Protein AF-0000000085010504 (afdb_homodimer)

pLDDT: mean 76.93, std 23.79, range [16.39, 98.81]

Solvent-accessible surface area (backbone atoms only — not comparable to full-atom values): 66287 Å² total; per-residue (Å²): 124,70,73,71,53,59,72,66,57,71,59,73,78,72,74,88,67,45,35,52,46,31,58,72,68,71,47,85,53,66,53,43,78,73,54,25,55,52,34,53,75,43,61,39,85,50,48,58,65,93,65,81,56,85,44,73,67,87,44,70,53,28,53,52,50,49,51,49,49,51,50,40,41,50,52,32,49,49,49,50,49,49,50,50,47,51,49,48,46,51,54,51,34,58,74,49,57,74,78,81,65,79,81,79,79,90,76,83,71,96,66,78,84,77,78,77,82,83,75,85,70,87,76,81,79,84,84,81,89,75,82,74,82,81,84,79,84,79,81,77,77,80,70,73,82,78,68,59,70,75,69,46,50,74,63,75,63,85,61,77,68,43,60,59,48,41,45,47,33,28,44,39,42,18,64,70,41,48,48,39,48,77,32,61,46,51,62,59,30,66,45,32,37,35,64,14,42,55,58,49,42,43,54,48,35,61,25,44,29,25,42,41,36,19,50,22,31,48,52,51,27,45,59,64,20,62,82,43,74,88,31,50,66,46,30,49,51,28,50,50,51,21,51,53,28,40,49,53,14,50,53,44,44,51,52,51,51,50,51,64,70,62,47,84,84,58,88,53,55,68,61,44,49,55,50,32,50,33,34,51,51,49,29,50,47,27,46,30,65,62,50,63,82,53,45,61,60,31,50,51,37,30,53,44,43,45,42,67,61,47,74,45,53,87,43,49,52,59,52,47,59,69,40,57,41,69,41,32,45,54,71,75,59,52,92,67,41,32,49,14,47,56,29,48,47,51,52,52,53,48,53,48,48,54,53,47,35,36,58,43,13,41,28,66,55,29,50,35,85,61,56,84,35,36,67,56,42,32,31,58,78,65,80,70,72,90,55,64,54,41,71,69,88,58,59,50,62,39,33,52,51,69,52,38,49,29,44,58,55,47,51,47,29,48,45,26,31,48,44,26,50,49,53,53,27,51,76,68,72,63,62,48,68,66,56,48,48,52,56,46,47,56,52,50,51,52,46,54,50,51,46,50,46,39,72,74,42,60,63,76,73,47,66,78,67,52,53,44,54,40,43,59,42,31,78,34,55,62,75,47,66,81,48,46,44,58,53,42,42,34,49,44,25,27,44,48,34,51,42,47,31,65,68,73,24,44,48,50,83,38,68,70,39,41,48,32,33,53,54,29,51,54,52,59,72,64,50,70,87,44,45,58,56,51,74,38,23,44,37,49,29,55,30,50,54,47,44,56,82,87,47,51,61,58,54,53,50,56,54,53,55,45,44,61,49,26,65,58,31,27,43,44,56,29,48,52,39,27,53,52,47,63,75,36,56,92,74,61,51,50,86,44,51,68,26,56,50,37,31,65,85,79,46,60,52,69,58,97,124,69,74,69,52,59,72,66,56,69,58,73,76,72,76,87,67,46,35,52,46,32,59,73,68,71,46,85,53,65,54,41,78,72,54,25,58,50,33,54,73,44,62,38,84,50,48,57,65,92,65,81,55,85,43,74,66,88,43,71,54,28,51,53,48,48,50,48,49,53,51,40,42,52,51,31,50,48,49,51,49,49,50,52,46,52,48,47,46,50,55,53,32,59,74,49,59,74,77,81,66,79,81,76,76,88,75,82,76,76,75,87,71,82,77,78,78,76,70,80,69,84,75,85,79,82,84,74,87,72,80,73,79,80,83,77,82,76,80,74,73,79,68,72,82,76,68,59,69,76,69,47,51,72,66,75,64,84,60,76,67,42,58,60,48,41,45,48,32,29,44,38,42,19,62,69,37,48,47,39,47,76,32,61,46,51,61,56,29,66,45,33,37,36,64,15,40,56,57,50,42,43,54,49,35,60,24,44,29,24,42,42,36,20,50,21,32,48,51,50,25,44,60,63,20,63,84,43,72,88,29,50,65,45,30,48,51,27,50,50,51,22,51,53,27,39,48,53,13,51,53,44,46,51,53,50,52,51,51,64,68,63,48,84,84,57,87,53,52,68,60,44,49,55,49,33,51,34,32,51,50,48,29,50,48,27,43,28,65,63,51,61,84,53,43,61,61,31,51,51,36,30,51,43,42,44,42,66,60,47,74,46,52,87,44,48,52,60,52,46,59,67,40,57,42,71,43,31,46,52,73,74,58,53,94,66,41,31,49,14,46,55,30,47,46,50,53,52,53,49,55,48,47,55,53,48,35,35,55,42,12,41,30,68,55,29,48,35,84,61,55,84,34,36,68,57,44,32,31,57,77,64,81,70,73,90,54,65,54,41,72,69,86,57,60,51,60,38,34,53,51,69,50,38,49,29,45,58,56,48,51,47,29,49,47,26,32,50,43,26,49,49,51,53,26,52,75,67,71,62,62,47,68,66,57,48,48,52,56,46,46,58,52,50,50,52,45,51,49,51,46,52,46,41,71,75,41,60,63,78,72,48,66,81,65,53,54,42,53,39,43,60,40,30,77,32,53,63,76,48,65,79,48,45,45,59,54,43,42,33,48,46,25,26,43,49,35,51,42,46,32,64,68,72,23,44,47,51,82,38,69,71,38,40,49,32,32,51,55,30,51,53,51,61,70,64,51,70,89,42,46,59,57,52,74,37,23,44,36,48,28,54,30,51,54,47,44,56,81,88,48,51,61,58,54,54,51,55,54,52,55,45,45,62,51,27,65,58,30,28,44,44,57,29,49,51,39,26,52,53,46,62,74,36,55,92,73,60,51,51,85,43,52,68,27,55,50,37,31,65,85,78,48,60,52,67,60,96

Sequence (1216 aa):
MSVLRQLMSNSKTRSSGGCWTCRMRRKKCAENRPECDTCKALEITCYFQDEKPDWMDGGPKQREMADRIKAEVKKQASQRRDRKYLEMLEAGTKMVSISDTDDPQANGGRGKVPMSGASDTDPSPRSHGIGSSPESSNTNGASPPEVPWHSQVFVRQEDNDSKLDNDLHFLMIYLDYVFPYLFPHYRPPVLAGGRGWILDILQRNKCVFHTAVSLANAFFAIVLADGKQEHEQCAMRMVHSLESQLELGLKELSKEMCLINASKTGFDKEKGLVVMQSIVQMLFFEVATSKKENWRLHLDAAIALFVQILSEPEQWTGTLHSLYSPRWPPPEIGARRPWSTNQAALRFFTATLIYIDVLSSVTLGSSPRLLRYHDTVIPACAEFQRSIEPTPAGPLTMDEFFGLPNWIIQLLGNVAALESWKREQQQMGSLSTNELASRGKVLSDGIKTGLDLLENHPELRYPPQGVFPLLVADPVTGAHAEAQPRFQMIWLLATLSYLHVVVSGWQPSSPEIRWSVSKATELLTSLPTGAWLRAVAWPMCICGCLSPPEDEDKYRQIARRLGALQIFGTVKEGMEVMEKVWSMRGQIDESWDVARCLNILGYGILLIMSVLRQLMSNSKTRSSGGCWTCRMRRKKCAENRPECDTCKALEITCYFQDEKPDWMDGGPKQREMADRIKAEVKKQASQRRDRKYLEMLEAGTKMVSISDTDDPQANGGRGKVPMSGASDTDPSPRSHGIGSSPESSNTNGASPPEVPWHSQVFVRQEDNDSKLDNDLHFLMIYLDYVFPYLFPHYRPPVLAGGRGWILDILQRNKCVFHTAVSLANAFFAIVLADGKQEHEQCAMRMVHSLESQLELGLKELSKEMCLINASKTGFDKEKGLVVMQSIVQMLFFEVATSKKENWRLHLDAAIALFVQILSEPEQWTGTLHSLYSPRWPPPEIGARRPWSTNQAALRFFTATLIYIDVLSSVTLGSSPRLLRYHDTVIPACAEFQRSIEPTPAGPLTMDEFFGLPNWIIQLLGNVAALESWKREQQQMGSLSTNELASRGKVLSDGIKTGLDLLENHPELRYPPQGVFPLLVADPVTGAHAEAQPRFQMIWLLATLSYLHVVVSGWQPSSPEIRWSVSKATELLTSLPTGAWLRAVAWPMCICGCLSPPEDEDKYRQIARRLGALQIFGTVKEGMEVMEKVWSMRGQIDESWDVARCLNILGYGILLI

Radius of gyration: 36.81 Å; Cα contacts (8 Å, |Δi|>4): 1564; chains: 2; bounding box: 90×123×79 Å

Nearest PDB structures (foldseek):
  8glv-assembly1_LO  TM=2.037E-01  e=7.290E+00  Chlamydomonas reinhardtii
  6nf4-assembly1_B  TM=1.768E-01  e=8.239E+00  Danio rerio
  8ug4-assembly1_B  TM=1.595E-01  e=5.709E+00  Caenorhabditis elegans
  5khr-assembly1_O  TM=2.390E-01  e=1.554E+00  Homo sapiens
  8glv-assembly1_LO  TM=2.160E-01  e=3.835E+00  Chlamydomonas reinhardtii

InterPro domains:
  IPR001138 Zn(2)Cys(6) fungal-type DNA-binding domain [PF00172] (18-51)
  IPR001138 Zn(2)Cys(6) fungal-type DNA-binding domain [PS00463] (18-46)
  IPR001138 Zn(2)Cys(6) fungal-type DNA-binding domain [PS50048] (18-48)
  IPR001138 Zn(2)Cys(6) fungal-type DNA-binding domain [SM00066] (13-57)
  IPR001138 Zn(2)Cys(6) fungal-type DNA-binding domain [cd00067] (14-46)
  IPR021858 Fungal transcription factor [PF11951] (169-607)
  IPR036864 Zn(2)-C6 fungal-type DNA-binding domain superfamily [G3DSA:4.10.240.10] (18-102)
  IPR036864 Zn(2)-C6 fungal-type DNA-binding domain superfamily [SSF57701] (9-51)

Foldseek 3Di:
DPPVVVVVPPPVPQPPQFFVLCVLVVHRWCSDPDATPVCVVLVFDTRRDPDDDPQNPPDDSSVVVSVVRVVSSLVSVLVVLVVVLLVLLVVLLVVLDPPPPDPPDDPDDDDDDDDDDDPPDDDDDDDDDDDDDDDPDPPPPPPPPPPPLQPPQPPVDPDPPVVVVLLVVLLVLLVPPVVCLLFVLAFAFVLQPTCVLVVVLLRRQLLLVLLSSLLSLQVVLLVVCLVPPVCVVVSVVSNVSSSVSNSRSSVSLSVLSVVQVPDPPAGDLLSLLSSLSSLVSVLLSCQQQVVFFCNVSSLSSSVSSLCRLPVDLQCQLVSLVVQDDCVPPPCVVDPQGHRDSSSVSNQQSVLVSLLLQLLVLLLVLAQRPCLNNLCFQQNQPPLDDDDSTNDRSGHHASCNGQLEGSNLSNLSNQLSHLSNVQVVCVVVVNDDLVVSVVSLVVSLVVLVVLLVCLVPPVPVNPPPPPPVSLVRTPPPPPPCSVLSSLLNLLSSLLSQLQSCCSNFFLDLPDPSNVVSLVSSLVSLLPHDADSSLLSCLSSLLSSLLSDDPVCVVSSVVSLCSNRSSSSRHCNVVSNVLSVQSVVCVVPDDRNDHSNCSCCVVVHHRRRD/DPPVVVVVPPPVPQDPQFFVLCVLVVHRWCSDPDATPVCVVLVFDTRRDPDDDPQPPPDDSSVVVSVVRVVSSLVSVLVVLVVVLLVLLVVLLVVLDPPPPPPPDDPDDDDDDDDDPDPPDDDDDDDDDDPPPDDPDPPPPPPPPPPPLLPPQPPVDPDPPVVVVLLVVLLVLLVPPVVCLLFVLAFAFVLQPTCVLVVVLLRRQLLLVLLSSLLSLQVVLLVVCLVPPVCVVVSVVSNVSSSVSNSRSSVSLSVLSVVQVPDPPAGDLLSLLSSLSSLVSVLLSCQQQVVFFCNVSSLSSSVSSLCRLPVDLQCQLVSLVVQDDCVPPPCVVDPQGHRDSSSVSNQQSVLVSLLLQLLVLLLVLHQRPCLNNLCFQQNQPPLDQPDSTNDRSGHHASCNGQLEGSNLSNLSNQLSHLSNVQVVCVVVVNDDLVVSVVSLVVSLVVLVVLLVCLVVPVPVNPPVPPPVSLVRGPVPPPPCSVLSSLLNLLSSLLSQLQSCCSNFFLDLPDPSNVVSLVSSLVSLLPHDQDSSLLSCLPSLLSSLLSDDPVCVVSSVVSLCSPRSSSSRHCNVVSNVLSVQSVVCVVPDDRNDHSNCSCCVVVHHGRRD

Secondary structure (DSSP, 8-state):
--HHHHHS-------S-S-HHHHHHT------SSS-HHHHHHT------SSPPTT-SSSHHHHHHHHHHHHHHHHHHHHHHHHHHHHHHHHHHHHT----------------------------------------------------GGG------SS-HHHHHHHHHHHHHIIIIIHHHH-TT----GGGTTTHHHHHHHHH-HHHHHHHHHHHHHHHHHHHHTT-GGGHHHHHHHHHHHHHHHHHHHHHHHHHHHHHHH-SS---HHHHHHHHHHHHHHHHHHHHTT--TTHHHHHHHHHHHHHHH-SSGGGHHHHHHHT--TTSS-GGG-SSPPPPHHHHHHHHHHHHHHHHHHHHHHHHTS--TTHHHHHHHS-TT------SSPPPS----HHHHHS--HHHHHHHHHHHHHHHHHHHHHHHT---HHHHHHHHHHHHHHHHHHHHHHHH-TTTTS----HHHHHHH-TTGGGGGGGHHHHHHHHHHHHHHHHHHHHH-S-TTSHHHHHHHHHHHHHHHHSPSSHHHHHTHHHHHHHHHHS-GGGHHHHHHHHHTTGGGGGSSSHHHHHHHHHHHHHTTTT--TT--HHHHHTTTSS-----/-HHHHHHH-------S-S-HHHHHHT------SSS-HHHHHHT------SSPPTT-SSSHHHHHHHHHHHHHHHHHHHHHHHHHHHHHHHHHHHHT----------------------------------------------------GGG------SS-HHHHHHHHHHHHHIIIIIHHHH-TT----GGGTTTHHHHHHHHH-HHHHHHHHHHHHHHHHHHHHTT-GGGHHHHHHHHHHHHHHHHHHHHHHHHHHHHHHH-SS---HHHHHHHHHHHHHHHHHHHHTT--TTHHHHHHHHHHHHHHH-SSGGGHHHHHHHT--TTSS-GGG-SSPPPPHHHHHHHHHHHHHHHHHHHHHHHHTS--TTHHHHHHHS-TT------SSPPPS----HHHHHS--HHHHHHHHHHHHHHHHHHHHHHTT---HHHHHHHHHHHHHHHHHHHHHHHH-TTTTS----HHHHHHH-TTGGGGGGGHHHHHHHHHHHHHHHHHHHHH-S-TTSHHHHHHHHHHHHHHHHSPSSHHHHHTHHHHHHHHHHS-GGGHHHHHHHHHTTGGGGGSSSHHHHHHHHHHHHHTTTT--TT--HHHHHTTTSS-----

Structure (mmCIF, N/CA/C/O backbone):
data_AF-0000000085010504-model_v1
#
loop_
_entity.id
_entity.type
_entity.pdbx_description
1 polymer 'Zn(2)-C6 fungal-type DNA-binding domain protein'
#
loop_
_atom_site.group_PDB
_atom_site.id
_atom_site.type_symbol
_atom_site.label_atom_id
_atom_site.label_alt_id
_atom_site.label_comp_id
_atom_site.label_asym_id
_atom_site.label_entity_id
_atom_site.label_seq_id
_atom_site.pdbx_PDB_ins_code
_atom_site.Cartn_x
_atom_site.Cartn_y
_atom_site.Cartn_z
_atom_site.occupancy
_atom_site.B_iso_or_equiv
_atom_site.auth_seq_id
_atom_site.auth_comp_id
_atom_site.auth_asym_id
_atom_site.auth_atom_id
_atom_site.pdbx_PDB_model_num
ATOM 1 N N . MET A 1 1 ? -59.719 23.531 -28.281 1 26.39 1 MET A N 1
ATOM 2 C CA . MET A 1 1 ? -58.656 24.359 -28.844 1 26.39 1 MET A CA 1
ATOM 3 C C . MET A 1 1 ? -58.531 25.656 -28.062 1 26.39 1 MET A C 1
ATOM 5 O O . MET A 1 1 ? -57.469 26.281 -28.062 1 26.39 1 MET A O 1
ATOM 9 N N . SER A 1 2 ? -59.656 26.312 -27.578 1 33 2 SER A N 1
ATOM 10 C CA . SER A 1 2 ? -59.688 27.672 -27.047 1 33 2 SER A CA 1
ATOM 11 C C . SER A 1 2 ? -59.188 27.719 -25.594 1 33 2 SER A C 1
ATOM 13 O O . SER A 1 2 ? -58.5 28.656 -25.219 1 33 2 SER A O 1
ATOM 15 N N . VAL A 1 3 ? -59.688 26.812 -24.656 1 35.72 3 VAL A N 1
ATOM 16 C CA . VAL A 1 3 ? -59.406 26.906 -23.219 1 35.72 3 VAL A CA 1
ATOM 17 C C . VAL A 1 3 ? -57.938 26.531 -22.953 1 35.72 3 VAL A C 1
ATOM 19 O O . VAL A 1 3 ? -57.344 27.016 -21.984 1 35.72 3 VAL A O 1
ATOM 22 N N . LEU A 1 4 ? -57.312 25.609 -23.766 1 34.03 4 LEU A N 1
ATOM 23 C CA . LEU A 1 4 ? -55.969 25.156 -23.531 1 34.03 4 LEU A CA 1
ATOM 24 C C . LEU A 1 4 ? -54.969 26.25 -23.859 1 34.03 4 LEU A C 1
ATOM 26 O O . LEU A 1 4 ? -53.844 26.25 -23.359 1 34.03 4 LEU A O 1
ATOM 30 N N . ARG A 1 5 ? -55.406 27.266 -24.828 1 36.22 5 ARG A N 1
ATOM 31 C CA . ARG A 1 5 ? -54.5 28.359 -25.219 1 36.22 5 ARG A CA 1
ATOM 32 C C . ARG A 1 5 ? -54.375 29.375 -24.078 1 36.22 5 ARG A C 1
ATOM 34 O O . ARG A 1 5 ? -53.406 30.125 -24.031 1 36.22 5 ARG A O 1
ATOM 41 N N . GLN A 1 6 ? -55.469 29.516 -23.281 1 30.75 6 GLN A N 1
ATOM 42 C CA . GLN A 1 6 ? -55.438 30.562 -22.25 1 30.75 6 GLN A CA 1
ATOM 43 C C . GLN A 1 6 ? -54.438 30.234 -21.156 1 30.75 6 GLN A C 1
ATOM 45 O O . GLN A 1 6 ? -53.906 31.141 -20.5 1 30.75 6 GLN A O 1
ATOM 50 N N . LEU A 1 7 ? -54.375 28.906 -20.75 1 37.75 7 LEU A N 1
ATOM 51 C CA . LEU A 1 7 ? -53.5 28.578 -19.641 1 37.75 7 LEU A CA 1
ATOM 52 C C . LEU A 1 7 ? -52.031 28.75 -20.047 1 37.75 7 LEU A C 1
ATOM 54 O O . LEU A 1 7 ? -51.156 28.859 -19.188 1 37.75 7 LEU A O 1
ATOM 58 N N . MET A 1 8 ? -51.781 28.594 -21.422 1 36.91 8 MET A N 1
ATOM 59 C CA . MET A 1 8 ? -50.375 28.703 -21.812 1 36.91 8 MET A CA 1
ATOM 60 C C . MET A 1 8 ? -49.875 30.141 -21.766 1 36.91 8 MET A C 1
ATOM 62 O O . MET A 1 8 ? -48.719 30.422 -21.984 1 36.91 8 MET A O 1
ATOM 66 N N . SER A 1 9 ? -50.906 31.156 -21.953 1 34.09 9 SER A N 1
ATOM 67 C CA . SER A 1 9 ? -50.438 32.531 -22.172 1 34.09 9 SER A CA 1
ATOM 68 C C . SER A 1 9 ? -49.969 33.156 -20.875 1 34.09 9 SER A C 1
ATOM 70 O O . SER A 1 9 ? -49.781 34.375 -20.812 1 34.09 9 SER A O 1
ATOM 72 N N . ASN A 1 10 ? -50.344 32.656 -19.781 1 32.59 10 ASN A N 1
ATOM 73 C CA . ASN A 1 10 ? -49.844 33.406 -18.625 1 32.59 10 ASN A CA 1
ATOM 74 C C . ASN A 1 10 ? -48.312 33.531 -18.672 1 32.59 10 ASN A C 1
ATOM 76 O O . ASN A 1 10 ? -47.594 32.75 -18.047 1 32.59 10 ASN A O 1
ATOM 80 N N . SER A 1 11 ? -47.781 33.781 -19.859 1 36.38 11 SER A N 1
ATOM 81 C CA . SER A 1 11 ? -46.375 34.156 -19.828 1 36.38 11 SER A CA 1
ATOM 82 C C . SER A 1 11 ? -46.156 35.375 -18.922 1 36.38 11 SER A C 1
ATOM 84 O O . SER A 1 11 ? -46.688 36.438 -19.188 1 36.38 11 SER A O 1
ATOM 86 N N . LYS A 1 12 ? -46.25 35.281 -17.625 1 39.94 12 LYS A N 1
ATOM 87 C CA . LYS A 1 12 ? -45.75 36.406 -16.812 1 39.94 12 LYS A CA 1
ATOM 88 C C . LYS A 1 12 ? -44.75 37.25 -17.594 1 39.94 12 LYS A C 1
ATOM 90 O O . LYS A 1 12 ? -43.75 36.75 -18.094 1 39.94 12 LYS A O 1
ATOM 95 N N . THR A 1 13 ? -45.094 38.344 -18.172 1 41.34 13 THR A N 1
ATOM 96 C CA . THR A 1 13 ? -44.219 39.375 -18.781 1 41.34 13 THR A CA 1
ATOM 97 C C . THR A 1 13 ? -43 39.625 -17.906 1 41.34 13 THR A C 1
ATOM 99 O O . THR A 1 13 ? -43.125 40.062 -16.766 1 41.34 13 THR A O 1
ATOM 102 N N . ARG A 1 14 ? -41.938 38.875 -17.969 1 51.16 14 ARG A N 1
ATOM 103 C CA . ARG A 1 14 ? -40.688 39.125 -17.312 1 51.16 14 ARG A CA 1
ATOM 104 C C . ARG A 1 14 ? -40.281 40.594 -17.375 1 51.16 14 ARG A C 1
ATOM 106 O O . ARG A 1 14 ? -40.406 41.25 -18.422 1 51.16 14 ARG A O 1
ATOM 113 N N . SER A 1 15 ? -40.406 41.344 -16.359 1 55.5 15 SER A N 1
ATOM 114 C CA . SER A 1 15 ? -40 42.75 -16.266 1 55.5 15 SER A CA 1
ATOM 115 C C . SER A 1 15 ? -38.688 43 -17 1 55.5 15 SER A C 1
ATOM 117 O O . SER A 1 15 ? -37.812 42.156 -16.984 1 55.5 15 SER A O 1
ATOM 119 N N . SER A 1 16 ? -38.562 43.812 -18.062 1 65.62 16 SER A N 1
ATOM 120 C CA . SER A 1 16 ? -37.438 44.156 -18.922 1 65.62 16 SER A CA 1
ATOM 121 C C . SER A 1 16 ? -36.406 44.969 -18.141 1 65.62 16 SER A C 1
ATOM 123 O O . SER A 1 16 ? -35.375 45.375 -18.703 1 65.62 16 SER A O 1
ATOM 125 N N . GLY A 1 17 ? -36.531 45.219 -16.891 1 75.5 17 GLY A N 1
ATOM 126 C CA . GLY A 1 17 ? -35.656 46.125 -16.172 1 75.5 17 GLY A CA 1
ATOM 127 C C . GLY A 1 17 ? -34.531 45.406 -15.414 1 75.5 17 GLY A C 1
ATOM 128 O O . GLY A 1 17 ? -33.844 46.031 -14.602 1 75.5 17 GLY A O 1
ATOM 129 N N . GLY A 1 18 ? -34.281 44.281 -15.57 1 86.06 18 GLY A N 1
ATOM 130 C CA . GLY A 1 18 ? -33.312 43.531 -14.805 1 86.06 18 GLY A CA 1
ATOM 131 C C . GLY A 1 18 ? -31.922 43.562 -15.406 1 86.06 18 GLY A C 1
ATOM 132 O O . GLY A 1 18 ? -31.734 44.062 -16.516 1 86.06 18 GLY A O 1
ATOM 133 N N . CYS A 1 19 ? -30.859 43.188 -14.602 1 90.94 19 CYS A N 1
ATOM 134 C CA . CYS A 1 19 ? -29.484 43.188 -15.078 1 90.94 19 CYS A CA 1
ATOM 135 C C . CYS A 1 19 ? -29.266 42.062 -16.094 1 90.94 19 CYS A C 1
ATOM 137 O O . CYS A 1 19 ? -30.094 41.125 -16.188 1 90.94 19 CYS A O 1
ATOM 139 N N . TRP A 1 20 ? -28.25 42.125 -16.875 1 92.62 20 TRP A N 1
ATOM 140 C CA . TRP A 1 20 ? -28 41.188 -17.953 1 92.62 20 TRP A CA 1
ATOM 141 C C . TRP A 1 20 ? -27.5 39.875 -17.422 1 92.62 20 TRP A C 1
ATOM 143 O O . TRP A 1 20 ? -27.719 38.812 -18.047 1 92.62 20 TRP A O 1
ATOM 153 N N . THR A 1 21 ? -26.828 39.875 -16.297 1 93.31 21 THR A N 1
ATOM 154 C CA . THR A 1 21 ? -26.375 38.656 -15.664 1 93.31 21 THR A CA 1
ATOM 155 C C . THR A 1 21 ? -27.562 37.781 -15.273 1 93.31 21 THR A C 1
ATOM 157 O O . THR A 1 21 ? -27.594 36.594 -15.57 1 93.31 21 THR A O 1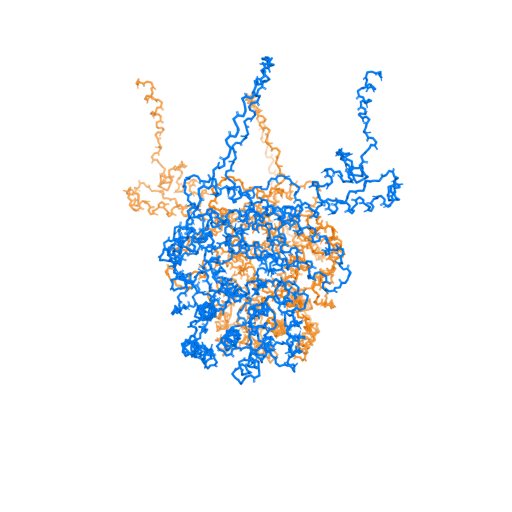
ATOM 160 N N . CYS A 1 22 ? -28.547 38.406 -14.648 1 90.5 22 CYS A N 1
ATOM 161 C CA . CYS A 1 22 ? -29.719 37.656 -14.227 1 90.5 22 CYS A CA 1
ATOM 162 C C . CYS A 1 22 ? -30.547 37.219 -15.43 1 90.5 22 CYS A C 1
ATOM 164 O O . CYS A 1 22 ? -31.109 36.125 -15.422 1 90.5 22 CYS A O 1
ATOM 166 N N . ARG A 1 23 ? -30.547 38 -16.469 1 88.62 23 ARG A N 1
ATOM 167 C CA . ARG A 1 23 ? -31.234 37.656 -17.703 1 88.62 23 ARG A CA 1
ATOM 168 C C . ARG A 1 23 ? -30.594 36.438 -18.359 1 88.62 23 ARG A C 1
ATOM 170 O O . ARG A 1 23 ? -31.297 35.531 -18.812 1 88.62 23 ARG A O 1
ATOM 177 N N . MET A 1 24 ? -29.297 36.531 -18.297 1 89.69 24 MET A N 1
ATOM 178 C CA . MET A 1 24 ? -28.547 35.438 -18.891 1 89.69 24 MET A CA 1
ATOM 179 C C . MET A 1 24 ? -28.766 34.156 -18.109 1 89.69 24 MET A C 1
ATOM 181 O O . MET A 1 24 ? -28.891 33.062 -18.703 1 89.69 24 MET A O 1
ATOM 185 N N . ARG A 1 25 ? -28.828 34.25 -16.844 1 88.75 25 ARG A N 1
ATOM 186 C CA . ARG A 1 25 ? -28.969 33.125 -15.953 1 88.75 25 ARG A CA 1
ATOM 187 C C . ARG A 1 25 ? -30.422 32.656 -15.891 1 88.75 25 ARG A C 1
ATOM 189 O O . ARG A 1 25 ? -30.734 31.609 -15.336 1 88.75 25 ARG A O 1
ATOM 196 N N . ARG A 1 26 ? -31.344 33.5 -16.422 1 86.19 26 ARG A N 1
ATOM 197 C CA . ARG A 1 26 ? -32.781 33.25 -16.406 1 86.19 26 ARG A CA 1
ATOM 198 C C . ARG A 1 26 ? -33.312 33.156 -14.969 1 86.19 26 ARG A C 1
ATOM 200 O O . ARG A 1 26 ? -34.062 32.25 -14.641 1 86.19 26 ARG A O 1
ATOM 207 N N . LYS A 1 27 ? -32.719 33.938 -14.094 1 87.5 27 LYS A N 1
ATOM 208 C CA . LYS A 1 27 ? -33.156 34.062 -12.695 1 87.5 27 LYS A CA 1
ATOM 209 C C . LYS A 1 27 ? -33.844 35.375 -12.438 1 87.5 27 LYS A C 1
ATOM 211 O O . LYS A 1 27 ? -33.625 36.344 -13.172 1 87.5 27 LYS A O 1
ATOM 216 N N . LYS A 1 28 ? -34.719 35.438 -11.438 1 84.06 28 LYS A N 1
ATOM 217 C CA . LYS A 1 28 ? -35.406 36.656 -11.062 1 84.06 28 LYS A CA 1
ATOM 218 C C . LYS A 1 28 ? -34.438 37.75 -10.586 1 84.06 28 LYS A C 1
ATOM 220 O O . LYS A 1 28 ? -33.625 37.469 -9.703 1 84.06 28 LYS A O 1
ATOM 225 N N . CYS A 1 29 ? -34.469 38.844 -11.164 1 88.69 29 CYS A N 1
ATOM 226 C CA . CYS A 1 29 ? -33.594 39.938 -10.82 1 88.69 29 CYS A CA 1
ATOM 227 C C . CYS A 1 29 ? -34.281 40.875 -9.82 1 88.69 29 CYS A C 1
ATOM 229 O O . CYS A 1 29 ? -35.469 41.125 -9.906 1 88.69 29 CYS A O 1
ATOM 231 N N . ALA A 1 30 ? -33.594 41.438 -8.844 1 85.25 30 ALA A N 1
ATOM 232 C CA . ALA A 1 30 ? -34.094 42.406 -7.867 1 85.25 30 ALA A CA 1
ATOM 233 C C . ALA A 1 30 ? -34.219 43.781 -8.477 1 85.25 30 ALA A C 1
ATOM 235 O O . ALA A 1 30 ? -34.875 44.688 -7.898 1 85.25 30 ALA A O 1
ATOM 236 N N . GLU A 1 31 ? -33.656 44.188 -9.539 1 86.88 31 GLU A N 1
ATOM 237 C CA . GLU A 1 31 ? -33.781 45.344 -10.406 1 86.88 31 GLU A CA 1
ATOM 238 C C . GLU A 1 31 ? -33.219 46.594 -9.727 1 86.88 31 GLU A C 1
ATOM 240 O O . GLU A 1 31 ? -33.406 47.719 -10.234 1 86.88 31 GLU A O 1
ATOM 245 N N . ASN A 1 32 ? -32.625 46.344 -8.477 1 85.88 32 ASN A N 1
ATOM 246 C CA . ASN A 1 32 ? -31.969 47.5 -7.867 1 85.88 32 ASN A CA 1
ATOM 247 C C . ASN A 1 32 ? -30.594 47.75 -8.492 1 85.88 32 ASN A C 1
ATOM 249 O O . ASN A 1 32 ? -29.906 46.844 -8.914 1 85.88 32 ASN A O 1
ATOM 253 N N . ARG A 1 33 ? -30.281 49.062 -8.68 1 83.56 33 ARG A N 1
ATOM 254 C CA . ARG A 1 33 ? -29.062 49.562 -9.312 1 83.56 33 ARG A CA 1
ATOM 255 C C . ARG A 1 33 ? -28.125 50.156 -8.281 1 83.56 33 ARG A C 1
ATOM 257 O O . ARG A 1 33 ? -28.547 50.562 -7.199 1 83.56 33 ARG A O 1
ATOM 264 N N . PRO A 1 34 ? -26.797 50.062 -8.484 1 86.12 34 PRO A N 1
ATOM 265 C CA . PRO A 1 34 ? -26.094 49.656 -9.711 1 86.12 34 PRO A CA 1
ATOM 266 C C . PRO A 1 34 ? -25.828 48.156 -9.781 1 86.12 34 PRO A C 1
ATOM 268 O O . PRO A 1 34 ? -25.562 47.625 -10.867 1 86.12 34 PRO A O 1
ATOM 271 N N . GLU A 1 35 ? -25.922 47.531 -8.711 1 89.44 35 GLU A N 1
ATOM 272 C CA . GLU A 1 35 ? -25.828 46.062 -8.625 1 89.44 35 GLU A CA 1
ATOM 273 C C . GLU A 1 35 ? -27.094 45.469 -8.031 1 89.44 35 GLU A C 1
ATOM 275 O O . GLU A 1 35 ? -27.578 45.938 -6.992 1 89.44 35 GLU A O 1
ATOM 280 N N . CYS A 1 36 ? -27.594 44.562 -8.781 1 89.62 36 CYS A N 1
ATOM 281 C CA . CYS A 1 36 ? -28.812 43.969 -8.25 1 89.62 36 CYS A CA 1
ATOM 282 C C . CYS A 1 36 ? -28.531 43.094 -7.039 1 89.62 36 CYS A C 1
ATOM 284 O O . CYS A 1 36 ? -27.453 42.531 -6.93 1 89.62 36 CYS A O 1
ATOM 286 N N . ASP A 1 37 ? -29.453 43 -6.172 1 86.06 37 ASP A N 1
ATOM 287 C CA . ASP A 1 37 ? -29.312 42.25 -4.93 1 86.06 37 ASP A CA 1
ATOM 288 C C . ASP A 1 37 ? -29.094 40.781 -5.211 1 86.06 37 ASP A C 1
ATOM 290 O O . ASP A 1 37 ? -28.453 40.094 -4.43 1 86.06 37 ASP A O 1
ATOM 294 N N . THR A 1 38 ? -29.609 40.344 -6.262 1 85.88 38 THR A N 1
ATOM 295 C CA . THR A 1 38 ? -29.469 38.938 -6.609 1 85.88 38 THR A CA 1
ATOM 296 C C . THR A 1 38 ? -28.016 38.594 -6.953 1 85.88 38 THR A C 1
ATOM 298 O O . THR A 1 38 ? -27.469 37.594 -6.469 1 85.88 38 THR A O 1
ATOM 301 N N . CYS A 1 39 ? -27.484 39.406 -7.719 1 88.81 39 CYS A N 1
ATOM 302 C CA . CYS A 1 39 ? -26.078 39.219 -8.086 1 88.81 39 CYS A CA 1
ATOM 303 C C . CYS A 1 39 ? -25.172 39.5 -6.898 1 88.81 39 CYS A C 1
ATOM 305 O O . CYS A 1 39 ? -24.172 38.812 -6.695 1 88.81 39 CYS A O 1
ATOM 307 N N . LYS A 1 40 ? -25.547 40.5 -6.137 1 86.38 40 LYS A N 1
ATOM 308 C CA . LYS A 1 40 ? -24.766 40.844 -4.949 1 86.38 40 LYS A CA 1
ATOM 309 C C . LYS A 1 40 ? -24.75 39.688 -3.943 1 86.38 40 LYS A C 1
ATOM 311 O O . LYS A 1 40 ? -23.703 39.406 -3.359 1 86.38 40 LYS A O 1
ATOM 316 N N . ALA A 1 41 ? -25.891 39.156 -3.795 1 80.25 41 ALA A N 1
ATOM 317 C CA . ALA A 1 41 ? -26 38.031 -2.869 1 80.25 41 ALA A CA 1
ATOM 318 C C . ALA A 1 41 ? -25.125 36.875 -3.316 1 80.25 41 ALA A C 1
ATOM 320 O O . ALA A 1 41 ? -24.562 36.156 -2.484 1 80.25 41 ALA A O 1
ATOM 321 N N . LEU A 1 42 ? -24.984 36.719 -4.562 1 85.81 42 LEU A N 1
ATOM 322 C CA . LEU A 1 42 ? -24.172 35.625 -5.129 1 85.81 42 LEU A CA 1
ATOM 323 C C . LEU A 1 42 ? -22.719 36.062 -5.297 1 85.81 42 LEU A C 1
ATOM 325 O O . LEU A 1 42 ? -21.859 35.219 -5.613 1 85.81 42 LEU A O 1
ATOM 329 N N . GLU A 1 43 ? -22.5 37.375 -5.027 1 84.94 43 GLU A N 1
ATOM 330 C CA . GLU A 1 43 ? -21.188 37.969 -5.18 1 84.94 43 GLU A CA 1
ATOM 331 C C . GLU A 1 43 ? -20.625 37.719 -6.582 1 84.94 43 GLU A C 1
ATOM 333 O O . GLU A 1 43 ? -19.469 37.344 -6.742 1 84.94 43 GLU A O 1
ATOM 338 N N . ILE A 1 44 ? -21.453 37.812 -7.578 1 90.06 44 ILE A N 1
ATOM 339 C CA . ILE A 1 44 ? -21.047 37.688 -8.969 1 90.06 44 ILE A CA 1
ATOM 340 C C . ILE A 1 44 ? -21.141 39.031 -9.672 1 90.06 44 ILE A C 1
ATOM 342 O O . ILE A 1 44 ? -21.75 39.969 -9.156 1 90.06 44 ILE A O 1
ATOM 346 N N . THR A 1 45 ? -20.422 39.125 -10.859 1 88.12 45 THR A N 1
ATOM 347 C CA . THR A 1 45 ? -20.406 40.375 -11.617 1 88.12 45 THR A CA 1
ATOM 348 C C . THR A 1 45 ? -21.797 40.719 -12.156 1 88.12 45 THR A C 1
ATOM 350 O O . THR A 1 45 ? -22.406 39.906 -12.852 1 88.12 45 THR A O 1
ATOM 353 N N . CYS A 1 46 ? -22.328 41.75 -11.781 1 90.12 46 CYS A N 1
ATOM 354 C CA . CYS A 1 46 ? -23.641 42.219 -12.219 1 90.12 46 CYS A CA 1
ATOM 355 C C . CYS A 1 46 ? -23.516 43.188 -13.391 1 90.12 46 CYS A C 1
ATOM 357 O O . CYS A 1 46 ? -22.938 44.281 -13.25 1 90.12 46 CYS A O 1
ATOM 359 N N . TYR A 1 47 ? -23.875 42.75 -14.547 1 91.31 47 TYR A N 1
ATOM 360 C CA . TYR A 1 47 ? -23.891 43.656 -15.703 1 91.31 47 TYR A CA 1
ATOM 361 C C . TYR A 1 47 ? -25.219 44.375 -15.797 1 91.31 47 TYR A C 1
ATOM 363 O O . TYR A 1 47 ? -26.156 43.906 -16.438 1 91.31 47 TYR A O 1
ATOM 371 N N . PHE A 1 48 ? -25.234 45.531 -15.055 1 89 48 PHE A N 1
ATOM 372 C CA . PHE A 1 48 ? -26.438 46.344 -15.031 1 89 48 PHE A CA 1
ATOM 373 C C . PHE A 1 48 ? -26.297 47.562 -15.898 1 89 48 PHE A C 1
ATOM 375 O O . PHE A 1 48 ? -25.844 48.625 -15.43 1 89 48 PHE A O 1
ATOM 382 N N . GLN A 1 49 ? -26.484 47.531 -17.188 1 83.44 49 GLN A N 1
ATOM 383 C CA . GLN A 1 49 ? -26.422 48.656 -18.125 1 83.44 49 GLN A CA 1
ATOM 384 C C . GLN A 1 49 ? -27.672 48.719 -19 1 83.44 49 GLN A C 1
ATOM 386 O O . GLN A 1 49 ? -28.375 47.719 -19.141 1 83.44 49 GLN A O 1
ATOM 391 N N . ASP A 1 50 ? -28 49.906 -19.547 1 82.19 50 ASP A N 1
ATOM 392 C CA . ASP A 1 50 ? -29.203 50.094 -20.344 1 82.19 50 ASP A CA 1
ATOM 393 C C . ASP A 1 50 ? -29.047 49.5 -21.734 1 82.19 50 ASP A C 1
ATOM 395 O O . ASP A 1 50 ? -29.984 48.906 -22.281 1 82.19 50 ASP A O 1
ATOM 399 N N . GLU A 1 51 ? -27.75 49.594 -22.188 1 86.62 51 GLU A N 1
ATOM 400 C CA . GLU A 1 51 ? -27.484 49.031 -23.516 1 86.62 51 GLU A CA 1
ATOM 401 C C . GLU A 1 51 ? -27.172 47.562 -23.453 1 86.62 51 GLU A C 1
ATOM 403 O O . GLU A 1 51 ? -26.516 47.094 -22.516 1 86.62 51 GLU A O 1
ATOM 408 N N . LYS A 1 52 ? -27.672 46.781 -24.281 1 88.12 52 LYS A N 1
ATOM 409 C CA . LYS A 1 52 ? -27.391 45.344 -24.406 1 88.12 52 LYS A CA 1
ATOM 410 C C . LYS A 1 52 ? -25.891 45.094 -24.578 1 88.12 52 LYS A C 1
ATOM 412 O O . LYS A 1 52 ? -25.266 45.656 -25.469 1 88.12 52 LYS A O 1
ATOM 417 N N . PRO A 1 53 ? -25.312 44.375 -23.672 1 90.94 53 PRO A N 1
ATOM 418 C CA . PRO A 1 53 ? -23.891 44.094 -23.828 1 90.94 53 PRO A CA 1
ATOM 419 C C . PRO A 1 53 ? -23.578 43.312 -25.094 1 90.94 53 PRO A C 1
ATOM 421 O O . PRO A 1 53 ? -24.422 42.531 -25.594 1 90.94 53 PRO A O 1
ATOM 424 N N . ASP A 1 54 ? -22.406 43.5 -25.641 1 89.19 54 ASP A N 1
ATOM 425 C CA . ASP A 1 54 ? -21.984 42.906 -26.906 1 89.19 54 ASP A CA 1
ATOM 426 C C . ASP A 1 54 ? -22.047 41.375 -26.828 1 89.19 54 ASP A C 1
ATOM 428 O O . ASP A 1 54 ? -22.25 40.719 -27.844 1 89.19 54 ASP A O 1
ATOM 432 N N . TRP A 1 55 ? -21.922 40.875 -25.578 1 91.75 55 TRP A N 1
ATOM 433 C CA . TRP A 1 55 ? -21.828 39.438 -25.438 1 91.75 55 TRP A CA 1
ATOM 434 C C . TRP A 1 55 ? -23.219 38.812 -25.422 1 91.75 55 TRP A C 1
ATOM 436 O O . TRP A 1 55 ? -23.359 37.594 -25.578 1 91.75 55 TRP A O 1
ATOM 446 N N . MET A 1 56 ? -24.281 39.594 -25.25 1 89.5 56 MET A N 1
ATOM 447 C CA . MET A 1 56 ? -25.656 39.094 -25.297 1 89.5 56 MET A CA 1
ATOM 448 C C . MET A 1 56 ? -26.156 39.031 -26.734 1 89.5 56 MET A C 1
ATOM 450 O O . MET A 1 56 ? -27.125 39.719 -27.078 1 89.5 56 MET A O 1
ATOM 454 N N . ASP A 1 57 ? -25.484 38.281 -27.672 1 85.38 57 ASP A N 1
ATOM 455 C CA . ASP A 1 57 ? -25.75 38.25 -29.109 1 85.38 57 ASP A CA 1
ATOM 456 C C . ASP A 1 57 ? -26.562 37 -29.5 1 85.38 57 ASP A C 1
ATOM 458 O O . ASP A 1 57 ? -26.859 36.812 -30.688 1 85.38 57 ASP A O 1
ATOM 462 N N . GLY A 1 58 ? -26.953 36.125 -28.578 1 85.19 58 GLY A N 1
ATOM 463 C CA . GLY A 1 58 ? -27.688 34.906 -28.875 1 85.19 58 GLY A CA 1
ATOM 464 C C . GLY A 1 58 ? -26.812 33.844 -29.531 1 85.19 58 GLY A C 1
ATOM 465 O O . GLY A 1 58 ? -27.328 32.844 -30.031 1 85.19 58 GLY A O 1
ATOM 466 N N . GLY A 1 59 ? -25.531 34.125 -29.484 1 87.5 59 GLY A N 1
ATOM 467 C CA . GLY A 1 59 ? -24.594 33.25 -30.156 1 87.5 59 GLY A CA 1
ATOM 468 C C . GLY A 1 59 ? -23.484 32.75 -29.25 1 87.5 59 GLY A C 1
ATOM 469 O O . GLY A 1 59 ? -23.719 32.438 -28.078 1 87.5 59 GLY A O 1
ATOM 470 N N . PRO A 1 60 ? -22.25 32.625 -29.938 1 87.31 60 PRO A N 1
ATOM 471 C CA . PRO A 1 60 ? -21.109 32.031 -29.219 1 87.31 60 PRO A CA 1
ATOM 472 C C . PRO A 1 60 ? -20.641 32.906 -28.062 1 87.31 60 PRO A C 1
ATOM 474 O O . PRO A 1 60 ? -20.234 32.375 -27.016 1 87.31 60 PRO A O 1
ATOM 477 N N . LYS A 1 61 ? -20.734 34.156 -28.297 1 88 61 LYS A N 1
ATOM 478 C CA . LYS A 1 61 ? -20.297 35.031 -27.219 1 88 61 LYS A CA 1
ATOM 479 C C . LYS A 1 61 ? -21.172 34.875 -25.984 1 88 61 LYS A C 1
ATOM 481 O O . LYS A 1 61 ? -20.672 34.906 -24.859 1 88 61 LYS A O 1
ATOM 486 N N . GLN A 1 62 ? -22.375 34.75 -26.25 1 87.81 62 GLN A N 1
ATOM 487 C CA . GLN A 1 62 ? -23.312 34.594 -25.141 1 87.81 62 GLN A CA 1
ATOM 488 C C . GLN A 1 62 ? -23.078 33.25 -24.422 1 87.81 62 GLN A C 1
ATOM 490 O O . GLN A 1 62 ? -23.156 33.188 -23.188 1 87.81 62 GLN A O 1
ATOM 495 N N . ARG A 1 63 ? -22.828 32.281 -25.078 1 87.94 63 ARG A N 1
ATOM 496 C CA . ARG A 1 63 ? -22.547 30.953 -24.5 1 87.94 63 ARG A CA 1
ATOM 497 C C . ARG A 1 63 ? -21.281 30.984 -23.641 1 87.94 63 ARG A C 1
ATOM 499 O O . ARG A 1 63 ? -21.25 30.406 -22.562 1 87.94 63 ARG A O 1
ATOM 506 N N . GLU A 1 64 ? -20.312 31.641 -24.172 1 87.31 64 GLU A N 1
ATOM 507 C CA . GLU A 1 64 ? -19.062 31.797 -23.422 1 87.31 64 GLU A CA 1
ATOM 508 C C . GLU A 1 64 ? -19.281 32.562 -22.125 1 87.31 64 GLU A C 1
ATOM 510 O O . GLU A 1 64 ? -18.734 32.188 -21.078 1 87.31 64 GLU A O 1
ATOM 515 N N . MET A 1 65 ? -20.062 33.594 -22.266 1 87.62 65 MET A N 1
ATOM 516 C CA . MET A 1 65 ? -20.344 34.406 -21.078 1 87.62 65 MET A CA 1
ATOM 517 C C . MET A 1 65 ? -21.172 33.625 -20.062 1 87.62 65 MET A C 1
ATOM 519 O O . MET A 1 65 ? -20.953 33.719 -18.859 1 87.62 65 MET A O 1
ATOM 523 N N . ALA A 1 66 ? -22.016 32.781 -20.5 1 87.44 66 ALA A N 1
ATOM 524 C CA . ALA A 1 66 ? -22.812 31.938 -19.641 1 87.44 66 ALA A CA 1
ATOM 525 C C . ALA A 1 66 ? -21.922 30.984 -18.844 1 87.44 66 ALA A C 1
ATOM 527 O O . ALA A 1 66 ? -22.109 30.812 -17.641 1 87.44 66 ALA A O 1
ATOM 528 N N . ASP A 1 67 ? -21.047 30.5 -19.562 1 84.94 67 ASP A N 1
ATOM 529 C CA . ASP A 1 67 ? -20.109 29.578 -18.906 1 84.94 67 ASP A CA 1
ATOM 530 C C . ASP A 1 67 ? -19.25 30.312 -17.875 1 84.94 67 ASP A C 1
ATOM 532 O O . ASP A 1 67 ? -18.984 29.766 -16.797 1 84.94 67 ASP A O 1
ATOM 536 N N . ARG A 1 68 ? -18.906 31.438 -18.25 1 83.88 68 ARG A N 1
ATOM 537 C CA . ARG A 1 68 ? -18.094 32.25 -17.328 1 83.88 68 ARG A CA 1
ATOM 538 C C . ARG A 1 68 ? -18.891 32.594 -16.062 1 83.88 68 ARG A C 1
ATOM 540 O O . ARG A 1 68 ? -18.359 32.5 -14.953 1 83.88 68 ARG A O 1
ATOM 547 N N . ILE A 1 69 ? -20.109 32.969 -16.266 1 86.56 69 ILE A N 1
ATOM 548 C CA . ILE A 1 69 ? -20.953 33.344 -15.141 1 86.56 69 ILE A CA 1
ATOM 549 C C . ILE A 1 69 ? -21.25 32.125 -14.281 1 86.56 69 ILE A C 1
ATOM 551 O O . ILE A 1 69 ? -21.234 32.188 -13.047 1 86.56 69 ILE A O 1
ATOM 555 N N . LYS A 1 70 ? -21.484 31.031 -14.883 1 81.12 70 LYS A N 1
ATOM 556 C CA . LYS A 1 70 ? -21.688 29.781 -14.156 1 81.12 70 LYS A CA 1
ATOM 557 C C . LYS A 1 70 ? -20.453 29.422 -13.32 1 81.12 70 LYS A C 1
ATOM 559 O O . LYS A 1 70 ? -20.594 29.031 -12.156 1 81.12 70 LYS A O 1
ATOM 564 N N . ALA A 1 71 ? -19.375 29.609 -13.914 1 78.81 71 ALA A N 1
ATOM 565 C CA . ALA A 1 71 ? -18.125 29.359 -13.211 1 78.81 71 ALA A CA 1
ATOM 566 C C . ALA A 1 71 ? -17.953 30.328 -12.039 1 78.81 71 ALA A C 1
ATOM 568 O O . ALA A 1 71 ? -17.5 29.922 -10.969 1 78.81 71 ALA A O 1
ATOM 569 N N . GLU A 1 72 ? -18.328 31.562 -12.328 1 81.19 72 GLU A N 1
ATOM 570 C CA . GLU A 1 72 ? -18.219 32.562 -11.281 1 81.19 72 GLU A CA 1
ATOM 571 C C . GLU A 1 72 ? -19.172 32.25 -10.125 1 81.19 72 GLU A C 1
ATOM 573 O O . GLU A 1 72 ? -18.797 32.406 -8.961 1 81.19 72 GLU A O 1
ATOM 578 N N . VAL A 1 73 ? -20.359 31.891 -10.438 1 78.88 73 VAL A N 1
ATOM 579 C CA . VAL A 1 73 ? -21.344 31.547 -9.414 1 78.88 73 VAL A CA 1
ATOM 580 C C . VAL A 1 73 ? -20.812 30.391 -8.562 1 78.88 73 VAL A C 1
ATOM 582 O O . VAL A 1 73 ? -20.891 30.438 -7.328 1 78.88 73 VAL A O 1
ATOM 585 N N . LYS A 1 74 ? -20.281 29.469 -9.195 1 70.38 74 LYS A N 1
ATOM 586 C CA . LYS A 1 74 ? -19.734 28.297 -8.492 1 70.38 74 LYS A CA 1
ATOM 587 C C . LYS A 1 74 ? -18.547 28.688 -7.613 1 70.38 74 LYS A C 1
ATOM 589 O O . LYS A 1 74 ? -18.469 28.281 -6.457 1 70.38 74 LYS A O 1
ATOM 594 N N . LYS A 1 75 ? -17.766 29.484 -8.18 1 70.06 75 LYS A N 1
ATOM 595 C CA . LYS A 1 75 ? -16.594 29.953 -7.445 1 70.06 75 LYS A CA 1
ATOM 596 C C . LYS A 1 75 ? -17.016 30.766 -6.215 1 70.06 75 LYS A C 1
ATOM 598 O O . LYS A 1 75 ? -16.5 30.531 -5.113 1 70.06 75 LYS A O 1
ATOM 603 N N . GLN A 1 76 ? -17.969 31.688 -6.434 1 75.81 76 GLN A N 1
ATOM 604 C CA . GLN A 1 76 ? -18.406 32.531 -5.328 1 75.81 76 GLN A CA 1
ATOM 605 C C . GLN A 1 76 ? -19.188 31.75 -4.289 1 75.81 76 GLN A C 1
ATOM 607 O O . GLN A 1 76 ? -19.109 32.031 -3.092 1 75.81 76 GLN A O 1
ATOM 612 N N . ALA A 1 77 ? -19.922 30.797 -4.797 1 71.38 77 ALA A N 1
ATOM 613 C CA . ALA A 1 77 ? -20.625 29.922 -3.859 1 71.38 77 ALA A CA 1
ATOM 614 C C . ALA A 1 77 ? -19.656 29.156 -2.975 1 71.38 77 ALA A C 1
ATOM 616 O O . ALA A 1 77 ? -19.859 29.047 -1.764 1 71.38 77 ALA A O 1
ATOM 617 N N . SER A 1 78 ? -18.641 28.766 -3.555 1 66.88 78 SER A N 1
ATOM 618 C CA . SER A 1 78 ? -17.594 28.078 -2.816 1 66.88 78 SER A CA 1
ATOM 619 C C . SER A 1 78 ? -16.938 29 -1.796 1 66.88 78 SER A C 1
ATOM 621 O O . SER A 1 78 ? -16.719 28.609 -0.646 1 66.88 78 SER A O 1
ATOM 623 N N . GLN A 1 79 ? -16.75 30.203 -2.221 1 69.62 79 GLN A N 1
ATOM 624 C CA . GLN A 1 79 ? -16.094 31.172 -1.339 1 69.62 79 GLN A CA 1
ATOM 625 C C . GLN A 1 79 ? -17 31.531 -0.159 1 69.62 79 GLN A C 1
ATOM 627 O O . GLN A 1 79 ? -16.531 31.656 0.972 1 69.62 79 GLN A O 1
ATOM 632 N N . ARG A 1 80 ? -18.234 31.703 -0.407 1 73.06 80 ARG A N 1
ATOM 633 C CA . ARG A 1 80 ? -19.172 32 0.661 1 73.06 80 ARG A CA 1
ATOM 634 C C . ARG A 1 80 ? -19.266 30.844 1.658 1 73.06 80 ARG A C 1
ATOM 636 O O . ARG A 1 80 ? -19.312 31.078 2.869 1 73.06 80 ARG A O 1
ATOM 643 N N . ARG A 1 81 ? -19.281 29.75 1.158 1 65.94 81 ARG A N 1
ATOM 644 C CA . ARG A 1 81 ? -19.328 28.562 2.021 1 65.94 81 ARG A CA 1
ATOM 645 C C . ARG A 1 81 ? -18.062 28.453 2.871 1 65.94 81 ARG A C 1
ATOM 647 O O . ARG A 1 81 ? -18.141 28.141 4.062 1 65.94 81 ARG A O 1
ATOM 654 N N . ASP A 1 82 ? -17.062 28.719 2.211 1 67.44 82 ASP A N 1
ATOM 655 C CA . ASP A 1 82 ? -15.797 28.719 2.939 1 67.44 82 ASP A CA 1
ATOM 656 C C . ASP A 1 82 ? -15.82 29.75 4.066 1 67.44 82 ASP A C 1
ATOM 658 O O . ASP A 1 82 ? -15.398 29.469 5.188 1 67.44 82 ASP A O 1
ATOM 662 N N . ARG A 1 83 ? -16.328 30.875 3.719 1 72.25 83 ARG A N 1
ATOM 663 C CA . ARG A 1 83 ? -16.406 31.938 4.715 1 72.25 83 ARG A CA 1
ATOM 664 C C . ARG A 1 83 ? -17.328 31.547 5.863 1 72.25 83 ARG A C 1
ATOM 666 O O . ARG A 1 83 ? -17.016 31.781 7.031 1 72.25 83 ARG A O 1
ATOM 673 N N . LYS A 1 84 ? -18.422 31 5.504 1 67.69 84 LYS A N 1
ATOM 674 C CA . LYS A 1 84 ? -19.375 30.562 6.523 1 67.69 84 LYS A CA 1
ATOM 675 C C . LYS A 1 84 ? -18.766 29.484 7.426 1 67.69 84 LYS A C 1
ATOM 677 O O . LYS A 1 84 ? -18.953 29.516 8.648 1 67.69 84 LYS A O 1
ATOM 682 N N . TYR A 1 85 ? -18.094 28.672 6.84 1 68.19 85 TYR A N 1
ATOM 683 C CA . TYR A 1 85 ? -17.422 27.641 7.602 1 68.19 85 TYR A CA 1
ATOM 684 C C . TYR A 1 85 ? -16.375 28.234 8.547 1 68.19 85 TYR A C 1
ATOM 686 O O . TYR A 1 85 ? -16.328 27.875 9.719 1 68.19 85 TYR A O 1
ATOM 694 N N . LEU A 1 86 ? -15.648 29.094 8.008 1 70.88 86 LEU A N 1
ATOM 695 C CA . LEU A 1 86 ? -14.625 29.719 8.828 1 70.88 86 LEU A CA 1
ATOM 696 C C . LEU A 1 86 ? -15.25 30.484 9.984 1 70.88 86 LEU A C 1
ATOM 698 O O . LEU A 1 86 ? -14.734 30.453 11.109 1 70.88 86 LEU A O 1
ATOM 702 N N . GLU A 1 87 ? -16.375 31.031 9.719 1 70.88 87 GLU A N 1
ATOM 703 C CA . GLU A 1 87 ? -17.109 31.719 10.773 1 70.88 87 GLU A CA 1
ATOM 704 C C . GLU A 1 87 ? -17.609 30.734 11.828 1 70.88 87 GLU A C 1
ATOM 706 O O . GLU A 1 87 ? -17.547 31.016 13.023 1 70.88 87 GLU A O 1
ATOM 711 N N . MET A 1 88 ? -18 29.719 11.312 1 69.06 88 MET A N 1
ATOM 712 C CA . MET A 1 88 ? -18.5 28.688 12.211 1 69.06 88 MET A CA 1
ATOM 713 C C . MET A 1 88 ? -17.359 28.109 13.062 1 69.06 88 MET A C 1
ATOM 715 O O . MET A 1 88 ? -17.531 27.875 14.258 1 69.06 88 MET A O 1
ATOM 719 N N . LEU A 1 89 ? -16.344 27.906 12.445 1 68.62 89 LEU A N 1
ATOM 720 C CA . LEU A 1 89 ? -15.18 27.406 13.156 1 68.62 89 LEU A CA 1
ATOM 721 C C . LEU A 1 89 ? -14.727 28.406 14.227 1 68.62 89 LEU A C 1
ATOM 723 O O . LEU A 1 89 ? -14.422 28 15.352 1 68.62 89 LEU A O 1
ATOM 727 N N . GLU A 1 90 ? -14.781 29.625 13.844 1 67.44 90 GLU A N 1
ATOM 728 C CA . GLU A 1 90 ? -14.383 30.688 14.773 1 67.44 90 GLU A CA 1
ATOM 729 C C . GLU A 1 90 ? -15.352 30.781 15.953 1 67.44 90 GLU A C 1
ATOM 731 O O . GLU A 1 90 ? -14.922 30.906 17.109 1 67.44 90 GLU A O 1
ATOM 736 N N . ALA A 1 91 ? -16.516 30.703 15.625 1 61.09 91 ALA A N 1
ATOM 737 C CA . ALA A 1 91 ? -17.547 30.766 16.656 1 61.09 91 ALA A CA 1
ATOM 738 C C . ALA A 1 91 ? -17.469 29.562 17.578 1 61.09 91 ALA A C 1
ATOM 740 O O . ALA A 1 91 ? -17.625 29.688 18.797 1 61.09 91 ALA A O 1
ATOM 741 N N . GLY A 1 92 ? -17.219 28.484 16.969 1 56.34 92 GLY A N 1
ATOM 742 C CA . GLY A 1 92 ? -17.109 27.266 17.75 1 56.34 92 GLY A CA 1
ATOM 743 C C . GLY A 1 92 ? -15.875 27.234 18.641 1 56.34 92 GLY A C 1
ATOM 744 O O . GLY A 1 92 ? -15.938 26.75 19.781 1 56.34 92 GLY A O 1
ATOM 745 N N . THR A 1 93 ? -14.812 27.703 18.172 1 56.22 93 THR A N 1
ATOM 746 C CA . THR A 1 93 ? -13.578 27.766 18.953 1 56.22 93 THR A CA 1
ATOM 747 C C . THR A 1 93 ? -13.711 28.75 20.094 1 56.22 93 THR A C 1
ATOM 749 O O . THR A 1 93 ? -13.172 28.516 21.188 1 56.22 93 THR A O 1
ATOM 752 N N . LYS A 1 94 ? -14.375 29.922 19.859 1 52.88 94 LYS A N 1
ATOM 753 C CA . LYS A 1 94 ? -14.617 30.891 20.922 1 52.88 94 LYS A CA 1
ATOM 754 C C . LYS A 1 94 ? -15.438 30.266 22.047 1 52.88 94 LYS A C 1
ATOM 756 O O . LYS A 1 94 ? -15.242 30.609 23.219 1 52.88 94 LYS A O 1
ATOM 761 N N . MET A 1 95 ? -16.281 29.516 21.656 1 44.22 95 MET A N 1
ATOM 762 C CA . MET A 1 95 ? -17.109 28.859 22.656 1 44.22 95 MET A CA 1
ATOM 763 C C . MET A 1 95 ? -16.281 27.859 23.469 1 44.22 95 MET A C 1
ATOM 765 O O . MET A 1 95 ? -16.641 27.516 24.594 1 44.22 95 MET A O 1
ATOM 769 N N . VAL A 1 96 ? -15.219 27.422 22.828 1 42.81 96 VAL A N 1
ATOM 770 C CA . VAL A 1 96 ? -14.32 26.5 23.531 1 42.81 96 VAL A CA 1
ATOM 771 C C . VAL A 1 96 ? -13.125 27.281 24.078 1 42.81 96 VAL A C 1
ATOM 773 O O . VAL A 1 96 ? -12.109 26.688 24.438 1 42.81 96 VAL A O 1
ATOM 776 N N . SER A 1 97 ? -13.094 28.703 24.141 1 38.97 97 SER A N 1
ATOM 777 C CA . SER A 1 97 ? -11.969 29.516 24.578 1 38.97 97 SER A CA 1
ATOM 778 C C . SER A 1 97 ? -11.414 29.016 25.906 1 38.97 97 SER A C 1
ATOM 780 O O . SER A 1 97 ? -12.148 28.922 26.891 1 38.97 97 SER A O 1
ATOM 782 N N . ILE A 1 98 ? -10.352 28.484 25.75 1 37.97 98 ILE A N 1
ATOM 783 C CA . ILE A 1 98 ? -9.383 28.219 26.812 1 37.97 98 ILE A CA 1
ATOM 784 C C . ILE A 1 98 ? -9.008 29.531 27.5 1 37.97 98 ILE A C 1
ATOM 786 O O . ILE A 1 98 ? -8.477 30.453 26.859 1 37.97 98 ILE A O 1
ATOM 790 N N . SER A 1 99 ? -9.672 30.25 28.547 1 30.3 99 SER A N 1
ATOM 791 C CA . SER A 1 99 ? -9.297 31.359 29.422 1 30.3 99 SER A CA 1
ATOM 792 C C . SER A 1 99 ? -7.793 31.391 29.672 1 30.3 99 SER A C 1
ATOM 794 O O . SER A 1 99 ? -7.223 30.406 30.172 1 30.3 99 SER A O 1
ATOM 796 N N . ASP A 1 100 ? -7.062 32.125 28.875 1 32.47 100 ASP A N 1
ATOM 797 C CA . ASP A 1 100 ? -5.746 32.562 29.328 1 32.47 100 ASP A CA 1
ATOM 798 C C . ASP A 1 100 ? -5.844 33.281 30.688 1 32.47 100 ASP A C 1
ATOM 800 O O . ASP A 1 100 ? -5.949 34.5 30.734 1 32.47 100 ASP A O 1
ATOM 804 N N . THR A 1 101 ? -6.75 33.156 31.703 1 28.11 101 THR A N 1
ATOM 805 C CA . THR A 1 101 ? -6.93 33.875 32.938 1 28.11 101 THR A CA 1
ATOM 806 C C . THR A 1 101 ? -5.59 34.094 33.656 1 28.11 101 THR A C 1
ATOM 808 O O . THR A 1 101 ? -5.52 34.781 34.656 1 28.11 101 THR A O 1
ATOM 811 N N . ASP A 1 102 ? -4.508 33.438 33.594 1 26.72 102 ASP A N 1
ATOM 812 C CA . ASP A 1 102 ? -3.809 33.531 34.875 1 26.72 102 ASP A CA 1
ATOM 813 C C . ASP A 1 102 ? -3.008 34.844 34.938 1 26.72 102 ASP A C 1
ATOM 815 O O . ASP A 1 102 ? -2.119 34.969 35.781 1 26.72 102 ASP A O 1
ATOM 819 N N . ASP A 1 103 ? -2.836 35.812 33.906 1 24.16 103 ASP A N 1
ATOM 820 C CA . ASP A 1 103 ? -1.857 36.781 34.375 1 24.16 103 ASP A CA 1
ATOM 821 C C . ASP A 1 103 ? -2.518 37.812 35.281 1 24.16 103 ASP A C 1
ATOM 823 O O . ASP A 1 103 ? -3.426 38.531 34.844 1 24.16 103 ASP A O 1
ATOM 827 N N . PRO A 1 104 ? -2.514 38.031 36.688 1 23.86 104 PRO A N 1
ATOM 828 C CA . PRO A 1 104 ? -3.082 38.812 37.781 1 23.86 104 PRO A CA 1
ATOM 829 C C . PRO A 1 104 ? -2.74 40.312 37.656 1 23.86 104 PRO A C 1
ATOM 831 O O . PRO A 1 104 ? -3.074 41.094 38.562 1 23.86 104 PRO A O 1
ATOM 834 N N . GLN A 1 105 ? -1.806 40.844 36.812 1 20.7 105 GLN A N 1
ATOM 835 C CA . GLN A 1 105 ? -1.255 42.031 37.469 1 20.7 105 GLN A CA 1
ATOM 836 C C . GLN A 1 105 ? -2.324 43.094 37.688 1 20.7 105 GLN A C 1
ATOM 838 O O . GLN A 1 105 ? -2.51 43.594 38.781 1 20.7 105 GLN A O 1
ATOM 843 N N . ALA A 1 106 ? -2.197 44.375 36.938 1 21.77 106 ALA A N 1
ATOM 844 C CA . ALA A 1 106 ? -2.074 45.75 37.406 1 21.77 106 ALA A CA 1
ATOM 845 C C . ALA A 1 106 ? -3.441 46.438 37.469 1 21.77 106 ALA A C 1
ATOM 847 O O . ALA A 1 106 ? -4.18 46.5 36.5 1 21.77 106 ALA A O 1
ATOM 848 N N . ASN A 1 107 ? -4.078 46.656 38.719 1 19.11 107 ASN A N 1
ATOM 849 C CA . ASN A 1 107 ? -5.242 47.188 39.406 1 19.11 107 ASN A CA 1
ATOM 850 C C . ASN A 1 107 ? -5.367 48.688 39.156 1 19.11 107 ASN A C 1
ATOM 852 O O . ASN A 1 107 ? -6.012 49.406 39.938 1 19.11 107 ASN A O 1
ATOM 856 N N . GLY A 1 108 ? -4.75 49.344 38.125 1 18.61 108 GLY A N 1
ATOM 857 C CA . GLY A 1 108 ? -4.82 50.781 38.406 1 18.61 108 GLY A CA 1
ATOM 858 C C . GLY A 1 108 ? -6.238 51.312 38.469 1 18.61 108 GLY A C 1
ATOM 859 O O . GLY A 1 108 ? -7.176 50.625 38.031 1 18.61 108 GLY A O 1
ATOM 860 N N . GLY A 1 109 ? -6.605 52.438 39.156 1 18.08 109 GLY A N 1
ATOM 861 C CA . GLY A 1 109 ? -7.66 53.094 39.906 1 18.08 109 GLY A CA 1
ATOM 862 C C . GLY A 1 109 ? -8.789 53.625 39.062 1 18.08 109 GLY A C 1
ATOM 863 O O . GLY A 1 109 ? -9.961 53.469 39.406 1 18.08 109 GLY A O 1
ATOM 864 N N . ARG A 1 110 ? -8.609 54.438 37.906 1 20.17 110 ARG A N 1
ATOM 865 C CA . ARG A 1 110 ? -9.266 55.75 38.031 1 20.17 110 ARG A CA 1
ATOM 866 C C . ARG A 1 110 ? -10.719 55.656 37.594 1 20.17 110 ARG A C 1
ATOM 868 O O . ARG A 1 110 ? -11.008 55.438 36.406 1 20.17 110 ARG A O 1
ATOM 875 N N . GLY A 1 111 ? -11.648 55.031 38.375 1 16.75 111 GLY A N 1
ATOM 876 C CA . GLY A 1 111 ? -13 54.594 38.062 1 16.75 111 GLY A CA 1
ATOM 877 C C . GLY A 1 111 ? -13.93 55.719 37.688 1 16.75 111 GLY A C 1
ATOM 878 O O . GLY A 1 111 ? -14.969 55.5 37.062 1 16.75 111 GLY A O 1
ATOM 879 N N . LYS A 1 112 ? -14.031 56.938 38.25 1 18.19 112 LYS A N 1
ATOM 880 C CA . LYS A 1 112 ? -15.383 57.156 38.75 1 18.19 112 LYS A CA 1
ATOM 881 C C . LYS A 1 112 ? -16.344 57.531 37.625 1 18.19 112 LYS A C 1
ATOM 883 O O . LYS A 1 112 ? -17.453 57 37.531 1 18.19 112 LYS A O 1
ATOM 888 N N . VAL A 1 113 ? -16.141 58.438 36.625 1 19.95 113 VAL A N 1
ATOM 889 C CA . VAL A 1 113 ? -17.016 59.625 36.719 1 19.95 113 VAL A CA 1
ATOM 890 C C . VAL A 1 113 ? -18.359 59.344 36.062 1 19.95 113 VAL A C 1
ATOM 892 O O . VAL A 1 113 ? -18.406 58.688 35.031 1 19.95 113 VAL A O 1
ATOM 895 N N . PRO A 1 114 ? -19.609 59.531 36.656 1 19.31 114 PRO A N 1
ATOM 896 C CA . PRO A 1 114 ? -21.016 59.156 36.656 1 19.31 114 PRO A CA 1
ATOM 897 C C . PRO A 1 114 ? -21.797 59.75 35.5 1 19.31 114 PRO A C 1
ATOM 899 O O . PRO A 1 114 ? -23 59.5 35.375 1 19.31 114 PRO A O 1
ATOM 902 N N . MET A 1 115 ? -21.219 60.062 34.312 1 17.36 115 MET A N 1
ATOM 903 C CA . MET A 1 115 ? -21.953 61.219 33.812 1 17.36 115 MET A CA 1
ATOM 904 C C . MET A 1 115 ? -23.422 60.875 33.562 1 17.36 115 MET A C 1
ATOM 906 O O . MET A 1 115 ? -23.75 59.719 33.344 1 17.36 115 MET A O 1
ATOM 910 N N . SER A 1 116 ? -24.453 61.812 33.562 1 17.59 116 SER A N 1
ATOM 911 C CA . SER A 1 116 ? -25.812 62.219 33.812 1 17.59 116 SER A CA 1
ATOM 912 C C . SER A 1 116 ? -26.734 61.969 32.625 1 17.59 116 SER A C 1
ATOM 914 O O . SER A 1 116 ? -27.797 62.562 32.531 1 17.59 116 SER A O 1
ATOM 916 N N . GLY A 1 117 ? -26.484 60.844 31.844 1 17.09 117 GLY A N 1
ATOM 917 C CA . GLY A 1 117 ? -27.188 61.031 30.594 1 17.09 117 GLY A CA 1
ATOM 918 C C . GLY A 1 117 ? -28.688 61.156 30.75 1 17.09 117 GLY A C 1
ATOM 919 O O . GLY A 1 117 ? -29.234 60.719 31.766 1 17.09 117 GLY A O 1
ATOM 920 N N . ALA A 1 118 ? -29.359 62.062 29.922 1 18.03 118 ALA A N 1
ATOM 921 C CA . ALA A 1 118 ? -30.641 62.719 29.75 1 18.03 118 ALA A CA 1
ATOM 922 C C . ALA A 1 118 ? -31.703 61.75 29.234 1 18.03 118 ALA A C 1
ATOM 924 O O . ALA A 1 118 ? -31.484 61.031 28.25 1 18.03 118 ALA A O 1
ATOM 925 N N . SER A 1 119 ? -32.688 61.281 30.047 1 16.39 119 SER A N 1
ATOM 926 C CA . SER A 1 119 ? -33.812 60.344 30.125 1 16.39 119 SER A CA 1
ATOM 927 C C . SER A 1 119 ? -34.906 60.688 29.125 1 16.39 119 SER A C 1
ATOM 929 O O . SER A 1 119 ? -36.031 60.188 29.219 1 16.39 119 SER A O 1
ATOM 931 N N . ASP A 1 120 ? -34.688 61.188 27.859 1 16.89 120 ASP A N 1
ATOM 932 C CA . ASP A 1 120 ? -35.938 61.812 27.453 1 16.89 120 ASP A CA 1
ATOM 933 C C . ASP A 1 120 ? -37 60.75 27.125 1 16.89 120 ASP A C 1
ATOM 935 O O . ASP A 1 120 ? -36.719 59.781 26.422 1 16.89 120 ASP A O 1
ATOM 939 N N . THR A 1 121 ? -38.156 60.625 27.781 1 16.59 121 THR A N 1
ATOM 940 C CA . THR A 1 121 ? -39.344 59.812 28.078 1 16.59 121 THR A CA 1
ATOM 941 C C . THR A 1 121 ? -40.344 59.844 26.938 1 16.59 121 THR A C 1
ATOM 943 O O . THR A 1 121 ? -41.375 59.188 26.969 1 16.59 121 THR A O 1
ATOM 946 N N . ASP A 1 122 ? -40.188 60.25 25.609 1 17.7 122 ASP A N 1
ATOM 947 C CA . ASP A 1 122 ? -41.5 60.719 25.203 1 17.7 122 ASP A CA 1
ATOM 948 C C . ASP A 1 122 ? -42.438 59.531 24.906 1 17.7 122 ASP A C 1
ATOM 950 O O . ASP A 1 122 ? -41.969 58.5 24.406 1 17.7 122 ASP A O 1
ATOM 954 N N . PRO A 1 123 ? -43.812 59.5 25.234 1 17.8 123 PRO A N 1
ATOM 955 C CA . PRO A 1 123 ? -44.906 58.562 25.484 1 17.8 123 PRO A CA 1
ATOM 956 C C . PRO A 1 123 ? -45.594 58.125 24.203 1 17.8 123 PRO A C 1
ATOM 958 O O . PRO A 1 123 ? -46.5 57.281 24.25 1 17.8 123 PRO A O 1
ATOM 961 N N . SER A 1 124 ? -45.156 58.25 22.906 1 17.86 124 SER A N 1
ATOM 962 C CA . SER A 1 124 ? -46.312 58.562 22.078 1 17.86 124 SER A CA 1
ATOM 963 C C . SER A 1 124 ? -47.219 57.312 21.938 1 17.86 124 SER A C 1
ATOM 965 O O . SER A 1 124 ? -46.75 56.188 22.062 1 17.86 124 SER A O 1
ATOM 967 N N . PRO A 1 125 ? -48.562 57.438 21.438 1 18.69 125 PRO A N 1
ATOM 968 C CA . PRO A 1 125 ? -49.906 56.875 21.578 1 18.69 125 PRO A CA 1
ATOM 969 C C . PRO A 1 125 ? -50.188 55.781 20.547 1 18.69 125 PRO A C 1
ATOM 971 O O . PRO A 1 125 ? -51.344 55.375 20.375 1 18.69 125 PRO A O 1
ATOM 974 N N . ARG A 1 126 ? -49.344 54.969 20.047 1 17.45 126 ARG A N 1
ATOM 975 C CA . ARG A 1 126 ? -49.719 54.406 18.75 1 17.45 126 ARG A CA 1
ATOM 976 C C . ARG A 1 126 ? -50.969 53.531 18.875 1 17.45 126 ARG A C 1
ATOM 978 O O . ARG A 1 126 ? -51.156 52.844 19.875 1 17.45 126 ARG A O 1
ATOM 985 N N . SER A 1 127 ? -51.812 53.625 17.906 1 17.62 127 SER A N 1
ATOM 986 C CA . SER A 1 127 ? -53.219 53.375 17.578 1 17.62 127 SER A CA 1
ATOM 987 C C . SER A 1 127 ? -53.5 51.875 17.438 1 17.62 127 SER A C 1
ATOM 989 O O . SER A 1 127 ? -52.562 51.094 17.281 1 17.62 127 SER A O 1
ATOM 991 N N . HIS A 1 128 ? -54.688 51.406 16.953 1 17.2 128 HIS A N 1
ATOM 992 C CA . HIS A 1 128 ? -55.812 50.562 17.266 1 17.2 128 HIS A CA 1
ATOM 993 C C . HIS A 1 128 ? -55.719 49.219 16.562 1 17.2 128 HIS A C 1
ATOM 995 O O . HIS A 1 128 ? -55.844 48.156 17.188 1 17.2 128 HIS A O 1
ATOM 1001 N N . GLY A 1 129 ? -55.906 49.031 15.141 1 18.44 129 GLY A N 1
ATOM 1002 C CA . GLY A 1 129 ? -57.031 48.281 14.656 1 18.44 129 GLY A CA 1
ATOM 1003 C C . GLY A 1 129 ? -56.75 46.781 14.539 1 18.44 129 GLY A C 1
ATOM 1004 O O . GLY A 1 129 ? -55.594 46.375 14.461 1 18.44 129 GLY A O 1
ATOM 1005 N N . ILE A 1 130 ? -57.719 45.812 14.82 1 19.19 130 ILE A N 1
ATOM 1006 C CA . ILE A 1 130 ? -57.969 44.469 15.32 1 19.19 130 ILE A CA 1
ATOM 1007 C C . ILE A 1 130 ? -57.938 43.469 14.164 1 19.19 130 ILE A C 1
ATOM 1009 O O . ILE A 1 130 ? -57.969 42.281 14.383 1 19.19 130 ILE A O 1
ATOM 1013 N N . GLY A 1 131 ? -57.656 43.781 12.859 1 18.8 131 GLY A N 1
ATOM 1014 C CA . GLY A 1 131 ? -58.5 42.906 12.047 1 18.8 131 GLY A CA 1
ATOM 1015 C C . GLY A 1 131 ? -58.062 41.438 12.117 1 18.8 131 GLY A C 1
ATOM 1016 O O . GLY A 1 131 ? -56.938 41.125 12.477 1 18.8 131 GLY A O 1
ATOM 1017 N N . SER A 1 132 ? -59 40.406 12.102 1 19.52 132 SER A N 1
ATOM 1018 C CA . SER A 1 132 ? -59.25 39.031 12.477 1 19.52 132 SER A CA 1
ATOM 1019 C C . SER A 1 132 ? -58.656 38.062 11.461 1 19.52 132 SER A C 1
ATOM 1021 O O . SER A 1 132 ? -58.875 36.844 11.555 1 19.52 132 SER A O 1
ATOM 1023 N N . SER A 1 133 ? -57.656 38.344 10.672 1 19.52 133 SER A N 1
ATOM 1024 C CA . SER A 1 133 ? -57.656 37.5 9.492 1 19.52 133 SER A CA 1
ATOM 1025 C C . SER A 1 133 ? -57.531 36.031 9.867 1 19.52 133 SER A C 1
ATOM 1027 O O . SER A 1 133 ? -56.875 35.688 10.875 1 19.52 133 SER A O 1
ATOM 1029 N N . PRO A 1 134 ? -58.062 35.094 9.047 1 21.7 134 PRO A N 1
ATOM 1030 C CA . PRO A 1 134 ? -58.5 33.688 9.133 1 21.7 134 PRO A CA 1
ATOM 1031 C C . PRO A 1 134 ? -57.344 32.719 9.258 1 21.7 134 PRO A C 1
ATOM 1033 O O . PRO A 1 134 ? -56.188 33.062 8.914 1 21.7 134 PRO A O 1
ATOM 1036 N N . GLU A 1 135 ? -57.531 31.422 9.844 1 19.3 135 GLU A N 1
ATOM 1037 C CA . GLU A 1 135 ? -56.906 30.281 10.492 1 19.3 135 GLU A CA 1
ATOM 1038 C C . GLU A 1 135 ? -56.188 29.375 9.477 1 19.3 135 GLU A C 1
ATOM 1040 O O . GLU A 1 135 ? -56.875 28.703 8.688 1 19.3 135 GLU A O 1
ATOM 1045 N N . SER A 1 136 ? -55.312 29.828 8.555 1 19.27 136 SER A N 1
ATOM 1046 C CA . SER A 1 136 ? -54.875 28.906 7.531 1 19.27 136 SER A CA 1
ATOM 1047 C C . SER A 1 136 ? -54.281 27.641 8.148 1 19.27 136 SER A C 1
ATOM 1049 O O . SER A 1 136 ? -53.594 27.719 9.188 1 19.27 136 SER A O 1
ATOM 1051 N N . SER A 1 137 ? -54.75 26.359 7.797 1 20.45 137 SER A N 1
ATOM 1052 C CA . SER A 1 137 ? -54.656 24.953 8.164 1 20.45 137 SER A CA 1
ATOM 1053 C C . SER A 1 137 ? -53.219 24.422 8.008 1 20.45 137 SER A C 1
ATOM 1055 O O . SER A 1 137 ? -52.625 24.578 6.945 1 20.45 137 SER A O 1
ATOM 1057 N N . ASN A 1 138 ? -52.406 24.266 9.094 1 19.41 138 ASN A N 1
ATOM 1058 C CA . ASN A 1 138 ? -51 23.891 9.367 1 19.41 138 ASN A CA 1
ATOM 1059 C C . ASN A 1 138 ? -50.75 22.438 9.031 1 19.41 138 ASN A C 1
ATOM 1061 O O . ASN A 1 138 ? -51.156 21.547 9.773 1 19.41 138 ASN A O 1
ATOM 1065 N N . THR A 1 139 ? -50.969 21.938 7.758 1 21.97 139 THR A N 1
ATOM 1066 C CA . THR A 1 139 ? -50.719 20.516 7.496 1 21.97 139 THR A CA 1
ATOM 1067 C C . THR A 1 139 ? -49.312 20.109 7.926 1 21.97 139 THR A C 1
ATOM 1069 O O . THR A 1 139 ? -48.344 20.734 7.535 1 21.97 139 THR A O 1
ATOM 1072 N N . ASN A 1 140 ? -49.125 19.453 9.109 1 20.98 140 ASN A N 1
ATOM 1073 C CA . ASN A 1 140 ? -48.031 18.906 9.922 1 20.98 140 ASN A CA 1
ATOM 1074 C C . ASN A 1 140 ? -47.25 17.844 9.156 1 20.98 140 ASN A C 1
ATOM 1076 O O . ASN A 1 140 ? -47.719 16.703 8.992 1 20.98 140 ASN A O 1
ATOM 1080 N N . GLY A 1 141 ? -46.781 18.016 7.945 1 21.64 141 GLY A N 1
ATOM 1081 C CA . GLY A 1 141 ? -46.062 16.938 7.273 1 21.64 141 GLY A CA 1
ATOM 1082 C C . GLY A 1 141 ? -44.906 16.391 8.102 1 21.64 141 GLY A C 1
ATOM 1083 O O . GLY A 1 141 ? -44.062 17.141 8.578 1 21.64 141 GLY A O 1
ATOM 1084 N N . ALA A 1 142 ? -45.062 15.203 8.852 1 25.23 142 ALA A N 1
ATOM 1085 C CA . ALA A 1 142 ? -44.188 14.383 9.68 1 25.23 142 ALA A CA 1
ATOM 1086 C C . ALA A 1 142 ? -42.844 14.109 8.969 1 25.23 142 ALA A C 1
ATOM 1088 O O . ALA A 1 142 ? -42.812 13.492 7.906 1 25.23 142 ALA A O 1
ATOM 1089 N N . SER A 1 143 ? -41.906 15.031 9.078 1 23.72 143 SER A N 1
ATOM 1090 C CA . SER A 1 143 ? -40.594 14.836 8.523 1 23.72 143 SER A CA 1
ATOM 1091 C C . SER A 1 143 ? -39.969 13.523 9.008 1 23.72 143 SER A C 1
ATOM 1093 O O . SER A 1 143 ? -40.062 13.195 10.188 1 23.72 143 SER A O 1
ATOM 1095 N N . PRO A 1 144 ? -39.844 12.492 8.195 1 28.83 144 PRO A N 1
ATOM 1096 C CA . PRO A 1 144 ? -39.344 11.172 8.609 1 28.83 144 PRO A CA 1
ATOM 1097 C C . PRO A 1 144 ? -38.188 11.258 9.562 1 28.83 144 PRO A C 1
ATOM 1099 O O . PRO A 1 144 ? -37.438 12.258 9.57 1 28.83 144 PRO A O 1
ATOM 1102 N N . PRO A 1 145 ? -38.281 10.562 10.711 1 27.83 145 PRO A N 1
ATOM 1103 C CA . PRO A 1 145 ? -37.25 10.547 11.766 1 27.83 145 PRO A CA 1
ATOM 1104 C C . PRO A 1 145 ? -35.844 10.461 11.219 1 27.83 145 PRO A C 1
ATOM 1106 O O . PRO A 1 145 ? -35.594 9.758 10.234 1 27.83 145 PRO A O 1
ATOM 1109 N N . GLU A 1 146 ? -35.062 11.5 11.352 1 28.11 146 GLU A N 1
ATOM 1110 C CA . GLU A 1 146 ? -33.656 11.727 10.992 1 28.11 146 GLU A CA 1
ATOM 1111 C C . GLU A 1 146 ? -32.781 10.602 11.508 1 28.11 146 GLU A C 1
ATOM 1113 O O . GLU A 1 146 ? -32.719 10.359 12.711 1 28.11 146 GLU A O 1
ATOM 1118 N N . VAL A 1 147 ? -32.688 9.391 10.898 1 32.09 147 VAL A N 1
ATOM 1119 C CA . VAL A 1 147 ? -31.734 8.336 11.203 1 32.09 147 VAL A CA 1
ATOM 1120 C C . VAL A 1 147 ? -30.391 8.953 11.555 1 32.09 147 VAL A C 1
ATOM 1122 O O . VAL A 1 147 ? -29.969 9.93 10.93 1 32.09 147 VAL A O 1
ATOM 1125 N N . PRO A 1 148 ? -29.969 8.703 12.789 1 30.25 148 PRO A N 1
ATOM 1126 C CA . PRO A 1 148 ? -28.703 9.305 13.219 1 30.25 148 PRO A CA 1
ATOM 1127 C C . PRO A 1 148 ? -27.625 9.25 12.148 1 30.25 148 PRO A C 1
ATOM 1129 O O . PRO A 1 148 ? -27.516 8.266 11.414 1 30.25 148 PRO A O 1
ATOM 1132 N N . TRP A 1 149 ? -27.172 10.398 11.852 1 30.88 149 TRP A N 1
ATOM 1133 C CA . TRP A 1 149 ? -26.281 10.711 10.742 1 30.88 149 TRP A CA 1
ATOM 1134 C C . TRP A 1 149 ? -25.094 9.766 10.719 1 30.88 149 TRP A C 1
ATOM 1136 O O . TRP A 1 149 ? -24.516 9.492 9.656 1 30.88 149 TRP A O 1
ATOM 1146 N N . HIS A 1 150 ? -24.672 9.469 11.93 1 32.59 150 HIS A N 1
ATOM 1147 C CA . HIS A 1 150 ? -23.453 8.672 11.992 1 32.59 150 HIS A CA 1
ATOM 1148 C C . HIS A 1 150 ? -23.703 7.25 11.492 1 32.59 150 HIS A C 1
ATOM 1150 O O . HIS A 1 150 ? -22.766 6.461 11.352 1 32.59 150 HIS A O 1
ATOM 1156 N N . SER A 1 151 ? -24.938 6.934 11.742 1 31.8 151 SER A N 1
ATOM 1157 C CA . SER A 1 151 ? -25.297 5.559 11.406 1 31.8 151 SER A CA 1
ATOM 1158 C C . SER A 1 151 ? -25.469 5.379 9.906 1 31.8 151 SER A C 1
ATOM 1160 O O . SER A 1 151 ? -25.906 4.32 9.445 1 31.8 151 SER A O 1
ATOM 1162 N N . GLN A 1 152 ? -25.562 6.5 9.266 1 30.2 152 GLN A N 1
ATOM 1163 C CA . GLN A 1 152 ? -25.828 6.273 7.852 1 30.2 152 GLN A CA 1
ATOM 1164 C C . GLN A 1 152 ? -24.594 5.73 7.145 1 30.2 152 GLN A C 1
ATOM 1166 O O . GLN A 1 152 ? -23.594 6.445 6.988 1 30.2 152 GLN A O 1
ATOM 1171 N N . VAL A 1 153 ? -24.344 4.645 7.406 1 33.81 153 VAL A N 1
ATOM 1172 C CA . VAL A 1 153 ? -23.406 3.984 6.508 1 33.81 153 VAL A CA 1
ATOM 1173 C C . VAL A 1 153 ? -23.641 4.465 5.078 1 33.81 153 VAL A C 1
ATOM 1175 O O . VAL A 1 153 ? -24.766 4.766 4.691 1 33.81 153 VAL A O 1
ATOM 1178 N N . PHE A 1 154 ? -22.672 4.973 4.441 1 32.59 154 PHE A N 1
ATOM 1179 C CA . PHE A 1 154 ? -22.859 5.254 3.021 1 32.59 154 PHE A CA 1
ATOM 1180 C C . PHE A 1 154 ? -23.906 4.324 2.412 1 32.59 154 PHE A C 1
ATOM 1182 O O . PHE A 1 154 ? -23.594 3.182 2.07 1 32.59 154 PHE A O 1
ATOM 1189 N N . VAL A 1 155 ? -25.109 4.328 3.004 1 32.34 155 VAL A N 1
ATOM 1190 C CA . VAL A 1 155 ? -26.156 3.764 2.158 1 32.34 155 VAL A CA 1
ATOM 1191 C C . VAL A 1 155 ? -26.141 4.453 0.795 1 32.34 155 VAL A C 1
ATOM 1193 O O . VAL A 1 155 ? -26.328 5.668 0.708 1 32.34 155 VAL A O 1
ATOM 1196 N N . ARG A 1 156 ? -25.594 3.809 -0.122 1 34.62 156 ARG A N 1
ATOM 1197 C CA . ARG A 1 156 ? -25.672 4.176 -1.532 1 34.62 156 ARG A CA 1
ATOM 1198 C C . ARG A 1 156 ? -27.078 4.621 -1.91 1 34.62 156 ARG A C 1
ATOM 1200 O O . ARG A 1 156 ? -28 3.803 -1.964 1 34.62 156 ARG A O 1
ATOM 1207 N N . GLN A 1 157 ? -27.594 5.68 -1.504 1 31.52 157 GLN A N 1
ATOM 1208 C CA . GLN A 1 157 ? -28.797 6.09 -2.203 1 31.52 157 GLN A CA 1
ATOM 1209 C C . GLN A 1 157 ? -28.656 5.91 -3.711 1 31.52 157 GLN A C 1
ATOM 1211 O O . GLN A 1 157 ? -27.547 6.031 -4.254 1 31.52 157 GLN A O 1
ATOM 1216 N N . GLU A 1 158 ? -29.625 5.34 -4.391 1 33.81 158 GLU A N 1
ATOM 1217 C CA . GLU A 1 158 ? -29.875 5.199 -5.82 1 33.81 158 GLU A CA 1
ATOM 1218 C C . GLU A 1 158 ? -29.391 6.426 -6.594 1 33.81 158 GLU A C 1
ATOM 1220 O O . GLU A 1 158 ? -29.75 6.613 -7.758 1 33.81 158 GLU A O 1
ATOM 1225 N N . ASP A 1 159 ? -29.016 7.473 -6.051 1 36.5 159 ASP A N 1
ATOM 1226 C CA . ASP A 1 159 ? -28.734 8.484 -7.07 1 36.5 159 ASP A CA 1
ATOM 1227 C C . ASP A 1 159 ? -27.688 7.98 -8.055 1 36.5 159 ASP A C 1
ATOM 1229 O O . ASP A 1 159 ? -27.031 6.961 -7.82 1 36.5 159 ASP A O 1
ATOM 1233 N N . ASN A 1 160 ? -26.969 8.875 -9.039 1 40.19 160 ASN A N 1
ATOM 1234 C CA . ASN A 1 160 ? -26.312 8.508 -10.281 1 40.19 160 ASN A CA 1
ATOM 1235 C C . ASN A 1 160 ? -25.062 7.672 -10.023 1 40.19 160 ASN A C 1
ATOM 1237 O O . ASN A 1 160 ? -24.125 8.133 -9.367 1 40.19 160 ASN A O 1
ATOM 1241 N N . ASP A 1 161 ? -25.109 6.344 -10.023 1 44.97 161 ASP A N 1
ATOM 1242 C CA . ASP A 1 161 ? -24.219 5.188 -10.023 1 44.97 161 ASP A CA 1
ATOM 1243 C C . ASP A 1 161 ? -22.797 5.578 -10.445 1 44.97 161 ASP A C 1
ATOM 1245 O O . ASP A 1 161 ? -21.828 5.074 -9.898 1 44.97 161 ASP A O 1
ATOM 1249 N N . SER A 1 162 ? -22.75 6.516 -11.312 1 50 162 SER A N 1
ATOM 1250 C CA . SER A 1 162 ? -21.484 6.855 -11.945 1 50 162 SER A CA 1
ATOM 1251 C C . SER A 1 162 ? -20.578 7.621 -10.984 1 50 162 SER A C 1
ATOM 1253 O O . SER A 1 162 ? -19.359 7.379 -10.945 1 50 162 SER A O 1
ATOM 1255 N N . LYS A 1 163 ? -21.172 8.461 -10.031 1 54.97 163 LYS A N 1
ATOM 1256 C CA . LYS A 1 163 ? -20.359 9.305 -9.156 1 54.97 163 LYS A CA 1
ATOM 1257 C C . LYS A 1 163 ? -19.703 8.484 -8.047 1 54.97 163 LYS A C 1
ATOM 1259 O O . LYS A 1 163 ? -18.547 8.727 -7.68 1 54.97 163 LYS A O 1
ATOM 1264 N N . LEU A 1 164 ? -20.406 7.453 -7.602 1 52.75 164 LEU A N 1
ATOM 1265 C CA . LEU A 1 164 ? -19.875 6.613 -6.531 1 52.75 164 LEU A CA 1
ATOM 1266 C C . LEU A 1 164 ? -18.672 5.828 -7.008 1 52.75 164 LEU A C 1
ATOM 1268 O O . LEU A 1 164 ? -17.688 5.688 -6.27 1 52.75 164 LEU A O 1
ATOM 1272 N N . ASP A 1 165 ? -18.766 5.457 -8.289 1 57.22 165 ASP A N 1
ATOM 1273 C CA . ASP A 1 165 ? -17.672 4.664 -8.82 1 57.22 165 ASP A CA 1
ATOM 1274 C C . ASP A 1 165 ? -16.406 5.508 -8.945 1 57.22 165 ASP A C 1
ATOM 1276 O O . ASP A 1 165 ? -15.305 5.039 -8.633 1 57.22 165 ASP A O 1
ATOM 1280 N N . ASN A 1 166 ? -16.641 6.684 -9.289 1 65.44 166 ASN A N 1
ATOM 1281 C CA . ASN A 1 166 ? -15.5 7.59 -9.391 1 65.44 166 ASN A CA 1
ATOM 1282 C C . ASN A 1 166 ? -14.852 7.828 -8.023 1 65.44 166 ASN A C 1
ATOM 1284 O O . ASN A 1 166 ? -13.625 7.859 -7.914 1 65.44 166 ASN A O 1
ATOM 1288 N N . ASP A 1 167 ? -15.711 7.688 -7.184 1 78.12 167 ASP A N 1
ATOM 1289 C CA . ASP A 1 167 ? -15.234 8.016 -5.844 1 78.12 167 ASP A CA 1
ATOM 1290 C C . ASP A 1 167 ? -14.375 6.887 -5.273 1 78.12 167 ASP A C 1
ATOM 1292 O O . ASP A 1 167 ? -13.383 7.145 -4.59 1 78.12 167 ASP A O 1
ATOM 1296 N N . LEU A 1 168 ? -14.641 5.723 -5.754 1 83.38 168 LEU A N 1
ATOM 1297 C CA . LEU A 1 168 ? -13.875 4.598 -5.234 1 83.38 168 LEU A CA 1
ATOM 1298 C C . LEU A 1 168 ? -12.445 4.613 -5.781 1 83.38 168 LEU A C 1
ATOM 1300 O O . LEU A 1 168 ? -11.5 4.301 -5.062 1 83.38 168 LEU A O 1
ATOM 1304 N N . HIS A 1 169 ? -12.352 4.996 -7.016 1 85.38 169 HIS A N 1
ATOM 1305 C CA . HIS A 1 169 ? -11.031 5.059 -7.637 1 85.38 169 HIS A CA 1
ATOM 1306 C C . HIS A 1 169 ? -10.18 6.148 -7 1 85.38 169 HIS A C 1
ATOM 1308 O O . HIS A 1 169 ? -9 5.93 -6.719 1 85.38 169 HIS A O 1
ATOM 1314 N N . PHE A 1 170 ? -10.789 7.203 -6.727 1 86.31 170 PHE A N 1
ATOM 1315 C CA . PHE A 1 170 ? -10.047 8.289 -6.09 1 86.31 170 PHE A CA 1
ATOM 1316 C C . PHE A 1 170 ? -9.719 7.941 -4.641 1 86.31 170 PHE A C 1
ATOM 1318 O O . PHE A 1 170 ? -8.68 8.344 -4.121 1 86.31 170 PHE A O 1
ATOM 1325 N N . LEU A 1 171 ? -10.617 7.172 -4.043 1 89.94 171 LEU A N 1
ATOM 1326 C CA . LEU A 1 171 ? -10.312 6.711 -2.691 1 89.94 171 LEU A CA 1
ATOM 1327 C C . LEU A 1 171 ? -9.062 5.84 -2.684 1 89.94 171 LEU A C 1
ATOM 1329 O O . LEU A 1 171 ? -8.234 5.938 -1.769 1 89.94 171 LEU A O 1
ATOM 1333 N N . MET A 1 172 ? -8.93 5.035 -3.678 1 89.56 172 MET A N 1
ATOM 1334 C CA . MET A 1 172 ? -7.738 4.188 -3.76 1 89.56 172 MET A CA 1
ATOM 1335 C C . MET A 1 172 ? -6.496 5.02 -4.059 1 89.56 172 MET A C 1
ATOM 1337 O O . MET A 1 172 ? -5.406 4.707 -3.58 1 89.56 172 MET A O 1
ATOM 1341 N N . ILE A 1 173 ? -6.652 6.004 -4.863 1 86.19 173 ILE A N 1
ATOM 1342 C CA . ILE A 1 173 ? -5.535 6.914 -5.117 1 86.19 173 ILE A CA 1
ATOM 1343 C C . ILE A 1 173 ? -5.125 7.598 -3.814 1 86.19 173 ILE A C 1
ATOM 1345 O O . ILE A 1 173 ? -3.932 7.754 -3.539 1 86.19 173 ILE A O 1
ATOM 1349 N N . TYR A 1 174 ? -6.105 8 -3.039 1 91.06 174 TYR A N 1
ATOM 1350 C CA . TYR A 1 174 ? -5.809 8.609 -1.744 1 91.06 174 TYR A CA 1
ATOM 1351 C C . TYR A 1 174 ? -5.027 7.641 -0.859 1 91.06 174 TYR A C 1
ATOM 1353 O O . TYR A 1 174 ? -4.012 8.016 -0.267 1 91.06 174 TYR A O 1
ATOM 1361 N N . LEU A 1 175 ? -5.457 6.402 -0.789 1 89.12 175 LEU A N 1
ATOM 1362 C CA . LEU A 1 175 ? -4.867 5.418 0.11 1 89.12 175 LEU A CA 1
ATOM 1363 C C . LEU A 1 175 ? -3.479 5.004 -0.369 1 89.12 175 LEU A C 1
ATOM 1365 O O . LEU A 1 175 ? -2.564 4.832 0.44 1 89.12 175 LEU A O 1
ATOM 1369 N N . ASP A 1 176 ? -3.299 4.953 -1.677 1 84.75 176 ASP A N 1
ATOM 1370 C CA . ASP A 1 176 ? -2.072 4.383 -2.221 1 84.75 176 ASP A CA 1
ATOM 1371 C C . ASP A 1 176 ? -0.996 5.453 -2.393 1 84.75 176 ASP A C 1
ATOM 1373 O O . ASP A 1 176 ? 0.197 5.164 -2.283 1 84.75 176 ASP A O 1
ATOM 1377 N N . TYR A 1 177 ? -1.471 6.672 -2.654 1 84.69 177 TYR A N 1
ATOM 1378 C CA . TYR A 1 177 ? -0.475 7.645 -3.086 1 84.69 177 TYR A CA 1
ATOM 1379 C C . TYR A 1 177 ? -0.503 8.883 -2.197 1 84.69 177 TYR A C 1
ATOM 1381 O O . TYR A 1 177 ? 0.54 9.336 -1.719 1 84.69 177 TYR A O 1
ATOM 1389 N N . VAL A 1 178 ? -1.637 9.391 -1.978 1 88.19 178 VAL A N 1
ATOM 1390 C CA . VAL A 1 178 ? -1.739 10.664 -1.271 1 88.19 178 VAL A CA 1
ATOM 1391 C C . VAL A 1 178 ? -1.362 10.469 0.196 1 88.19 178 VAL A C 1
ATOM 1393 O O . VAL A 1 178 ? -0.515 11.195 0.726 1 88.19 178 VAL A O 1
ATOM 1396 N N . PHE A 1 179 ? -2.006 9.445 0.853 1 90.31 179 PHE A N 1
ATOM 1397 C CA . PHE A 1 179 ? -1.789 9.234 2.279 1 90.31 179 PHE A CA 1
ATOM 1398 C C . PHE A 1 179 ? -0.328 8.906 2.562 1 90.31 179 PHE A C 1
ATOM 1400 O O . PHE A 1 179 ? 0.289 9.516 3.441 1 90.31 179 PHE A O 1
ATOM 1407 N N . PRO A 1 180 ? 0.288 8.047 1.778 1 84.88 180 PRO A N 1
ATOM 1408 C CA . PRO A 1 180 ? 1.703 7.781 2.041 1 84.88 180 PRO A CA 1
ATOM 1409 C C . PRO A 1 180 ? 2.598 8.984 1.734 1 84.88 180 PRO A C 1
ATOM 1411 O O . PRO A 1 180 ? 3.672 9.117 2.324 1 84.88 180 PRO A O 1
ATOM 1414 N N . TYR A 1 181 ? 2.195 9.805 0.85 1 85 181 TYR A N 1
ATOM 1415 C CA . TYR A 1 181 ? 2.957 11.016 0.549 1 85 181 TYR A CA 1
ATOM 1416 C C . TYR A 1 181 ? 2.898 12 1.71 1 85 181 TYR A C 1
ATOM 1418 O O . TYR A 1 181 ? 3.904 12.625 2.055 1 85 181 TYR A O 1
ATOM 1426 N N . LEU A 1 182 ? 1.722 12.094 2.258 1 89 182 LEU A N 1
ATOM 1427 C CA . LEU A 1 182 ? 1.524 13.047 3.348 1 89 182 LEU A CA 1
ATOM 1428 C C . LEU A 1 182 ? 2.09 12.5 4.652 1 89 182 LEU A C 1
ATOM 1430 O O . LEU A 1 182 ? 2.539 13.266 5.508 1 89 182 LEU A O 1
ATOM 1434 N N . PHE A 1 183 ? 2.02 11.148 4.797 1 89.62 183 PHE A N 1
ATOM 1435 C CA . PHE A 1 183 ? 2.486 10.492 6.008 1 89.62 183 PHE A CA 1
ATOM 1436 C C . PHE A 1 183 ? 3.443 9.359 5.676 1 89.62 183 PHE A C 1
ATOM 1438 O O . PHE A 1 183 ? 3.146 8.188 5.941 1 89.62 183 PHE A O 1
ATOM 1445 N N . PRO A 1 184 ? 4.656 9.703 5.246 1 83.88 184 PRO A N 1
ATOM 1446 C CA . PRO A 1 184 ? 5.566 8.695 4.703 1 83.88 184 PRO A CA 1
ATOM 1447 C C . PRO A 1 184 ? 6.059 7.711 5.762 1 83.88 184 PRO A C 1
ATOM 1449 O O . PRO A 1 184 ? 6.445 6.582 5.434 1 83.88 184 PRO A O 1
ATOM 1452 N N . HIS A 1 185 ? 6.012 7.992 7.027 1 84.12 185 HIS A N 1
ATOM 1453 C CA . HIS A 1 185 ? 6.566 7.129 8.062 1 84.12 185 HIS A CA 1
ATOM 1454 C C . HIS A 1 185 ? 5.48 6.289 8.727 1 84.12 185 HIS A C 1
ATOM 1456 O O . HIS A 1 185 ? 5.777 5.367 9.484 1 84.12 185 HIS A O 1
ATOM 1462 N N . TYR A 1 186 ? 4.207 6.613 8.453 1 87.12 186 TYR A N 1
ATOM 1463 C CA . TYR A 1 186 ? 3.113 5.922 9.125 1 87.12 186 TYR A CA 1
ATOM 1464 C C . TYR A 1 186 ? 2.773 4.613 8.414 1 87.12 186 TYR A C 1
ATOM 1466 O O . TYR A 1 186 ? 2.033 4.613 7.43 1 87.12 186 TYR A O 1
ATOM 1474 N N . ARG A 1 187 ? 3.205 3.559 9.008 1 79.62 187 ARG A N 1
ATOM 1475 C CA . ARG A 1 187 ? 2.967 2.211 8.492 1 79.62 187 ARG A CA 1
ATOM 1476 C C . ARG A 1 187 ? 2.607 1.256 9.625 1 79.62 187 ARG A C 1
ATOM 1478 O O . ARG A 1 187 ? 3.414 0.405 10.008 1 79.62 187 ARG A O 1
ATOM 1485 N N . PRO A 1 188 ? 1.396 1.307 10.008 1 79.62 188 PRO A N 1
ATOM 1486 C CA . PRO A 1 188 ? 1.012 0.454 11.133 1 79.62 188 PRO A CA 1
ATOM 1487 C C . PRO A 1 188 ? 1.082 -1.034 10.797 1 79.62 188 PRO A C 1
ATOM 1489 O O . PRO A 1 188 ? 0.669 -1.446 9.711 1 79.62 188 PRO A O 1
ATOM 1492 N N . PRO A 1 189 ? 1.599 -1.775 11.688 1 76.38 189 PRO A N 1
ATOM 1493 C CA . PRO A 1 189 ? 1.685 -3.221 11.453 1 76.38 189 PRO A CA 1
ATOM 1494 C C . PRO A 1 189 ? 0.314 -3.889 11.375 1 76.38 189 PRO A C 1
ATOM 1496 O O . PRO A 1 189 ? -0.659 -3.377 11.938 1 76.38 189 PRO A O 1
ATOM 1499 N N . VAL A 1 190 ? 0.274 -4.996 10.766 1 77.94 190 VAL A N 1
ATOM 1500 C CA . VAL A 1 190 ? -0.964 -5.727 10.523 1 77.94 190 VAL A CA 1
ATOM 1501 C C . VAL A 1 190 ? -1.607 -6.109 11.852 1 77.94 190 VAL A C 1
ATOM 1503 O O . VAL A 1 190 ? -2.834 -6.098 11.984 1 77.94 190 VAL A O 1
ATOM 1506 N N . LEU A 1 191 ? -0.843 -6.43 12.828 1 77.31 191 LEU A N 1
ATOM 1507 C CA . LEU A 1 191 ? -1.385 -6.898 14.102 1 77.31 191 LEU A CA 1
ATOM 1508 C C . LEU A 1 191 ? -1.958 -5.738 14.906 1 77.31 191 LEU A C 1
ATOM 1510 O O . LEU A 1 191 ? -2.732 -5.953 15.844 1 77.31 191 LEU A O 1
ATOM 1514 N N . ALA A 1 192 ? -1.513 -4.562 14.539 1 77 192 ALA A N 1
ATOM 1515 C CA . ALA A 1 192 ? -2.082 -3.385 15.188 1 77 192 ALA A CA 1
ATOM 1516 C C . ALA A 1 192 ? -3.33 -2.904 14.453 1 77 192 ALA A C 1
ATOM 1518 O O . ALA A 1 192 ? -3.975 -1.941 14.875 1 77 192 ALA A O 1
ATOM 1519 N N . GLY A 1 193 ? -3.654 -3.619 13.406 1 75.44 193 GLY A N 1
ATOM 1520 C CA . GLY A 1 193 ? -4.859 -3.283 12.664 1 75.44 193 GLY A CA 1
ATOM 1521 C C . GLY A 1 193 ? -4.578 -2.689 11.297 1 75.44 193 GLY A C 1
ATOM 1522 O O . GLY A 1 193 ? -5.492 -2.521 10.484 1 75.44 193 GLY A O 1
ATOM 1523 N N . GLY A 1 194 ? -3.336 -2.34 11.086 1 81.38 194 GLY A N 1
ATOM 1524 C CA . GLY A 1 194 ? -3.002 -1.748 9.805 1 81.38 194 GLY A CA 1
ATOM 1525 C C . GLY A 1 194 ? -3.742 -0.452 9.531 1 81.38 194 GLY A C 1
ATOM 1526 O O . GLY A 1 194 ? -3.973 0.34 10.445 1 81.38 194 GLY A O 1
ATOM 1527 N N . ARG A 1 195 ? -4.125 -0.214 8.266 1 89.12 195 ARG A N 1
ATOM 1528 C CA . ARG A 1 195 ? -4.789 1.026 7.871 1 89.12 195 ARG A CA 1
ATOM 1529 C C . ARG A 1 195 ? -6.297 0.829 7.75 1 89.12 195 ARG A C 1
ATOM 1531 O O . ARG A 1 195 ? -6.988 1.652 7.152 1 89.12 195 ARG A O 1
ATOM 1538 N N . GLY A 1 196 ? -6.742 -0.285 8.289 1 89.06 196 GLY A N 1
ATOM 1539 C CA . GLY A 1 196 ? -8.172 -0.553 8.234 1 89.06 196 GLY A CA 1
ATOM 1540 C C . GLY A 1 196 ? -9.008 0.562 8.836 1 89.06 196 GLY A C 1
ATOM 1541 O O . GLY A 1 196 ? -10.094 0.866 8.336 1 89.06 196 GLY A O 1
ATOM 1542 N N . TRP A 1 197 ? -8.484 1.169 9.867 1 92 197 TRP A N 1
ATOM 1543 C CA . TRP A 1 197 ? -9.219 2.248 10.523 1 92 197 TRP A CA 1
ATOM 1544 C C . TRP A 1 197 ? -9.383 3.443 9.594 1 92 197 TRP A C 1
ATOM 1546 O O . TRP A 1 197 ? -10.391 4.152 9.648 1 92 197 TRP A O 1
ATOM 1556 N N . ILE A 1 198 ? -8.438 3.686 8.688 1 93.62 198 ILE A N 1
ATOM 1557 C CA . ILE A 1 198 ? -8.523 4.793 7.746 1 93.62 198 ILE A CA 1
ATOM 1558 C C . ILE A 1 198 ? -9.672 4.547 6.766 1 93.62 198 ILE A C 1
ATOM 1560 O O . ILE A 1 198 ? -10.484 5.441 6.516 1 93.62 198 ILE A O 1
ATOM 1564 N N . LEU A 1 199 ? -9.648 3.346 6.227 1 91.38 199 LEU A N 1
ATOM 1565 C CA . LEU A 1 199 ? -10.727 3.012 5.301 1 91.38 199 LEU A CA 1
ATOM 1566 C C . LEU A 1 199 ? -12.086 3.104 5.992 1 91.38 199 LEU A C 1
ATOM 1568 O O . LEU A 1 199 ? -13.062 3.557 5.395 1 91.38 199 LEU A O 1
ATOM 1572 N N . ASP A 1 200 ? -12.156 2.678 7.219 1 91.31 200 ASP A N 1
ATOM 1573 C CA . ASP A 1 200 ? -13.391 2.752 7.996 1 91.31 200 ASP A CA 1
ATOM 1574 C C . ASP A 1 200 ? -13.852 4.199 8.164 1 91.31 200 ASP A C 1
ATOM 1576 O O . ASP A 1 200 ? -15.031 4.504 7.988 1 91.31 200 ASP A O 1
ATOM 1580 N N . ILE A 1 201 ? -12.953 5.09 8.461 1 93.06 201 ILE A N 1
ATOM 1581 C CA . ILE A 1 201 ? -13.273 6.5 8.641 1 93.06 201 ILE A CA 1
ATOM 1582 C C . ILE A 1 201 ? -13.719 7.102 7.309 1 93.06 201 ILE A C 1
ATOM 1584 O O . ILE A 1 201 ? -14.672 7.887 7.262 1 93.06 201 ILE A O 1
ATOM 1588 N N . LEU A 1 202 ? -13.086 6.707 6.258 1 92.25 202 LEU A N 1
ATOM 1589 C CA . LEU A 1 202 ? -13.438 7.215 4.934 1 92.25 202 LEU A CA 1
ATOM 1590 C C . LEU A 1 202 ? -14.852 6.801 4.551 1 92.25 202 LEU A C 1
ATOM 1592 O O . LEU A 1 202 ? -15.531 7.508 3.805 1 92.25 202 LEU A O 1
ATOM 1596 N N . GLN A 1 203 ? -15.25 5.734 5.059 1 87 203 GLN A N 1
ATOM 1597 C CA . GLN A 1 203 ? -16.578 5.246 4.73 1 87 203 GLN A CA 1
ATOM 1598 C C . GLN A 1 203 ? -17.641 5.867 5.641 1 87 203 GLN A C 1
ATOM 1600 O O . GLN A 1 203 ? -18.781 6.07 5.227 1 87 203 GLN A O 1
ATOM 1605 N N . ARG A 1 204 ? -17.234 6.219 6.852 1 87.69 204 ARG A N 1
ATOM 1606 C CA . ARG A 1 204 ? -18.219 6.609 7.852 1 87.69 204 ARG A CA 1
ATOM 1607 C C . ARG A 1 204 ? -18.266 8.125 8.016 1 87.69 204 ARG A C 1
ATOM 1609 O O . ARG A 1 204 ? -19.281 8.68 8.438 1 87.69 204 ARG A O 1
ATOM 1616 N N . ASN A 1 205 ? -17.188 8.758 7.887 1 92.06 205 ASN A N 1
ATOM 1617 C CA . ASN A 1 205 ? -17.078 10.211 8.023 1 92.06 205 ASN A CA 1
ATOM 1618 C C . ASN A 1 205 ? -17.109 10.898 6.66 1 92.06 205 ASN A C 1
ATOM 1620 O O . ASN A 1 205 ? -16.078 11.016 5.996 1 92.06 205 ASN A O 1
ATOM 1624 N N . LYS A 1 206 ? -18.219 11.477 6.328 1 90.19 206 LYS A N 1
ATOM 1625 C CA . LYS A 1 206 ? -18.438 12.023 4.992 1 90.19 206 LYS A CA 1
ATOM 1626 C C . LYS A 1 206 ? -17.5 13.195 4.715 1 90.19 206 LYS A C 1
ATOM 1628 O O . LYS A 1 206 ? -17.047 13.383 3.586 1 90.19 206 LYS A O 1
ATOM 1633 N N . CYS A 1 207 ? -17.281 13.984 5.727 1 90.44 207 CYS A N 1
ATOM 1634 C CA . CYS A 1 207 ? -16.359 15.102 5.531 1 90.44 207 CYS A CA 1
ATOM 1635 C C . CYS A 1 207 ? -14.984 14.602 5.145 1 90.44 207 CYS A C 1
ATOM 1637 O O . CYS A 1 207 ? -14.383 15.094 4.188 1 90.44 207 CYS A O 1
ATOM 1639 N N . VAL A 1 208 ? -14.523 13.586 5.891 1 94.12 208 VAL A N 1
ATOM 1640 C CA . VAL A 1 208 ? -13.203 13.023 5.613 1 94.12 208 VAL A CA 1
ATOM 1641 C C . VAL A 1 208 ? -13.195 12.375 4.234 1 94.12 208 VAL A C 1
ATOM 1643 O O . VAL A 1 208 ? -12.211 12.469 3.5 1 94.12 208 VAL A O 1
ATOM 1646 N N . PHE A 1 209 ? -14.352 11.789 3.889 1 93.25 209 PHE A N 1
ATOM 1647 C CA . PHE A 1 209 ? -14.492 11.156 2.582 1 93.25 209 PHE A CA 1
ATOM 1648 C C . PHE A 1 209 ? -14.328 12.188 1.467 1 93.25 209 PHE A C 1
ATOM 1650 O O . PHE A 1 209 ? -13.484 12.016 0.58 1 93.25 209 PHE A O 1
ATOM 1657 N N . HIS A 1 210 ? -14.992 13.242 1.521 1 89.12 210 HIS A N 1
ATOM 1658 C CA . HIS A 1 210 ? -14.984 14.25 0.468 1 89.12 210 HIS A CA 1
ATOM 1659 C C . HIS A 1 210 ? -13.641 14.969 0.394 1 89.12 210 HIS A C 1
ATOM 1661 O O . HIS A 1 210 ? -13.156 15.266 -0.698 1 89.12 210 HIS A O 1
ATOM 1667 N N . THR A 1 211 ? -13.094 15.195 1.478 1 90.75 211 THR A N 1
ATOM 1668 C CA . THR A 1 211 ? -11.797 15.867 1.485 1 90.75 211 THR A CA 1
ATOM 1669 C C . THR A 1 211 ? -10.711 14.945 0.921 1 90.75 211 THR A C 1
ATOM 1671 O O . THR A 1 211 ? -9.812 15.406 0.221 1 90.75 211 THR A O 1
ATOM 1674 N N . ALA A 1 212 ? -10.82 13.664 1.294 1 93.75 212 ALA A N 1
ATOM 1675 C CA . ALA A 1 212 ? -9.867 12.695 0.754 1 93.75 212 ALA A CA 1
ATOM 1676 C C . ALA A 1 212 ? -9.977 12.609 -0.766 1 93.75 212 ALA A C 1
ATOM 1678 O O . ALA A 1 212 ? -8.969 12.578 -1.467 1 93.75 212 ALA A O 1
ATOM 1679 N N . VAL A 1 213 ? -11.18 12.578 -1.235 1 90.75 213 VAL A N 1
ATOM 1680 C CA . VAL A 1 213 ? -11.406 12.523 -2.676 1 90.75 213 VAL A CA 1
ATOM 1681 C C . VAL A 1 213 ? -10.883 13.805 -3.328 1 90.75 213 VAL A C 1
ATOM 1683 O O . VAL A 1 213 ? -10.273 13.758 -4.398 1 90.75 213 VAL A O 1
ATOM 1686 N N . SER A 1 214 ? -11.07 14.906 -2.656 1 88.38 214 SER A N 1
ATOM 1687 C CA . SER A 1 214 ? -10.578 16.188 -3.162 1 88.38 214 SER A CA 1
ATOM 1688 C C . SER A 1 214 ? -9.055 16.203 -3.242 1 88.38 214 SER A C 1
ATOM 1690 O O . SER A 1 214 ? -8.484 16.688 -4.223 1 88.38 214 SER A O 1
ATOM 1692 N N . LEU A 1 215 ? -8.438 15.719 -2.238 1 89.94 215 LEU A N 1
ATOM 1693 C CA . LEU A 1 215 ? -6.984 15.633 -2.215 1 89.94 215 LEU A CA 1
ATOM 1694 C C . LEU A 1 215 ? -6.477 14.711 -3.324 1 89.94 215 LEU A C 1
ATOM 1696 O O . LEU A 1 215 ? -5.488 15.023 -3.992 1 89.94 215 LEU A O 1
ATOM 1700 N N . ALA A 1 216 ? -7.176 13.617 -3.49 1 88.12 216 ALA A N 1
ATOM 1701 C CA . ALA A 1 216 ? -6.801 12.656 -4.531 1 88.12 216 ALA A CA 1
ATOM 1702 C C . ALA A 1 216 ? -6.941 13.281 -5.918 1 88.12 216 ALA A C 1
ATOM 1704 O O . ALA A 1 216 ? -6.098 13.055 -6.793 1 88.12 216 ALA A O 1
ATOM 1705 N N . ASN A 1 217 ? -8.016 14.047 -6.117 1 84.56 217 ASN A N 1
ATOM 1706 C CA . ASN A 1 217 ? -8.211 14.75 -7.379 1 84.56 217 ASN A CA 1
ATOM 1707 C C . ASN A 1 217 ? -7.086 15.742 -7.652 1 84.56 217 ASN A C 1
ATOM 1709 O O . ASN A 1 217 ? -6.59 15.828 -8.773 1 84.56 217 ASN A O 1
ATOM 1713 N N . ALA A 1 218 ? -6.746 16.422 -6.652 1 83.81 218 ALA A N 1
ATOM 1714 C CA . ALA A 1 218 ? -5.66 17.391 -6.789 1 83.81 218 ALA A CA 1
ATOM 1715 C C . ALA A 1 218 ? -4.348 16.703 -7.137 1 83.81 218 ALA A C 1
ATOM 1717 O O . ALA A 1 218 ? -3.625 17.125 -8.039 1 83.81 218 ALA A O 1
ATOM 1718 N N . PHE A 1 219 ? -4.074 15.656 -6.418 1 84.31 219 PHE A N 1
ATOM 1719 C CA . PHE A 1 219 ? -2.857 14.883 -6.641 1 84.31 219 PHE A CA 1
ATOM 1720 C C . PHE A 1 219 ? -2.814 14.344 -8.07 1 84.31 219 PHE A C 1
ATOM 1722 O O . PHE A 1 219 ? -1.793 14.453 -8.75 1 84.31 219 PHE A O 1
ATOM 1729 N N . PHE A 1 220 ? -3.91 13.797 -8.453 1 79.5 220 PHE A N 1
ATOM 1730 C CA . PHE A 1 220 ? -4.023 13.211 -9.789 1 79.5 220 PHE A CA 1
ATOM 1731 C C . PHE A 1 220 ? -3.822 14.273 -10.859 1 79.5 220 PHE A C 1
ATOM 1733 O O . PHE A 1 220 ? -3.15 14.031 -11.867 1 79.5 220 PHE A O 1
ATOM 1740 N N . ALA A 1 221 ? -4.375 15.391 -10.625 1 78.19 221 ALA A N 1
ATOM 1741 C CA . ALA A 1 221 ? -4.258 16.5 -11.57 1 78.19 221 ALA A CA 1
ATOM 1742 C C . ALA A 1 221 ? -2.811 16.953 -11.711 1 78.19 221 ALA A C 1
ATOM 1744 O O . ALA A 1 221 ? -2.352 17.266 -12.812 1 78.19 221 ALA A O 1
ATOM 1745 N N . ILE A 1 222 ? -2.148 17.016 -10.68 1 78.5 222 ILE A N 1
ATOM 1746 C CA . ILE A 1 222 ? -0.756 17.453 -10.664 1 78.5 222 ILE A CA 1
ATOM 1747 C C . ILE A 1 222 ? 0.108 16.438 -11.414 1 78.5 222 ILE A C 1
ATOM 1749 O O . ILE A 1 222 ? 0.964 16.828 -12.219 1 78.5 222 ILE A O 1
ATOM 1753 N N . VAL A 1 223 ? -0.138 15.195 -11.172 1 76.81 223 VAL A N 1
ATOM 1754 C CA . VAL A 1 223 ? 0.639 14.141 -11.812 1 76.81 223 VAL A CA 1
ATOM 1755 C C . VAL A 1 223 ? 0.361 14.133 -13.312 1 76.81 223 VAL A C 1
ATOM 1757 O O . VAL A 1 223 ? 1.271 13.922 -14.117 1 76.81 223 VAL A O 1
ATOM 1760 N N . LEU A 1 224 ? -0.9 14.336 -13.641 1 73.19 224 LEU A N 1
ATOM 1761 C CA . LEU A 1 224 ? -1.292 14.367 -15.047 1 73.19 224 LEU A CA 1
ATOM 1762 C C . LEU A 1 224 ? -0.626 15.531 -15.773 1 73.19 224 LEU A C 1
ATOM 1764 O O . LEU A 1 224 ? -0.188 15.383 -16.922 1 73.19 224 LEU A O 1
ATOM 1768 N N . ALA A 1 225 ? -0.657 16.562 -15.203 1 67.25 225 ALA A N 1
ATOM 1769 C CA . ALA A 1 225 ? -0.123 17.781 -15.828 1 67.25 225 ALA A CA 1
ATOM 1770 C C . ALA A 1 225 ? 1.391 17.672 -16 1 67.25 225 ALA A C 1
ATOM 1772 O O . ALA A 1 225 ? 1.956 18.281 -16.922 1 67.25 225 ALA A O 1
ATOM 1773 N N . ASP A 1 226 ? 1.879 16.422 -15.508 1 60.41 226 ASP A N 1
ATOM 1774 C CA . ASP A 1 226 ? 3.318 16.188 -15.531 1 60.41 226 ASP A CA 1
ATOM 1775 C C . ASP A 1 226 ? 4.074 17.453 -15.945 1 60.41 226 ASP A C 1
ATOM 1777 O O . ASP A 1 226 ? 5 17.391 -16.75 1 60.41 226 ASP A O 1
ATOM 1781 N N . GLY A 1 227 ? 3.664 18.609 -15.617 1 54.47 227 GLY A N 1
ATOM 1782 C CA . GLY A 1 227 ? 4.258 19.875 -16.016 1 54.47 227 GLY A CA 1
ATOM 1783 C C . GLY A 1 227 ? 3.996 20.219 -17.469 1 54.47 227 GLY A C 1
ATOM 1784 O O . GLY A 1 227 ? 4.469 21.25 -17.953 1 54.47 227 GLY A O 1
ATOM 1785 N N . LYS A 1 228 ? 3.236 19.219 -18.125 1 57.56 228 LYS A N 1
ATOM 1786 C CA . LYS A 1 228 ? 3.041 19.5 -19.547 1 57.56 228 LYS A CA 1
ATOM 1787 C C . LYS A 1 228 ? 1.706 20.188 -19.797 1 57.56 228 LYS A C 1
ATOM 1789 O O . LYS A 1 228 ? 0.705 19.875 -19.156 1 57.56 228 LYS A O 1
ATOM 1794 N N . GLN A 1 229 ? 1.672 21.203 -20.547 1 55.31 229 GLN A N 1
ATOM 1795 C CA . GLN A 1 229 ? 0.581 22.109 -20.875 1 55.31 229 GLN A CA 1
ATOM 1796 C C . GLN A 1 229 ? -0.589 21.359 -21.516 1 55.31 229 GLN A C 1
ATOM 1798 O O . GLN A 1 229 ? -1.74 21.797 -21.406 1 55.31 229 GLN A O 1
ATOM 1803 N N . GLU A 1 230 ? -0.36 20.234 -22.062 1 58.03 230 GLU A N 1
ATOM 1804 C CA . GLU A 1 230 ? -1.376 19.531 -22.844 1 58.03 230 GLU A CA 1
ATOM 1805 C C . GLU A 1 230 ? -2.514 19.047 -21.938 1 58.03 230 GLU A C 1
ATOM 1807 O O . GLU A 1 230 ? -3.631 18.828 -22.422 1 58.03 230 GLU A O 1
ATOM 1812 N N . HIS A 1 231 ? -2.264 19.094 -20.688 1 60.84 231 HIS A N 1
ATOM 1813 C CA . HIS A 1 231 ? -3.283 18.531 -19.812 1 60.84 231 HIS A CA 1
ATOM 1814 C C . HIS A 1 231 ? -3.986 19.609 -19 1 60.84 231 HIS A C 1
ATOM 1816 O O . HIS A 1 231 ? -4.516 19.344 -17.922 1 60.84 231 HIS A O 1
ATOM 1822 N N . GLU A 1 232 ? -3.967 20.734 -19.562 1 59.53 232 GLU A N 1
ATOM 1823 C CA . GLU A 1 232 ? -4.527 21.859 -18.828 1 59.53 232 GLU A CA 1
ATOM 1824 C C . GLU A 1 232 ? -6.027 21.703 -18.625 1 59.53 232 GLU A C 1
ATOM 1826 O O . GLU A 1 232 ? -6.551 22 -17.547 1 59.53 232 GLU A O 1
ATOM 1831 N N . GLN A 1 233 ? -6.676 21.219 -19.656 1 60.38 233 GLN A N 1
ATOM 1832 C CA . GLN A 1 233 ? -8.117 21.062 -19.547 1 60.38 233 GLN A CA 1
ATOM 1833 C C . GLN A 1 233 ? -8.469 19.984 -18.516 1 60.38 233 GLN A C 1
ATOM 1835 O O . GLN A 1 233 ? -9.383 20.156 -17.719 1 60.38 233 GLN A O 1
ATOM 1840 N N . CYS A 1 234 ? -7.762 18.906 -18.578 1 62.22 234 CYS A N 1
ATOM 1841 C CA . CYS A 1 234 ? -7.98 17.828 -17.609 1 62.22 234 CYS A CA 1
ATOM 1842 C C . CYS A 1 234 ? -7.691 18.312 -16.188 1 62.22 234 CYS A C 1
ATOM 1844 O O . CYS A 1 234 ? -8.453 18.016 -15.266 1 62.22 234 CYS A O 1
ATOM 1846 N N . ALA A 1 235 ? -6.746 19.141 -16.156 1 62.97 235 ALA A N 1
ATOM 1847 C CA . ALA A 1 235 ? -6.355 19.656 -14.859 1 62.97 235 ALA A CA 1
ATOM 1848 C C . ALA A 1 235 ? -7.422 20.609 -14.305 1 62.97 235 ALA A C 1
ATOM 1850 O O . ALA A 1 235 ? -7.73 20.578 -13.109 1 62.97 235 ALA A O 1
ATOM 1851 N N . MET A 1 236 ? -8.055 21.312 -15.18 1 62.53 236 MET A N 1
ATOM 1852 C CA . MET A 1 236 ? -9.086 22.25 -14.758 1 62.53 236 MET A CA 1
ATOM 1853 C C . MET A 1 236 ? -10.328 21.516 -14.281 1 62.53 236 MET A C 1
ATOM 1855 O O . MET A 1 236 ? -10.969 21.922 -13.312 1 62.53 236 MET A O 1
ATOM 1859 N N . ARG A 1 237 ? -10.633 20.516 -14.898 1 64.25 237 ARG A N 1
ATOM 1860 C CA . ARG A 1 237 ? -11.781 19.719 -14.484 1 64.25 237 ARG A CA 1
ATOM 1861 C C . ARG A 1 237 ? -11.547 19.078 -13.117 1 64.25 237 ARG A C 1
ATOM 1863 O O . ARG A 1 237 ? -12.461 19.016 -12.289 1 64.25 237 ARG A O 1
ATOM 1870 N N . MET A 1 238 ? -10.375 18.656 -13.023 1 67.31 238 MET A N 1
ATOM 1871 C CA . MET A 1 238 ? -10.039 18.062 -11.734 1 67.31 238 MET A CA 1
ATOM 1872 C C . MET A 1 238 ? -10.117 19.109 -10.617 1 67.31 238 MET A C 1
ATOM 1874 O O . MET A 1 238 ? -10.555 18.797 -9.508 1 67.31 238 MET A O 1
ATOM 1878 N N . VAL A 1 239 ? -9.812 20.281 -11.016 1 64.25 239 VAL A N 1
ATOM 1879 C CA . VAL A 1 239 ? -9.867 21.375 -10.047 1 64.25 239 VAL A CA 1
ATOM 1880 C C . VAL A 1 239 ? -11.32 21.656 -9.68 1 64.25 239 VAL A C 1
ATOM 1882 O O . VAL A 1 239 ? -11.641 21.906 -8.508 1 64.25 239 VAL A O 1
ATOM 1885 N N . HIS A 1 240 ? -12.172 21.531 -10.664 1 65.62 240 HIS A N 1
ATOM 1886 C CA . HIS A 1 240 ? -13.594 21.719 -10.391 1 65.62 240 HIS A CA 1
ATOM 1887 C C . HIS A 1 240 ? -14.133 20.609 -9.492 1 65.62 240 HIS A C 1
ATOM 1889 O O . HIS A 1 240 ? -14.906 20.875 -8.57 1 65.62 240 HIS A O 1
ATOM 1895 N N . SER A 1 241 ? -13.797 19.484 -9.789 1 71.25 241 SER A N 1
ATOM 1896 C CA . SER A 1 241 ? -14.211 18.359 -8.969 1 71.25 241 SER A CA 1
ATOM 1897 C C . SER A 1 241 ? -13.695 18.484 -7.535 1 71.25 241 SER A C 1
ATOM 1899 O O . SER A 1 241 ? -14.414 18.172 -6.582 1 71.25 241 SER A O 1
ATOM 1901 N N . LEU A 1 242 ? -12.531 18.969 -7.504 1 72.56 242 LEU A N 1
ATOM 1902 C CA . LEU A 1 242 ? -11.914 19.234 -6.207 1 72.56 242 LEU A CA 1
ATOM 1903 C C . LEU A 1 242 ? -12.758 20.203 -5.395 1 72.56 242 LEU A C 1
ATOM 1905 O O . LEU A 1 242 ? -13.023 19.984 -4.215 1 72.56 242 LEU A O 1
ATOM 1909 N N . GLU A 1 243 ? -13.219 21.188 -6.039 1 71.25 243 GLU A N 1
ATOM 1910 C CA . GLU A 1 243 ? -13.969 22.234 -5.355 1 71.25 243 GLU A CA 1
ATOM 1911 C C . GLU A 1 243 ? -15.344 21.734 -4.918 1 71.25 243 GLU A C 1
ATOM 1913 O O . GLU A 1 243 ? -15.805 22.062 -3.822 1 71.25 243 GLU A O 1
ATOM 1918 N N . SER A 1 244 ? -15.898 20.953 -5.797 1 76.25 244 SER A N 1
ATOM 1919 C CA . SER A 1 244 ? -17.203 20.391 -5.465 1 76.25 244 SER A CA 1
ATOM 1920 C C . SER A 1 244 ? -17.109 19.453 -4.27 1 76.25 244 SER A C 1
ATOM 1922 O O . SER A 1 244 ? -17.953 19.5 -3.371 1 76.25 244 SER A O 1
ATOM 1924 N N . GLN A 1 245 ? -16.156 18.688 -4.285 1 80.12 245 GLN A N 1
ATOM 1925 C CA . GLN A 1 245 ? -15.961 17.75 -3.189 1 80.12 245 GLN A CA 1
ATOM 1926 C C . GLN A 1 245 ? -15.648 18.484 -1.886 1 80.12 245 GLN A C 1
ATOM 1928 O O . GLN A 1 245 ? -16.125 18.094 -0.818 1 80.12 245 GLN A O 1
ATOM 1933 N N . LEU A 1 246 ? -14.914 19.516 -1.991 1 77 246 LEU A N 1
ATOM 1934 C CA . LEU A 1 246 ? -14.578 20.297 -0.806 1 77 246 LEU A CA 1
ATOM 1935 C C . LEU A 1 246 ? -15.82 20.969 -0.22 1 77 246 LEU A C 1
ATOM 1937 O O . LEU A 1 246 ? -15.984 21 1.001 1 77 246 LEU A O 1
ATOM 1941 N N . GLU A 1 247 ? -16.688 21.375 -1.072 1 77.69 247 GLU A N 1
ATOM 1942 C CA . GLU A 1 247 ? -17.922 21.984 -0.623 1 77.69 247 GLU A CA 1
ATOM 1943 C C . GLU A 1 247 ? -18.797 20.984 0.141 1 77.69 247 GLU A C 1
ATOM 1945 O O . GLU A 1 247 ? -19.375 21.328 1.175 1 77.69 247 GLU A O 1
ATOM 1950 N N . LEU A 1 248 ? -18.875 19.891 -0.407 1 82.5 248 LEU A N 1
ATOM 1951 C CA . LEU A 1 248 ? -19.641 18.844 0.257 1 82.5 248 LEU A CA 1
ATOM 1952 C C . LEU A 1 248 ? -19.031 18.484 1.606 1 82.5 248 LEU A C 1
ATOM 1954 O O . LEU A 1 248 ? -19.75 18.297 2.59 1 82.5 248 LEU A O 1
ATOM 1958 N N . GLY A 1 249 ? -17.734 18.453 1.623 1 83.38 249 GLY A N 1
ATOM 1959 C CA . GLY A 1 249 ? -17.062 18.188 2.877 1 83.38 249 GLY A CA 1
ATOM 1960 C C . GLY A 1 249 ? -17.312 19.234 3.936 1 83.38 249 GLY A C 1
ATOM 1961 O O . GLY A 1 249 ? -17.578 18.906 5.094 1 83.38 249 GLY A O 1
ATOM 1962 N N . LEU A 1 250 ? -17.312 20.422 3.518 1 81.75 250 LEU A N 1
ATOM 1963 C CA . LEU A 1 250 ? -17.531 21.531 4.438 1 81.75 250 LEU A CA 1
ATOM 1964 C C . LEU A 1 250 ? -18.969 21.547 4.949 1 81.75 250 LEU A C 1
ATOM 1966 O O . LEU A 1 250 ? -19.219 21.844 6.117 1 81.75 250 LEU A O 1
ATOM 1970 N N . LYS A 1 251 ? -19.875 21.203 4.055 1 81 251 LYS A N 1
ATOM 1971 C CA . LYS A 1 251 ? -21.281 21.078 4.449 1 81 251 LYS A CA 1
ATOM 1972 C C . LYS A 1 251 ? -21.453 20.031 5.531 1 81 251 LYS A C 1
ATOM 1974 O O . LYS A 1 251 ? -22.156 20.25 6.52 1 81 251 LYS A O 1
ATOM 1979 N N . GLU A 1 252 ? -20.781 18.969 5.32 1 85.44 252 GLU A N 1
ATOM 1980 C CA . GLU A 1 252 ? -20.875 17.875 6.281 1 85.44 252 GLU A CA 1
ATOM 1981 C C . GLU A 1 252 ? -20.219 18.25 7.609 1 85.44 252 GLU A C 1
ATOM 1983 O O . GLU A 1 252 ? -20.734 17.906 8.68 1 85.44 252 GLU A O 1
ATOM 1988 N N . LEU A 1 253 ? -19.109 18.875 7.559 1 84.5 253 LEU A N 1
ATOM 1989 C CA . LEU A 1 253 ? -18.438 19.312 8.773 1 84.5 253 LEU A CA 1
ATOM 1990 C C . LEU A 1 253 ? -19.312 20.297 9.555 1 84.5 253 LEU A C 1
ATOM 1992 O O . LEU A 1 253 ? -19.391 20.203 10.781 1 84.5 253 LEU A O 1
ATOM 1996 N N . SER A 1 254 ? -19.953 21.188 8.875 1 80.69 254 SER A N 1
ATOM 1997 C CA . SER A 1 254 ? -20.828 22.156 9.508 1 80.69 254 SER A CA 1
ATOM 1998 C C . SER A 1 254 ? -21.984 21.484 10.234 1 80.69 254 SER A C 1
ATOM 2000 O O . SER A 1 254 ? -22.344 21.891 11.336 1 80.69 254 SER A O 1
ATOM 2002 N N . LYS A 1 255 ? -22.469 20.5 9.555 1 81.62 255 LYS A N 1
ATOM 2003 C CA . LYS A 1 255 ? -23.547 19.734 10.164 1 81.62 255 LYS A CA 1
ATOM 2004 C C . LYS A 1 255 ? -23.078 19.047 11.445 1 81.62 255 LYS A C 1
ATOM 2006 O O . LYS A 1 255 ? -23.797 19.062 12.453 1 81.62 255 LYS A O 1
ATOM 2011 N N . GLU A 1 256 ? -21.938 18.5 11.391 1 82.69 256 GLU A N 1
ATOM 2012 C CA . GLU A 1 256 ? -21.391 17.797 12.547 1 82.69 256 GLU A CA 1
ATOM 2013 C C . GLU A 1 256 ? -21.094 18.766 13.688 1 82.69 256 GLU A C 1
ATOM 2015 O O . GLU A 1 256 ? -21.328 18.453 14.852 1 82.69 256 GLU A O 1
ATOM 2020 N N . MET A 1 257 ? -20.578 19.844 13.367 1 79 257 MET A N 1
ATOM 2021 C CA . MET A 1 257 ? -20.25 20.859 14.359 1 79 257 MET A CA 1
ATOM 2022 C C . MET A 1 257 ? -21.516 21.375 15.055 1 79 257 MET A C 1
ATOM 2024 O O . MET A 1 257 ? -21.516 21.578 16.266 1 79 257 MET A O 1
ATOM 2028 N N . CYS A 1 258 ? -22.562 21.484 14.273 1 76.38 258 CYS A N 1
ATOM 2029 C CA . CYS A 1 258 ? -23.844 21.938 14.82 1 76.38 258 CYS A CA 1
ATOM 2030 C C . CYS A 1 258 ? -24.406 20.906 15.789 1 76.38 258 CYS A C 1
ATOM 2032 O O . CYS A 1 258 ? -24.984 21.266 16.828 1 76.38 258 CYS A O 1
ATOM 2034 N N . LEU A 1 259 ? -24.141 19.734 15.484 1 77.5 259 LEU A N 1
ATOM 2035 C CA . LEU A 1 259 ? -24.656 18.656 16.312 1 77.5 259 LEU A CA 1
ATOM 2036 C C . LEU A 1 259 ? -23.938 18.609 17.656 1 77.5 259 LEU A C 1
ATOM 2038 O O . LEU A 1 259 ? -24.547 18.391 18.703 1 77.5 259 LEU A O 1
ATOM 2042 N N . ILE A 1 260 ? -22.672 18.781 17.656 1 79 260 ILE A N 1
ATOM 2043 C CA . ILE A 1 260 ? -21.875 18.75 18.891 1 79 260 ILE A CA 1
ATOM 2044 C C . ILE A 1 260 ? -22.266 19.938 19.781 1 79 260 ILE A C 1
ATOM 2046 O O . ILE A 1 260 ? -22.344 19.797 21 1 79 260 ILE A O 1
ATOM 2050 N N . ASN A 1 261 ? -22.547 20.984 19.156 1 74.69 261 ASN A N 1
ATOM 2051 C CA . ASN A 1 261 ? -22.859 22.203 19.891 1 74.69 261 ASN A CA 1
ATOM 2052 C C . ASN A 1 261 ? -24.281 22.172 20.453 1 74.69 261 ASN A C 1
ATOM 2054 O O . ASN A 1 261 ? -24.578 22.828 21.453 1 74.69 261 ASN A O 1
ATOM 2058 N N . ALA A 1 262 ? -25.109 21.422 19.828 1 70.62 262 ALA A N 1
ATOM 2059 C CA . ALA A 1 262 ? -26.516 21.375 20.219 1 70.62 262 ALA A CA 1
ATOM 2060 C C . ALA A 1 262 ? -26.734 20.391 21.359 1 70.62 262 ALA A C 1
ATOM 2062 O O . ALA A 1 262 ? -27.781 20.422 22.031 1 70.62 262 ALA A O 1
ATOM 2063 N N . SER A 1 263 ? -25.766 19.531 21.5 1 73.5 263 SER A N 1
ATOM 2064 C CA . SER A 1 263 ? -25.969 18.484 22.516 1 73.5 263 SER A CA 1
ATOM 2065 C C . SER A 1 263 ? -26.031 19.078 23.906 1 73.5 263 SER A C 1
ATOM 2067 O O . SER A 1 263 ? -25.172 19.859 24.312 1 73.5 263 SER A O 1
ATOM 2069 N N . LYS A 1 264 ? -27.219 18.859 24.609 1 69.38 264 LYS A N 1
ATOM 2070 C CA . LYS A 1 264 ? -27.484 19.359 25.953 1 69.38 264 LYS A CA 1
ATOM 2071 C C . LYS A 1 264 ? -26.906 18.406 27 1 69.38 264 LYS A C 1
ATOM 2073 O O . LYS A 1 264 ? -26.766 18.781 28.172 1 69.38 264 LYS A O 1
ATOM 2078 N N . THR A 1 265 ? -26.656 17.188 26.594 1 70.25 265 THR A N 1
ATOM 2079 C CA . THR A 1 265 ? -26.297 16.141 27.547 1 70.25 265 THR A CA 1
ATOM 2080 C C . THR A 1 265 ? -24.781 16 27.625 1 70.25 265 THR A C 1
ATOM 2082 O O . THR A 1 265 ? -24.25 14.891 27.766 1 70.25 265 THR A O 1
ATOM 2085 N N . GLY A 1 266 ? -24.062 17.016 27.594 1 80.94 266 GLY A N 1
ATOM 2086 C CA . GLY A 1 266 ? -22.625 16.938 27.828 1 80.94 266 GLY A CA 1
ATOM 2087 C C . GLY A 1 266 ? -21.828 16.656 26.562 1 80.94 266 GLY A C 1
ATOM 2088 O O . GLY A 1 266 ? -22.406 16.359 25.516 1 80.94 266 GLY A O 1
ATOM 2089 N N . PHE A 1 267 ? -20.516 16.656 26.688 1 84.94 267 PHE A N 1
ATOM 2090 C CA . PHE A 1 267 ? -19.641 16.484 25.547 1 84.94 267 PHE A CA 1
ATOM 2091 C C . PHE A 1 267 ? -19.422 15.016 25.219 1 84.94 267 PHE A C 1
ATOM 2093 O O . PHE A 1 267 ? -19.016 14.234 26.094 1 84.94 267 PHE A O 1
ATOM 2100 N N . ASP A 1 268 ? -19.828 14.586 24.078 1 88.75 268 ASP A N 1
ATOM 2101 C CA . ASP A 1 268 ? -19.625 13.227 23.578 1 88.75 268 ASP A CA 1
ATOM 2102 C C . ASP A 1 268 ? -18.25 13.07 22.953 1 88.75 268 ASP A C 1
ATOM 2104 O O . ASP A 1 268 ? -17.984 13.578 21.859 1 88.75 268 ASP A O 1
ATOM 2108 N N . LYS A 1 269 ? -17.422 12.305 23.594 1 91.75 269 LYS A N 1
ATOM 2109 C CA . LYS A 1 269 ? -16.031 12.164 23.172 1 91.75 269 LYS A CA 1
ATOM 2110 C C . LYS A 1 269 ? -15.938 11.539 21.781 1 91.75 269 LYS A C 1
ATOM 2112 O O . LYS A 1 269 ? -15.07 11.914 20.984 1 91.75 269 LYS A O 1
ATOM 2117 N N . GLU A 1 270 ? -16.766 10.609 21.469 1 91.31 270 GLU A N 1
ATOM 2118 C CA . GLU A 1 270 ? -16.734 9.945 20.172 1 91.31 270 GLU A CA 1
ATOM 2119 C C . GLU A 1 270 ? -17.125 10.914 19.047 1 91.31 270 GLU A C 1
ATOM 2121 O O . GLU A 1 270 ? -16.484 10.938 18 1 91.31 270 GLU A O 1
ATOM 2126 N N . LYS A 1 271 ? -18.172 11.672 19.312 1 89.5 271 LYS A N 1
ATOM 2127 C CA . LYS A 1 271 ? -18.578 12.664 18.328 1 89.5 271 LYS A CA 1
ATOM 2128 C C . LYS A 1 271 ? -17.516 13.75 18.172 1 89.5 271 LYS A C 1
ATOM 2130 O O . LYS A 1 271 ? -17.266 14.219 17.062 1 89.5 271 LYS A O 1
ATOM 2135 N N . GLY A 1 272 ? -16.969 14.117 19.312 1 91.88 272 GLY A N 1
ATOM 2136 C CA . GLY A 1 272 ? -15.867 15.07 19.266 1 91.88 272 GLY A CA 1
ATOM 2137 C C . GLY A 1 272 ? -14.703 14.586 18.422 1 91.88 272 GLY A C 1
ATOM 2138 O O . GLY A 1 272 ? -14.109 15.359 17.672 1 91.88 272 GLY A O 1
ATOM 2139 N N . LEU A 1 273 ? -14.422 13.312 18.578 1 95 273 LEU A N 1
ATOM 2140 C CA . LEU A 1 273 ? -13.328 12.711 17.828 1 95 273 LEU A CA 1
ATOM 2141 C C . LEU A 1 273 ? -13.625 12.75 16.328 1 95 273 LEU A C 1
ATOM 2143 O O . LEU A 1 273 ? -12.742 13.055 15.523 1 95 273 LEU A O 1
ATOM 2147 N N . VAL A 1 274 ? -14.852 12.5 15.938 1 92.75 274 VAL A N 1
ATOM 2148 C CA . VAL A 1 274 ? -15.258 12.492 14.539 1 92.75 274 VAL A CA 1
ATOM 2149 C C . VAL A 1 274 ? -15.07 13.883 13.938 1 92.75 274 VAL A C 1
ATOM 2151 O O . VAL A 1 274 ? -14.539 14.023 12.836 1 92.75 274 VAL A O 1
ATOM 2154 N N . VAL A 1 275 ? -15.445 14.875 14.695 1 91.88 275 VAL A N 1
ATOM 2155 C CA . VAL A 1 275 ? -15.328 16.25 14.219 1 91.88 275 VAL A CA 1
ATOM 2156 C C . VAL A 1 275 ? -13.852 16.656 14.164 1 91.88 275 VAL A C 1
ATOM 2158 O O . VAL A 1 275 ? -13.422 17.328 13.227 1 91.88 275 VAL A O 1
ATOM 2161 N N . MET A 1 276 ? -13.117 16.297 15.141 1 95.12 276 MET A N 1
ATOM 2162 C CA . MET A 1 276 ? -11.688 16.578 15.172 1 95.12 276 MET A CA 1
ATOM 2163 C C . MET A 1 276 ? -10.984 16 13.945 1 95.12 276 MET A C 1
ATOM 2165 O O . MET A 1 276 ? -10.133 16.656 13.344 1 95.12 276 MET A O 1
ATOM 2169 N N . GLN A 1 277 ? -11.391 14.789 13.586 1 95.81 277 GLN A N 1
ATOM 2170 C CA . GLN A 1 277 ? -10.859 14.148 12.391 1 95.81 277 GLN A CA 1
ATOM 2171 C C . GLN A 1 277 ? -11.102 15 11.148 1 95.81 277 GLN A C 1
ATOM 2173 O O . GLN A 1 277 ? -10.188 15.234 10.359 1 95.81 277 GLN A O 1
ATOM 2178 N N . SER A 1 278 ? -12.273 15.445 11.062 1 94.19 278 SER A N 1
ATOM 2179 C CA . SER A 1 278 ? -12.68 16.25 9.906 1 94.19 278 SER A CA 1
ATOM 2180 C C . SER A 1 278 ? -11.898 17.547 9.836 1 94.19 278 SER A C 1
ATOM 2182 O O . SER A 1 278 ? -11.438 17.953 8.766 1 94.19 278 SER A O 1
ATOM 2184 N N . ILE A 1 279 ? -11.703 18.141 10.961 1 92.88 279 ILE A N 1
ATOM 2185 C CA . ILE A 1 279 ? -11.031 19.438 11.016 1 92.88 279 ILE A CA 1
ATOM 2186 C C . ILE A 1 279 ? -9.555 19.266 10.664 1 92.88 279 ILE A C 1
ATOM 2188 O O . ILE A 1 279 ? -9.008 20.047 9.883 1 92.88 279 ILE A O 1
ATOM 2192 N N . VAL A 1 280 ? -8.953 18.281 11.195 1 95.88 280 VAL A N 1
ATOM 2193 C CA . VAL A 1 280 ? -7.543 18.047 10.93 1 95.88 280 VAL A CA 1
ATOM 2194 C C . VAL A 1 280 ? -7.352 17.688 9.453 1 95.88 280 VAL A C 1
ATOM 2196 O O . VAL A 1 280 ? -6.379 18.109 8.828 1 95.88 280 VAL A O 1
ATOM 2199 N N . GLN A 1 281 ? -8.273 16.906 8.93 1 93.56 281 GLN A N 1
ATOM 2200 C CA . GLN A 1 281 ? -8.227 16.578 7.512 1 93.56 281 GLN A CA 1
ATOM 2201 C C . GLN A 1 281 ? -8.32 17.844 6.652 1 93.56 281 GLN A C 1
ATOM 2203 O O . GLN A 1 281 ? -7.633 17.953 5.633 1 93.56 281 GLN A O 1
ATOM 2208 N N . MET A 1 282 ? -9.133 18.766 7.055 1 89.19 282 MET A N 1
ATOM 2209 C CA . MET A 1 282 ? -9.273 20.031 6.332 1 89.19 282 MET A CA 1
ATOM 2210 C C . MET A 1 282 ? -8 20.859 6.422 1 89.19 282 MET A C 1
ATOM 2212 O O . MET A 1 282 ? -7.621 21.531 5.461 1 89.19 282 MET A O 1
ATOM 2216 N N . LEU A 1 283 ? -7.441 20.781 7.547 1 92.31 283 LEU A N 1
ATOM 2217 C CA . LEU A 1 283 ? -6.172 21.469 7.734 1 92.31 283 LEU A CA 1
ATOM 2218 C C . LEU A 1 283 ? -5.125 20.953 6.754 1 92.31 283 LEU A C 1
ATOM 2220 O O . LEU A 1 283 ? -4.469 21.75 6.07 1 92.31 283 LEU A O 1
ATOM 2224 N N . PHE A 1 284 ? -5.039 19.656 6.617 1 93 284 PHE A N 1
ATOM 2225 C CA . PHE A 1 284 ? -4.082 19.062 5.691 1 93 284 PHE A CA 1
ATOM 2226 C C . PHE A 1 284 ? -4.434 19.406 4.25 1 93 284 PHE A C 1
ATOM 2228 O O . PHE A 1 284 ? -3.545 19.625 3.426 1 93 284 PHE A O 1
ATOM 2235 N N . PHE A 1 285 ? -5.684 19.422 4.012 1 89.69 285 PHE A N 1
ATOM 2236 C CA . PHE A 1 285 ? -6.117 19.766 2.666 1 89.69 285 PHE A CA 1
ATOM 2237 C C . PHE A 1 285 ? -5.656 21.172 2.301 1 89.69 285 PHE A C 1
ATOM 2239 O O . PHE A 1 285 ? -5.098 21.391 1.224 1 89.69 285 PHE A O 1
ATOM 2246 N N . GLU A 1 286 ? -5.805 22.047 3.174 1 85.56 286 GLU A N 1
ATOM 2247 C CA . GLU A 1 286 ? -5.469 23.453 2.924 1 85.56 286 GLU A CA 1
ATOM 2248 C C . GLU A 1 286 ? -3.963 23.641 2.771 1 85.56 286 GLU A C 1
ATOM 2250 O O . GLU A 1 286 ? -3.508 24.344 1.871 1 85.56 286 GLU A O 1
ATOM 2255 N N . VAL A 1 287 ? -3.287 23 3.58 1 89 287 VAL A N 1
ATOM 2256 C CA . VAL A 1 287 ? -1.836 23.141 3.566 1 89 287 VAL A CA 1
ATOM 2257 C C . VAL A 1 287 ? -1.26 22.484 2.32 1 89 287 VAL A C 1
ATOM 2259 O O . VAL A 1 287 ? -0.339 23.016 1.693 1 89 287 VAL A O 1
ATOM 2262 N N . ALA A 1 288 ? -1.834 21.359 1.938 1 86.5 288 ALA A N 1
ATOM 2263 C CA . ALA A 1 288 ? -1.32 20.594 0.8 1 86.5 288 ALA A CA 1
ATOM 2264 C C . ALA A 1 288 ? -1.659 21.297 -0.518 1 86.5 288 ALA A C 1
ATOM 2266 O O . ALA A 1 288 ? -0.921 21.172 -1.498 1 86.5 288 ALA A O 1
ATOM 2267 N N . THR A 1 289 ? -2.768 22 -0.518 1 78.38 289 THR A N 1
ATOM 2268 C CA . THR A 1 289 ? -3.205 22.609 -1.769 1 78.38 289 THR A CA 1
ATOM 2269 C C . THR A 1 289 ? -2.934 24.125 -1.762 1 78.38 289 THR A C 1
ATOM 2271 O O . THR A 1 289 ? -3.453 24.844 -2.605 1 78.38 289 THR A O 1
ATOM 2274 N N . SER A 1 290 ? -2.145 24.562 -0.855 1 63.59 290 SER A N 1
ATOM 2275 C CA . SER A 1 290 ? -1.607 25.922 -0.776 1 63.59 290 SER A CA 1
ATOM 2276 C C . SER A 1 290 ? -2.723 26.938 -0.617 1 63.59 290 SER A C 1
ATOM 2278 O O . SER A 1 290 ? -2.676 28.016 -1.224 1 63.59 290 SER A O 1
ATOM 2280 N N . LYS A 1 291 ? -3.85 26.484 -0.006 1 62.03 291 LYS A N 1
ATOM 2281 C CA . LYS A 1 291 ? -4.816 27.484 0.421 1 62.03 291 LYS A CA 1
ATOM 2282 C C . LYS A 1 291 ? -4.477 28.031 1.809 1 62.03 291 LYS A C 1
ATOM 2284 O O . LYS A 1 291 ? -4.648 27.328 2.809 1 62.03 291 LYS A O 1
ATOM 2289 N N . LYS A 1 292 ? -3.693 29.109 1.933 1 62.75 292 LYS A N 1
ATOM 2290 C CA . LYS A 1 292 ? -2.584 29.375 2.844 1 62.75 292 LYS A CA 1
ATOM 2291 C C . LYS A 1 292 ? -3.086 29.938 4.172 1 62.75 292 LYS A C 1
ATOM 2293 O O . LYS A 1 292 ? -2.545 29.609 5.23 1 62.75 292 LYS A O 1
ATOM 2298 N N . GLU A 1 293 ? -4.273 30.594 4.242 1 64.81 293 GLU A N 1
ATOM 2299 C CA . GLU A 1 293 ? -4.34 31.438 5.426 1 64.81 293 GLU A CA 1
ATOM 2300 C C . GLU A 1 293 ? -5.18 30.797 6.523 1 64.81 293 GLU A C 1
ATOM 2302 O O . GLU A 1 293 ? -5.133 31.219 7.68 1 64.81 293 GLU A O 1
ATOM 2307 N N . ASN A 1 294 ? -5.684 29.609 6.305 1 78.19 294 ASN A N 1
ATOM 2308 C CA . ASN A 1 294 ? -6.738 29.234 7.238 1 78.19 294 ASN A CA 1
ATOM 2309 C C . ASN A 1 294 ? -6.312 28.062 8.125 1 78.19 294 ASN A C 1
ATOM 2311 O O . ASN A 1 294 ? -7.105 27.562 8.93 1 78.19 294 ASN A O 1
ATOM 2315 N N . TRP A 1 295 ? -5.07 27.656 8.055 1 88.88 295 TRP A N 1
ATOM 2316 C CA . TRP A 1 295 ? -4.672 26.484 8.82 1 88.88 295 TRP A CA 1
ATOM 2317 C C . TRP A 1 295 ? -4.73 26.766 10.312 1 88.88 295 TRP A C 1
ATOM 2319 O O . TRP A 1 295 ? -5.004 25.859 11.109 1 88.88 295 TRP A O 1
ATOM 2329 N N . ARG A 1 296 ? -4.508 28.016 10.711 1 89.06 296 ARG A N 1
ATOM 2330 C CA . ARG A 1 296 ? -4.5 28.391 12.125 1 89.06 296 ARG A CA 1
ATOM 2331 C C . ARG A 1 296 ? -5.875 28.172 12.758 1 89.06 296 ARG A C 1
ATOM 2333 O O . ARG A 1 296 ? -5.98 27.672 13.875 1 89.06 296 ARG A O 1
ATOM 2340 N N . LEU A 1 297 ? -6.898 28.594 11.992 1 86.69 297 LEU A N 1
ATOM 2341 C CA . LEU A 1 297 ? -8.266 28.438 12.477 1 86.69 297 LEU A CA 1
ATOM 2342 C C . LEU A 1 297 ? -8.594 26.969 12.68 1 86.69 297 LEU A C 1
ATOM 2344 O O . LEU A 1 297 ? -9.234 26.594 13.672 1 86.69 297 LEU A O 1
ATOM 2348 N N . HIS A 1 298 ? -8.219 26.141 11.742 1 90.06 298 HIS A N 1
ATOM 2349 C CA . HIS A 1 298 ? -8.445 24.703 11.859 1 90.06 298 HIS A CA 1
ATOM 2350 C C . HIS A 1 298 ? -7.684 24.125 13.047 1 90.06 298 HIS A C 1
ATOM 2352 O O . HIS A 1 298 ? -8.219 23.312 13.797 1 90.06 298 HIS A O 1
ATOM 2358 N N . LEU A 1 299 ? -6.414 24.516 13.211 1 94.31 299 LEU A N 1
ATOM 2359 C CA . LEU A 1 299 ? -5.602 24.016 14.312 1 94.31 299 LEU A CA 1
ATOM 2360 C C . LEU A 1 299 ? -6.203 24.406 15.656 1 94.31 299 LEU A C 1
ATOM 2362 O O . LEU A 1 299 ? -6.273 23.578 16.578 1 94.31 299 LEU A O 1
ATOM 2366 N N . ASP A 1 300 ? -6.66 25.672 15.75 1 92.19 300 ASP A N 1
ATOM 2367 C CA . ASP A 1 300 ? -7.273 26.156 16.984 1 92.19 300 ASP A CA 1
ATOM 2368 C C . ASP A 1 300 ? -8.5 25.328 17.344 1 92.19 300 ASP A C 1
ATOM 2370 O O . ASP A 1 300 ? -8.664 24.906 18.5 1 92.19 300 ASP A O 1
ATOM 2374 N N . ALA A 1 301 ? -9.305 25.094 16.359 1 90.25 301 ALA A N 1
ATOM 2375 C CA . ALA A 1 301 ? -10.531 24.328 16.578 1 90.25 301 ALA A CA 1
ATOM 2376 C C . ALA A 1 301 ? -10.203 22.875 16.953 1 90.25 301 ALA A C 1
ATOM 2378 O O . ALA A 1 301 ? -10.844 22.312 17.844 1 90.25 301 ALA A O 1
ATOM 2379 N N . ALA A 1 302 ? -9.273 22.266 16.312 1 95.25 302 ALA A N 1
ATOM 2380 C CA . ALA A 1 302 ? -8.906 20.875 16.578 1 95.25 302 ALA A CA 1
ATOM 2381 C C . ALA A 1 302 ? -8.328 20.734 17.984 1 95.25 302 ALA A C 1
ATOM 2383 O O . ALA A 1 302 ? -8.641 19.766 18.703 1 95.25 302 ALA A O 1
ATOM 2384 N N . ILE A 1 303 ? -7.438 21.672 18.406 1 95.81 303 ILE A N 1
ATOM 2385 C CA . ILE A 1 303 ? -6.84 21.625 19.734 1 95.81 303 ILE A CA 1
ATOM 2386 C C . ILE A 1 303 ? -7.922 21.797 20.797 1 95.81 303 ILE A C 1
ATOM 2388 O O . ILE A 1 303 ? -7.91 21.125 21.828 1 95.81 303 ILE A O 1
ATOM 2392 N N . ALA A 1 304 ? -8.898 22.688 20.531 1 92.12 304 ALA A N 1
ATOM 2393 C CA . ALA A 1 304 ? -10 22.891 21.469 1 92.12 304 ALA A CA 1
ATOM 2394 C C . ALA A 1 304 ? -10.781 21.609 21.688 1 92.12 304 ALA A C 1
ATOM 2396 O O . ALA A 1 304 ? -11.125 21.266 22.812 1 92.12 304 ALA A O 1
ATOM 2397 N N . LEU A 1 305 ? -11.055 20.906 20.641 1 92.19 305 LEU A N 1
ATOM 2398 C CA . LEU A 1 305 ? -11.781 19.656 20.734 1 92.19 305 LEU A CA 1
ATOM 2399 C C . LEU A 1 305 ? -10.953 18.594 21.453 1 92.19 305 LEU A C 1
ATOM 2401 O O . LEU A 1 305 ? -11.477 17.844 22.266 1 92.19 305 LEU A O 1
ATOM 2405 N N . PHE A 1 306 ? -9.695 18.578 21.219 1 97.38 306 PHE A N 1
ATOM 2406 C CA . PHE A 1 306 ? -8.797 17.609 21.828 1 97.38 306 PHE A CA 1
ATOM 2407 C C . PHE A 1 306 ? -8.789 17.781 23.344 1 97.38 306 PHE A C 1
ATOM 2409 O O . PHE A 1 306 ? -8.867 16.797 24.078 1 97.38 306 PHE A O 1
ATOM 2416 N N . VAL A 1 307 ? -8.672 19 23.734 1 95.56 307 VAL A N 1
ATOM 2417 C CA . VAL A 1 307 ? -8.625 19.297 25.172 1 95.56 307 VAL A CA 1
ATOM 2418 C C . VAL A 1 307 ? -9.938 18.875 25.828 1 95.56 307 VAL A C 1
ATOM 2420 O O . VAL A 1 307 ? -9.953 18.438 26.969 1 95.56 307 VAL A O 1
ATOM 2423 N N . GLN A 1 308 ? -11.055 18.922 25.062 1 91.62 308 GLN A N 1
ATOM 2424 C CA . GLN A 1 308 ? -12.328 18.453 25.594 1 91.62 308 GLN A CA 1
ATOM 2425 C C . GLN A 1 308 ? -12.367 16.922 25.656 1 91.62 308 GLN A C 1
ATOM 2427 O O . GLN A 1 308 ? -12.93 16.359 26.594 1 91.62 308 GLN A O 1
ATOM 2432 N N . ILE A 1 309 ? -11.797 16.312 24.656 1 95.44 309 ILE A N 1
ATOM 2433 C CA . ILE A 1 309 ? -11.758 14.859 24.609 1 95.44 309 ILE A CA 1
ATOM 2434 C C . ILE A 1 309 ? -10.852 14.336 25.719 1 95.44 309 ILE A C 1
ATOM 2436 O O . ILE A 1 309 ? -11.195 13.375 26.406 1 95.44 309 ILE A O 1
ATOM 2440 N N . LEU A 1 310 ? -9.703 15.016 25.875 1 96.69 310 LEU A N 1
ATOM 2441 C CA . LEU A 1 310 ? -8.727 14.68 26.906 1 96.69 310 LEU A CA 1
ATOM 2442 C C . LEU A 1 310 ? -8.453 15.891 27.797 1 96.69 310 LEU A C 1
ATOM 2444 O O . LEU A 1 310 ? -7.426 16.562 27.641 1 96.69 310 LEU A O 1
ATOM 2448 N N . SER A 1 311 ? -9.227 16.047 28.781 1 93.31 311 SER A N 1
ATOM 2449 C CA . SER A 1 311 ? -9.148 17.234 29.641 1 93.31 311 SER A CA 1
ATOM 2450 C C . SER A 1 311 ? -7.906 17.203 30.516 1 93.31 311 SER A C 1
ATOM 2452 O O . SER A 1 311 ? -7.277 18.234 30.75 1 93.31 311 SER A O 1
ATOM 2454 N N . GLU A 1 312 ? -7.582 15.961 30.891 1 95.69 312 GLU A N 1
ATOM 2455 C CA . GLU A 1 312 ? -6.383 15.781 31.703 1 95.69 312 GLU A CA 1
ATOM 2456 C C . GLU A 1 312 ? -5.434 14.766 31.078 1 95.69 312 GLU A C 1
ATOM 2458 O O . GLU A 1 312 ? -5.844 13.656 30.719 1 95.69 312 GLU A O 1
ATOM 2463 N N . PRO A 1 313 ? -4.168 15.195 30.953 1 95.81 313 PRO A N 1
ATOM 2464 C CA . PRO A 1 313 ? -3.199 14.312 30.312 1 95.81 313 PRO A CA 1
ATOM 2465 C C . PRO A 1 313 ? -3.143 12.93 30.953 1 95.81 313 PRO A C 1
ATOM 2467 O O . PRO A 1 313 ? -2.953 11.93 30.25 1 95.81 313 PRO A O 1
ATOM 2470 N N . GLU A 1 314 ? -3.387 12.836 32.219 1 94.81 314 GLU A N 1
ATOM 2471 C CA . GLU A 1 314 ? -3.26 11.586 32.969 1 94.81 314 GLU A CA 1
ATOM 2472 C C . GLU A 1 314 ? -4.359 10.602 32.594 1 94.81 314 GLU A C 1
ATOM 2474 O O . GLU A 1 314 ? -4.254 9.406 32.875 1 94.81 314 GLU A O 1
ATOM 2479 N N . GLN A 1 315 ? -5.359 11.094 31.953 1 95.69 315 GLN A N 1
ATOM 2480 C CA . GLN A 1 315 ? -6.488 10.25 31.578 1 95.69 315 GLN A CA 1
ATOM 2481 C C . GLN A 1 315 ? -6.285 9.625 30.203 1 95.69 315 GLN A C 1
ATOM 2483 O O . GLN A 1 315 ? -7.191 8.992 29.656 1 95.69 315 GLN A O 1
ATOM 2488 N N . TRP A 1 316 ? -5.145 9.711 29.641 1 95.69 316 TRP A N 1
ATOM 2489 C CA . TRP A 1 316 ? -4.875 9.273 28.281 1 95.69 316 TRP A CA 1
ATOM 2490 C C . TRP A 1 316 ? -5.23 7.797 28.109 1 95.69 316 TRP A C 1
ATOM 2492 O O . TRP A 1 316 ? -6.031 7.445 27.234 1 95.69 316 TRP A O 1
ATOM 2502 N N . THR A 1 317 ? -4.691 6.957 28.906 1 92.56 317 THR A N 1
ATOM 2503 C CA . THR A 1 317 ? -4.918 5.52 28.797 1 92.56 317 THR A CA 1
ATOM 2504 C C . THR A 1 317 ? -6.395 5.188 28.984 1 92.56 317 THR A C 1
ATOM 2506 O O . THR A 1 317 ? -6.945 4.359 28.266 1 92.56 317 THR A O 1
ATOM 2509 N N . GLY A 1 318 ? -6.98 5.828 29.984 1 93.25 318 GLY A N 1
ATOM 2510 C CA . GLY A 1 318 ? -8.398 5.617 30.219 1 93.25 318 GLY A CA 1
ATOM 2511 C C . GLY A 1 318 ? -9.266 6.043 29.047 1 93.25 318 GLY A C 1
ATOM 2512 O O . GLY A 1 318 ? -10.227 5.352 28.703 1 93.25 318 GLY A O 1
ATOM 2513 N N . THR A 1 319 ? -8.938 7.152 28.5 1 94.88 319 THR A N 1
ATOM 2514 C CA . THR A 1 319 ? -9.688 7.652 27.344 1 94.88 319 THR A CA 1
ATOM 2515 C C . THR A 1 319 ? -9.531 6.719 26.156 1 94.88 319 THR A C 1
ATOM 2517 O O . THR A 1 319 ? -10.508 6.434 25.453 1 94.88 319 THR A O 1
ATOM 2520 N N . LEU A 1 320 ? -8.352 6.246 25.906 1 92.62 320 LEU A N 1
ATOM 2521 C CA . LEU A 1 320 ? -8.094 5.312 24.812 1 92.62 320 LEU A CA 1
ATOM 2522 C C . LEU A 1 320 ? -8.906 4.035 24.984 1 92.62 320 LEU A C 1
ATOM 2524 O O . LEU A 1 320 ? -9.484 3.533 24.016 1 92.62 320 LEU A O 1
ATOM 2528 N N . HIS A 1 321 ? -9.016 3.549 26.156 1 89.81 321 HIS A N 1
ATOM 2529 C CA . HIS A 1 321 ? -9.773 2.332 26.422 1 89.81 321 HIS A CA 1
ATOM 2530 C C . HIS A 1 321 ? -11.266 2.561 26.25 1 89.81 321 HIS A C 1
ATOM 2532 O O . HIS A 1 321 ? -11.984 1.677 25.781 1 89.81 321 HIS A O 1
ATOM 2538 N N . SER A 1 322 ? -11.656 3.688 26.609 1 90.94 322 SER A N 1
ATOM 2539 C CA . SER A 1 322 ? -13.086 3.984 26.562 1 90.94 322 SER A CA 1
ATOM 2540 C C . SER A 1 322 ? -13.578 4.09 25.125 1 90.94 322 SER A C 1
ATOM 2542 O O . SER A 1 322 ? -14.781 3.975 24.859 1 90.94 322 SER A O 1
ATOM 2544 N N . LEU A 1 323 ? -12.719 4.277 24.219 1 91.56 323 LEU A N 1
ATOM 2545 C CA . LEU A 1 323 ? -13.102 4.477 22.828 1 91.56 323 LEU A CA 1
ATOM 2546 C C . LEU A 1 323 ? -13.086 3.152 22.062 1 91.56 323 LEU A C 1
ATOM 2548 O O . LEU A 1 323 ? -13.297 3.127 20.844 1 91.56 323 LEU A O 1
ATOM 2552 N N . TYR A 1 324 ? -12.906 2.121 22.734 1 86.94 324 TYR A N 1
ATOM 2553 C CA . TYR A 1 324 ? -12.961 0.801 22.125 1 86.94 324 TYR A CA 1
ATOM 2554 C C . TYR A 1 324 ? -14.352 0.507 21.578 1 86.94 324 TYR A C 1
ATOM 2556 O O . TYR A 1 324 ? -15.359 0.847 22.219 1 86.94 324 TYR A O 1
ATOM 2564 N N . SER A 1 325 ? -14.375 0.042 20.391 1 81.81 325 SER A N 1
ATOM 2565 C CA . SER A 1 325 ? -15.617 -0.427 19.781 1 81.81 325 SER A CA 1
ATOM 2566 C C . SER A 1 325 ? -15.547 -1.915 19.453 1 81.81 325 SER A C 1
ATOM 2568 O O . SER A 1 325 ? -14.578 -2.381 18.859 1 81.81 325 SER A O 1
ATOM 2570 N N . PRO A 1 326 ? -16.531 -2.625 19.828 1 74.19 326 PRO A N 1
ATOM 2571 C CA . PRO A 1 326 ? -16.531 -4.07 19.594 1 74.19 326 PRO A CA 1
ATOM 2572 C C . PRO A 1 326 ? -16.719 -4.434 18.125 1 74.19 326 PRO A C 1
ATOM 2574 O O . PRO A 1 326 ? -16.547 -5.598 17.75 1 74.19 326 PRO A O 1
ATOM 2577 N N . ARG A 1 327 ? -17.031 -3.471 17.359 1 71 327 ARG A N 1
ATOM 2578 C CA . ARG A 1 327 ? -17.188 -3.746 15.938 1 71 327 ARG A CA 1
ATOM 2579 C C . ARG A 1 327 ? -15.891 -4.277 15.336 1 71 327 ARG A C 1
ATOM 2581 O O . ARG A 1 327 ? -15.906 -5.203 14.523 1 71 327 ARG A O 1
ATOM 2588 N N . TRP A 1 328 ? -14.883 -3.646 15.672 1 77.5 328 TRP A N 1
ATOM 2589 C CA . TRP A 1 328 ? -13.531 -4.082 15.336 1 77.5 328 TRP A CA 1
ATOM 2590 C C . TRP A 1 328 ? -12.547 -3.676 16.422 1 77.5 328 TRP A C 1
ATOM 2592 O O . TRP A 1 328 ? -12.484 -2.508 16.812 1 77.5 328 TRP A O 1
ATOM 2602 N N . PRO A 1 329 ? -11.734 -4.594 16.828 1 72.06 329 PRO A N 1
ATOM 2603 C CA . PRO A 1 329 ? -11.664 -6.027 16.547 1 72.06 329 PRO A CA 1
ATOM 2604 C C . PRO A 1 329 ? -12.641 -6.844 17.391 1 72.06 329 PRO A C 1
ATOM 2606 O O . PRO A 1 329 ? -13.062 -6.391 18.469 1 72.06 329 PRO A O 1
ATOM 2609 N N . PRO A 1 330 ? -12.977 -7.961 16.766 1 66.56 330 PRO A N 1
ATOM 2610 C CA . PRO A 1 330 ? -13.844 -8.797 17.609 1 66.56 330 PRO A CA 1
ATOM 2611 C C . PRO A 1 330 ? -13.18 -9.211 18.906 1 66.56 330 PRO A C 1
ATOM 2613 O O . PRO A 1 330 ? -11.961 -9.406 18.953 1 66.56 330 PRO A O 1
ATOM 2616 N N . PRO A 1 331 ? -13.945 -9.141 19.906 1 64.69 331 PRO A N 1
ATOM 2617 C CA . PRO A 1 331 ? -13.398 -9.43 21.234 1 64.69 331 PRO A CA 1
ATOM 2618 C C . PRO A 1 331 ? -12.664 -10.766 21.281 1 64.69 331 PRO A C 1
ATOM 2620 O O . PRO A 1 331 ? -11.805 -10.969 22.156 1 64.69 331 PRO A O 1
ATOM 2623 N N . GLU A 1 332 ? -12.953 -11.523 20.359 1 62.5 332 GLU A N 1
ATOM 2624 C CA . GLU A 1 332 ? -12.406 -12.875 20.359 1 62.5 332 GLU A CA 1
ATOM 2625 C C . GLU A 1 332 ? -10.906 -12.875 20.109 1 62.5 332 GLU A C 1
ATOM 2627 O O . GLU A 1 332 ? -10.211 -13.844 20.438 1 62.5 332 GLU A O 1
ATOM 2632 N N . ILE A 1 333 ? -10.391 -11.836 19.484 1 64.94 333 ILE A N 1
ATOM 2633 C CA . ILE A 1 333 ? -8.977 -11.797 19.141 1 64.94 333 ILE A CA 1
ATOM 2634 C C . ILE A 1 333 ? -8.141 -11.609 20.406 1 64.94 333 ILE A C 1
ATOM 2636 O O . ILE A 1 333 ? -7 -12.07 20.484 1 64.94 333 ILE A O 1
ATOM 2640 N N . GLY A 1 334 ? -8.734 -11.398 21.703 1 58.25 334 GLY A N 1
ATOM 2641 C CA . GLY A 1 334 ? -8.062 -11.398 22.984 1 58.25 334 GLY A CA 1
ATOM 2642 C C . GLY A 1 334 ? -7.238 -10.141 23.234 1 58.25 334 GLY A C 1
ATOM 2643 O O . GLY A 1 334 ? -7.594 -9.062 22.766 1 58.25 334 GLY A O 1
ATOM 2644 N N . ALA A 1 335 ? -6.043 -10.383 24.094 1 52.62 335 ALA A N 1
ATOM 2645 C CA . ALA A 1 335 ? -5.234 -9.32 24.688 1 52.62 335 ALA A CA 1
ATOM 2646 C C . ALA A 1 335 ? -4.391 -8.617 23.625 1 52.62 335 ALA A C 1
ATOM 2648 O O . ALA A 1 335 ? -4.02 -7.453 23.781 1 52.62 335 ALA A O 1
ATOM 2649 N N . ARG A 1 336 ? -4.121 -9.234 22.594 1 62.91 336 ARG A N 1
ATOM 2650 C CA . ARG A 1 336 ? -3.287 -8.633 21.547 1 62.91 336 ARG A CA 1
ATOM 2651 C C . ARG A 1 336 ? -4.141 -8.125 20.391 1 62.91 336 ARG A C 1
ATOM 2653 O O . ARG A 1 336 ? -3.803 -8.336 19.219 1 62.91 336 ARG A O 1
ATOM 2660 N N . ARG A 1 337 ? -5.086 -7.387 20.922 1 71.38 337 ARG A N 1
ATOM 2661 C CA . ARG A 1 337 ? -6.078 -6.965 19.922 1 71.38 337 ARG A CA 1
ATOM 2662 C C . ARG A 1 337 ? -5.625 -5.703 19.203 1 71.38 337 ARG A C 1
ATOM 2664 O O . ARG A 1 337 ? -5.027 -4.812 19.812 1 71.38 337 ARG A O 1
ATOM 2671 N N . PRO A 1 338 ? -5.922 -5.777 17.891 1 77.75 338 PRO A N 1
ATOM 2672 C CA . PRO A 1 338 ? -5.688 -4.539 17.141 1 77.75 338 PRO A CA 1
ATOM 2673 C C . PRO A 1 338 ? -6.484 -3.359 17.703 1 77.75 338 PRO A C 1
ATOM 2675 O O . PRO A 1 338 ? -7.449 -3.555 18.438 1 77.75 338 PRO A O 1
ATOM 2678 N N . TRP A 1 339 ? -6.008 -2.234 17.469 1 86.12 339 TRP A N 1
ATOM 2679 C CA . TRP A 1 339 ? -6.746 -1.032 17.844 1 86.12 339 TRP A CA 1
ATOM 2680 C C . TRP A 1 339 ? -8.078 -0.963 17.109 1 86.12 339 TRP A C 1
ATOM 2682 O O . TRP A 1 339 ? -8.156 -1.279 15.914 1 86.12 339 TRP A O 1
ATOM 2692 N N . SER A 1 340 ? -9.086 -0.634 17.859 1 88.69 340 SER A N 1
ATOM 2693 C CA . SER A 1 340 ? -10.336 -0.3 17.188 1 88.69 340 SER A CA 1
ATOM 2694 C C . SER A 1 340 ? -10.188 0.978 16.359 1 88.69 340 SER A C 1
ATOM 2696 O O . SER A 1 340 ? -9.219 1.72 16.516 1 88.69 340 SER A O 1
ATOM 2698 N N . THR A 1 341 ? -11.148 1.207 15.523 1 90.81 341 THR A N 1
ATOM 2699 C CA . THR A 1 341 ? -11.102 2.363 14.633 1 90.81 341 THR A CA 1
ATOM 2700 C C . THR A 1 341 ? -10.953 3.654 15.438 1 90.81 341 THR A C 1
ATOM 2702 O O . THR A 1 341 ? -10.094 4.484 15.141 1 90.81 341 THR A O 1
ATOM 2705 N N . ASN A 1 342 ? -11.758 3.807 16.484 1 93 342 ASN A N 1
ATOM 2706 C CA . ASN A 1 342 ? -11.719 5.031 17.281 1 93 342 ASN A CA 1
ATOM 2707 C C . ASN A 1 342 ? -10.406 5.156 18.062 1 93 342 ASN A C 1
ATOM 2709 O O . ASN A 1 342 ? -9.883 6.258 18.219 1 93 342 ASN A O 1
ATOM 2713 N N . GLN A 1 343 ? -9.938 4.055 18.516 1 92.5 343 GLN A N 1
ATOM 2714 C CA . GLN A 1 343 ? -8.672 4.078 19.234 1 92.5 343 GLN A CA 1
ATOM 2715 C C . GLN A 1 343 ? -7.523 4.465 18.297 1 92.5 343 GLN A C 1
ATOM 2717 O O . GLN A 1 343 ? -6.711 5.328 18.641 1 92.5 343 GLN A O 1
ATOM 2722 N N . ALA A 1 344 ? -7.469 3.783 17.141 1 92.62 344 ALA A N 1
ATOM 2723 C CA . ALA A 1 344 ? -6.434 4.094 16.156 1 92.62 344 ALA A CA 1
ATOM 2724 C C . ALA A 1 344 ? -6.516 5.551 15.719 1 92.62 344 ALA A C 1
ATOM 2726 O O . ALA A 1 344 ? -5.492 6.219 15.555 1 92.62 344 ALA A O 1
ATOM 2727 N N . ALA A 1 345 ? -7.719 6.047 15.57 1 94.88 345 ALA A N 1
ATOM 2728 C CA . ALA A 1 345 ? -7.934 7.434 15.164 1 94.88 345 ALA A CA 1
ATOM 2729 C C . ALA A 1 345 ? -7.434 8.406 16.234 1 94.88 345 ALA A C 1
ATOM 2731 O O . ALA A 1 345 ? -6.746 9.375 15.914 1 94.88 345 ALA A O 1
ATOM 2732 N N . LEU A 1 346 ? -7.809 8.117 17.469 1 96.5 346 LEU A N 1
ATOM 2733 C CA . LEU A 1 346 ? -7.363 9 18.547 1 96.5 346 LEU A CA 1
ATOM 2734 C C . LEU A 1 346 ? -5.84 9.055 18.594 1 96.5 346 LEU A C 1
ATOM 2736 O O . LEU A 1 346 ? -5.262 10.133 18.781 1 96.5 346 LEU A O 1
ATOM 2740 N N . ARG A 1 347 ? -5.254 7.949 18.453 1 95 347 ARG A N 1
ATOM 2741 C CA . ARG A 1 347 ? -3.797 7.887 18.484 1 95 347 ARG A CA 1
ATOM 2742 C C . ARG A 1 347 ? -3.189 8.703 17.359 1 95 347 ARG A C 1
ATOM 2744 O O . ARG A 1 347 ? -2.303 9.531 17.578 1 95 347 ARG A O 1
ATOM 2751 N N . PHE A 1 348 ? -3.635 8.484 16.188 1 96.56 348 PHE A N 1
ATOM 2752 C CA . PHE A 1 348 ? -3.086 9.133 15.008 1 96.56 348 PHE A CA 1
ATOM 2753 C C . PHE A 1 348 ? -3.307 10.641 15.062 1 96.56 348 PHE A C 1
ATOM 2755 O O . PHE A 1 348 ? -2.381 11.422 14.82 1 96.56 348 PHE A O 1
ATOM 2762 N N . PHE A 1 349 ? -4.473 11.102 15.359 1 97.62 349 PHE A N 1
ATOM 2763 C CA . PHE A 1 349 ? -4.797 12.523 15.297 1 97.62 349 PHE A CA 1
ATOM 2764 C C . PHE A 1 349 ? -4.207 13.266 16.484 1 97.62 349 PHE A C 1
ATOM 2766 O O . PHE A 1 349 ? -3.859 14.445 16.375 1 97.62 349 PHE A O 1
ATOM 2773 N N . THR A 1 350 ? -4.059 12.555 17.625 1 97.75 350 THR A N 1
ATOM 2774 C CA . THR A 1 350 ? -3.338 13.18 18.719 1 97.75 350 THR A CA 1
ATOM 2775 C C . THR A 1 350 ? -1.875 13.406 18.359 1 97.75 350 THR A C 1
ATOM 2777 O O . THR A 1 350 ? -1.338 14.492 18.562 1 97.75 350 THR A O 1
ATOM 2780 N N . ALA A 1 351 ? -1.294 12.359 17.797 1 97.62 351 ALA A N 1
ATOM 2781 C CA . ALA A 1 351 ? 0.087 12.508 17.344 1 97.62 351 ALA A CA 1
ATOM 2782 C C . ALA A 1 351 ? 0.219 13.656 16.344 1 97.62 351 ALA A C 1
ATOM 2784 O O . ALA A 1 351 ? 1.159 14.445 16.438 1 97.62 351 ALA A O 1
ATOM 2785 N N . THR A 1 352 ? -0.696 13.758 15.492 1 98.19 352 THR A N 1
ATOM 2786 C CA . THR A 1 352 ? -0.705 14.781 14.453 1 98.19 352 THR A CA 1
ATOM 2787 C C . THR A 1 352 ? -0.837 16.172 15.062 1 98.19 352 THR A C 1
ATOM 2789 O O . THR A 1 352 ? -0.12 17.094 14.68 1 98.19 352 THR A O 1
ATOM 2792 N N . LEU A 1 353 ? -1.671 16.297 16.016 1 98.19 353 LEU A N 1
ATOM 2793 C CA . LEU A 1 353 ? -1.905 17.594 16.641 1 98.19 353 LEU A CA 1
ATOM 2794 C C . LEU A 1 353 ? -0.674 18.047 17.406 1 98.19 353 LEU A C 1
ATOM 2796 O O . LEU A 1 353 ? -0.305 19.234 17.359 1 98.19 353 LEU A O 1
ATOM 2800 N N . ILE A 1 354 ? -0.12 17.125 18.125 1 98.19 354 ILE A N 1
ATOM 2801 C CA . ILE A 1 354 ? 1.077 17.469 18.891 1 98.19 354 ILE A CA 1
ATOM 2802 C C . ILE A 1 354 ? 2.188 17.906 17.922 1 98.19 354 ILE A C 1
ATOM 2804 O O . ILE A 1 354 ? 2.857 18.906 18.156 1 98.19 354 ILE A O 1
ATOM 2808 N N . TYR A 1 355 ? 2.328 17.188 16.875 1 98.19 355 TYR A N 1
ATOM 2809 C CA . TYR A 1 355 ? 3.332 17.469 15.859 1 98.19 355 TYR A CA 1
ATOM 2810 C C . TYR A 1 355 ? 3.102 18.844 15.234 1 98.19 355 TYR A C 1
ATOM 2812 O O . TYR A 1 355 ? 4.023 19.656 15.164 1 98.19 355 TYR A O 1
ATOM 2820 N N . ILE A 1 356 ? 1.893 19.141 14.852 1 97.75 356 ILE A N 1
ATOM 2821 C CA . ILE A 1 356 ? 1.545 20.406 14.203 1 97.75 356 ILE A CA 1
ATOM 2822 C C . ILE A 1 356 ? 1.651 21.547 15.203 1 97.75 356 ILE A C 1
ATOM 2824 O O . ILE A 1 356 ? 2.061 22.656 14.844 1 97.75 356 ILE A O 1
ATOM 2828 N N . ASP A 1 357 ? 1.271 21.266 16.391 1 98.19 357 ASP A N 1
ATOM 2829 C CA . ASP A 1 357 ? 1.345 22.297 17.438 1 98.19 357 ASP A CA 1
ATOM 2830 C C . ASP A 1 357 ? 2.781 22.766 17.641 1 98.19 357 ASP A C 1
ATOM 2832 O O . ASP A 1 357 ? 3.035 23.969 17.766 1 98.19 357 ASP A O 1
ATOM 2836 N N . VAL A 1 358 ? 3.643 21.844 17.641 1 98.5 358 VAL A N 1
ATOM 2837 C CA . VAL A 1 358 ? 5.051 22.188 17.844 1 98.5 358 VAL A CA 1
ATOM 2838 C C . VAL A 1 358 ? 5.555 23 16.641 1 98.5 358 VAL A C 1
ATOM 2840 O O . VAL A 1 358 ? 6.168 24.047 16.812 1 98.5 358 VAL A O 1
ATOM 2843 N N . LEU A 1 359 ? 5.262 22.609 15.461 1 97.81 359 LEU A N 1
ATOM 2844 C CA . LEU A 1 359 ? 5.746 23.297 14.266 1 97.81 359 LEU A CA 1
ATOM 2845 C C . LEU A 1 359 ? 5.082 24.672 14.117 1 97.81 359 LEU A C 1
ATOM 2847 O O . LEU A 1 359 ? 5.73 25.641 13.727 1 97.81 359 LEU A O 1
ATOM 2851 N N . SER A 1 360 ? 3.82 24.672 14.422 1 96.69 360 SER A N 1
ATOM 2852 C CA . SER A 1 360 ? 3.111 25.938 14.32 1 96.69 360 SER A CA 1
ATOM 2853 C C . SER A 1 360 ? 3.635 26.953 15.336 1 96.69 360 SER A C 1
ATOM 2855 O O . SER A 1 360 ? 3.625 28.156 15.086 1 96.69 360 SER A O 1
ATOM 2857 N N . SER A 1 361 ? 4.117 26.469 16.469 1 97.62 361 SER A N 1
ATOM 2858 C CA . SER A 1 361 ? 4.645 27.359 17.5 1 97.62 361 SER A CA 1
ATOM 2859 C C . SER A 1 361 ? 5.883 28.094 17.016 1 97.62 361 SER A C 1
ATOM 2861 O O . SER A 1 361 ? 6.098 29.25 17.375 1 97.62 361 SER A O 1
ATOM 2863 N N . VAL A 1 362 ? 6.641 27.469 16.156 1 98 362 VAL A N 1
ATOM 2864 C CA . VAL A 1 362 ? 7.816 28.109 15.594 1 98 362 VAL A CA 1
ATOM 2865 C C . VAL A 1 362 ? 7.379 29.234 14.648 1 98 362 VAL A C 1
ATOM 2867 O O . VAL A 1 362 ? 7.93 30.328 14.688 1 98 362 VAL A O 1
ATOM 2870 N N . THR A 1 363 ? 6.406 28.953 13.836 1 96.5 363 THR A N 1
ATOM 2871 C CA . THR A 1 363 ? 5.895 29.922 12.883 1 96.5 363 THR A CA 1
ATOM 2872 C C . THR A 1 363 ? 5.25 31.109 13.602 1 96.5 363 THR A C 1
ATOM 2874 O O . THR A 1 363 ? 5.402 32.25 13.18 1 96.5 363 THR A O 1
ATOM 2877 N N . LEU A 1 364 ? 4.609 30.797 14.695 1 94.69 364 LEU A N 1
ATOM 2878 C CA . LEU A 1 364 ? 3.834 31.828 15.391 1 94.69 364 LEU A CA 1
ATOM 2879 C C . LEU A 1 364 ? 4.68 32.531 16.453 1 94.69 364 LEU A C 1
ATOM 2881 O O . LEU A 1 364 ? 4.301 33.594 16.953 1 94.69 364 LEU A O 1
ATOM 2885 N N . GLY A 1 365 ? 5.84 32 16.75 1 94.19 365 GLY A N 1
ATOM 2886 C CA . GLY A 1 365 ? 6.668 32.594 17.797 1 94.19 365 GLY A CA 1
ATOM 2887 C C . GLY A 1 365 ? 6.055 32.469 19.172 1 94.19 365 GLY A C 1
ATOM 2888 O O . GLY A 1 365 ? 6.109 33.406 19.969 1 94.19 365 GLY A O 1
ATOM 2889 N N . SER A 1 366 ? 5.359 31.344 19.391 1 95.56 366 SER A N 1
ATOM 2890 C CA . SER A 1 366 ? 4.707 31.078 20.672 1 95.56 366 SER A CA 1
ATOM 2891 C C . SER A 1 366 ? 5.086 29.703 21.203 1 95.56 366 SER A C 1
ATOM 2893 O O . SER A 1 366 ? 5.707 28.906 20.5 1 95.56 366 SER A O 1
ATOM 2895 N N . SER A 1 367 ? 4.809 29.5 22.484 1 97.31 367 SER A N 1
ATOM 2896 C CA . SER A 1 367 ? 5.008 28.188 23.062 1 97.31 367 SER A CA 1
ATOM 2897 C C . SER A 1 367 ? 3.955 27.203 22.562 1 97.31 367 SER A C 1
ATOM 2899 O O . SER A 1 367 ? 2.814 27.578 22.297 1 97.31 367 SER A O 1
ATOM 2901 N N . PRO A 1 368 ? 4.367 25.922 22.375 1 98 368 PRO A N 1
ATOM 2902 C CA . PRO A 1 368 ? 3.346 24.938 22.016 1 98 368 PRO A CA 1
ATOM 2903 C C . PRO A 1 368 ? 2.186 24.891 23 1 98 368 PRO A C 1
ATOM 2905 O O . PRO A 1 368 ? 2.408 24.875 24.219 1 98 368 PRO A O 1
ATOM 2908 N N . ARG A 1 369 ? 0.997 24.828 22.547 1 97.06 369 ARG A N 1
ATOM 2909 C CA . ARG A 1 369 ? -0.207 24.891 23.375 1 97.06 369 ARG A CA 1
ATOM 2910 C C . ARG A 1 369 ? -0.438 23.562 24.094 1 97.06 369 ARG A C 1
ATOM 2912 O O . ARG A 1 369 ? -1.072 23.531 25.156 1 97.06 369 ARG A O 1
ATOM 2919 N N . LEU A 1 370 ? 0.074 22.5 23.516 1 97.94 370 LEU A N 1
ATOM 2920 C CA . LEU A 1 370 ? -0.166 21.188 24.094 1 97.94 370 LEU A CA 1
ATOM 2921 C C . LEU A 1 370 ? 1.062 20.688 24.844 1 97.94 370 LEU A C 1
ATOM 2923 O O . LEU A 1 370 ? 1.241 19.484 25.031 1 97.94 370 LEU A O 1
ATOM 2927 N N . LEU A 1 371 ? 1.92 21.594 25.25 1 96.44 371 LEU A N 1
ATOM 2928 C CA . LEU A 1 371 ? 3.162 21.266 25.953 1 96.44 371 LEU A CA 1
ATOM 2929 C C . LEU A 1 371 ? 2.885 20.453 27.203 1 96.44 371 LEU A C 1
ATOM 2931 O O . LEU A 1 371 ? 3.643 19.531 27.531 1 96.44 371 LEU A O 1
ATOM 2935 N N . ARG A 1 372 ? 1.82 20.703 27.938 1 95.31 372 ARG A N 1
ATOM 2936 C CA . ARG A 1 372 ? 1.499 20.016 29.188 1 95.31 372 ARG A CA 1
ATOM 2937 C C . ARG A 1 372 ? 1.186 18.547 28.953 1 95.31 372 ARG A C 1
ATOM 2939 O O . ARG A 1 372 ? 1.248 17.734 29.891 1 95.31 372 ARG A O 1
ATOM 2946 N N . TYR A 1 373 ? 0.841 18.172 27.734 1 97.06 373 TYR A N 1
ATOM 2947 C CA . TYR A 1 373 ? 0.483 16.781 27.422 1 97.06 373 TYR A CA 1
ATOM 2948 C C . TYR A 1 373 ? 1.719 15.977 27.047 1 97.06 373 TYR A C 1
ATOM 2950 O O . TYR A 1 373 ? 1.665 14.742 26.984 1 97.06 373 TYR A O 1
ATOM 2958 N N . HIS A 1 374 ? 2.871 16.641 26.766 1 96.44 374 HIS A N 1
ATOM 2959 C CA . HIS A 1 374 ? 4.043 15.977 26.203 1 96.44 374 HIS A CA 1
ATOM 2960 C C . HIS A 1 374 ? 4.562 14.883 27.125 1 96.44 374 HIS A C 1
ATOM 2962 O O . HIS A 1 374 ? 4.762 13.742 26.703 1 96.44 374 HIS A O 1
ATOM 2968 N N . ASP A 1 375 ? 4.602 15.109 28.359 1 93.81 375 ASP A N 1
ATOM 2969 C CA . ASP A 1 375 ? 5.242 14.195 29.297 1 93.81 375 ASP A CA 1
ATOM 2970 C C . ASP A 1 375 ? 4.418 12.922 29.469 1 93.81 375 ASP A C 1
ATOM 2972 O O . ASP A 1 375 ? 4.973 11.844 29.703 1 93.81 375 ASP A O 1
ATOM 2976 N N . THR A 1 376 ? 3.15 13.047 29.359 1 94.06 376 THR A N 1
ATOM 2977 C CA . THR A 1 376 ? 2.271 11.906 29.594 1 94.06 376 THR A CA 1
ATOM 2978 C C . THR A 1 376 ? 1.954 11.188 28.297 1 94.06 376 THR A C 1
ATOM 2980 O O . THR A 1 376 ? 1.979 9.953 28.234 1 94.06 376 THR A O 1
ATOM 2983 N N . VAL A 1 377 ? 1.699 11.914 27.25 1 95.88 377 VAL A N 1
ATOM 2984 C CA . VAL A 1 377 ? 1.186 11.336 26.016 1 95.88 377 VAL A CA 1
ATOM 2985 C C . VAL A 1 377 ? 2.348 10.898 25.125 1 95.88 377 VAL A C 1
ATOM 2987 O O . VAL A 1 377 ? 2.258 9.891 24.422 1 95.88 377 VAL A O 1
ATOM 2990 N N . ILE A 1 378 ? 3.473 11.688 25.141 1 95.56 378 ILE A N 1
ATOM 2991 C CA . ILE A 1 378 ? 4.652 11.336 24.359 1 95.56 378 ILE A CA 1
ATOM 2992 C C . ILE A 1 378 ? 5.902 11.461 25.234 1 95.56 378 ILE A C 1
ATOM 2994 O O . ILE A 1 378 ? 6.793 12.258 24.938 1 95.56 378 ILE A O 1
ATOM 2998 N N . PRO A 1 379 ? 6.004 10.586 26.156 1 93.25 379 PRO A N 1
ATOM 2999 C CA . PRO A 1 379 ? 7.148 10.688 27.062 1 93.25 379 PRO A CA 1
ATOM 3000 C C . PRO A 1 379 ? 8.484 10.484 26.359 1 93.25 379 PRO A C 1
ATOM 3002 O O . PRO A 1 379 ? 8.586 9.641 25.453 1 93.25 379 PRO A O 1
ATOM 3005 N N . ALA A 1 380 ? 9.516 11.227 26.781 1 85.81 380 ALA A N 1
ATOM 3006 C CA . ALA A 1 380 ? 10.828 11.242 26.141 1 85.81 380 ALA A CA 1
ATOM 3007 C C . ALA A 1 380 ? 11.523 9.891 26.281 1 85.81 380 ALA A C 1
ATOM 3009 O O . ALA A 1 380 ? 12.195 9.438 25.344 1 85.81 380 ALA A O 1
ATOM 3010 N N . CYS A 1 381 ? 11.391 9.258 27.359 1 72.44 381 CYS A N 1
ATOM 3011 C CA . CYS A 1 381 ? 12.172 8.062 27.672 1 72.44 381 CYS A CA 1
ATOM 3012 C C . CYS A 1 381 ? 11.445 6.805 27.219 1 72.44 381 CYS A C 1
ATOM 3014 O O . CYS A 1 381 ? 11.906 5.691 27.469 1 72.44 381 CYS A O 1
ATOM 3016 N N . ALA A 1 382 ? 10.477 6.965 26.656 1 59.59 382 ALA A N 1
ATOM 3017 C CA . ALA A 1 382 ? 9.758 5.734 26.344 1 59.59 382 ALA A CA 1
ATOM 3018 C C . ALA A 1 382 ? 10.5 4.914 25.297 1 59.59 382 ALA A C 1
ATOM 3020 O O . ALA A 1 382 ? 10.922 5.441 24.266 1 59.59 382 ALA A O 1
ATOM 3021 N N . GLU A 1 383 ? 11.266 3.834 25.766 1 56.06 383 GLU A N 1
ATOM 3022 C CA . GLU A 1 383 ? 11.914 2.893 24.859 1 56.06 383 GLU A CA 1
ATOM 3023 C C . GLU A 1 383 ? 10.891 2.006 24.156 1 56.06 383 GLU A C 1
ATOM 3025 O O . GLU A 1 383 ? 10.109 1.312 24.812 1 56.06 383 GLU A O 1
ATOM 3030 N N . PHE A 1 384 ? 10.438 2.576 23.156 1 54.03 384 PHE A N 1
ATOM 3031 C CA . PHE A 1 384 ? 9.461 1.699 22.531 1 54.03 384 PHE A CA 1
ATOM 3032 C C . PHE A 1 384 ? 10.117 0.795 21.5 1 54.03 384 PHE A C 1
ATOM 3034 O O . PHE A 1 384 ? 10.859 1.27 20.641 1 54.03 384 PHE A O 1
ATOM 3041 N N . GLN A 1 385 ? 10.258 -0.38 21.891 1 52.31 385 GLN A N 1
ATOM 3042 C CA . GLN A 1 385 ? 10.711 -1.369 20.922 1 52.31 385 GLN A CA 1
ATOM 3043 C C . GLN A 1 385 ? 9.672 -1.585 19.828 1 52.31 385 GLN A C 1
ATOM 3045 O O . GLN A 1 385 ? 8.484 -1.771 20.109 1 52.31 385 GLN A O 1
ATOM 3050 N N . ARG A 1 386 ? 10.078 -1.223 18.656 1 55.34 386 ARG A N 1
ATOM 3051 C CA . ARG A 1 386 ? 9.211 -1.528 17.531 1 55.34 386 ARG A CA 1
ATOM 3052 C C . ARG A 1 386 ? 8.828 -3.004 17.516 1 55.34 386 ARG A C 1
ATOM 3054 O O . ARG A 1 386 ? 9.695 -3.875 17.594 1 55.34 386 ARG A O 1
ATOM 3061 N N . SER A 1 387 ? 7.668 -3.268 17.969 1 59.44 387 SER A N 1
ATOM 3062 C CA . SER A 1 387 ? 7.133 -4.625 17.938 1 59.44 387 SER A CA 1
ATOM 3063 C C . SER A 1 387 ? 6.043 -4.762 16.891 1 59.44 387 SER A C 1
ATOM 3065 O O . SER A 1 387 ? 5.406 -3.775 16.516 1 59.44 387 SER A O 1
ATOM 3067 N N . ILE A 1 388 ? 6.051 -5.91 16.281 1 60.62 388 ILE A N 1
ATOM 3068 C CA . ILE A 1 388 ? 4.973 -6.223 15.359 1 60.62 388 ILE A CA 1
ATOM 3069 C C . ILE A 1 388 ? 3.648 -6.309 16.109 1 60.62 388 ILE A C 1
ATOM 3071 O O . ILE A 1 388 ? 2.576 -6.227 15.516 1 60.62 388 ILE A O 1
ATOM 3075 N N . GLU A 1 389 ? 3.783 -6.336 17.453 1 62.25 389 GLU A N 1
ATOM 3076 C CA . GLU A 1 389 ? 2.59 -6.469 18.281 1 62.25 389 GLU A CA 1
ATOM 3077 C C . GLU A 1 389 ? 2.014 -5.098 18.641 1 62.25 389 GLU A C 1
ATOM 3079 O O . GLU A 1 389 ? 2.75 -4.113 18.734 1 62.25 389 GLU A O 1
ATOM 3084 N N . PRO A 1 390 ? 0.64 -5.145 18.641 1 61.69 390 PRO A N 1
ATOM 3085 C CA . PRO A 1 390 ? 0.047 -3.887 19.109 1 61.69 390 PRO A CA 1
ATOM 3086 C C . PRO A 1 390 ? 0.575 -3.447 20.469 1 61.69 390 PRO A C 1
ATOM 3088 O O . PRO A 1 390 ? 0.77 -4.281 21.359 1 61.69 390 PRO A O 1
ATOM 3091 N N . THR A 1 391 ? 1.063 -2.311 20.438 1 62.34 391 THR A N 1
ATOM 3092 C CA . THR A 1 391 ? 1.515 -1.741 21.703 1 62.34 391 THR A CA 1
ATOM 3093 C C . THR A 1 391 ? 0.339 -1.544 22.656 1 62.34 391 THR A C 1
ATOM 3095 O O . THR A 1 391 ? -0.769 -1.217 22.234 1 62.34 391 THR A O 1
ATOM 3098 N N . PRO A 1 392 ? 0.547 -1.987 23.844 1 65.62 392 PRO A N 1
ATOM 3099 C CA . PRO A 1 392 ? -0.507 -1.716 24.828 1 65.62 392 PRO A CA 1
ATOM 3100 C C . PRO A 1 392 ? -0.936 -0.25 24.844 1 65.62 392 PRO A C 1
ATOM 3102 O O . PRO A 1 392 ? -0.202 0.616 24.359 1 65.62 392 PRO A O 1
ATOM 3105 N N . ALA A 1 393 ? -2.213 -0.169 25.203 1 70.12 393 ALA A N 1
ATOM 3106 C CA . ALA A 1 393 ? -2.725 1.192 25.344 1 70.12 393 ALA A CA 1
ATOM 3107 C C . ALA A 1 393 ? -1.814 2.033 26.234 1 70.12 393 ALA A C 1
ATOM 3109 O O . ALA A 1 393 ? -1.744 1.809 27.453 1 70.12 393 ALA A O 1
ATOM 3110 N N . GLY A 1 394 ? -0.922 2.697 25.656 1 81.25 394 GLY A N 1
ATOM 3111 C CA . GLY A 1 394 ? 0.046 3.527 26.359 1 81.25 394 GLY A CA 1
ATOM 3112 C C . GLY A 1 394 ? 0.437 4.77 25.578 1 81.25 394 GLY A C 1
ATOM 3113 O O . GLY A 1 394 ? -0.314 5.23 24.719 1 81.25 394 GLY A O 1
ATOM 3114 N N . PRO A 1 395 ? 1.48 5.379 26.078 1 89.56 395 PRO A N 1
ATOM 3115 C CA . PRO A 1 395 ? 1.963 6.598 25.422 1 89.56 395 PRO A CA 1
ATOM 3116 C C . PRO A 1 395 ? 2.289 6.383 23.938 1 89.56 395 PRO A C 1
ATOM 3118 O O . PRO A 1 395 ? 2.496 5.246 23.516 1 89.56 395 PRO A O 1
ATOM 3121 N N . LEU A 1 396 ? 2.213 7.477 23.25 1 92.44 396 LEU A N 1
ATOM 3122 C CA . LEU A 1 396 ? 2.471 7.43 21.812 1 92.44 396 LEU A CA 1
ATOM 3123 C C . LEU A 1 396 ? 3.969 7.457 21.531 1 92.44 396 LEU A C 1
ATOM 3125 O O . LEU A 1 396 ? 4.738 8.062 22.281 1 92.44 396 LEU A O 1
ATOM 3129 N N . THR A 1 397 ? 4.344 6.758 20.578 1 89.88 397 THR A N 1
ATOM 3130 C CA . THR A 1 397 ? 5.684 6.844 20.016 1 89.88 397 THR A CA 1
ATOM 3131 C C . THR A 1 397 ? 5.652 7.586 18.672 1 89.88 397 THR A C 1
ATOM 3133 O O . THR A 1 397 ? 5.301 7.008 17.641 1 89.88 397 THR A O 1
ATOM 3136 N N . MET A 1 398 ? 6.188 8.742 18.672 1 92.81 398 MET A N 1
ATOM 3137 C CA . MET A 1 398 ? 6.008 9.656 17.547 1 92.81 398 MET A CA 1
ATOM 3138 C C . MET A 1 398 ? 6.801 9.18 16.328 1 92.81 398 MET A C 1
ATOM 3140 O O . MET A 1 398 ? 6.508 9.578 15.203 1 92.81 398 MET A O 1
ATOM 3144 N N . ASP A 1 399 ? 7.781 8.336 16.547 1 88.06 399 ASP A N 1
ATOM 3145 C CA . ASP A 1 399 ? 8.562 7.777 15.453 1 88.06 399 ASP A CA 1
ATOM 3146 C C . ASP A 1 399 ? 7.688 6.949 14.516 1 88.06 399 ASP A C 1
ATOM 3148 O O . ASP A 1 399 ? 7.945 6.879 13.312 1 88.06 399 ASP A O 1
ATOM 3152 N N . GLU A 1 400 ? 6.66 6.371 15.016 1 84.75 400 GLU A N 1
ATOM 3153 C CA . GLU A 1 400 ? 5.73 5.555 14.234 1 84.75 400 GLU A CA 1
ATOM 3154 C C . GLU A 1 400 ? 4.91 6.414 13.281 1 84.75 400 GLU A C 1
ATOM 3156 O O . GLU A 1 400 ? 4.504 5.945 12.211 1 84.75 400 GLU A O 1
ATOM 3161 N N . PHE A 1 401 ? 4.754 7.621 13.711 1 91.38 401 PHE A N 1
ATOM 3162 C CA . PHE A 1 401 ? 3.83 8.461 12.961 1 91.38 401 PHE A CA 1
ATOM 3163 C C . PHE A 1 401 ? 4.59 9.406 12.039 1 91.38 401 PHE A C 1
ATOM 3165 O O . PHE A 1 401 ? 4.184 9.617 10.891 1 91.38 401 PHE A O 1
ATOM 3172 N N . PHE A 1 402 ? 5.703 9.984 12.547 1 92.5 402 PHE A N 1
ATOM 3173 C CA . PHE A 1 402 ? 6.359 11.039 11.781 1 92.5 402 PHE A CA 1
ATOM 3174 C C . PHE A 1 402 ? 7.852 10.758 11.641 1 92.5 402 PHE A C 1
ATOM 3176 O O . PHE A 1 402 ? 8.602 11.602 11.133 1 92.5 402 PHE A O 1
ATOM 3183 N N . GLY A 1 403 ? 8.328 9.633 12.109 1 88.06 403 GLY A N 1
ATOM 3184 C CA . GLY A 1 403 ? 9.719 9.242 11.953 1 88.06 403 GLY A CA 1
ATOM 3185 C C . GLY A 1 403 ? 10.641 9.914 12.953 1 88.06 403 GLY A C 1
ATOM 3186 O O . GLY A 1 403 ? 11.859 9.773 12.867 1 88.06 403 GLY A O 1
ATOM 3187 N N . LEU A 1 404 ? 10.078 10.625 13.891 1 93.31 404 LEU A N 1
ATOM 3188 C CA . LEU A 1 404 ? 10.852 11.328 14.906 1 93.31 404 LEU A CA 1
ATOM 3189 C C . LEU A 1 404 ? 10.531 10.805 16.297 1 93.31 404 LEU A C 1
ATOM 3191 O O . LEU A 1 404 ? 9.367 10.781 16.703 1 93.31 404 LEU A O 1
ATOM 3195 N N . PRO A 1 405 ? 11.555 10.344 17.016 1 91.12 405 PRO A N 1
ATOM 3196 C CA . PRO A 1 405 ? 11.289 9.945 18.391 1 91.12 405 PRO A CA 1
ATOM 3197 C C . PRO A 1 405 ? 10.719 11.078 19.25 1 91.12 405 PRO A C 1
ATOM 3199 O O . PRO A 1 405 ? 10.922 12.258 18.922 1 91.12 405 PRO A O 1
ATOM 3202 N N . ASN A 1 406 ? 10.086 10.703 20.359 1 94.44 406 ASN A N 1
ATOM 3203 C CA . ASN A 1 406 ? 9.414 11.672 21.234 1 94.44 406 ASN A CA 1
ATOM 3204 C C . ASN A 1 406 ? 10.367 12.766 21.688 1 94.44 406 ASN A C 1
ATOM 3206 O O . ASN A 1 406 ? 10.008 13.945 21.703 1 94.44 406 ASN A O 1
ATOM 3210 N N . TRP A 1 407 ? 11.586 12.383 22 1 94.31 407 TRP A N 1
ATOM 3211 C CA . TRP A 1 407 ? 12.531 13.336 22.578 1 94.31 407 TRP A CA 1
ATOM 3212 C C . TRP A 1 407 ? 12.93 14.398 21.562 1 94.31 407 TRP A C 1
ATOM 3214 O O . TRP A 1 407 ? 13.203 15.547 21.938 1 94.31 407 TRP A O 1
ATOM 3224 N N . ILE A 1 408 ? 12.961 14.102 20.328 1 96.06 408 ILE A N 1
ATOM 3225 C CA . ILE A 1 408 ? 13.305 15.094 19.312 1 96.06 408 ILE A CA 1
ATOM 3226 C C . ILE A 1 408 ? 12.18 16.125 19.188 1 96.06 408 ILE A C 1
ATOM 3228 O O . ILE A 1 408 ? 12.438 17.328 19.094 1 96.06 408 ILE A O 1
ATOM 3232 N N . ILE A 1 409 ? 10.938 15.656 19.188 1 97.06 409 ILE A N 1
ATOM 3233 C CA . ILE A 1 409 ? 9.781 16.547 19.125 1 97.06 409 ILE A CA 1
ATOM 3234 C C . ILE A 1 409 ? 9.734 17.438 20.359 1 97.06 409 ILE A C 1
ATOM 3236 O O . ILE A 1 409 ? 9.461 18.625 20.25 1 97.06 409 ILE A O 1
ATOM 3240 N N . GLN A 1 410 ? 10.062 16.844 21.469 1 97 410 GLN A N 1
ATOM 3241 C CA . GLN A 1 410 ? 10.078 17.609 22.703 1 97 410 GLN A CA 1
ATOM 3242 C C . GLN A 1 410 ? 11.18 18.656 22.703 1 97 410 GLN A C 1
ATOM 3244 O O . GLN A 1 410 ? 10.977 19.781 23.172 1 97 410 GLN A O 1
ATOM 3249 N N . LEU A 1 411 ? 12.328 18.312 22.188 1 97.31 411 LEU A N 1
ATOM 3250 C CA . LEU A 1 411 ? 13.422 19.281 22.109 1 97.31 411 LEU A CA 1
ATOM 3251 C C . LEU A 1 411 ? 13.039 20.469 21.25 1 97.31 411 LEU A C 1
ATOM 3253 O O . LEU A 1 411 ? 13.297 21.625 21.609 1 97.31 411 LEU A O 1
ATOM 3257 N N . LEU A 1 412 ? 12.43 20.172 20.125 1 98.31 412 LEU A N 1
ATOM 3258 C CA . LEU A 1 412 ? 11.984 21.25 19.25 1 98.31 412 LEU A CA 1
ATOM 3259 C C . LEU A 1 412 ? 10.938 22.109 19.938 1 98.31 412 LEU A C 1
ATOM 3261 O O . LEU A 1 412 ? 10.984 23.344 19.859 1 98.31 412 LEU A O 1
ATOM 3265 N N . GLY A 1 413 ? 10 21.422 20.594 1 98.06 413 GLY A N 1
ATOM 3266 C CA . GLY A 1 413 ? 8.992 22.156 21.359 1 98.06 413 GLY A CA 1
ATOM 3267 C C . GLY A 1 413 ? 9.586 23.016 22.453 1 98.06 413 GLY A C 1
ATOM 3268 O O . GLY A 1 413 ? 9.133 24.141 22.688 1 98.06 413 GLY A O 1
ATOM 3269 N N . ASN A 1 414 ? 10.609 22.531 23.094 1 97.94 414 ASN A N 1
ATOM 3270 C CA . ASN A 1 414 ? 11.273 23.266 24.156 1 97.94 414 ASN A CA 1
ATOM 3271 C C . ASN A 1 414 ? 12.016 24.484 23.625 1 97.94 414 ASN A C 1
ATOM 3273 O O . ASN A 1 414 ? 12.094 25.516 24.281 1 97.94 414 ASN A O 1
ATOM 3277 N N . VAL A 1 415 ? 12.594 24.344 22.484 1 98.62 415 VAL A N 1
ATOM 3278 C CA . VAL A 1 415 ? 13.25 25.5 21.859 1 98.62 415 VAL A CA 1
ATOM 3279 C C . VAL A 1 415 ? 12.219 26.562 21.531 1 98.62 415 VAL A C 1
ATOM 3281 O O . VAL A 1 415 ? 12.445 27.75 21.797 1 98.62 415 VAL A O 1
ATOM 3284 N N . ALA A 1 416 ? 11.086 26.156 20.969 1 98.44 416 ALA A N 1
ATOM 3285 C CA . ALA A 1 416 ? 10.008 27.094 20.688 1 98.44 416 ALA A CA 1
ATOM 3286 C C . ALA A 1 416 ? 9.516 27.766 21.969 1 98.44 416 ALA A C 1
ATOM 3288 O O . ALA A 1 416 ? 9.242 28.969 21.984 1 98.44 416 ALA A O 1
ATOM 3289 N N . ALA A 1 417 ? 9.438 27.016 23.016 1 98 417 ALA A N 1
ATOM 3290 C CA . ALA A 1 417 ? 9.023 27.562 24.297 1 98 417 ALA A CA 1
ATOM 3291 C C . ALA A 1 417 ? 10.055 28.562 24.828 1 98 417 ALA A C 1
ATOM 3293 O O . ALA A 1 417 ? 9.688 29.562 25.438 1 98 417 ALA A O 1
ATOM 3294 N N . LEU A 1 418 ? 11.32 28.25 24.656 1 98.12 418 LEU A N 1
ATOM 3295 C CA . LEU A 1 418 ? 12.383 29.156 25.078 1 98.12 418 LEU A CA 1
ATOM 3296 C C . LEU A 1 418 ? 12.297 30.469 24.328 1 98.12 418 LEU A C 1
ATOM 3298 O O . LEU A 1 418 ? 12.508 31.547 24.906 1 98.12 418 LEU A O 1
ATOM 3302 N N . GLU A 1 419 ? 12.023 30.375 23.062 1 97.75 419 GLU A N 1
ATOM 3303 C CA . GLU A 1 419 ? 11.867 31.609 22.281 1 97.75 419 GLU A CA 1
ATOM 3304 C C . GLU A 1 419 ? 10.711 32.438 22.812 1 97.75 419 GLU A C 1
ATOM 3306 O O . GLU A 1 419 ? 10.82 33.656 22.906 1 97.75 419 GLU A O 1
ATOM 3311 N N . SER A 1 420 ? 9.609 31.828 23.047 1 96.88 420 SER A N 1
ATOM 3312 C CA . SER A 1 420 ? 8.453 32.531 23.594 1 96.88 420 SER A CA 1
ATOM 3313 C C . SER A 1 420 ? 8.781 33.188 24.938 1 96.88 420 SER A C 1
ATOM 3315 O O . SER A 1 420 ? 8.398 34.312 25.188 1 96.88 420 SER A O 1
ATOM 3317 N N . TRP A 1 421 ? 9.469 32.469 25.781 1 97 421 TRP A N 1
ATOM 3318 C CA . TRP A 1 421 ? 9.914 32.969 27.062 1 97 421 TRP A CA 1
ATOM 3319 C C . TRP A 1 421 ? 10.797 34.219 26.875 1 97 421 TRP A C 1
ATOM 3321 O O . TRP A 1 421 ? 10.633 35.219 27.562 1 97 421 TRP A O 1
ATOM 3331 N N . LYS A 1 422 ? 11.727 34.125 25.984 1 97.19 422 LYS A N 1
ATOM 3332 C CA . LYS A 1 422 ? 12.609 35.219 25.672 1 97.19 422 LYS A CA 1
ATOM 3333 C C . LYS A 1 422 ? 11.805 36.469 25.266 1 97.19 422 LYS A C 1
ATOM 3335 O O . LYS A 1 422 ? 12.07 37.562 25.734 1 97.19 422 LYS A O 1
ATOM 3340 N N . ARG A 1 423 ? 10.867 36.281 24.422 1 94.94 423 ARG A N 1
ATOM 3341 C CA . ARG A 1 423 ? 10.031 37.375 23.938 1 94.94 423 ARG A CA 1
ATOM 3342 C C . ARG A 1 423 ? 9.258 38.031 25.078 1 94.94 423 ARG A C 1
ATOM 3344 O O . ARG A 1 423 ? 9.141 39.25 25.156 1 94.94 423 ARG A O 1
ATOM 3351 N N . GLU A 1 424 ? 8.734 37.219 25.922 1 94.88 424 GLU A N 1
ATOM 3352 C CA . GLU A 1 424 ? 7.992 37.719 27.078 1 94.88 424 GLU A CA 1
ATOM 3353 C C . GLU A 1 424 ? 8.891 38.5 28.016 1 94.88 424 GLU A C 1
ATOM 3355 O O . GLU A 1 424 ? 8.5 39.562 28.516 1 94.88 424 GLU A O 1
ATOM 3360 N N . GLN A 1 425 ? 10.086 37.969 28.25 1 95.88 425 GLN A N 1
ATOM 3361 C CA . GLN A 1 425 ? 11.039 38.656 29.125 1 95.88 425 GLN A CA 1
ATOM 3362 C C . GLN A 1 425 ? 11.484 40 28.516 1 95.88 425 GLN A C 1
ATOM 3364 O O . GLN A 1 425 ? 11.672 40.969 29.234 1 95.88 425 GLN A O 1
ATOM 3369 N N . GLN A 1 426 ? 11.672 39.969 27.234 1 94.25 426 GLN A N 1
ATOM 3370 C CA . GLN A 1 426 ? 12.055 41.188 26.531 1 94.25 426 GLN A CA 1
ATOM 3371 C C . GLN A 1 426 ? 10.961 42.25 26.641 1 94.25 426 GLN A C 1
ATOM 3373 O O . GLN A 1 426 ? 11.25 43.438 26.859 1 94.25 426 GLN A O 1
ATOM 3378 N N . GLN A 1 427 ? 9.758 41.844 26.469 1 93.06 427 GLN A N 1
ATOM 3379 C CA . GLN A 1 427 ? 8.625 42.75 26.547 1 93.06 427 GLN A CA 1
ATOM 3380 C C . GLN A 1 427 ? 8.492 43.344 27.953 1 93.06 427 GLN A C 1
ATOM 3382 O O . GLN A 1 427 ? 8.102 44.5 28.109 1 93.06 427 GLN A O 1
ATOM 3387 N N . MET A 1 428 ? 8.906 42.562 28.906 1 94.69 428 MET A N 1
ATOM 3388 C CA . MET A 1 428 ? 8.82 43 30.297 1 94.69 428 MET A CA 1
ATOM 3389 C C . MET A 1 428 ? 10.086 43.75 30.719 1 94.69 428 MET A C 1
ATOM 3391 O O . MET A 1 428 ? 10.148 44.312 31.812 1 94.69 428 MET A O 1
ATOM 3395 N N . GLY A 1 429 ? 11.062 43.812 29.875 1 92.75 429 GLY A N 1
ATOM 3396 C CA . GLY A 1 429 ? 12.328 44.469 30.172 1 92.75 429 GLY A CA 1
ATOM 3397 C C . GLY A 1 429 ? 13.133 43.719 31.234 1 92.75 429 GLY A C 1
ATOM 3398 O O . GLY A 1 429 ? 13.945 44.344 31.938 1 92.75 429 GLY A O 1
ATOM 3399 N N . SER A 1 430 ? 12.93 42.406 31.344 1 94.5 430 SER A N 1
ATOM 3400 C CA . SER A 1 430 ? 13.555 41.656 32.406 1 94.5 430 SER A CA 1
ATOM 3401 C C . SER A 1 430 ? 14.414 40.531 31.844 1 94.5 430 SER A C 1
ATOM 3403 O O . SER A 1 430 ? 14.773 39.594 32.562 1 94.5 430 SER A O 1
ATOM 3405 N N . LEU A 1 431 ? 14.773 40.562 30.609 1 94.19 431 LEU A N 1
ATOM 3406 C CA . LEU A 1 431 ? 15.516 39.469 30 1 94.19 431 LEU A CA 1
ATOM 3407 C C . LEU A 1 431 ? 16.922 39.375 30.594 1 94.19 431 LEU A C 1
ATOM 3409 O O . LEU A 1 431 ? 17.672 40.344 30.609 1 94.19 431 LEU A O 1
ATOM 3413 N N . SER A 1 432 ? 17.219 38.219 31.188 1 95.38 432 SER A N 1
ATOM 3414 C CA . SER A 1 432 ? 18.578 37.875 31.625 1 95.38 432 SER A CA 1
ATOM 3415 C C . SER A 1 432 ? 19.328 37.094 30.562 1 95.38 432 SER A C 1
ATOM 3417 O O . SER A 1 432 ? 19 35.938 30.281 1 95.38 432 SER A O 1
ATOM 3419 N N . THR A 1 433 ? 20.312 37.688 30.031 1 94.19 433 THR A N 1
ATOM 3420 C CA . THR A 1 433 ? 21.109 37.031 29 1 94.19 433 THR A CA 1
ATOM 3421 C C . THR A 1 433 ? 21.781 35.781 29.547 1 94.19 433 THR A C 1
ATOM 3423 O O . THR A 1 433 ? 21.953 34.812 28.812 1 94.19 433 THR A O 1
ATOM 3426 N N . ASN A 1 434 ? 22.109 35.875 30.828 1 94.94 434 ASN A N 1
ATOM 3427 C CA . ASN A 1 434 ? 22.734 34.688 31.453 1 94.94 434 ASN A CA 1
ATOM 3428 C C . ASN A 1 434 ? 21.75 33.531 31.578 1 94.94 434 ASN A C 1
ATOM 3430 O O . ASN A 1 434 ? 22.109 32.375 31.344 1 94.94 434 ASN A O 1
ATOM 3434 N N . GLU A 1 435 ? 20.531 33.875 31.938 1 96.12 435 GLU A N 1
ATOM 3435 C CA . GLU A 1 435 ? 19.516 32.844 32.062 1 96.12 435 GLU A CA 1
ATOM 3436 C C . GLU A 1 435 ? 19.188 32.25 30.688 1 96.12 435 GLU A C 1
ATOM 3438 O O . GLU A 1 435 ? 19.031 31.031 30.562 1 96.12 435 GLU A O 1
ATOM 3443 N N . LEU A 1 436 ? 19.078 33.156 29.734 1 97.19 436 LEU A N 1
ATOM 3444 C CA . LEU A 1 436 ? 18.828 32.688 28.359 1 97.19 436 LEU A CA 1
ATOM 3445 C C . LEU A 1 436 ? 19.922 31.766 27.891 1 97.19 436 LEU A C 1
ATOM 3447 O O . LEU A 1 436 ? 19.656 30.688 27.344 1 97.19 436 LEU A O 1
ATOM 3451 N N . ALA A 1 437 ? 21.156 32.094 28.141 1 96.38 437 ALA A N 1
ATOM 3452 C CA . ALA A 1 437 ? 22.312 31.312 27.734 1 96.38 437 ALA A CA 1
ATOM 3453 C C . ALA A 1 437 ? 22.328 29.969 28.453 1 96.38 437 ALA A C 1
ATOM 3455 O O . ALA A 1 437 ? 22.688 28.938 27.875 1 96.38 437 ALA A O 1
ATOM 3456 N N . SER A 1 438 ? 21.984 30.016 29.75 1 97.06 438 SER A N 1
ATOM 3457 C CA . SER A 1 438 ? 21.984 28.797 30.547 1 97.06 438 SER A CA 1
ATOM 3458 C C . SER A 1 438 ? 20.906 27.812 30.062 1 97.06 438 SER A C 1
ATOM 3460 O O . SER A 1 438 ? 21.188 26.625 29.891 1 97.06 438 SER A O 1
ATOM 3462 N N . ARG A 1 439 ? 19.719 28.281 29.844 1 97 439 ARG A N 1
ATOM 3463 C CA . ARG A 1 439 ? 18.641 27.438 29.328 1 97 439 ARG A CA 1
ATOM 3464 C C . ARG A 1 439 ? 18.969 26.922 27.938 1 97 439 ARG A C 1
ATOM 3466 O O . ARG A 1 439 ? 18.688 25.766 27.625 1 97 439 ARG A O 1
ATOM 3473 N N . GLY A 1 440 ? 19.547 27.781 27.141 1 98.06 440 GLY A N 1
ATOM 3474 C CA . GLY A 1 440 ? 19.969 27.375 25.797 1 98.06 440 GLY A CA 1
ATOM 3475 C C . GLY A 1 440 ? 21.016 26.281 25.812 1 98.06 440 GLY A C 1
ATOM 3476 O O . GLY A 1 440 ? 21 25.391 24.969 1 98.06 440 GLY A O 1
ATOM 3477 N N . LYS A 1 441 ? 21.922 26.375 26.75 1 97.31 441 LYS A N 1
ATOM 3478 C CA . LYS A 1 441 ? 23 25.406 26.859 1 97.31 441 LYS A CA 1
ATOM 3479 C C . LYS A 1 441 ? 22.453 24.016 27.172 1 97.31 441 LYS A C 1
ATOM 3481 O O . LYS A 1 441 ? 22.922 23.016 26.625 1 97.31 441 LYS A O 1
ATOM 3486 N N . VAL A 1 442 ? 21.5 23.938 28.062 1 97.12 442 VAL A N 1
ATOM 3487 C CA . VAL A 1 442 ? 20.875 22.656 28.422 1 97.12 442 VAL A CA 1
ATOM 3488 C C . VAL A 1 442 ? 20.281 22.016 27.172 1 97.12 442 VAL A C 1
ATOM 3490 O O . VAL A 1 442 ? 20.469 20.812 26.938 1 97.12 442 VAL A O 1
ATOM 3493 N N . LEU A 1 443 ? 19.562 22.781 26.375 1 97.69 443 LEU A N 1
ATOM 3494 C CA . LEU A 1 443 ? 18.938 22.281 25.156 1 97.69 443 LEU A CA 1
ATOM 3495 C C . LEU A 1 443 ? 19.969 21.891 24.125 1 97.69 443 LEU A C 1
ATOM 3497 O O . LEU A 1 443 ? 19.859 20.844 23.484 1 97.69 443 LEU A O 1
ATOM 3501 N N . SER A 1 444 ? 21.016 22.75 23.969 1 98.12 444 SER A N 1
ATOM 3502 C CA . SER A 1 444 ? 22.094 22.484 23.016 1 98.12 444 SER A CA 1
ATOM 3503 C C . SER A 1 444 ? 22.812 21.172 23.344 1 98.12 444 SER A C 1
ATOM 3505 O O . SER A 1 444 ? 23.109 20.391 22.453 1 98.12 444 SER A O 1
ATOM 3507 N N . ASP A 1 445 ? 23.016 20.969 24.625 1 97.06 445 ASP A N 1
ATOM 3508 C CA . ASP A 1 445 ? 23.688 19.734 25.062 1 97.06 445 ASP A CA 1
ATOM 3509 C C . ASP A 1 445 ? 22.844 18.516 24.75 1 97.06 445 ASP A C 1
ATOM 3511 O O . ASP A 1 445 ? 23.359 17.469 24.344 1 97.06 445 ASP A O 1
ATOM 3515 N N . GLY A 1 446 ? 21.562 18.672 25 1 95.44 446 GLY A N 1
ATOM 3516 C CA . GLY A 1 446 ? 20.656 17.578 24.656 1 95.44 446 GLY A CA 1
ATOM 3517 C C . GLY A 1 446 ? 20.656 17.25 23.172 1 95.44 446 GLY A C 1
ATOM 3518 O O . GLY A 1 446 ? 20.703 16.078 22.781 1 95.44 446 GLY A O 1
ATOM 3519 N N . ILE A 1 447 ? 20.641 18.234 22.297 1 97.56 447 ILE A N 1
ATOM 3520 C CA . ILE A 1 447 ? 20.625 18.062 20.859 1 97.56 447 ILE A CA 1
ATOM 3521 C C . ILE A 1 447 ? 21.938 17.438 20.391 1 97.56 447 ILE A C 1
ATOM 3523 O O . ILE A 1 447 ? 21.922 16.484 19.609 1 97.56 447 ILE A O 1
ATOM 3527 N N . LYS A 1 448 ? 23.031 17.969 20.906 1 96.88 448 LYS A N 1
ATOM 3528 C CA . LYS A 1 448 ? 24.344 17.469 20.5 1 96.88 448 LYS A CA 1
ATOM 3529 C C . LYS A 1 448 ? 24.547 16.016 20.953 1 96.88 448 LYS A C 1
ATOM 3531 O O . LYS A 1 448 ? 25.141 15.227 20.234 1 96.88 448 LYS A O 1
ATOM 3536 N N . THR A 1 449 ? 24.047 15.711 22.109 1 94.62 449 THR A N 1
ATOM 3537 C CA . THR A 1 449 ? 24.109 14.328 22.578 1 94.62 449 THR A CA 1
ATOM 3538 C C . THR A 1 449 ? 23.312 13.414 21.656 1 94.62 449 THR A C 1
ATOM 3540 O O . THR A 1 449 ? 23.75 12.312 21.328 1 94.62 449 THR A O 1
ATOM 3543 N N . GLY A 1 450 ? 22.109 13.875 21.312 1 93 450 GLY A N 1
ATOM 3544 C CA . GLY A 1 450 ? 21.297 13.117 20.359 1 93 450 GLY A CA 1
ATOM 3545 C C . GLY A 1 450 ? 21.984 12.906 19.031 1 93 450 GLY A C 1
ATOM 3546 O O . GLY A 1 450 ? 21.938 11.805 18.469 1 93 450 GLY A O 1
ATOM 3547 N N . LEU A 1 451 ? 22.656 13.914 18.516 1 95.25 451 LEU A N 1
ATOM 3548 C CA . LEU A 1 451 ? 23.391 13.828 17.25 1 95.25 451 LEU A CA 1
ATOM 3549 C C . LEU A 1 451 ? 24.516 12.812 17.344 1 95.25 451 LEU A C 1
ATOM 3551 O O . LEU A 1 451 ? 24.719 12.008 16.422 1 95.25 451 LEU A O 1
ATOM 3555 N N . ASP A 1 452 ? 25.172 12.844 18.453 1 93.62 452 ASP A N 1
ATOM 3556 C CA . ASP A 1 452 ? 26.281 11.922 18.672 1 93.62 452 ASP A CA 1
ATOM 3557 C C . ASP A 1 452 ? 25.797 10.477 18.719 1 93.62 452 ASP A C 1
ATOM 3559 O O . ASP A 1 452 ? 26.438 9.586 18.172 1 93.62 452 ASP A O 1
ATOM 3563 N N . LEU A 1 453 ? 24.734 10.266 19.344 1 88.12 453 LEU A N 1
ATOM 3564 C CA . LEU A 1 453 ? 24.156 8.93 19.453 1 88.12 453 LEU A CA 1
ATOM 3565 C C . LEU A 1 453 ? 23.734 8.406 18.094 1 88.12 453 LEU A C 1
ATOM 3567 O O . LEU A 1 453 ? 23.953 7.238 17.766 1 88.12 453 LEU A O 1
ATOM 3571 N N . LEU A 1 454 ? 23.062 9.219 17.297 1 88.81 454 LEU A N 1
ATOM 3572 C CA . LEU A 1 454 ? 22.562 8.82 15.984 1 88.81 454 LEU A CA 1
ATOM 3573 C C . LEU A 1 454 ? 23.703 8.562 15.016 1 88.81 454 LEU A C 1
ATOM 3575 O O . LEU A 1 454 ? 23.625 7.684 14.156 1 88.81 454 LEU A O 1
ATOM 3579 N N . GLU A 1 455 ? 24.703 9.32 15.102 1 87.75 455 GLU A N 1
ATOM 3580 C CA . GLU A 1 455 ? 25.844 9.211 14.195 1 87.75 455 GLU A CA 1
ATOM 3581 C C . GLU A 1 455 ? 26.688 7.98 14.508 1 87.75 455 GLU A C 1
ATOM 3583 O O . GLU A 1 455 ? 27.203 7.324 13.594 1 87.75 455 GLU A O 1
ATOM 3588 N N . ASN A 1 456 ? 26.859 7.73 15.727 1 84.19 456 ASN A N 1
ATOM 3589 C CA . ASN A 1 456 ? 27.812 6.699 16.125 1 84.19 456 ASN A CA 1
ATOM 3590 C C . ASN A 1 456 ? 27.125 5.363 16.375 1 84.19 456 ASN A C 1
ATOM 3592 O O . ASN A 1 456 ? 27.766 4.316 16.391 1 84.19 456 ASN A O 1
ATOM 3596 N N . HIS A 1 457 ? 25.844 5.363 16.609 1 75.12 457 HIS A N 1
ATOM 3597 C CA . HIS A 1 457 ? 25.125 4.129 16.891 1 75.12 457 HIS A CA 1
ATOM 3598 C C . HIS A 1 457 ? 23.844 4.035 16.047 1 75.12 457 HIS A C 1
ATOM 3600 O O . HIS A 1 457 ? 22.75 3.912 16.594 1 75.12 457 HIS A O 1
ATOM 3606 N N . PRO A 1 458 ? 24.125 3.951 14.711 1 64.06 458 PRO A N 1
ATOM 3607 C CA . PRO A 1 458 ? 22.938 3.934 13.859 1 64.06 458 PRO A CA 1
ATOM 3608 C C . PRO A 1 458 ? 22.141 2.641 13.992 1 64.06 458 PRO A C 1
ATOM 3610 O O . PRO A 1 458 ? 20.938 2.625 13.727 1 64.06 458 PRO A O 1
ATOM 3613 N N . GLU A 1 459 ? 22.859 1.536 14.406 1 58.94 459 GLU A N 1
ATOM 3614 C CA . GLU A 1 459 ? 22.266 0.21 14.508 1 58.94 459 GLU A CA 1
ATOM 3615 C C . GLU A 1 459 ? 21.344 0.11 15.719 1 58.94 459 GLU A C 1
ATOM 3617 O O . GLU A 1 459 ? 20.453 -0.744 15.766 1 58.94 459 GLU A O 1
ATOM 3622 N N . LEU A 1 460 ? 21.766 0.678 16.781 1 49.81 460 LEU A N 1
ATOM 3623 C CA . LEU A 1 460 ? 21.078 0.536 18.062 1 49.81 460 LEU A CA 1
ATOM 3624 C C . LEU A 1 460 ? 19.594 0.797 17.922 1 49.81 460 LEU A C 1
ATOM 3626 O O . LEU A 1 460 ? 18.797 0.387 18.766 1 49.81 460 LEU A O 1
ATOM 3630 N N . ARG A 1 461 ? 19.188 1.429 17.047 1 48.5 461 ARG A N 1
ATOM 3631 C CA . ARG A 1 461 ? 17.766 1.765 17.234 1 48.5 461 ARG A CA 1
ATOM 3632 C C . ARG A 1 461 ? 16.906 1.112 16.156 1 48.5 461 ARG A C 1
ATOM 3634 O O . ARG A 1 461 ? 15.688 1.299 16.141 1 48.5 461 ARG A O 1
ATOM 3641 N N . TYR A 1 462 ? 17.625 0.446 15.242 1 48.62 462 TYR A N 1
ATOM 3642 C CA . TYR A 1 462 ? 16.672 -0.292 14.422 1 48.62 462 TYR A CA 1
ATOM 3643 C C . TYR A 1 462 ? 16.703 -1.777 14.758 1 48.62 462 TYR A C 1
ATOM 3645 O O . TYR A 1 462 ? 17.734 -2.441 14.617 1 48.62 462 TYR A O 1
ATOM 3653 N N . PRO A 1 463 ? 15.953 -2.182 15.758 1 43.62 463 PRO A N 1
ATOM 3654 C CA . PRO A 1 463 ? 16.031 -3.633 15.938 1 43.62 463 PRO A CA 1
ATOM 3655 C C . PRO A 1 463 ? 16.141 -4.391 14.617 1 43.62 463 PRO A C 1
ATOM 3657 O O . PRO A 1 463 ? 15.633 -3.932 13.594 1 43.62 463 PRO A O 1
ATOM 3660 N N . PRO A 1 464 ? 17.172 -5.191 14.57 1 42.09 464 PRO A N 1
ATOM 3661 C CA . PRO A 1 464 ? 17.156 -6.09 13.414 1 42.09 464 PRO A CA 1
ATOM 3662 C C . PRO A 1 464 ? 15.75 -6.586 13.07 1 42.09 464 PRO A C 1
ATOM 3664 O O . PRO A 1 464 ? 15.133 -7.289 13.867 1 42.09 464 PRO A O 1
ATOM 3667 N N . GLN A 1 465 ? 14.922 -5.762 12.742 1 44.22 465 GLN A N 1
ATOM 3668 C CA . GLN A 1 465 ? 13.562 -6.246 12.508 1 44.22 465 GLN A CA 1
ATOM 3669 C C . GLN A 1 465 ? 13.57 -7.637 11.883 1 44.22 465 GLN A C 1
ATOM 3671 O O . GLN A 1 465 ? 14.289 -7.879 10.906 1 44.22 465 GLN A O 1
ATOM 3676 N N . GLY A 1 466 ? 13.516 -8.555 12.68 1 42.31 466 GLY A N 1
ATOM 3677 C CA . GLY A 1 466 ? 13.289 -9.891 12.141 1 42.31 466 GLY A CA 1
ATOM 3678 C C . GLY A 1 466 ? 12.516 -9.883 10.836 1 42.31 466 GLY A C 1
ATOM 3679 O O . GLY A 1 466 ? 11.844 -8.906 10.516 1 42.31 466 GLY A O 1
ATOM 3680 N N . VAL A 1 467 ? 12.867 -10.797 9.93 1 43.75 467 VAL A N 1
ATOM 3681 C CA . VAL A 1 467 ? 12.5 -11.023 8.531 1 43.75 467 VAL A CA 1
ATOM 3682 C C . VAL A 1 467 ? 10.992 -10.859 8.359 1 43.75 467 VAL A C 1
ATOM 3684 O O . VAL A 1 467 ? 10.539 -10.227 7.398 1 43.75 467 VAL A O 1
ATOM 3687 N N . PHE A 1 468 ? 10.336 -11.5 9.398 1 43.69 468 PHE A N 1
ATOM 3688 C CA . PHE A 1 468 ? 8.898 -11.625 9.203 1 43.69 468 PHE A CA 1
ATOM 3689 C C . PHE A 1 468 ? 8.234 -10.258 9.195 1 43.69 468 PHE A C 1
ATOM 3691 O O . PHE A 1 468 ? 7.383 -9.977 8.352 1 43.69 468 PHE A O 1
ATOM 3698 N N . PRO A 1 469 ? 8.508 -9.516 10.25 1 47.88 469 PRO A N 1
ATOM 3699 C CA . PRO A 1 469 ? 7.852 -8.211 10.328 1 47.88 469 PRO A CA 1
ATOM 3700 C C . PRO A 1 469 ? 8.078 -7.352 9.086 1 47.88 469 PRO A C 1
ATOM 3702 O O . PRO A 1 469 ? 7.188 -6.602 8.68 1 47.88 469 PRO A O 1
ATOM 3705 N N . LEU A 1 470 ? 9.273 -7.531 8.648 1 46.69 470 LEU A N 1
ATOM 3706 C CA . LEU A 1 470 ? 9.648 -6.77 7.461 1 46.69 470 LEU A CA 1
ATOM 3707 C C . LEU A 1 470 ? 8.789 -7.16 6.266 1 46.69 470 LEU A C 1
ATOM 3709 O O . LEU A 1 470 ? 8.453 -6.312 5.434 1 46.69 470 LEU A O 1
ATOM 3713 N N . LEU A 1 471 ? 8.703 -8.57 6.262 1 47.38 471 LEU A N 1
ATOM 3714 C CA . LEU A 1 471 ? 8.023 -9.172 5.117 1 47.38 471 LEU A CA 1
ATOM 3715 C C . LEU A 1 471 ? 6.574 -8.695 5.035 1 47.38 471 LEU A C 1
ATOM 3717 O O . LEU A 1 471 ? 6.055 -8.461 3.941 1 47.38 471 LEU A O 1
ATOM 3721 N N . VAL A 1 472 ? 5.91 -8.734 6.328 1 48.22 472 VAL A N 1
ATOM 3722 C CA . VAL A 1 472 ? 4.5 -8.367 6.391 1 48.22 472 VAL A CA 1
ATOM 3723 C C . VAL A 1 472 ? 4.359 -6.852 6.488 1 48.22 472 VAL A C 1
ATOM 3725 O O . VAL A 1 472 ? 3.32 -6.293 6.125 1 48.22 472 VAL A O 1
ATOM 3728 N N . ALA A 1 473 ? 5.07 -6.234 7.258 1 42.88 473 ALA A N 1
ATOM 3729 C CA . ALA A 1 473 ? 4.855 -4.824 7.566 1 42.88 473 ALA A CA 1
ATOM 3730 C C . ALA A 1 473 ? 4.91 -3.971 6.301 1 42.88 473 ALA A C 1
ATOM 3732 O O . ALA A 1 473 ? 4.043 -3.121 6.078 1 42.88 473 ALA A O 1
ATOM 3733 N N . ASP A 1 474 ? 6.18 -3.648 5.82 1 43.94 474 ASP A N 1
ATOM 3734 C CA . ASP A 1 474 ? 6.258 -2.572 4.84 1 43.94 474 ASP A CA 1
ATOM 3735 C C . ASP A 1 474 ? 6.766 -3.092 3.496 1 43.94 474 ASP A C 1
ATOM 3737 O O . ASP A 1 474 ? 7.977 -3.158 3.266 1 43.94 474 ASP A O 1
ATOM 3741 N N . PRO A 1 475 ? 5.887 -4.125 2.938 1 41.97 475 PRO A N 1
ATOM 3742 C CA . PRO A 1 475 ? 6.469 -4.477 1.64 1 41.97 475 PRO A CA 1
ATOM 3743 C C . PRO A 1 475 ? 7.25 -3.324 1.012 1 41.97 475 PRO A C 1
ATOM 3745 O O . PRO A 1 475 ? 8.102 -3.549 0.149 1 41.97 475 PRO A O 1
ATOM 3748 N N . VAL A 1 476 ? 6.766 -2.16 1.23 1 39.66 476 VAL A N 1
ATOM 3749 C CA . VAL A 1 476 ? 7.305 -0.958 0.604 1 39.66 476 VAL A CA 1
ATOM 3750 C C . VAL A 1 476 ? 8.578 -0.524 1.323 1 39.66 476 VAL A C 1
ATOM 3752 O O . VAL A 1 476 ? 9.555 -0.127 0.684 1 39.66 476 VAL A O 1
ATOM 3755 N N . THR A 1 477 ? 8.492 -0.287 2.631 1 43.38 477 THR A N 1
ATOM 3756 C CA . THR A 1 477 ? 9.438 0.552 3.365 1 43.38 477 THR A CA 1
ATOM 3757 C C . THR A 1 477 ? 10.68 -0.246 3.76 1 43.38 477 THR A C 1
ATOM 3759 O O . THR A 1 477 ? 11.609 0.303 4.344 1 43.38 477 THR A O 1
ATOM 3762 N N . GLY A 1 478 ? 10.688 -1.562 3.818 1 44.94 478 GLY A N 1
ATOM 3763 C CA . GLY A 1 478 ? 11.867 -2.154 4.426 1 44.94 478 GLY A CA 1
ATOM 3764 C C . GLY A 1 478 ? 13.164 -1.491 3.994 1 44.94 478 GLY A C 1
ATOM 3765 O O . GLY A 1 478 ? 14.203 -1.664 4.637 1 44.94 478 GLY A O 1
ATOM 3766 N N . ALA A 1 479 ? 13.133 -0.839 2.842 1 47.19 479 ALA A N 1
ATOM 3767 C CA . ALA A 1 479 ? 14.383 -0.466 2.18 1 47.19 479 ALA A CA 1
ATOM 3768 C C . ALA A 1 479 ? 15.008 0.759 2.84 1 47.19 479 ALA A C 1
ATOM 3770 O O . ALA A 1 479 ? 16.188 1.062 2.613 1 47.19 479 ALA A O 1
ATOM 3771 N N . HIS A 1 480 ? 14.289 1.441 3.785 1 56.06 480 HIS A N 1
ATOM 3772 C CA . HIS A 1 480 ? 14.992 2.686 4.07 1 56.06 480 HIS A CA 1
ATOM 3773 C C . HIS A 1 480 ? 15.328 2.797 5.555 1 56.06 480 HIS A C 1
ATOM 3775 O O . HIS A 1 480 ? 15.414 3.9 6.094 1 56.06 480 HIS A O 1
ATOM 3781 N N . ALA A 1 481 ? 15.461 1.617 6.133 1 61.19 481 ALA A N 1
ATOM 3782 C CA . ALA A 1 481 ? 15.828 1.642 7.547 1 61.19 481 ALA A CA 1
ATOM 3783 C C . ALA A 1 481 ? 17.156 2.373 7.75 1 61.19 481 ALA A C 1
ATOM 3785 O O . ALA A 1 481 ? 17.344 3.066 8.758 1 61.19 481 ALA A O 1
ATOM 3786 N N . GLU A 1 482 ? 17.938 2.357 6.754 1 65.06 482 GLU A N 1
ATOM 3787 C CA . GLU A 1 482 ? 19.25 2.975 6.852 1 65.06 482 GLU A CA 1
ATOM 3788 C C . GLU A 1 482 ? 19.156 4.496 6.766 1 65.06 482 GLU A C 1
ATOM 3790 O O . GLU A 1 482 ? 20.078 5.203 7.207 1 65.06 482 GLU A O 1
ATOM 3795 N N . ALA A 1 483 ? 18.047 4.902 6.344 1 75.06 483 ALA A N 1
ATOM 3796 C CA . ALA A 1 483 ? 17.922 6.34 6.129 1 75.06 483 ALA A CA 1
ATOM 3797 C C . ALA A 1 483 ? 17.281 7.023 7.332 1 75.06 483 ALA A C 1
ATOM 3799 O O . ALA A 1 483 ? 17.344 8.25 7.469 1 75.06 483 ALA A O 1
ATOM 3800 N N . GLN A 1 484 ? 16.844 6.273 8.344 1 81.81 484 GLN A N 1
ATOM 3801 C CA . GLN A 1 484 ? 16.078 6.828 9.453 1 81.81 484 GLN A CA 1
ATOM 3802 C C . GLN A 1 484 ? 16.953 7.676 10.359 1 81.81 484 GLN A C 1
ATOM 3804 O O . GLN A 1 484 ? 16.578 8.781 10.75 1 81.81 484 GLN A O 1
ATOM 3809 N N . PRO A 1 485 ? 18.203 7.25 10.633 1 86.44 485 PRO A N 1
ATOM 3810 C CA . PRO A 1 485 ? 19.062 8.102 11.469 1 86.44 485 PRO A CA 1
ATOM 3811 C C . PRO A 1 485 ? 19.422 9.422 10.797 1 86.44 485 PRO A C 1
ATOM 3813 O O . PRO A 1 485 ? 19.469 10.461 11.453 1 86.44 485 PRO A O 1
ATOM 3816 N N . ARG A 1 486 ? 19.688 9.352 9.547 1 88.69 486 ARG A N 1
ATOM 3817 C CA . ARG A 1 486 ? 20 10.562 8.805 1 88.69 486 ARG A CA 1
ATOM 3818 C C . ARG A 1 486 ? 18.828 11.531 8.812 1 88.69 486 ARG A C 1
ATOM 3820 O O . ARG A 1 486 ? 19.016 12.742 8.945 1 88.69 486 ARG A O 1
ATOM 3827 N N . PHE A 1 487 ? 17.688 10.977 8.672 1 91.44 487 PHE A N 1
ATOM 3828 C CA . PHE A 1 487 ? 16.453 11.766 8.719 1 91.44 487 PHE A CA 1
ATOM 3829 C C . PHE A 1 487 ? 16.328 12.5 10.047 1 91.44 487 PHE A C 1
ATOM 3831 O O . PHE A 1 487 ? 16.078 13.703 10.078 1 91.44 487 PHE A O 1
ATOM 3838 N N . GLN A 1 488 ? 16.547 11.812 11.148 1 93.38 488 GLN A N 1
ATOM 3839 C CA . GLN A 1 488 ? 16.453 12.367 12.492 1 93.38 488 GLN A CA 1
ATOM 3840 C C . GLN A 1 488 ? 17.531 13.398 12.75 1 93.38 488 GLN A C 1
ATOM 3842 O O . GLN A 1 488 ? 17.281 14.422 13.391 1 93.38 488 GLN A O 1
ATOM 3847 N N . MET A 1 489 ? 18.703 13.148 12.195 1 95.69 489 MET A N 1
ATOM 3848 C CA . MET A 1 489 ? 19.812 14.086 12.352 1 95.69 489 MET A CA 1
ATOM 3849 C C . MET A 1 489 ? 19.5 15.422 11.672 1 95.69 489 MET A C 1
ATOM 3851 O O . MET A 1 489 ? 19.844 16.484 12.203 1 95.69 489 MET A O 1
ATOM 3855 N N . ILE A 1 490 ? 18.906 15.367 10.562 1 96.81 490 ILE A N 1
ATOM 3856 C CA . ILE A 1 490 ? 18.547 16.578 9.844 1 96.81 490 ILE A CA 1
ATOM 3857 C C . ILE A 1 490 ? 17.625 17.438 10.711 1 96.81 490 ILE A C 1
ATOM 3859 O O . ILE A 1 490 ? 17.828 18.656 10.82 1 96.81 490 ILE A O 1
ATOM 3863 N N . TRP A 1 491 ? 16.688 16.828 11.359 1 97.81 491 TRP A N 1
ATOM 3864 C CA . TRP A 1 491 ? 15.75 17.547 12.219 1 97.81 491 TRP A CA 1
ATOM 3865 C C . TRP A 1 491 ? 16.469 18.125 13.43 1 97.81 491 TRP A C 1
ATOM 3867 O O . TRP A 1 491 ? 16.203 19.266 13.836 1 97.81 491 TRP A O 1
ATOM 3877 N N . LEU A 1 492 ? 17.375 17.391 13.953 1 98.19 492 LEU A N 1
ATOM 3878 C CA . LEU A 1 492 ? 18.125 17.859 15.109 1 98.19 492 LEU A CA 1
ATOM 3879 C C . LEU A 1 492 ? 19.031 19.047 14.742 1 98.19 492 LEU A C 1
ATOM 3881 O O . LEU A 1 492 ? 19.141 20 15.5 1 98.19 492 LEU A O 1
ATOM 3885 N N . LEU A 1 493 ? 19.641 18.922 13.617 1 98.69 493 LEU A N 1
ATOM 3886 C CA . LEU A 1 493 ? 20.531 19.984 13.164 1 98.69 493 LEU A CA 1
ATOM 3887 C C . LEU A 1 493 ? 19.766 21.266 12.891 1 98.69 493 LEU A C 1
ATOM 3889 O O . LEU A 1 493 ? 20.219 22.359 13.227 1 98.69 493 LEU A O 1
ATOM 3893 N N . ALA A 1 494 ? 18.625 21.109 12.297 1 98.81 494 ALA A N 1
ATOM 3894 C CA . ALA A 1 494 ? 17.766 22.281 12.086 1 98.81 494 ALA A CA 1
ATOM 3895 C C . ALA A 1 494 ? 17.312 22.875 13.414 1 98.81 494 ALA A C 1
ATOM 3897 O O . ALA A 1 494 ? 17.266 24.094 13.578 1 98.81 494 ALA A O 1
ATOM 3898 N N . THR A 1 495 ? 16.969 22 14.359 1 98.81 495 THR A N 1
ATOM 3899 C CA . THR A 1 495 ? 16.562 22.453 15.695 1 98.81 495 THR A CA 1
ATOM 3900 C C . THR A 1 495 ? 17.719 23.172 16.391 1 98.81 495 THR A C 1
ATOM 3902 O O . THR A 1 495 ? 17.5 24.172 17.062 1 98.81 495 THR A O 1
ATOM 3905 N N . LEU A 1 496 ? 18.875 22.641 16.203 1 98.81 496 LEU A N 1
ATOM 3906 C CA . LEU A 1 496 ? 20.062 23.266 16.781 1 98.81 496 LEU A CA 1
ATOM 3907 C C . LEU A 1 496 ? 20.297 24.656 16.188 1 98.81 496 LEU A C 1
ATOM 3909 O O . LEU A 1 496 ? 20.609 25.594 16.906 1 98.81 496 LEU A O 1
ATOM 3913 N N . SER A 1 497 ? 20.172 24.734 14.906 1 98.75 497 SER A N 1
ATOM 3914 C CA . SER A 1 497 ? 20.328 26.016 14.234 1 98.75 497 SER A CA 1
ATOM 3915 C C . SER A 1 497 ? 19.281 27.016 14.711 1 98.75 497 SER A C 1
ATOM 3917 O O . SER A 1 497 ? 19.594 28.188 14.938 1 98.75 497 SER A O 1
ATOM 3919 N N . TYR A 1 498 ? 18.094 26.547 14.852 1 98.75 498 TYR A N 1
ATOM 3920 C CA . TYR A 1 498 ? 17 27.359 15.383 1 98.75 498 TYR A CA 1
ATOM 3921 C C . TYR A 1 498 ? 17.328 27.844 16.797 1 98.75 498 TYR A C 1
ATOM 3923 O O . TYR A 1 498 ? 17.172 29.016 17.109 1 98.75 498 TYR A O 1
ATOM 3931 N N . LEU A 1 499 ? 17.844 26.938 17.594 1 98.75 499 LEU A N 1
ATOM 3932 C CA . LEU A 1 499 ? 18.219 27.266 18.969 1 98.75 499 LEU A CA 1
ATOM 3933 C C . LEU A 1 499 ? 19.281 28.359 18.984 1 98.75 499 LEU A C 1
ATOM 3935 O O . LEU A 1 499 ? 19.219 29.297 19.781 1 98.75 499 LEU A O 1
ATOM 3939 N N . HIS A 1 500 ? 20.25 28.266 18.141 1 98.38 500 HIS A N 1
ATOM 3940 C CA . HIS A 1 500 ? 21.328 29.25 18.078 1 98.38 500 HIS A CA 1
ATOM 3941 C C . HIS A 1 500 ? 20.781 30.625 17.703 1 98.38 500 HIS A C 1
ATOM 3943 O O . HIS A 1 500 ? 21.266 31.641 18.203 1 98.38 500 HIS A O 1
ATOM 3949 N N . VAL A 1 501 ? 19.859 30.641 16.797 1 98.25 501 VAL A N 1
ATOM 3950 C CA . VAL A 1 501 ? 19.234 31.906 16.422 1 98.25 501 VAL A CA 1
ATOM 3951 C C . VAL A 1 501 ? 18.5 32.5 17.625 1 98.25 501 VAL A C 1
ATOM 3953 O O . VAL A 1 501 ? 18.531 33.719 17.859 1 98.25 501 VAL A O 1
ATOM 3956 N N . VAL A 1 502 ? 17.812 31.641 18.422 1 97.94 502 VAL A N 1
ATOM 3957 C CA . VAL A 1 502 ? 17.062 32.094 19.578 1 97.94 502 VAL A CA 1
ATOM 3958 C C . VAL A 1 502 ? 18.016 32.688 20.609 1 97.94 502 VAL A C 1
ATOM 3960 O O . VAL A 1 502 ? 17.75 33.719 21.188 1 97.94 502 VAL A O 1
ATOM 3963 N N . VAL A 1 503 ? 19.156 32.062 20.797 1 97.31 503 VAL A N 1
ATOM 3964 C CA . VAL A 1 503 ? 20.062 32.438 21.891 1 97.31 503 VAL A CA 1
ATOM 3965 C C . VAL A 1 503 ? 20.953 33.594 21.453 1 97.31 503 VAL A C 1
ATOM 3967 O O . VAL A 1 503 ? 21.188 34.531 22.219 1 97.31 503 VAL A O 1
ATOM 3970 N N . SER A 1 504 ? 21.438 33.562 20.188 1 95.31 504 SER A N 1
ATOM 3971 C CA . SER A 1 504 ? 22.484 34.5 19.766 1 95.31 504 SER A CA 1
ATOM 3972 C C . SER A 1 504 ? 21.969 35.469 18.734 1 95.31 504 SER A C 1
ATOM 3974 O O . SER A 1 504 ? 22.672 36.406 18.328 1 95.31 504 SER A O 1
ATOM 3976 N N . GLY A 1 505 ? 20.75 35.281 18.328 1 95.31 505 GLY A N 1
ATOM 3977 C CA . GLY A 1 505 ? 20.234 36.156 17.266 1 95.31 505 GLY A CA 1
ATOM 3978 C C . GLY A 1 505 ? 20.547 35.625 15.883 1 95.31 505 GLY A C 1
ATOM 3979 O O . GLY A 1 505 ? 21.203 34.594 15.734 1 95.31 505 GLY A O 1
ATOM 3980 N N . TRP A 1 506 ? 20.078 36.375 14.844 1 96.94 506 TRP A N 1
ATOM 3981 C CA . TRP A 1 506 ? 20.266 36 13.453 1 96.94 506 TRP A CA 1
ATOM 3982 C C . TRP A 1 506 ? 21.688 36.25 12.984 1 96.94 506 TRP A C 1
ATOM 3984 O O . TRP A 1 506 ? 21.984 37.344 12.516 1 96.94 506 TRP A O 1
ATOM 3994 N N . GLN A 1 507 ? 22.578 35.219 13.117 1 95.62 507 GLN A N 1
ATOM 3995 C CA . GLN A 1 507 ? 23.969 35.312 12.727 1 95.62 507 GLN A CA 1
ATOM 3996 C C . GLN A 1 507 ? 24.406 34.094 11.906 1 95.62 507 GLN A C 1
ATOM 3998 O O . GLN A 1 507 ? 25.188 33.25 12.375 1 95.62 507 GLN A O 1
ATOM 4003 N N . PRO A 1 508 ? 23.953 34.031 10.641 1 95.56 508 PRO A N 1
ATOM 4004 C CA . PRO A 1 508 ? 24.219 32.875 9.805 1 95.56 508 PRO A CA 1
ATOM 4005 C C . PRO A 1 508 ? 25.703 32.594 9.633 1 95.56 508 PRO A C 1
ATOM 4007 O O . PRO A 1 508 ? 26.094 31.453 9.367 1 95.56 508 PRO A O 1
ATOM 4010 N N . SER A 1 509 ? 26.547 33.562 9.852 1 94.25 509 SER A N 1
ATOM 4011 C CA . SER A 1 509 ? 27.984 33.406 9.641 1 94.25 509 SER A CA 1
ATOM 4012 C C . SER A 1 509 ? 28.688 32.938 10.914 1 94.25 509 SER A C 1
ATOM 4014 O O . SER A 1 509 ? 29.875 32.625 10.898 1 94.25 509 SER A O 1
ATOM 4016 N N . SER A 1 510 ? 27.938 32.938 12.031 1 96.06 510 SER A N 1
ATOM 4017 C CA . SER A 1 510 ? 28.531 32.406 13.258 1 96.06 510 SER A CA 1
ATOM 4018 C C . SER A 1 510 ? 28.984 30.953 13.078 1 96.06 510 SER A C 1
ATOM 4020 O O . SER A 1 510 ? 28.312 30.172 12.422 1 96.06 510 SER A O 1
ATOM 4022 N N . PRO A 1 511 ? 30.078 30.547 13.656 1 96.69 511 PRO A N 1
ATOM 4023 C CA . PRO A 1 511 ? 30.609 29.188 13.484 1 96.69 511 PRO A CA 1
ATOM 4024 C C . PRO A 1 511 ? 29.641 28.109 13.938 1 96.69 511 PRO A C 1
ATOM 4026 O O . PRO A 1 511 ? 29.578 27.031 13.328 1 96.69 511 PRO A O 1
ATOM 4029 N N . GLU A 1 512 ? 28.922 28.375 15.008 1 95.56 512 GLU A N 1
ATOM 4030 C CA . GLU A 1 512 ? 27.984 27.375 15.523 1 95.56 512 GLU A CA 1
ATOM 4031 C C . GLU A 1 512 ? 26.875 27.094 14.516 1 95.56 512 GLU A C 1
ATOM 4033 O O . GLU A 1 512 ? 26.547 25.938 14.242 1 95.56 512 GLU A O 1
ATOM 4038 N N . ILE A 1 513 ? 26.297 28.141 13.953 1 97.31 513 ILE A N 1
ATOM 4039 C CA . ILE A 1 513 ? 25.219 28 12.977 1 97.31 513 ILE A CA 1
ATOM 4040 C C . ILE A 1 513 ? 25.781 27.422 11.68 1 97.31 513 ILE A C 1
ATOM 4042 O O . ILE A 1 513 ? 25.156 26.547 11.07 1 97.31 513 ILE A O 1
ATOM 4046 N N . ARG A 1 514 ? 26.953 27.859 11.273 1 97.56 514 ARG A N 1
ATOM 4047 C CA . ARG A 1 514 ? 27.578 27.344 10.055 1 97.56 514 ARG A CA 1
ATOM 4048 C C . ARG A 1 514 ? 27.812 25.844 10.141 1 97.56 514 ARG A C 1
ATOM 4050 O O . ARG A 1 514 ? 27.672 25.141 9.141 1 97.56 514 ARG A O 1
ATOM 4057 N N . TRP A 1 515 ? 28.172 25.406 11.273 1 97.69 515 TRP A N 1
ATOM 4058 C CA . TRP A 1 515 ? 28.438 23.984 11.453 1 97.69 515 TRP A CA 1
ATOM 4059 C C . TRP A 1 515 ? 27.172 23.172 11.273 1 97.69 515 TRP A C 1
ATOM 4061 O O . TRP A 1 515 ? 27.156 22.203 10.516 1 97.69 515 TRP A O 1
ATOM 4071 N N . SER A 1 516 ? 26.156 23.469 12.055 1 98.06 516 SER A N 1
ATOM 4072 C CA . SER A 1 516 ? 24.906 22.719 12 1 98.06 516 SER A CA 1
ATOM 4073 C C . SER A 1 516 ? 24.266 22.797 10.617 1 98.06 516 SER A C 1
ATOM 4075 O O . SER A 1 516 ? 23.75 21.812 10.102 1 98.06 516 SER A O 1
ATOM 4077 N N . VAL A 1 517 ? 24.328 23.969 9.961 1 98.56 517 VAL A N 1
ATOM 4078 C CA . VAL A 1 517 ? 23.719 24.172 8.656 1 98.56 517 VAL A CA 1
ATOM 4079 C C . VAL A 1 517 ? 24.5 23.406 7.59 1 98.56 517 VAL A C 1
ATOM 4081 O O . VAL A 1 517 ? 23.891 22.766 6.715 1 98.56 517 VAL A O 1
ATOM 4084 N N . SER A 1 518 ? 25.812 23.453 7.652 1 98.19 518 SER A N 1
ATOM 4085 C CA . SER A 1 518 ? 26.641 22.734 6.68 1 98.19 518 SER A CA 1
ATOM 4086 C C . SER A 1 518 ? 26.406 21.234 6.758 1 98.19 518 SER A C 1
ATOM 4088 O O . SER A 1 518 ? 26.266 20.562 5.73 1 98.19 518 SER A O 1
ATOM 4090 N N . LYS A 1 519 ? 26.406 20.766 7.949 1 97.62 519 LYS A N 1
ATOM 4091 C CA . LYS A 1 519 ? 26.156 19.344 8.141 1 97.62 519 LYS A CA 1
ATOM 4092 C C . LYS A 1 519 ? 24.766 18.953 7.656 1 97.62 519 LYS A C 1
ATOM 4094 O O . LYS A 1 519 ? 24.609 17.891 7.031 1 97.62 519 LYS A O 1
ATOM 4099 N N . ALA A 1 520 ? 23.766 19.703 7.98 1 97.94 520 ALA A N 1
ATOM 4100 C CA . ALA A 1 520 ? 22.406 19.453 7.512 1 97.94 520 ALA A CA 1
ATOM 4101 C C . ALA A 1 520 ? 22.344 19.469 5.988 1 97.94 520 ALA A C 1
ATOM 4103 O O . ALA A 1 520 ? 21.656 18.641 5.379 1 97.94 520 ALA A O 1
ATOM 4104 N N . THR A 1 521 ? 23.031 20.438 5.367 1 98 521 THR A N 1
ATOM 4105 C CA . THR A 1 521 ? 23.047 20.562 3.914 1 98 521 THR A CA 1
ATOM 4106 C C . THR A 1 521 ? 23.609 19.297 3.264 1 98 521 THR A C 1
ATOM 4108 O O . THR A 1 521 ? 23.062 18.812 2.27 1 98 521 THR A O 1
ATOM 4111 N N . GLU A 1 522 ? 24.609 18.781 3.828 1 96.31 522 GLU A N 1
ATOM 4112 C CA . GLU A 1 522 ? 25.219 17.562 3.312 1 96.31 522 GLU A CA 1
ATOM 4113 C C . GLU A 1 522 ? 24.25 16.391 3.404 1 96.31 522 GLU A C 1
ATOM 4115 O O . GLU A 1 522 ? 24.109 15.609 2.455 1 96.31 522 GLU A O 1
ATOM 4120 N N . LEU A 1 523 ? 23.656 16.25 4.5 1 93.69 523 LEU A N 1
ATOM 4121 C CA . LEU A 1 523 ? 22.719 15.148 4.707 1 93.69 523 LEU A CA 1
ATOM 4122 C C . LEU A 1 523 ? 21.516 15.289 3.793 1 93.69 523 LEU A C 1
ATOM 4124 O O . LEU A 1 523 ? 21.031 14.297 3.238 1 93.69 523 LEU A O 1
ATOM 4128 N N . LEU A 1 524 ? 21 16.484 3.635 1 93.75 524 LEU A N 1
ATOM 4129 C CA . LEU A 1 524 ? 19.844 16.75 2.777 1 93.75 524 LEU A CA 1
ATOM 4130 C C . LEU A 1 524 ? 20.156 16.406 1.325 1 93.75 524 LEU A C 1
ATOM 4132 O O . LEU A 1 524 ? 19.297 15.867 0.611 1 93.75 524 LEU A O 1
ATOM 4136 N N . THR A 1 525 ? 21.328 16.688 0.903 1 90.88 525 THR A N 1
ATOM 4137 C CA . THR A 1 525 ? 21.75 16.438 -0.474 1 90.88 525 THR A CA 1
ATOM 4138 C C . THR A 1 525 ? 21.844 14.938 -0.749 1 90.88 525 THR A C 1
ATOM 4140 O O . THR A 1 525 ? 21.625 14.492 -1.877 1 90.88 525 THR A O 1
ATOM 4143 N N . SER A 1 526 ? 22.016 14.18 0.27 1 84.12 526 SER A N 1
ATOM 4144 C CA . SER A 1 526 ? 22.234 12.742 0.096 1 84.12 526 SER A CA 1
ATOM 4145 C C . SER A 1 526 ? 20.969 11.961 0.385 1 84.12 526 SER A C 1
ATOM 4147 O O . SER A 1 526 ? 20.938 10.734 0.256 1 84.12 526 SER A O 1
ATOM 4149 N N . LEU A 1 527 ? 19.953 12.594 0.803 1 79.5 527 LEU A N 1
ATOM 4150 C CA . LEU A 1 527 ? 18.719 11.898 1.104 1 79.5 527 LEU A CA 1
ATOM 4151 C C . LEU A 1 527 ? 18.141 11.242 -0.149 1 79.5 527 LEU A C 1
ATOM 4153 O O . LEU A 1 527 ? 18.188 11.828 -1.233 1 79.5 527 LEU A O 1
ATOM 4157 N N . PRO A 1 528 ? 17.781 9.922 0.096 1 67.25 528 PRO A N 1
ATOM 4158 C CA . PRO A 1 528 ? 17.188 9.281 -1.073 1 67.25 528 PRO A CA 1
ATOM 4159 C C . PRO A 1 528 ? 15.938 10 -1.565 1 67.25 528 PRO A C 1
ATOM 4161 O O . PRO A 1 528 ? 15.305 10.734 -0.804 1 67.25 528 PRO A O 1
ATOM 4164 N N . THR A 1 529 ? 15.742 9.859 -2.881 1 59.78 529 THR A N 1
ATOM 4165 C CA . THR A 1 529 ? 14.609 10.5 -3.525 1 59.78 529 THR A CA 1
ATOM 4166 C C . THR A 1 529 ? 13.297 9.883 -3.049 1 59.78 529 THR A C 1
ATOM 4168 O O . THR A 1 529 ? 13.273 8.742 -2.584 1 59.78 529 THR A O 1
ATOM 4171 N N . GLY A 1 530 ? 12.25 10.852 -2.789 1 62.59 530 GLY A N 1
ATOM 4172 C CA . GLY A 1 530 ? 10.914 10.336 -2.553 1 62.59 530 GLY A CA 1
ATOM 4173 C C . GLY A 1 530 ? 10.18 11.07 -1.45 1 62.59 530 GLY A C 1
ATOM 4174 O O . GLY A 1 530 ? 10.359 12.273 -1.27 1 62.59 530 GLY A O 1
ATOM 4175 N N . ALA A 1 531 ? 9.391 10.281 -0.795 1 63.47 531 ALA A N 1
ATOM 4176 C CA . ALA A 1 531 ? 8.406 10.797 0.156 1 63.47 531 ALA A CA 1
ATOM 4177 C C . ALA A 1 531 ? 9.086 11.391 1.382 1 63.47 531 ALA A C 1
ATOM 4179 O O . ALA A 1 531 ? 8.516 12.242 2.064 1 63.47 531 ALA A O 1
ATOM 4180 N N . TRP A 1 532 ? 10.398 11.227 1.523 1 75.25 532 TRP A N 1
ATOM 4181 C CA . TRP A 1 532 ? 11.086 11.727 2.709 1 75.25 532 TRP A CA 1
ATOM 4182 C C . TRP A 1 532 ? 11.406 13.211 2.562 1 75.25 532 TRP A C 1
ATOM 4184 O O . TRP A 1 532 ? 11.531 13.922 3.559 1 75.25 532 TRP A O 1
ATOM 4194 N N . LEU A 1 533 ? 11.547 13.625 1.327 1 79.81 533 LEU A N 1
ATOM 4195 C CA . LEU A 1 533 ? 11.875 15.023 1.086 1 79.81 533 LEU A CA 1
ATOM 4196 C C . LEU A 1 533 ? 10.742 15.938 1.55 1 79.81 533 LEU A C 1
ATOM 4198 O O . LEU A 1 533 ? 10.992 17.031 2.07 1 79.81 533 LEU A O 1
ATOM 4202 N N . ARG A 1 534 ? 9.57 15.438 1.351 1 83.75 534 ARG A N 1
ATOM 4203 C CA . ARG A 1 534 ? 8.422 16.203 1.824 1 83.75 534 ARG A CA 1
ATOM 4204 C C . ARG A 1 534 ? 8.438 16.344 3.344 1 83.75 534 ARG A C 1
ATOM 4206 O O . ARG A 1 534 ? 8.055 17.375 3.885 1 83.75 534 ARG A O 1
ATOM 4213 N N . ALA A 1 535 ? 8.891 15.281 3.998 1 89.25 535 ALA A N 1
ATOM 4214 C CA . ALA A 1 535 ? 8.859 15.219 5.457 1 89.25 535 ALA A CA 1
ATOM 4215 C C . ALA A 1 535 ? 9.953 16.078 6.07 1 89.25 535 ALA A C 1
ATOM 4217 O O . ALA A 1 535 ? 9.953 16.328 7.277 1 89.25 535 ALA A O 1
ATOM 4218 N N . VAL A 1 536 ? 10.883 16.625 5.227 1 93.56 536 VAL A N 1
ATOM 4219 C CA . VAL A 1 536 ? 11.953 17.453 5.766 1 93.56 536 VAL A CA 1
ATOM 4220 C C . VAL A 1 536 ? 11.781 18.891 5.277 1 93.56 536 VAL A C 1
ATOM 4222 O O . VAL A 1 536 ? 12.75 19.656 5.215 1 93.56 536 VAL A O 1
ATOM 4225 N N . ALA A 1 537 ? 10.562 19.266 4.988 1 93.69 537 ALA A N 1
ATOM 4226 C CA . ALA A 1 537 ? 10.305 20.609 4.5 1 93.69 537 ALA A CA 1
ATOM 4227 C C . ALA A 1 537 ? 10.711 21.656 5.535 1 93.69 537 ALA A C 1
ATOM 4229 O O . ALA A 1 537 ? 11.336 22.672 5.195 1 93.69 537 ALA A O 1
ATOM 4230 N N . TRP A 1 538 ? 10.406 21.406 6.766 1 97.38 538 TRP A N 1
ATOM 4231 C CA . TRP A 1 538 ? 10.688 22.391 7.812 1 97.38 538 TRP A CA 1
ATOM 4232 C C . TRP A 1 538 ? 12.195 22.516 8.039 1 97.38 538 TRP A C 1
ATOM 4234 O O . TRP A 1 538 ? 12.742 23.609 7.988 1 97.38 538 TRP A O 1
ATOM 4244 N N . PRO A 1 539 ? 12.914 21.406 8.297 1 98.06 539 PRO A N 1
ATOM 4245 C CA . PRO A 1 539 ? 14.359 21.547 8.477 1 98.06 539 PRO A CA 1
ATOM 4246 C C . PRO A 1 539 ? 15.062 22.094 7.242 1 98.06 539 PRO A C 1
ATOM 4248 O O . PRO A 1 539 ? 16.031 22.859 7.363 1 98.06 539 PRO A O 1
ATOM 4251 N N . MET A 1 540 ? 14.57 21.734 6.086 1 97.06 540 MET A N 1
ATOM 4252 C CA . MET A 1 540 ? 15.148 22.266 4.855 1 97.06 540 MET A CA 1
ATOM 4253 C C . MET A 1 540 ? 14.992 23.781 4.797 1 97.06 540 MET A C 1
ATOM 4255 O O . MET A 1 540 ? 15.938 24.5 4.449 1 97.06 540 MET A O 1
ATOM 4259 N N . CYS A 1 541 ? 13.898 24.234 5.164 1 98 541 CYS A N 1
ATOM 4260 C CA . CYS A 1 541 ? 13.609 25.656 5.109 1 98 541 CYS A CA 1
ATOM 4261 C C . CYS A 1 541 ? 14.453 26.422 6.117 1 98 541 CYS A C 1
ATOM 4263 O O . CYS A 1 541 ? 15.031 27.469 5.785 1 98 541 CYS A O 1
ATOM 4265 N N . ILE A 1 542 ? 14.562 25.922 7.324 1 98.56 542 ILE A N 1
ATOM 4266 C CA . ILE A 1 542 ? 15.328 26.578 8.375 1 98.56 542 ILE A CA 1
ATOM 4267 C C . ILE A 1 542 ? 16.797 26.641 7.992 1 98.56 542 ILE A C 1
ATOM 4269 O O . ILE A 1 542 ? 17.422 27.703 8.023 1 98.56 542 ILE A O 1
ATOM 4273 N N . CYS A 1 543 ? 17.312 25.516 7.602 1 98.56 543 CYS A N 1
ATOM 4274 C CA . CYS A 1 543 ? 18.719 25.469 7.23 1 98.56 543 CYS A CA 1
ATOM 4275 C C . CYS A 1 543 ? 18.969 26.234 5.941 1 98.56 543 CYS A C 1
ATOM 4277 O O . CYS A 1 543 ? 20.016 26.875 5.793 1 98.56 543 CYS A O 1
ATOM 4279 N N . GLY A 1 544 ? 18.047 26.188 5.039 1 98.56 544 GLY A N 1
ATOM 4280 C CA . GLY A 1 544 ? 18.156 26.953 3.807 1 98.56 544 GLY A CA 1
ATOM 4281 C C . GLY A 1 544 ? 18.219 28.453 4.039 1 98.56 544 GLY A C 1
ATOM 4282 O O . GLY A 1 544 ? 19.031 29.141 3.439 1 98.56 544 GLY A O 1
ATOM 4283 N N . CYS A 1 545 ? 17.422 28.938 4.914 1 98.31 545 CYS A N 1
ATOM 4284 C CA . CYS A 1 545 ? 17.391 30.359 5.234 1 98.31 545 CYS A CA 1
ATOM 4285 C C . CYS A 1 545 ? 18.719 30.812 5.836 1 98.31 545 CYS A C 1
ATOM 4287 O O . CYS A 1 545 ? 19.141 31.953 5.648 1 98.31 545 CYS A O 1
ATOM 4289 N N . LEU A 1 546 ? 19.344 29.891 6.551 1 98.25 546 LEU A N 1
ATOM 4290 C CA . LEU A 1 546 ? 20.578 30.219 7.266 1 98.25 546 LEU A CA 1
ATOM 4291 C C . LEU A 1 546 ? 21.812 29.828 6.441 1 98.25 546 LEU A C 1
ATOM 4293 O O . LEU A 1 546 ? 22.938 30.078 6.859 1 98.25 546 LEU A O 1
ATOM 4297 N N . SER A 1 547 ? 21.578 29.281 5.23 1 98.19 547 SER A N 1
ATOM 4298 C CA . SER A 1 547 ? 22.688 28.781 4.414 1 98.19 547 SER A CA 1
ATOM 4299 C C . SER A 1 547 ? 23.453 29.922 3.766 1 98.19 547 SER A C 1
ATOM 4301 O O . SER A 1 547 ? 22.906 31.016 3.564 1 98.19 547 SER A O 1
ATOM 4303 N N . PRO A 1 548 ? 24.734 29.688 3.51 1 97.12 548 PRO A N 1
ATOM 4304 C CA . PRO A 1 548 ? 25.484 30.688 2.746 1 97.12 548 PRO A CA 1
ATOM 4305 C C . PRO A 1 548 ? 25.047 30.781 1.286 1 97.12 548 PRO A C 1
ATOM 4307 O O . PRO A 1 548 ? 24.422 29.844 0.775 1 97.12 548 PRO A O 1
ATOM 4310 N N . PRO A 1 549 ? 25.312 31.938 0.657 1 96.5 549 PRO A N 1
ATOM 4311 C CA . PRO A 1 549 ? 24.891 32.125 -0.734 1 96.5 549 PRO A CA 1
ATOM 4312 C C . PRO A 1 549 ? 25.391 31.016 -1.654 1 96.5 549 PRO A C 1
ATOM 4314 O O . PRO A 1 549 ? 24.719 30.641 -2.613 1 96.5 549 PRO A O 1
ATOM 4317 N N . GLU A 1 550 ? 26.469 30.391 -1.393 1 96.5 550 GLU A N 1
ATOM 4318 C CA . GLU A 1 550 ? 27.062 29.375 -2.252 1 96.5 550 GLU A CA 1
ATOM 4319 C C . GLU A 1 550 ? 26.234 28.094 -2.24 1 96.5 550 GLU A C 1
ATOM 4321 O O . GLU A 1 550 ? 26.344 27.266 -3.154 1 96.5 550 GLU A O 1
ATOM 4326 N N . ASP A 1 551 ? 25.453 27.969 -1.208 1 97.62 551 ASP A N 1
ATOM 4327 C CA . ASP A 1 551 ? 24.688 26.719 -1.075 1 97.62 551 ASP A CA 1
ATOM 4328 C C . ASP A 1 551 ? 23.25 26.906 -1.565 1 97.62 551 ASP A C 1
ATOM 4330 O O . ASP A 1 551 ? 22.469 25.953 -1.578 1 97.62 551 ASP A O 1
ATOM 4334 N N . GLU A 1 552 ? 22.859 28.062 -1.997 1 97.81 552 GLU A N 1
ATOM 4335 C CA . GLU A 1 552 ? 21.484 28.328 -2.422 1 97.81 552 GLU A CA 1
ATOM 4336 C C . GLU A 1 552 ? 21.062 27.375 -3.525 1 97.81 552 GLU A C 1
ATOM 4338 O O . GLU A 1 552 ? 19.953 26.844 -3.488 1 97.81 552 GLU A O 1
ATOM 4343 N N . ASP A 1 553 ? 21.922 27.094 -4.422 1 97.31 553 ASP A N 1
ATOM 4344 C CA . ASP A 1 553 ? 21.578 26.234 -5.551 1 97.31 553 ASP A CA 1
ATOM 4345 C C . ASP A 1 553 ? 21.391 24.781 -5.098 1 97.31 553 ASP A C 1
ATOM 4347 O O . ASP A 1 553 ? 20.594 24.047 -5.695 1 97.31 553 ASP A O 1
ATOM 4351 N N . LYS A 1 554 ? 22.141 24.375 -4.113 1 96.88 554 LYS A N 1
ATOM 4352 C CA . LYS A 1 554 ? 21.938 23.031 -3.572 1 96.88 554 LYS A CA 1
ATOM 4353 C C . LYS A 1 554 ? 20.516 22.844 -3.074 1 96.88 554 LYS A C 1
ATOM 4355 O O . LYS A 1 554 ? 19.891 21.797 -3.316 1 96.88 554 LYS A O 1
ATOM 4360 N N . TYR A 1 555 ? 19.984 23.812 -2.412 1 96.81 555 TYR A N 1
ATOM 4361 C CA . TYR A 1 555 ? 18.641 23.734 -1.877 1 96.81 555 TYR A CA 1
ATOM 4362 C C . TYR A 1 555 ? 17.594 23.766 -2.998 1 96.81 555 TYR A C 1
ATOM 4364 O O . TYR A 1 555 ? 16.578 23.062 -2.93 1 96.81 555 TYR A O 1
ATOM 4372 N N . ARG A 1 556 ? 17.859 24.547 -4.047 1 95.44 556 ARG A N 1
ATOM 4373 C CA . ARG A 1 556 ? 16.984 24.547 -5.215 1 95.44 556 ARG A CA 1
ATOM 4374 C C . ARG A 1 556 ? 16.953 23.172 -5.863 1 95.44 556 ARG A C 1
ATOM 4376 O O . ARG A 1 556 ? 15.883 22.703 -6.262 1 95.44 556 ARG A O 1
ATOM 4383 N N . GLN A 1 557 ? 18.094 22.562 -5.902 1 91.5 557 GLN A N 1
ATOM 4384 C CA . GLN A 1 557 ? 18.203 21.234 -6.508 1 91.5 557 GLN A CA 1
ATOM 4385 C C . GLN A 1 557 ? 17.469 20.188 -5.668 1 91.5 557 GLN A C 1
ATOM 4387 O O . GLN A 1 557 ? 16.844 19.281 -6.207 1 91.5 557 GLN A O 1
ATOM 4392 N N . ILE A 1 558 ? 17.562 20.312 -4.406 1 90.19 558 ILE A N 1
ATOM 4393 C CA . ILE A 1 558 ? 16.875 19.406 -3.512 1 90.19 558 ILE A CA 1
ATOM 4394 C C . ILE A 1 558 ? 15.367 19.484 -3.762 1 90.19 558 ILE A C 1
ATOM 4396 O O . ILE A 1 558 ? 14.703 18.453 -3.896 1 90.19 558 ILE A O 1
ATOM 4400 N N . ALA A 1 559 ? 14.812 20.625 -3.83 1 88.5 559 ALA A N 1
ATOM 4401 C CA . ALA A 1 559 ? 13.383 20.828 -4.055 1 88.5 559 ALA A CA 1
ATOM 4402 C C . ALA A 1 559 ? 12.961 20.281 -5.418 1 88.5 559 ALA A C 1
ATOM 4404 O O . ALA A 1 559 ? 11.875 19.719 -5.562 1 88.5 559 ALA A O 1
ATOM 4405 N N . ARG A 1 560 ? 13.836 20.375 -6.371 1 84.19 560 ARG A N 1
ATOM 4406 C CA . ARG A 1 560 ? 13.531 19.969 -7.738 1 84.19 560 ARG A CA 1
ATOM 4407 C C . ARG A 1 560 ? 13.414 18.453 -7.844 1 84.19 560 ARG A C 1
ATOM 4409 O O . ARG A 1 560 ? 12.766 17.938 -8.75 1 84.19 560 ARG A O 1
ATOM 4416 N N . ARG A 1 561 ? 13.992 17.797 -6.926 1 81.19 561 ARG A N 1
ATOM 4417 C CA . ARG A 1 561 ? 13.953 16.344 -6.941 1 81.19 561 ARG A CA 1
ATOM 4418 C C . ARG A 1 561 ? 12.531 15.828 -6.762 1 81.19 561 ARG A C 1
ATOM 4420 O O . ARG A 1 561 ? 12.219 14.688 -7.121 1 81.19 561 ARG A O 1
ATOM 4427 N N . LEU A 1 562 ? 11.602 16.656 -6.23 1 79.56 562 LEU A N 1
ATOM 4428 C CA . LEU A 1 562 ? 10.211 16.25 -6.051 1 79.56 562 LEU A CA 1
ATOM 4429 C C . LEU A 1 562 ? 9.43 16.391 -7.355 1 79.56 562 LEU A C 1
ATOM 4431 O O . LEU A 1 562 ? 8.297 15.922 -7.461 1 79.56 562 LEU A O 1
ATOM 4435 N N . GLY A 1 563 ? 10 17 -8.336 1 78.06 563 GLY A N 1
ATOM 4436 C CA . GLY A 1 563 ? 9.32 17.203 -9.609 1 78.06 563 GLY A CA 1
ATOM 4437 C C . GLY A 1 563 ? 8.047 18 -9.484 1 78.06 563 GLY A C 1
ATOM 4438 O O . GLY A 1 563 ? 8.016 19.031 -8.805 1 78.06 563 GLY A O 1
ATOM 4439 N N . ALA A 1 564 ? 6.996 17.453 -10.102 1 74.31 564 ALA A N 1
ATOM 4440 C CA . ALA A 1 564 ? 5.715 18.156 -10.133 1 74.31 564 ALA A CA 1
ATOM 4441 C C . ALA A 1 564 ? 5.07 18.188 -8.75 1 74.31 564 ALA A C 1
ATOM 4443 O O . ALA A 1 564 ? 4.281 19.094 -8.445 1 74.31 564 ALA A O 1
ATOM 4444 N N . LEU A 1 565 ? 5.434 17.328 -7.902 1 79.62 565 LEU A N 1
ATOM 4445 C CA . LEU A 1 565 ? 4.789 17.219 -6.598 1 79.62 565 LEU A CA 1
ATOM 4446 C C . LEU A 1 565 ? 5.277 18.312 -5.656 1 79.62 565 LEU A C 1
ATOM 4448 O O . LEU A 1 565 ? 4.766 18.469 -4.547 1 79.62 565 LEU A O 1
ATOM 4452 N N . GLN A 1 566 ? 6.168 19.156 -6.152 1 78.81 566 GLN A N 1
ATOM 4453 C CA . GLN A 1 566 ? 6.641 20.281 -5.355 1 78.81 566 GLN A CA 1
ATOM 4454 C C . GLN A 1 566 ? 5.48 21.203 -4.961 1 78.81 566 GLN A C 1
ATOM 4456 O O . GLN A 1 566 ? 5.531 21.859 -3.918 1 78.81 566 GLN A O 1
ATOM 4461 N N . ILE A 1 567 ? 4.52 21.141 -5.855 1 77.94 567 ILE A N 1
ATOM 4462 C CA . ILE A 1 567 ? 3.408 22.062 -5.629 1 77.94 567 ILE A CA 1
ATOM 4463 C C . ILE A 1 567 ? 2.385 21.422 -4.695 1 77.94 567 ILE A C 1
ATOM 4465 O O . ILE A 1 567 ? 1.493 22.094 -4.18 1 77.94 567 ILE A O 1
ATOM 4469 N N . PHE A 1 568 ? 2.5 20.172 -4.523 1 78.5 568 PHE A N 1
ATOM 4470 C CA . PHE A 1 568 ? 1.626 19.453 -3.598 1 78.5 568 PHE A CA 1
ATOM 4471 C C . PHE A 1 568 ? 2.293 19.297 -2.236 1 78.5 568 PHE A C 1
ATOM 4473 O O . PHE A 1 568 ? 3.146 18.422 -2.059 1 78.5 568 PHE A O 1
ATOM 4480 N N . GLY A 1 569 ? 1.943 20.047 -1.318 1 79.56 569 GLY A N 1
ATOM 4481 C CA . GLY A 1 569 ? 2.574 20.078 -0.008 1 79.56 569 GLY A CA 1
ATOM 4482 C C . GLY A 1 569 ? 3.211 21.406 0.314 1 79.56 569 GLY A C 1
ATOM 4483 O O . GLY A 1 569 ? 2.715 22.453 -0.103 1 79.56 569 GLY A O 1
ATOM 4484 N N . THR A 1 570 ? 4.281 21.281 1.134 1 87.75 570 THR A N 1
ATOM 4485 C CA . THR A 1 570 ? 4.742 22.547 1.691 1 87.75 570 THR A CA 1
ATOM 4486 C C . THR A 1 570 ? 6.168 22.844 1.236 1 87.75 570 THR A C 1
ATOM 4488 O O . THR A 1 570 ? 6.73 23.891 1.595 1 87.75 570 THR A O 1
ATOM 4491 N N . VAL A 1 571 ? 6.719 22.016 0.354 1 89.62 571 VAL A N 1
ATOM 4492 C CA . VAL A 1 571 ? 8.102 22.203 -0.059 1 89.62 571 VAL A CA 1
ATOM 4493 C C . VAL A 1 571 ? 8.227 23.453 -0.924 1 89.62 571 VAL A C 1
ATOM 4495 O O . VAL A 1 571 ? 9.172 24.234 -0.774 1 89.62 571 VAL A O 1
ATOM 4498 N N . LYS A 1 572 ? 7.305 23.641 -1.775 1 89.44 572 LYS A N 1
ATOM 4499 C CA . LYS A 1 572 ? 7.336 24.828 -2.615 1 89.44 572 LYS A CA 1
ATOM 4500 C C . LYS A 1 572 ? 7.277 26.094 -1.77 1 89.44 572 LYS A C 1
ATOM 4502 O O . LYS A 1 572 ? 8.023 27.047 -2.016 1 89.44 572 LYS A O 1
ATOM 4507 N N . GLU A 1 573 ? 6.422 26.062 -0.831 1 90.69 573 GLU A N 1
ATOM 4508 C CA . GLU A 1 573 ? 6.312 27.203 0.063 1 90.69 573 GLU A CA 1
ATOM 4509 C C . GLU A 1 573 ? 7.605 27.422 0.845 1 90.69 573 GLU A C 1
ATOM 4511 O O . GLU A 1 573 ? 8.031 28.562 1.055 1 90.69 573 GLU A O 1
ATOM 4516 N N . GLY A 1 574 ? 8.156 26.344 1.319 1 94.38 574 GLY A N 1
ATOM 4517 C CA . GLY A 1 574 ? 9.461 26.438 1.967 1 94.38 574 GLY A CA 1
ATOM 4518 C C . GLY A 1 574 ? 10.523 27.062 1.085 1 94.38 574 GLY A C 1
ATOM 4519 O O . GLY A 1 574 ? 11.312 27.891 1.548 1 94.38 574 GLY A O 1
ATOM 4520 N N . MET A 1 575 ? 10.461 26.734 -0.179 1 95.19 575 MET A N 1
ATOM 4521 C CA . MET A 1 575 ? 11.414 27.297 -1.135 1 95.19 575 MET A CA 1
ATOM 4522 C C . MET A 1 575 ? 11.156 28.781 -1.344 1 95.19 575 MET A C 1
ATOM 4524 O O . MET A 1 575 ? 12.102 29.562 -1.471 1 95.19 575 MET A O 1
ATOM 4528 N N . GLU A 1 576 ? 9.93 29.141 -1.367 1 94.56 576 GLU A N 1
ATOM 4529 C CA . GLU A 1 576 ? 9.578 30.547 -1.53 1 94.56 576 GLU A CA 1
ATOM 4530 C C . GLU A 1 576 ? 10.078 31.375 -0.353 1 94.56 576 GLU A C 1
ATOM 4532 O O . GLU A 1 576 ? 10.539 32.5 -0.535 1 94.56 576 GLU A O 1
ATOM 4537 N N . VAL A 1 577 ? 9.977 30.844 0.78 1 96.69 577 VAL A N 1
ATOM 4538 C CA . VAL A 1 577 ? 10.484 31.516 1.973 1 96.69 577 VAL A CA 1
ATOM 4539 C C . VAL A 1 577 ? 12 31.688 1.857 1 96.69 577 VAL A C 1
ATOM 4541 O O . VAL A 1 577 ? 12.516 32.781 2.074 1 96.69 577 VAL A O 1
ATOM 4544 N N . MET A 1 578 ? 12.68 30.641 1.479 1 98 578 MET A N 1
ATOM 4545 C CA . MET A 1 578 ? 14.141 30.688 1.351 1 98 578 MET A CA 1
ATOM 4546 C C . MET A 1 578 ? 14.555 31.719 0.31 1 98 578 MET A C 1
ATOM 4548 O O . MET A 1 578 ? 15.453 32.531 0.553 1 98 578 MET A O 1
ATOM 4552 N N . GLU A 1 579 ? 13.844 31.719 -0.791 1 97.88 579 GLU A N 1
ATOM 4553 C CA . GLU A 1 579 ? 14.156 32.656 -1.857 1 97.88 579 GLU A CA 1
ATOM 4554 C C . GLU A 1 579 ? 13.984 34.125 -1.383 1 97.88 579 GLU A C 1
ATOM 4556 O O . GLU A 1 579 ? 14.812 34.969 -1.695 1 97.88 579 GLU A O 1
ATOM 4561 N N . LYS A 1 580 ? 12.938 34.344 -0.647 1 97.31 580 LYS A N 1
ATOM 4562 C CA . LYS A 1 580 ? 12.688 35.688 -0.146 1 97.31 580 LYS A CA 1
ATOM 4563 C C . LYS A 1 580 ? 13.734 36.094 0.889 1 97.31 580 LYS A C 1
ATOM 4565 O O . LYS A 1 580 ? 14.211 37.219 0.887 1 97.31 580 LYS A O 1
ATOM 4570 N N . VAL A 1 581 ? 14.125 35.219 1.755 1 97.88 581 VAL A N 1
ATOM 4571 C CA . VAL A 1 581 ? 15.148 35.5 2.76 1 97.88 581 VAL A CA 1
ATOM 4572 C C . VAL A 1 581 ? 16.484 35.781 2.074 1 97.88 581 VAL A C 1
ATOM 4574 O O . VAL A 1 581 ? 17.219 36.688 2.451 1 97.88 581 VAL A O 1
ATOM 4577 N N . TRP A 1 582 ? 16.812 34.938 1.062 1 97.69 582 TRP A N 1
ATOM 4578 C CA . TRP A 1 582 ? 18.047 35.094 0.304 1 97.69 582 TRP A CA 1
ATOM 4579 C C . TRP A 1 582 ? 18.078 36.469 -0.381 1 97.69 582 TRP A C 1
ATOM 4581 O O . TRP A 1 582 ? 19.125 37.125 -0.422 1 97.69 582 TRP A O 1
ATOM 4591 N N . SER A 1 583 ? 16.953 36.906 -0.806 1 96.75 583 SER A N 1
ATOM 4592 C CA . SER A 1 583 ? 16.891 38.188 -1.507 1 96.75 583 SER A CA 1
ATOM 4593 C C . SER A 1 583 ? 17.062 39.344 -0.544 1 96.75 583 SER A C 1
ATOM 4595 O O . SER A 1 583 ? 17.453 40.469 -0.956 1 96.75 583 SER A O 1
ATOM 4597 N N . MET A 1 584 ? 16.891 39.094 0.75 1 95 584 MET A N 1
ATOM 4598 C CA . MET A 1 584 ? 16.953 40.156 1.754 1 95 584 MET A CA 1
ATOM 4599 C C . MET A 1 584 ? 18.219 40.031 2.605 1 95 584 MET A C 1
ATOM 4601 O O . MET A 1 584 ? 18.344 40.688 3.631 1 95 584 MET A O 1
ATOM 4605 N N . ARG A 1 585 ? 19.094 39.188 2.318 1 91.81 585 ARG A N 1
ATOM 4606 C CA . ARG A 1 585 ? 20.25 38.844 3.141 1 91.81 585 ARG A CA 1
ATOM 4607 C C . ARG A 1 585 ? 21 40.125 3.582 1 91.81 585 ARG A C 1
ATOM 4609 O O . ARG A 1 585 ? 21.469 40.188 4.719 1 91.81 585 ARG A O 1
ATOM 4616 N N . GLY A 1 586 ? 21.172 41.062 2.754 1 87.69 586 GLY A N 1
ATOM 4617 C CA . GLY A 1 586 ? 21.891 42.312 3.076 1 87.69 586 GLY A CA 1
ATOM 4618 C C . GLY A 1 586 ? 21.078 43.25 3.938 1 87.69 586 GLY A C 1
ATOM 4619 O O . GLY A 1 586 ? 21.625 44.156 4.566 1 87.69 586 GLY A O 1
ATOM 4620 N N . GLN A 1 587 ? 19.781 42.938 4.164 1 92.12 587 GLN A N 1
ATOM 4621 C CA . GLN A 1 587 ? 18.891 43.844 4.863 1 92.12 587 GLN A CA 1
ATOM 4622 C C . GLN A 1 587 ? 18.484 43.281 6.223 1 92.12 587 GLN A C 1
ATOM 4624 O O . GLN A 1 587 ? 17.969 44.031 7.074 1 92.12 587 GLN A O 1
ATOM 4629 N N . ILE A 1 588 ? 18.781 42.031 6.5 1 92.81 588 ILE A N 1
ATOM 4630 C CA . ILE A 1 588 ? 18.375 41.375 7.738 1 92.81 588 ILE A CA 1
ATOM 4631 C C . ILE A 1 588 ? 19.453 41.594 8.805 1 92.81 588 ILE A C 1
ATOM 4633 O O . ILE A 1 588 ? 20.641 41.469 8.523 1 92.81 588 ILE A O 1
ATOM 4637 N N . ASP A 1 589 ? 19.016 42.031 9.922 1 91.62 589 ASP A N 1
ATOM 4638 C CA . ASP A 1 589 ? 19.969 42.25 11 1 91.62 589 ASP A CA 1
ATOM 4639 C C . ASP A 1 589 ? 19.828 41.188 12.086 1 91.62 589 ASP A C 1
ATOM 4641 O O . ASP A 1 589 ? 19.109 40.219 11.906 1 91.62 589 ASP A O 1
ATOM 4645 N N . GLU A 1 590 ? 20.5 41.344 13.18 1 91.69 590 GLU A N 1
ATOM 4646 C CA . GLU A 1 590 ? 20.609 40.344 14.234 1 91.69 590 GLU A CA 1
ATOM 4647 C C . GLU A 1 590 ? 19.297 40.156 14.969 1 91.69 590 GLU A C 1
ATOM 4649 O O . GLU A 1 590 ? 19.094 39.156 15.641 1 91.69 590 GLU A O 1
ATOM 4654 N N . SER A 1 591 ? 18.375 41.062 14.875 1 91.44 591 SER A N 1
ATOM 4655 C CA . SER A 1 591 ? 17.109 40.969 15.578 1 91.44 591 SER A CA 1
ATOM 4656 C C . SER A 1 591 ? 16.125 40.062 14.836 1 91.44 591 SER A C 1
ATOM 4658 O O . SER A 1 591 ? 15.062 39.719 15.367 1 91.44 591 SER A O 1
ATOM 4660 N N . TRP A 1 592 ? 16.547 39.719 13.609 1 95.06 592 TRP A N 1
ATOM 4661 C CA . TRP A 1 592 ? 15.727 38.812 12.812 1 95.06 592 TRP A CA 1
ATOM 4662 C C . TRP A 1 592 ? 15.648 37.438 13.469 1 95.06 592 TRP A C 1
ATOM 4664 O O . TRP A 1 592 ? 16.453 37.125 14.344 1 95.06 592 TRP A O 1
ATOM 4674 N N . ASP A 1 593 ? 14.523 36.719 13.227 1 95.75 593 ASP A N 1
ATOM 4675 C CA . ASP A 1 593 ? 14.375 35.406 13.82 1 95.75 593 ASP A CA 1
ATOM 4676 C C . ASP A 1 593 ? 13.68 34.438 12.859 1 95.75 593 ASP A C 1
ATOM 4678 O O . ASP A 1 593 ? 13.367 34.812 11.727 1 95.75 593 ASP A O 1
ATOM 4682 N N . VAL A 1 594 ? 13.492 33.25 13.305 1 97.62 594 VAL A N 1
ATOM 4683 C CA . VAL A 1 594 ? 12.961 32.188 12.461 1 97.62 594 VAL A CA 1
ATOM 4684 C C . VAL A 1 594 ? 11.477 32.406 12.211 1 97.62 594 VAL A C 1
ATOM 4686 O O . VAL A 1 594 ? 10.977 32.156 11.117 1 97.62 594 VAL A O 1
ATOM 4689 N N . ALA A 1 595 ? 10.734 32.875 13.203 1 97.31 595 ALA A N 1
ATOM 4690 C CA . ALA A 1 595 ? 9.312 33.188 13.039 1 97.31 595 ALA A CA 1
ATOM 4691 C C . ALA A 1 595 ? 9.094 34.219 11.93 1 97.31 595 ALA A C 1
ATOM 4693 O O . ALA A 1 595 ? 8.148 34.094 11.148 1 97.31 595 ALA A O 1
ATOM 4694 N N . ARG A 1 596 ? 9.945 35.25 11.883 1 96.19 596 ARG A N 1
ATOM 4695 C CA . ARG A 1 596 ? 9.859 36.25 10.836 1 96.19 596 ARG A CA 1
ATOM 4696 C C . ARG A 1 596 ? 10.141 35.625 9.469 1 96.19 596 ARG A C 1
ATOM 4698 O O . ARG A 1 596 ? 9.531 36.031 8.469 1 96.19 596 ARG A O 1
ATOM 4705 N N . CYS A 1 597 ? 11.109 34.688 9.398 1 97.19 597 CYS A N 1
ATOM 4706 C CA . CYS A 1 597 ? 11.352 33.969 8.148 1 97.19 597 CYS A CA 1
ATOM 4707 C C . CYS A 1 597 ? 10.094 33.281 7.664 1 97.19 597 CYS A C 1
ATOM 4709 O O . CYS A 1 597 ? 9.703 33.406 6.504 1 97.19 597 CYS A O 1
ATOM 4711 N N . LEU A 1 598 ? 9.398 32.594 8.562 1 96.56 598 LEU A N 1
ATOM 4712 C CA . LEU A 1 598 ? 8.266 31.734 8.211 1 96.56 598 LEU A CA 1
ATOM 4713 C C . LEU A 1 598 ? 7.02 32.594 7.957 1 96.56 598 LEU A C 1
ATOM 4715 O O . LEU A 1 598 ? 6.016 32.062 7.449 1 96.56 598 LEU A O 1
ATOM 4719 N N . ASN A 1 599 ? 7.105 33.906 8.25 1 94.38 599 ASN A N 1
ATOM 4720 C CA . ASN A 1 599 ? 6.004 34.844 7.996 1 94.38 599 ASN A CA 1
ATOM 4721 C C . ASN A 1 599 ? 6.355 35.812 6.895 1 94.38 599 ASN A C 1
ATOM 4723 O O . ASN A 1 599 ? 5.629 36.812 6.68 1 94.38 599 ASN A O 1
ATOM 4727 N N . ILE A 1 600 ? 7.418 35.594 6.223 1 94.88 600 ILE A N 1
ATOM 4728 C CA . ILE A 1 600 ? 7.988 36.594 5.328 1 94.88 600 ILE A CA 1
ATOM 4729 C C . ILE A 1 600 ? 7.094 36.781 4.102 1 94.88 600 ILE A C 1
ATOM 4731 O O . ILE A 1 600 ? 7.152 37.781 3.41 1 94.88 600 ILE A O 1
ATOM 4735 N N . LEU A 1 601 ? 6.242 35.812 3.76 1 91.19 601 LEU A N 1
ATOM 4736 C CA . LEU A 1 601 ? 5.406 35.844 2.566 1 91.19 601 LEU A CA 1
ATOM 4737 C C . LEU A 1 601 ? 4.102 36.594 2.83 1 91.19 601 LEU A C 1
ATOM 4739 O O . LEU A 1 601 ? 3.232 36.656 1.957 1 91.19 601 LEU A O 1
ATOM 4743 N N . GLY A 1 602 ? 3.926 37.125 4.035 1 88.38 602 GLY A N 1
ATOM 4744 C CA . GLY A 1 602 ? 2.732 37.906 4.379 1 88.38 602 GLY A CA 1
ATOM 4745 C C . GLY A 1 602 ? 1.73 37.094 5.188 1 88.38 602 GLY A C 1
ATOM 4746 O O . GLY A 1 602 ? 0.714 37.625 5.633 1 88.38 602 GLY A O 1
ATOM 4747 N N . TYR A 1 603 ? 1.977 35.812 5.262 1 87.75 603 TYR A N 1
ATOM 4748 C CA . TYR A 1 603 ? 1.186 34.938 6.098 1 87.75 603 TYR A CA 1
ATOM 4749 C C . TYR A 1 603 ? 2.066 33.875 6.742 1 87.75 603 TYR A C 1
ATOM 4751 O O . TYR A 1 603 ? 3.158 33.562 6.25 1 87.75 603 TYR A O 1
ATOM 4759 N N . GLY A 1 604 ? 1.634 33.375 7.852 1 91.75 604 GLY A N 1
ATOM 4760 C CA . GLY A 1 604 ? 2.385 32.312 8.492 1 91.75 604 GLY A CA 1
ATOM 4761 C C . GLY A 1 604 ? 2.285 31 7.762 1 91.75 604 GLY A C 1
ATOM 4762 O O . GLY A 1 604 ? 1.187 30.531 7.449 1 91.75 604 GLY A O 1
ATOM 4763 N N . ILE A 1 605 ? 3.414 30.453 7.445 1 92.25 605 ILE A N 1
ATOM 4764 C CA . ILE A 1 605 ? 3.385 29.188 6.727 1 92.25 605 ILE A CA 1
ATOM 4765 C C . ILE A 1 605 ? 3.508 28.031 7.715 1 92.25 605 ILE A C 1
ATOM 4767 O O . ILE A 1 605 ? 4.121 28.172 8.773 1 92.25 605 ILE A O 1
ATOM 4771 N N . LEU A 1 606 ? 2.844 26.969 7.477 1 94.5 606 LEU A N 1
ATOM 4772 C CA . LEU A 1 606 ? 2.928 25.719 8.242 1 94.5 606 LEU A CA 1
ATOM 4773 C C . LEU A 1 606 ? 3.576 24.609 7.422 1 94.5 606 LEU A C 1
ATOM 4775 O O . LEU A 1 606 ? 2.959 24.078 6.5 1 94.5 606 LEU A O 1
ATOM 4779 N N . LEU A 1 607 ? 4.836 24.312 7.73 1 94 607 LEU A N 1
ATOM 4780 C CA . LEU A 1 607 ? 5.602 23.344 6.957 1 94 607 LEU A CA 1
ATOM 4781 C C . LEU A 1 607 ? 5.469 21.938 7.551 1 94 607 LEU A C 1
ATOM 4783 O O . LEU A 1 607 ? 6.281 21.547 8.391 1 94 607 LEU A O 1
ATOM 4787 N N . ILE A 1 608 ? 4.441 21.266 7.117 1 91.69 608 ILE A N 1
ATOM 4788 C CA . ILE A 1 608 ? 4.184 19.922 7.625 1 91.69 608 ILE A CA 1
ATOM 4789 C C . ILE A 1 608 ? 4.23 18.922 6.477 1 91.69 608 ILE A C 1
ATOM 4791 O O . ILE A 1 608 ? 4.016 19.281 5.316 1 91.69 608 ILE A O 1
ATOM 4795 N N . MET B 1 1 ? -59.219 -21.531 32.219 1 27.06 1 MET B N 1
ATOM 4796 C CA . MET B 1 1 ? -58.031 -22.281 32.656 1 27.06 1 MET B CA 1
ATOM 4797 C C . MET B 1 1 ? -57.875 -23.562 31.859 1 27.06 1 MET B C 1
ATOM 4799 O O . MET B 1 1 ? -56.781 -24.078 31.719 1 27.06 1 MET B O 1
ATOM 4803 N N . SER B 1 2 ? -59.031 -24.297 31.484 1 33.62 2 SER B N 1
ATOM 4804 C CA . SER B 1 2 ? -59 -25.672 30.984 1 33.62 2 SER B CA 1
ATOM 4805 C C . SER B 1 2 ? -58.625 -25.703 29.5 1 33.62 2 SER B C 1
ATOM 4807 O O . SER B 1 2 ? -57.875 -26.594 29.062 1 33.62 2 SER B O 1
ATOM 4809 N N . VAL B 1 3 ? -59.219 -24.844 28.594 1 37.09 3 VAL B N 1
ATOM 4810 C CA . VAL B 1 3 ? -59.031 -24.938 27.141 1 37.09 3 VAL B CA 1
ATOM 4811 C C . VAL B 1 3 ? -57.625 -24.516 26.766 1 37.09 3 VAL B C 1
ATOM 4813 O O . VAL B 1 3 ? -57.062 -25 25.781 1 37.09 3 VAL B O 1
ATOM 4816 N N . LEU B 1 4 ? -56.969 -23.547 27.531 1 35.34 4 LEU B N 1
ATOM 4817 C CA . LEU B 1 4 ? -55.656 -23.047 27.188 1 35.34 4 LEU B CA 1
ATOM 4818 C C . LEU B 1 4 ? -54.594 -24.125 27.453 1 35.34 4 LEU B C 1
ATOM 4820 O O . LEU B 1 4 ? -53.562 -24.156 26.797 1 35.34 4 LEU B O 1
ATOM 4824 N N . ARG B 1 5 ? -54.875 -25.141 28.453 1 37.06 5 ARG B N 1
ATOM 4825 C CA . ARG B 1 5 ? -53.938 -26.219 28.766 1 37.06 5 ARG B CA 1
ATOM 4826 C C . ARG B 1 5 ? -53.875 -27.219 27.625 1 37.06 5 ARG B C 1
ATOM 4828 O O . ARG B 1 5 ? -52.875 -27.953 27.5 1 37.06 5 ARG B O 1
ATOM 4835 N N . GLN B 1 6 ? -55.031 -27.453 26.938 1 32.22 6 GLN B N 1
ATOM 4836 C CA . GLN B 1 6 ? -55.031 -28.484 25.922 1 32.22 6 GLN B CA 1
ATOM 4837 C C . GLN B 1 6 ? -54.125 -28.141 24.766 1 32.22 6 GLN B C 1
ATOM 4839 O O . GLN B 1 6 ? -53.562 -29.031 24.109 1 32.22 6 GLN B O 1
ATOM 4844 N N . LEU B 1 7 ? -54.094 -26.844 24.297 1 38.12 7 LEU B N 1
ATOM 4845 C CA . LEU B 1 7 ? -53.281 -26.516 23.141 1 38.12 7 LEU B CA 1
ATOM 4846 C C . LEU B 1 7 ? -51.781 -26.656 23.469 1 38.12 7 LEU B C 1
ATOM 4848 O O . LEU B 1 7 ? -50.969 -26.812 22.578 1 38.12 7 LEU B O 1
ATOM 4852 N N . MET B 1 8 ? -51.438 -26.422 24.781 1 37.06 8 MET B N 1
ATOM 4853 C CA . MET B 1 8 ? -50.031 -26.469 25.094 1 37.06 8 MET B CA 1
ATOM 4854 C C . MET B 1 8 ? -49.5 -27.906 25.078 1 37.06 8 MET B C 1
ATOM 4856 O O . MET B 1 8 ? -48.312 -28.156 25.219 1 37.06 8 MET B O 1
ATOM 4860 N N . SER B 1 9 ? -50.469 -28.938 25.391 1 34.94 9 SER B N 1
ATOM 4861 C CA . SER B 1 9 ? -49.969 -30.297 25.641 1 34.94 9 SER B CA 1
ATOM 4862 C C . SER B 1 9 ? -49.594 -30.984 24.344 1 34.94 9 SER B C 1
ATOM 4864 O O . SER B 1 9 ? -49.344 -32.188 24.328 1 34.94 9 SER B O 1
ATOM 4866 N N . ASN B 1 10 ? -50.031 -30.516 23.219 1 32.91 10 ASN B N 1
ATOM 4867 C CA . ASN B 1 10 ? -49.562 -31.328 22.109 1 32.91 10 ASN B CA 1
ATOM 4868 C C . ASN B 1 10 ? -48.031 -31.438 22.078 1 32.91 10 ASN B C 1
ATOM 4870 O O . ASN B 1 10 ? -47.375 -30.656 21.391 1 32.91 10 ASN B O 1
ATOM 4874 N N . SER B 1 11 ? -47.5 -31.594 23.25 1 37.59 11 SER B N 1
ATOM 4875 C CA . SER B 1 11 ? -46.094 -31.969 23.125 1 37.59 11 SER B CA 1
ATOM 4876 C C . SER B 1 11 ? -45.906 -33.188 22.219 1 37.59 11 SER B C 1
ATOM 4878 O O . SER B 1 11 ? -46.469 -34.25 22.484 1 37.59 11 SER B O 1
ATOM 4880 N N . LYS B 1 12 ? -46.062 -33.094 21 1 39.94 12 LYS B N 1
ATOM 4881 C CA . LYS B 1 12 ? -45.656 -34.219 20.172 1 39.94 12 LYS B CA 1
ATOM 4882 C C . LYS B 1 12 ? -44.594 -35.062 20.875 1 39.94 12 LYS B C 1
ATOM 4884 O O . LYS B 1 12 ? -43.562 -34.562 21.297 1 39.94 12 LYS B O 1
ATOM 4889 N N . THR B 1 13 ? -44.938 -36.062 21.5 1 43.22 13 THR B N 1
ATOM 4890 C CA . THR B 1 13 ? -44.062 -37.062 22.078 1 43.22 13 THR B CA 1
ATOM 4891 C C . THR B 1 13 ? -42.906 -37.438 21.125 1 43.22 13 THR B C 1
ATOM 4893 O O . THR B 1 13 ? -43.156 -37.875 20 1 43.22 13 THR B O 1
ATOM 4896 N N . ARG B 1 14 ? -41.812 -36.75 21.078 1 53.22 14 ARG B N 1
ATOM 4897 C CA . ARG B 1 14 ? -40.625 -37.062 20.328 1 53.22 14 ARG B CA 1
ATOM 4898 C C . ARG B 1 14 ? -40.312 -38.562 20.375 1 53.22 14 ARG B C 1
ATOM 4900 O O . ARG B 1 14 ? -40.344 -39.156 21.438 1 53.22 14 ARG B O 1
ATOM 4907 N N . SER B 1 15 ? -40.469 -39.25 19.344 1 56.81 15 SER B N 1
ATOM 4908 C CA . SER B 1 15 ? -40.125 -40.688 19.234 1 56.81 15 SER B CA 1
ATOM 4909 C C . SER B 1 15 ? -38.781 -40.969 19.859 1 56.81 15 SER B C 1
ATOM 4911 O O . SER B 1 15 ? -37.844 -40.156 19.797 1 56.81 15 SER B O 1
ATOM 4913 N N . SER B 1 16 ? -38.594 -41.812 20.891 1 66 16 SER B N 1
ATOM 4914 C CA . SER B 1 16 ? -37.406 -42.219 21.656 1 66 16 SER B CA 1
ATOM 4915 C C . SER B 1 16 ? -36.469 -43.062 20.797 1 66 16 SER B C 1
ATOM 4917 O O . SER B 1 16 ? -35.438 -43.5 21.281 1 66 16 SER B O 1
ATOM 4919 N N . GLY B 1 17 ? -36.719 -43.312 19.578 1 75.88 17 GLY B N 1
ATOM 4920 C CA . GLY B 1 17 ? -35.938 -44.219 18.781 1 75.88 17 GLY B CA 1
ATOM 4921 C C . GLY B 1 17 ? -34.875 -43.562 17.938 1 75.88 17 GLY B C 1
ATOM 4922 O O . GLY B 1 17 ? -34.25 -44.188 17.078 1 75.88 17 GLY B O 1
ATOM 4923 N N . GLY B 1 18 ? -34.562 -42.438 18.078 1 86.25 18 GLY B N 1
ATOM 4924 C CA . GLY B 1 18 ? -33.625 -41.719 17.219 1 86.25 18 GLY B CA 1
ATOM 4925 C C . GLY B 1 18 ? -32.188 -41.812 17.703 1 86.25 18 GLY B C 1
ATOM 4926 O O . GLY B 1 18 ? -31.922 -42.312 18.812 1 86.25 18 GLY B O 1
ATOM 4927 N N . CYS B 1 19 ? -31.188 -41.5 16.812 1 91.19 19 CYS B N 1
ATOM 4928 C CA . CYS B 1 19 ? -29.766 -41.531 17.172 1 91.19 19 CYS B CA 1
ATOM 4929 C C . CYS B 1 19 ? -29.438 -40.406 18.156 1 91.19 19 CYS B C 1
ATOM 4931 O O . CYS B 1 19 ? -30.203 -39.469 18.328 1 91.19 19 CYS B O 1
ATOM 4933 N N . TRP B 1 20 ? -28.359 -40.531 18.844 1 92.69 20 TRP B N 1
ATOM 4934 C CA . TRP B 1 20 ? -27.984 -39.594 19.906 1 92.69 20 TRP B CA 1
ATOM 4935 C C . TRP B 1 20 ? -27.484 -38.281 19.344 1 92.69 20 TRP B C 1
ATOM 4937 O O . TRP B 1 20 ? -27.609 -37.25 19.969 1 92.69 20 TRP B O 1
ATOM 4947 N N . THR B 1 21 ? -26.906 -38.312 18.172 1 93.38 21 THR B N 1
ATOM 4948 C CA . THR B 1 21 ? -26.469 -37.094 17.5 1 93.38 21 THR B CA 1
ATOM 4949 C C . THR B 1 21 ? -27.656 -36.188 17.203 1 93.38 21 THR B C 1
ATOM 4951 O O . THR B 1 21 ? -27.609 -35 17.5 1 93.38 21 THR B O 1
ATOM 4954 N N . CYS B 1 22 ? -28.703 -36.781 16.672 1 90.62 22 CYS B N 1
ATOM 4955 C CA . CYS B 1 22 ? -29.891 -36 16.344 1 90.62 22 CYS B CA 1
ATOM 4956 C C . CYS B 1 22 ? -30.594 -35.531 17.609 1 90.62 22 CYS B C 1
ATOM 4958 O O . CYS B 1 22 ? -31.125 -34.406 17.656 1 90.62 22 CYS B O 1
ATOM 4960 N N . ARG B 1 23 ? -30.531 -36.312 18.641 1 88.62 23 ARG B N 1
ATOM 4961 C CA . ARG B 1 23 ? -31.109 -35.938 19.922 1 88.62 23 ARG B CA 1
ATOM 4962 C C . ARG B 1 23 ? -30.375 -34.75 20.531 1 88.62 23 ARG B C 1
ATOM 4964 O O . ARG B 1 23 ? -31 -33.812 21.047 1 88.62 23 ARG B O 1
ATOM 4971 N N . MET B 1 24 ? -29.094 -34.906 20.359 1 89.88 24 MET B N 1
ATOM 4972 C CA . MET B 1 24 ? -28.25 -33.812 20.875 1 89.88 24 MET B CA 1
ATOM 4973 C C . MET B 1 24 ? -28.5 -32.531 20.109 1 89.88 24 MET B C 1
ATOM 4975 O O . MET B 1 24 ? -28.531 -31.453 20.703 1 89.88 24 MET B O 1
ATOM 4979 N N . ARG B 1 25 ? -28.672 -32.625 18.859 1 88.94 25 ARG B N 1
ATOM 4980 C CA . ARG B 1 25 ? -28.859 -31.484 17.984 1 88.94 25 ARG B CA 1
ATOM 4981 C C . ARG B 1 25 ? -30.297 -30.969 18.047 1 88.94 25 ARG B C 1
ATOM 4983 O O . ARG B 1 25 ? -30.594 -29.906 17.516 1 88.94 25 ARG B O 1
ATOM 4990 N N . ARG B 1 26 ? -31.172 -31.766 18.625 1 86.44 26 ARG B N 1
ATOM 4991 C CA . ARG B 1 26 ? -32.594 -31.469 18.734 1 86.44 26 ARG B CA 1
ATOM 4992 C C . ARG B 1 26 ? -33.25 -31.359 17.359 1 86.44 26 ARG B C 1
ATOM 4994 O O . ARG B 1 26 ? -34 -30.422 17.078 1 86.44 26 ARG B O 1
ATOM 5001 N N . LYS B 1 27 ? -32.781 -32.188 16.453 1 87.62 27 LYS B N 1
ATOM 5002 C CA . LYS B 1 27 ? -33.312 -32.281 15.094 1 87.62 27 LYS B CA 1
ATOM 5003 C C . LYS B 1 27 ? -34.062 -33.594 14.891 1 87.62 27 LYS B C 1
ATOM 5005 O O . LYS B 1 27 ? -33.844 -34.562 15.609 1 87.62 27 LYS B O 1
ATOM 5010 N N . LYS B 1 28 ? -35 -33.625 13.961 1 84.38 28 LYS B N 1
ATOM 5011 C CA . LYS B 1 28 ? -35.781 -34.812 13.641 1 84.38 28 LYS B CA 1
ATOM 5012 C C . LYS B 1 28 ? -34.875 -35.906 13.086 1 84.38 28 LYS B C 1
ATOM 5014 O O . LYS B 1 28 ? -34.125 -35.688 12.148 1 84.38 28 LYS B O 1
ATOM 5019 N N . CYS B 1 29 ? -34.906 -37 13.68 1 88.88 29 CYS B N 1
ATOM 5020 C CA . CYS B 1 29 ? -34.094 -38.156 13.273 1 88.88 29 CYS B CA 1
ATOM 5021 C C . CYS B 1 29 ? -34.906 -39.062 12.336 1 88.88 29 CYS B C 1
ATOM 5023 O O . CYS B 1 29 ? -36.094 -39.25 12.523 1 88.88 29 CYS B O 1
ATOM 5025 N N . ALA B 1 30 ? -34.312 -39.656 11.297 1 85.56 30 ALA B N 1
ATOM 5026 C CA . ALA B 1 30 ? -34.969 -40.594 10.375 1 85.56 30 ALA B CA 1
ATOM 5027 C C . ALA B 1 30 ? -35.062 -41.969 11 1 85.56 30 ALA B C 1
ATOM 5029 O O . ALA B 1 30 ? -35.781 -42.844 10.484 1 85.56 30 ALA B O 1
ATOM 5030 N N . GLU B 1 31 ? -34.438 -42.375 12.008 1 87 31 GLU B N 1
ATOM 5031 C CA . GLU B 1 31 ? -34.5 -43.531 12.891 1 87 31 GLU B CA 1
ATOM 5032 C C . GLU B 1 31 ? -34.062 -44.812 12.172 1 87 31 GLU B C 1
ATOM 5034 O O . GLU B 1 31 ? -34.219 -45.906 12.703 1 87 31 GLU B O 1
ATOM 5039 N N . ASN B 1 32 ? -33.562 -44.531 10.898 1 86.31 32 ASN B N 1
ATOM 5040 C CA . ASN B 1 32 ? -33 -45.719 10.234 1 86.31 32 ASN B CA 1
ATOM 5041 C C . ASN B 1 32 ? -31.594 -46.031 10.742 1 86.31 32 ASN B C 1
ATOM 5043 O O . ASN B 1 32 ? -30.844 -45.125 11.109 1 86.31 32 ASN B O 1
ATOM 5047 N N . ARG B 1 33 ? -31.312 -47.344 10.891 1 84 33 ARG B N 1
ATOM 5048 C CA . ARG B 1 33 ? -30.062 -47.906 11.422 1 84 33 ARG B CA 1
ATOM 5049 C C . ARG B 1 33 ? -29.234 -48.531 10.312 1 84 33 ARG B C 1
ATOM 5051 O O . ARG B 1 33 ? -29.766 -48.938 9.281 1 84 33 ARG B O 1
ATOM 5058 N N . PRO B 1 34 ? -27.891 -48.469 10.406 1 86.12 34 PRO B N 1
ATOM 5059 C CA . PRO B 1 34 ? -27.062 -48.094 11.562 1 86.12 34 PRO B CA 1
ATOM 5060 C C . PRO B 1 34 ? -26.75 -46.625 11.609 1 86.12 34 PRO B C 1
ATOM 5062 O O . PRO B 1 34 ? -26.375 -46.094 12.664 1 86.12 34 PRO B O 1
ATOM 5065 N N . GLU B 1 35 ? -26.906 -45.969 10.547 1 89.5 35 GLU B N 1
ATOM 5066 C CA . GLU B 1 35 ? -26.766 -44.531 10.445 1 89.5 35 GLU B CA 1
ATOM 5067 C C . GLU B 1 35 ? -28.062 -43.875 9.961 1 89.5 35 GLU B C 1
ATOM 5069 O O . GLU B 1 35 ? -28.641 -44.312 8.961 1 89.5 35 GLU B O 1
ATOM 5074 N N . CYS B 1 36 ? -28.453 -42.969 10.75 1 89.69 36 CYS B N 1
ATOM 5075 C CA . CYS B 1 36 ? -29.703 -42.344 10.328 1 89.69 36 CYS B CA 1
ATOM 5076 C C . CYS B 1 36 ? -29.5 -41.469 9.094 1 89.69 36 CYS B C 1
ATOM 5078 O O . CYS B 1 36 ? -28.406 -40.938 8.891 1 89.69 36 CYS B O 1
ATOM 5080 N N . ASP B 1 37 ? -30.484 -41.344 8.305 1 86.44 37 ASP B N 1
ATOM 5081 C CA . ASP B 1 37 ? -30.422 -40.594 7.055 1 86.44 37 ASP B CA 1
ATOM 5082 C C . ASP B 1 37 ? -30.125 -39.125 7.316 1 86.44 37 ASP B C 1
ATOM 5084 O O . ASP B 1 37 ? -29.516 -38.469 6.48 1 86.44 37 ASP B O 1
ATOM 5088 N N . THR B 1 38 ? -30.531 -38.656 8.414 1 85.94 38 THR B N 1
ATOM 5089 C CA . THR B 1 38 ? -30.297 -37.281 8.75 1 85.94 38 THR B CA 1
ATOM 5090 C C . THR B 1 38 ? -28.812 -37 8.969 1 85.94 38 THR B C 1
ATOM 5092 O O . THR B 1 38 ? -28.266 -36.031 8.43 1 85.94 38 THR B O 1
ATOM 5095 N N . CYS B 1 39 ? -28.25 -37.844 9.688 1 88.88 39 CYS B N 1
ATOM 5096 C CA . CYS B 1 39 ? -26.828 -37.688 9.93 1 88.88 39 CYS B CA 1
ATOM 5097 C C . CYS B 1 39 ? -26.016 -38.031 8.68 1 88.88 39 CYS B C 1
ATOM 5099 O O . CYS B 1 39 ? -25.016 -37.344 8.391 1 88.88 39 CYS B O 1
ATOM 5101 N N . LYS B 1 40 ? -26.5 -39 7.957 1 86.44 40 LYS B N 1
ATOM 5102 C CA . LYS B 1 40 ? -25.844 -39.375 6.711 1 86.44 40 LYS B CA 1
ATOM 5103 C C . LYS B 1 40 ? -25.875 -38.219 5.707 1 86.44 40 LYS B C 1
ATOM 5105 O O . LYS B 1 40 ? -24.875 -37.938 5.039 1 86.44 40 LYS B O 1
ATOM 5110 N N . ALA B 1 41 ? -27 -37.625 5.637 1 80.69 41 ALA B N 1
ATOM 5111 C CA . ALA B 1 41 ? -27.156 -36.5 4.723 1 80.69 41 ALA B CA 1
ATOM 5112 C C . ALA B 1 41 ? -26.203 -35.375 5.094 1 80.69 41 ALA B C 1
ATOM 5114 O O . ALA B 1 41 ? -25.672 -34.688 4.215 1 80.69 41 ALA B O 1
ATOM 5115 N N . LEU B 1 42 ? -25.938 -35.219 6.312 1 85.88 42 LEU B N 1
ATOM 5116 C CA . LEU B 1 42 ? -25.047 -34.156 6.809 1 85.88 42 LEU B CA 1
ATOM 5117 C C . LEU B 1 42 ? -23.609 -34.625 6.855 1 85.88 42 LEU B C 1
ATOM 5119 O O . LEU B 1 42 ? -22.688 -33.844 7.098 1 85.88 42 LEU B O 1
ATOM 5123 N N . GLU B 1 43 ? -23.453 -35.969 6.574 1 85.12 43 GLU B N 1
ATOM 5124 C CA . GLU B 1 43 ? -22.141 -36.594 6.613 1 85.12 43 GLU B CA 1
ATOM 5125 C C . GLU B 1 43 ? -21.469 -36.375 7.965 1 85.12 43 GLU B C 1
ATOM 5127 O O . GLU B 1 43 ? -20.281 -36.062 8.023 1 85.12 43 GLU B O 1
ATOM 5132 N N . ILE B 1 44 ? -22.219 -36.438 9.031 1 89.94 44 ILE B N 1
ATOM 5133 C CA . ILE B 1 44 ? -21.688 -36.312 10.383 1 89.94 44 ILE B CA 1
ATOM 5134 C C . ILE B 1 44 ? -21.75 -37.688 11.094 1 89.94 44 ILE B C 1
ATOM 5136 O O . ILE B 1 44 ? -22.453 -38.594 10.633 1 89.94 44 ILE B O 1
ATOM 5140 N N . THR B 1 45 ? -20.938 -37.781 12.211 1 88.31 45 THR B N 1
ATOM 5141 C CA . THR B 1 45 ? -20.891 -39.031 12.961 1 88.31 45 THR B CA 1
ATOM 5142 C C . THR B 1 45 ? -22.25 -39.312 13.617 1 88.31 45 THR B C 1
ATOM 5144 O O . THR B 1 45 ? -22.766 -38.469 14.359 1 88.31 45 THR B O 1
ATOM 5147 N N . CYS B 1 46 ? -22.859 -40.344 13.289 1 90.12 46 CYS B N 1
ATOM 5148 C CA . CYS B 1 46 ? -24.156 -40.781 13.828 1 90.12 46 CYS B CA 1
ATOM 5149 C C . CYS B 1 46 ? -23.953 -41.75 14.992 1 90.12 46 CYS B C 1
ATOM 5151 O O . CYS B 1 46 ? -23.422 -42.844 14.805 1 90.12 46 CYS B O 1
ATOM 5153 N N . TYR B 1 47 ? -24.203 -41.312 16.172 1 91.38 47 TYR B N 1
ATOM 5154 C CA . TYR B 1 47 ? -24.156 -42.188 17.328 1 91.38 47 TYR B CA 1
ATOM 5155 C C . TYR B 1 47 ? -25.5 -42.875 17.531 1 91.38 47 TYR B C 1
ATOM 5157 O O . TYR B 1 47 ? -26.359 -42.375 18.25 1 91.38 47 TYR B O 1
ATOM 5165 N N . PHE B 1 48 ? -25.609 -44.031 16.797 1 89 48 PHE B N 1
ATOM 5166 C CA . PHE B 1 48 ? -26.844 -44.781 16.875 1 89 48 PHE B CA 1
ATOM 5167 C C . PHE B 1 48 ? -26.672 -46.031 17.734 1 89 48 PHE B C 1
ATOM 5169 O O . PHE B 1 48 ? -26.281 -47.094 17.219 1 89 48 PHE B O 1
ATOM 5176 N N . GLN B 1 49 ? -26.75 -46 19.047 1 83.44 49 GLN B N 1
ATOM 5177 C CA . GLN B 1 49 ? -26.641 -47.125 19.969 1 83.44 49 GLN B CA 1
ATOM 5178 C C . GLN B 1 49 ? -27.828 -47.125 20.938 1 83.44 49 GLN B C 1
ATOM 5180 O O . GLN B 1 49 ? -28.484 -46.094 21.156 1 83.44 49 GLN B O 1
ATOM 5185 N N . ASP B 1 50 ? -28.156 -48.312 21.516 1 82.56 50 ASP B N 1
ATOM 5186 C CA . ASP B 1 50 ? -29.297 -48.469 22.422 1 82.56 50 ASP B CA 1
ATOM 5187 C C . ASP B 1 50 ? -29 -47.875 23.797 1 82.56 50 ASP B C 1
ATOM 5189 O O . ASP B 1 50 ? -29.875 -47.281 24.406 1 82.56 50 ASP B O 1
ATOM 5193 N N . GLU B 1 51 ? -27.656 -48 24.109 1 86.81 51 GLU B N 1
ATOM 5194 C CA . GLU B 1 51 ? -27.266 -47.469 25.422 1 86.81 51 GLU B CA 1
ATOM 5195 C C . GLU B 1 51 ? -26.922 -45.969 25.312 1 86.81 51 GLU B C 1
ATOM 5197 O O . GLU B 1 51 ? -26.328 -45.531 24.328 1 86.81 51 GLU B O 1
ATOM 5202 N N . LYS B 1 52 ? -27.312 -45.219 26.203 1 88.25 52 LYS B N 1
ATOM 5203 C CA . LYS B 1 52 ? -26.984 -43.781 26.297 1 88.25 52 LYS B CA 1
ATOM 5204 C C . LYS B 1 52 ? -25.469 -43.594 26.344 1 88.25 52 LYS B C 1
ATOM 5206 O O . LYS B 1 52 ? -24.781 -44.156 27.188 1 88.25 52 LYS B O 1
ATOM 5211 N N . PRO B 1 53 ? -24.953 -42.875 25.406 1 91.25 53 PRO B N 1
ATOM 5212 C CA . PRO B 1 53 ? -23.5 -42.625 25.422 1 91.25 53 PRO B CA 1
ATOM 5213 C C . PRO B 1 53 ? -23.047 -41.875 26.672 1 91.25 53 PRO B C 1
ATOM 5215 O O . PRO B 1 53 ? -23.828 -41.094 27.219 1 91.25 53 PRO B O 1
ATOM 5218 N N . ASP B 1 54 ? -21.859 -42.094 27.109 1 89.44 54 ASP B N 1
ATOM 5219 C CA . ASP B 1 54 ? -21.297 -41.5 28.328 1 89.44 54 ASP B CA 1
ATOM 5220 C C . ASP B 1 54 ? -21.312 -40 28.25 1 89.44 54 ASP B C 1
ATOM 5222 O O . ASP B 1 54 ? -21.422 -39.312 29.281 1 89.44 54 ASP B O 1
ATOM 5226 N N . TRP B 1 55 ? -21.281 -39.5 27 1 91.81 55 TRP B N 1
ATOM 5227 C CA . TRP B 1 55 ? -21.156 -38.031 26.844 1 91.81 55 TRP B CA 1
ATOM 5228 C C . TRP B 1 55 ? -22.516 -37.375 26.953 1 91.81 55 TRP B C 1
ATOM 5230 O O . TRP B 1 55 ? -22.609 -36.156 27.125 1 91.81 55 TRP B O 1
ATOM 5240 N N . MET B 1 56 ? -23.625 -38.125 26.875 1 89.62 56 MET B N 1
ATOM 5241 C CA . MET B 1 56 ? -24.969 -37.562 27.047 1 89.62 56 MET B CA 1
ATOM 5242 C C . MET B 1 56 ? -25.344 -37.5 28.516 1 89.62 56 MET B C 1
ATOM 5244 O O . MET B 1 56 ? -26.297 -38.156 28.938 1 89.62 56 MET B O 1
ATOM 5248 N N . ASP B 1 57 ? -24.578 -36.75 29.391 1 85.5 57 ASP B N 1
ATOM 5249 C CA . ASP B 1 57 ? -24.703 -36.719 30.844 1 85.5 57 ASP B CA 1
ATOM 5250 C C . ASP B 1 57 ? -25.438 -35.469 31.297 1 85.5 57 ASP B C 1
ATOM 5252 O O . ASP B 1 57 ? -25.625 -35.25 32.5 1 85.5 57 ASP B O 1
ATOM 5256 N N . GLY B 1 58 ? -25.906 -34.562 30.406 1 85.38 58 GLY B N 1
ATOM 5257 C CA . GLY B 1 58 ? -26.562 -33.312 30.766 1 85.38 58 GLY B CA 1
ATOM 5258 C C . GLY B 1 58 ? -25.609 -32.281 31.344 1 85.38 58 GLY B C 1
ATOM 5259 O O . GLY B 1 58 ? -26.031 -31.266 31.906 1 85.38 58 GLY B O 1
ATOM 5260 N N . GLY B 1 59 ? -24.328 -32.594 31.172 1 87.69 59 GLY B N 1
ATOM 5261 C CA . GLY B 1 59 ? -23.297 -31.766 31.781 1 87.69 59 GLY B CA 1
ATOM 5262 C C . GLY B 1 59 ? -22.25 -31.312 30.781 1 87.69 59 GLY B C 1
ATOM 5263 O O . GLY B 1 59 ? -22.562 -31 29.641 1 87.69 59 GLY B O 1
ATOM 5264 N N . PRO B 1 60 ? -20.969 -31.234 31.375 1 87.56 60 PRO B N 1
ATOM 5265 C CA . PRO B 1 60 ? -19.875 -30.703 30.562 1 87.56 60 PRO B CA 1
ATOM 5266 C C . PRO B 1 60 ? -19.531 -31.578 29.359 1 87.56 60 PRO B C 1
ATOM 5268 O O . PRO B 1 60 ? -19.172 -31.062 28.297 1 87.56 60 PRO B O 1
ATOM 5271 N N . LYS B 1 61 ? -19.656 -32.812 29.609 1 88.19 61 LYS B N 1
ATOM 5272 C CA . LYS B 1 61 ? -19.328 -33.719 28.5 1 88.19 61 LYS B CA 1
ATOM 5273 C C . LYS B 1 61 ? -20.312 -33.531 27.344 1 88.19 61 LYS B C 1
ATOM 5275 O O . LYS B 1 61 ? -19.906 -33.562 26.172 1 88.19 61 LYS B O 1
ATOM 5280 N N . GLN B 1 62 ? -21.469 -33.375 27.703 1 88.12 62 GLN B N 1
ATOM 5281 C CA . GLN B 1 62 ? -22.484 -33.156 26.688 1 88.12 62 GLN B CA 1
ATOM 5282 C C . GLN B 1 62 ? -22.266 -31.844 25.938 1 88.12 62 GLN B C 1
ATOM 5284 O O . GLN B 1 62 ? -22.438 -31.766 24.719 1 88.12 62 GLN B O 1
ATOM 5289 N N . ARG B 1 63 ? -21.922 -30.875 26.578 1 88.19 63 ARG B N 1
ATOM 5290 C CA . ARG B 1 63 ? -21.656 -29.578 25.969 1 88.19 63 ARG B CA 1
ATOM 5291 C C . ARG B 1 63 ? -20.453 -29.656 25.016 1 88.19 63 ARG B C 1
ATOM 5293 O O . ARG B 1 63 ? -20.484 -29.078 23.938 1 88.19 63 ARG B O 1
ATOM 5300 N N . GLU B 1 64 ? -19.469 -30.328 25.469 1 87.56 64 GLU B N 1
ATOM 5301 C CA . GLU B 1 64 ? -18.281 -30.531 24.625 1 87.56 64 GLU B CA 1
ATOM 5302 C C . GLU B 1 64 ? -18.641 -31.266 23.344 1 87.56 64 GLU B C 1
ATOM 5304 O O . GLU B 1 64 ? -18.172 -30.906 22.25 1 87.56 64 GLU B O 1
ATOM 5309 N N . MET B 1 65 ? -19.453 -32.281 23.547 1 87.75 65 MET B N 1
ATOM 5310 C CA . MET B 1 65 ? -19.859 -33.062 22.391 1 87.75 65 MET B CA 1
ATOM 5311 C C . MET B 1 65 ? -20.734 -32.25 21.453 1 87.75 65 MET B C 1
ATOM 5313 O O . MET B 1 65 ? -20.625 -32.375 20.234 1 87.75 65 MET B O 1
ATOM 5317 N N . ALA B 1 66 ? -21.5 -31.406 21.953 1 87.38 66 ALA B N 1
ATOM 5318 C CA . ALA B 1 66 ? -22.344 -30.516 21.156 1 87.38 66 ALA B CA 1
ATOM 5319 C C . ALA B 1 66 ? -21.5 -29.594 20.297 1 87.38 66 ALA B C 1
ATOM 5321 O O . ALA B 1 66 ? -21.781 -29.406 19.109 1 87.38 66 ALA B O 1
ATOM 5322 N N . ASP B 1 67 ? -20.547 -29.141 20.922 1 85 67 ASP B N 1
ATOM 5323 C CA . ASP B 1 67 ? -19.625 -28.266 20.203 1 85 67 ASP B CA 1
ATOM 5324 C C . ASP B 1 67 ? -18.891 -29.016 19.109 1 85 67 ASP B C 1
ATOM 5326 O O . ASP B 1 67 ? -18.688 -28.484 18.016 1 85 67 ASP B O 1
ATOM 5330 N N . ARG B 1 68 ? -18.562 -30.141 19.438 1 84.12 68 ARG B N 1
ATOM 5331 C CA . ARG B 1 68 ? -17.859 -30.984 18.453 1 84.12 68 ARG B CA 1
ATOM 5332 C C . ARG B 1 68 ? -18.766 -31.297 17.266 1 84.12 68 ARG B C 1
ATOM 5334 O O . ARG B 1 68 ? -18.328 -31.219 16.109 1 84.12 68 ARG B O 1
ATOM 5341 N N . ILE B 1 69 ? -19.969 -31.641 17.562 1 86.5 69 ILE B N 1
ATOM 5342 C CA . ILE B 1 69 ? -20.906 -31.984 16.5 1 86.5 69 ILE B CA 1
ATOM 5343 C C . ILE B 1 69 ? -21.234 -30.75 15.672 1 86.5 69 ILE B C 1
ATOM 5345 O O . ILE B 1 69 ? -21.312 -30.828 14.445 1 86.5 69 ILE B O 1
ATOM 5349 N N . LYS B 1 70 ? -21.375 -29.672 16.312 1 81.06 70 LYS B N 1
ATOM 5350 C CA . LYS B 1 70 ? -21.594 -28.406 15.602 1 81.06 70 LYS B CA 1
ATOM 5351 C C . LYS B 1 70 ? -20.438 -28.094 14.656 1 81.06 70 LYS B C 1
ATOM 5353 O O . LYS B 1 70 ? -20.641 -27.703 13.508 1 81.06 70 LYS B O 1
ATOM 5358 N N . ALA B 1 71 ? -19.297 -28.312 15.156 1 78.88 71 ALA B N 1
ATOM 5359 C CA . ALA B 1 71 ? -18.094 -28.094 14.352 1 78.88 71 ALA B CA 1
ATOM 5360 C C . ALA B 1 71 ? -18.062 -29.062 13.172 1 78.88 71 ALA B C 1
ATOM 5362 O O . ALA B 1 71 ? -17.688 -28.688 12.055 1 78.88 71 ALA B O 1
ATOM 5363 N N . GLU B 1 72 ? -18.453 -30.297 13.484 1 81.19 72 GLU B N 1
ATOM 5364 C CA . GLU B 1 72 ? -18.484 -31.312 12.438 1 81.19 72 GLU B CA 1
ATOM 5365 C C . GLU B 1 72 ? -19.516 -30.969 11.367 1 81.19 72 GLU B C 1
ATOM 5367 O O . GLU B 1 72 ? -19.25 -31.125 10.172 1 81.19 72 GLU B O 1
ATOM 5372 N N . VAL B 1 73 ? -20.656 -30.547 11.773 1 78.75 73 VAL B N 1
ATOM 5373 C CA . VAL B 1 73 ? -21.703 -30.172 10.836 1 78.75 73 VAL B CA 1
ATOM 5374 C C . VAL B 1 73 ? -21.219 -29.031 9.938 1 78.75 73 VAL B C 1
ATOM 5376 O O . VAL B 1 73 ? -21.406 -29.078 8.719 1 78.75 73 VAL B O 1
ATOM 5379 N N . LYS B 1 74 ? -20.594 -28.125 10.523 1 70.31 74 LYS B N 1
ATOM 5380 C CA . LYS B 1 74 ? -20.078 -26.984 9.773 1 70.31 74 LYS B CA 1
ATOM 5381 C C . LYS B 1 74 ? -18.984 -27.422 8.797 1 70.31 74 LYS B C 1
ATOM 5383 O O . LYS B 1 74 ? -18.984 -27.016 7.637 1 70.31 74 LYS B O 1
ATOM 5388 N N . LYS B 1 75 ? -18.188 -28.234 9.289 1 70.5 75 LYS B N 1
ATOM 5389 C CA . LYS B 1 75 ? -17.094 -28.75 8.453 1 70.5 75 LYS B CA 1
ATOM 5390 C C . LYS B 1 75 ? -17.656 -29.531 7.266 1 70.5 75 LYS B C 1
ATOM 5392 O O . LYS B 1 75 ? -17.234 -29.312 6.125 1 70.5 75 LYS B O 1
ATOM 5397 N N . GLN B 1 76 ? -18.609 -30.422 7.562 1 76.19 76 GLN B N 1
ATOM 5398 C CA . GLN B 1 76 ? -19.172 -31.266 6.5 1 76.19 76 GLN B CA 1
ATOM 5399 C C . GLN B 1 76 ? -20.016 -30.438 5.531 1 76.19 76 GLN B C 1
ATOM 5401 O O . GLN B 1 76 ? -20.047 -30.719 4.332 1 76.19 76 GLN B O 1
ATOM 5406 N N . ALA B 1 77 ? -20.672 -29.469 6.109 1 71.62 77 ALA B N 1
ATOM 5407 C CA . ALA B 1 77 ? -21.422 -28.562 5.238 1 71.62 77 ALA B CA 1
ATOM 5408 C C . ALA B 1 77 ? -20.5 -27.844 4.27 1 71.62 77 ALA B C 1
ATOM 5410 O O . ALA B 1 77 ? -20.812 -27.719 3.082 1 71.62 77 ALA B O 1
ATOM 5411 N N . SER B 1 78 ? -19.422 -27.484 4.762 1 67.19 78 SER B N 1
ATOM 5412 C CA . SER B 1 78 ? -18.422 -26.828 3.934 1 67.19 78 SER B CA 1
ATOM 5413 C C . SER B 1 78 ? -17.891 -27.781 2.861 1 67.19 78 SER B C 1
ATOM 5415 O O . SER B 1 78 ? -17.766 -27.391 1.695 1 67.19 78 SER B O 1
ATOM 5417 N N . GLN B 1 79 ? -17.719 -28.969 3.268 1 70.38 79 GLN B N 1
ATOM 5418 C CA . GLN B 1 79 ? -17.188 -29.969 2.336 1 70.38 79 GLN B CA 1
ATOM 5419 C C . GLN B 1 79 ? -18.188 -30.281 1.239 1 70.38 79 GLN B C 1
ATOM 5421 O O . GLN B 1 79 ? -17.828 -30.422 0.071 1 70.38 79 GLN B O 1
ATOM 5426 N N . ARG B 1 80 ? -19.391 -30.422 1.594 1 73.5 80 ARG B N 1
ATOM 5427 C CA . ARG B 1 80 ? -20.438 -30.688 0.612 1 73.5 80 ARG B CA 1
ATOM 5428 C C . ARG B 1 80 ? -20.578 -29.531 -0.374 1 73.5 80 ARG B C 1
ATOM 5430 O O . ARG B 1 80 ? -20.75 -29.75 -1.575 1 73.5 80 ARG B O 1
ATOM 5437 N N . ARG B 1 81 ? -20.516 -28.438 0.127 1 66.56 81 ARG B N 1
ATOM 5438 C CA . ARG B 1 81 ? -20.594 -27.25 -0.729 1 66.56 81 ARG B CA 1
ATOM 5439 C C . ARG B 1 81 ? -19.422 -27.188 -1.688 1 66.56 81 ARG B C 1
ATOM 5441 O O . ARG B 1 81 ? -19.578 -26.875 -2.869 1 66.56 81 ARG B O 1
ATOM 5448 N N . ASP B 1 82 ? -18.344 -27.484 -1.136 1 68.5 82 ASP B N 1
ATOM 5449 C CA . ASP B 1 82 ? -17.156 -27.547 -1.972 1 68.5 82 ASP B CA 1
ATOM 5450 C C . ASP B 1 82 ? -17.312 -28.562 -3.09 1 68.5 82 ASP B C 1
ATOM 5452 O O . ASP B 1 82 ? -16.969 -28.297 -4.242 1 68.5 82 ASP B O 1
ATOM 5456 N N . ARG B 1 83 ? -17.828 -29.672 -2.703 1 73.12 83 ARG B N 1
ATOM 5457 C CA . ARG B 1 83 ? -18.031 -30.719 -3.688 1 73.12 83 ARG B CA 1
ATOM 5458 C C . ARG B 1 83 ? -19.031 -30.297 -4.75 1 73.12 83 ARG B C 1
ATOM 5460 O O . ARG B 1 83 ? -18.828 -30.562 -5.941 1 73.12 83 ARG B O 1
ATOM 5467 N N . LYS B 1 84 ? -20.062 -29.703 -4.285 1 68.62 84 LYS B N 1
ATOM 5468 C CA . LYS B 1 84 ? -21.078 -29.234 -5.219 1 68.62 84 LYS B CA 1
ATOM 5469 C C . LYS B 1 84 ? -20.516 -28.188 -6.176 1 68.62 84 LYS B C 1
ATOM 5471 O O . LYS B 1 84 ? -20.812 -28.219 -7.375 1 68.62 84 LYS B O 1
ATOM 5476 N N . TYR B 1 85 ? -19.781 -27.406 -5.664 1 69.12 85 TYR B N 1
ATOM 5477 C CA . TYR B 1 85 ? -19.141 -26.391 -6.488 1 69.12 85 TYR B CA 1
ATOM 5478 C C . TYR B 1 85 ? -18.203 -27.031 -7.512 1 69.12 85 TYR B C 1
ATOM 5480 O O . TYR B 1 85 ? -18.234 -26.672 -8.695 1 69.12 85 TYR B O 1
ATOM 5488 N N . LEU B 1 86 ? -17.469 -27.906 -7.031 1 72.19 86 LEU B N 1
ATOM 5489 C CA . LEU B 1 86 ? -16.531 -28.562 -7.934 1 72.19 86 LEU B CA 1
ATOM 5490 C C . LEU B 1 86 ? -17.281 -29.328 -9.031 1 72.19 86 LEU B C 1
ATOM 5492 O O . LEU B 1 86 ? -16.859 -29.312 -10.188 1 72.19 86 LEU B O 1
ATOM 5496 N N . GLU B 1 87 ? -18.391 -29.812 -8.664 1 71.12 87 GLU B N 1
ATOM 5497 C CA . GLU B 1 87 ? -19.234 -30.484 -9.648 1 71.12 87 GLU B CA 1
ATOM 5498 C C . GLU B 1 87 ? -19.797 -29.484 -10.656 1 71.12 87 GLU B C 1
ATOM 5500 O O . GLU B 1 87 ? -19.844 -29.766 -11.859 1 71.12 87 GLU B O 1
ATOM 5505 N N . MET B 1 88 ? -20.109 -28.469 -10.109 1 69.56 88 MET B N 1
ATOM 5506 C CA . MET B 1 88 ? -20.641 -27.422 -10.977 1 69.56 88 MET B CA 1
ATOM 5507 C C . MET B 1 88 ? -19.562 -26.891 -11.914 1 69.56 88 MET B C 1
ATOM 5509 O O . MET B 1 88 ? -19.828 -26.656 -13.102 1 69.56 88 MET B O 1
ATOM 5513 N N . LEU B 1 89 ? -18.5 -26.734 -11.391 1 69.5 89 LEU B N 1
ATOM 5514 C CA . LEU B 1 89 ? -17.375 -26.266 -12.203 1 69.5 89 LEU B CA 1
ATOM 5515 C C . LEU B 1 89 ? -17.047 -27.281 -13.297 1 69.5 89 LEU B C 1
ATOM 5517 O O . LEU B 1 89 ? -16.812 -26.906 -14.445 1 69.5 89 LEU B O 1
ATOM 5521 N N . GLU B 1 90 ? -17.094 -28.484 -12.914 1 68.81 90 GLU B N 1
ATOM 5522 C CA . GLU B 1 90 ? -16.812 -29.562 -13.859 1 68.81 90 GLU B CA 1
ATOM 5523 C C . GLU B 1 90 ? -17.875 -29.625 -14.961 1 68.81 90 GLU B C 1
ATOM 5525 O O . GLU B 1 90 ? -17.547 -29.766 -16.141 1 68.81 90 GLU B O 1
ATOM 5530 N N . ALA B 1 91 ? -19.016 -29.5 -14.516 1 62.88 91 ALA B N 1
ATOM 5531 C CA . ALA B 1 91 ? -20.125 -29.531 -15.461 1 62.88 91 ALA B CA 1
ATOM 5532 C C . ALA B 1 91 ? -20.078 -28.328 -16.391 1 62.88 91 ALA B C 1
ATOM 5534 O O . ALA B 1 91 ? -20.344 -28.453 -17.594 1 62.88 91 ALA B O 1
ATOM 5535 N N . GLY B 1 92 ? -19.75 -27.25 -15.828 1 57.31 92 GLY B N 1
ATOM 5536 C CA . GLY B 1 92 ? -19.656 -26.047 -16.625 1 57.31 92 GLY B CA 1
ATOM 5537 C C . GLY B 1 92 ? -18.516 -26.062 -17.609 1 57.31 92 GLY B C 1
ATOM 5538 O O . GLY B 1 92 ? -18.641 -25.594 -18.734 1 57.31 92 GLY B O 1
ATOM 5539 N N . THR B 1 93 ? -17.406 -26.562 -17.219 1 57.34 93 THR B N 1
ATOM 5540 C CA . THR B 1 93 ? -16.25 -26.672 -18.094 1 57.34 93 THR B CA 1
ATOM 5541 C C . THR B 1 93 ? -16.5 -27.656 -19.219 1 57.34 93 THR B C 1
ATOM 5543 O O . THR B 1 93 ? -16.062 -27.438 -20.359 1 57.34 93 THR B O 1
ATOM 5546 N N . LYS B 1 94 ? -17.188 -28.781 -18.938 1 54.03 94 LYS B N 1
ATOM 5547 C CA . LYS B 1 94 ? -17.547 -29.734 -19.969 1 54.03 94 LYS B CA 1
ATOM 5548 C C . LYS B 1 94 ? -18.422 -29.094 -21.031 1 54.03 94 LYS B C 1
ATOM 5550 O O . LYS B 1 94 ? -18.344 -29.438 -22.219 1 54.03 94 LYS B O 1
ATOM 5555 N N . MET B 1 95 ? -19.203 -28.297 -20.562 1 45 95 MET B N 1
ATOM 5556 C CA . MET B 1 95 ? -20.078 -27.609 -21.516 1 45 95 MET B CA 1
ATOM 5557 C C . MET B 1 95 ? -19.281 -26.641 -22.391 1 45 95 MET B C 1
ATOM 5559 O O . MET B 1 95 ? -19.719 -26.297 -23.484 1 45 95 MET B O 1
ATOM 5563 N N . VAL B 1 96 ? -18.172 -26.219 -21.844 1 42.81 96 VAL B N 1
ATOM 5564 C CA . VAL B 1 96 ? -17.297 -25.344 -22.609 1 42.81 96 VAL B CA 1
ATOM 5565 C C . VAL B 1 96 ? -16.172 -26.141 -23.25 1 42.81 96 VAL B C 1
ATOM 5567 O O . VAL B 1 96 ? -15.188 -25.578 -23.734 1 42.81 96 VAL B O 1
ATOM 5570 N N . SER B 1 97 ? -16.188 -27.547 -23.281 1 39.69 97 SER B N 1
ATOM 5571 C CA . SER B 1 97 ? -15.125 -28.391 -23.828 1 39.69 97 SER B CA 1
ATOM 5572 C C . SER B 1 97 ? -14.703 -27.922 -25.219 1 39.69 97 SER B C 1
ATOM 5574 O O . SER B 1 97 ? -15.539 -27.828 -26.125 1 39.69 97 SER B O 1
ATOM 5576 N N . ILE B 1 98 ? -13.617 -27.328 -25.188 1 37.78 98 ILE B N 1
ATOM 5577 C CA . ILE B 1 98 ? -12.766 -27.078 -26.344 1 37.78 98 ILE B CA 1
ATOM 5578 C C . ILE B 1 98 ? -12.484 -28.406 -27.078 1 37.78 98 ILE B C 1
ATOM 5580 O O . ILE B 1 98 ? -11.906 -29.328 -26.5 1 37.78 98 ILE B O 1
ATOM 5584 N N . SER B 1 99 ? -13.234 -29.047 -28.078 1 30.41 99 SER B N 1
ATOM 5585 C CA . SER B 1 99 ? -12.961 -30.156 -28.984 1 30.41 99 SER B CA 1
ATOM 5586 C C . SER B 1 99 ? -11.484 -30.203 -29.359 1 30.41 99 SER B C 1
ATOM 5588 O O . SER B 1 99 ? -10.953 -29.234 -29.922 1 30.41 99 SER B O 1
ATOM 5590 N N . ASP B 1 100 ? -10.672 -30.906 -28.625 1 32.94 100 ASP B N 1
ATOM 5591 C CA . ASP B 1 100 ? -9.406 -31.359 -29.219 1 32.94 100 ASP B CA 1
ATOM 5592 C C . ASP B 1 100 ? -9.641 -32.062 -30.562 1 32.94 100 ASP B C 1
ATOM 5594 O O . ASP B 1 100 ? -9.578 -33.281 -30.641 1 32.94 100 ASP B O 1
ATOM 5598 N N . THR B 1 101 ? -10.656 -31.906 -31.453 1 28.38 101 THR B N 1
ATOM 5599 C CA . THR B 1 101 ? -10.945 -32.656 -32.688 1 28.38 101 THR B CA 1
ATOM 5600 C C . THR B 1 101 ? -9.695 -32.75 -33.562 1 28.38 101 THR B C 1
ATOM 5602 O O . THR B 1 101 ? -9.727 -33.375 -34.625 1 28.38 101 THR B O 1
ATOM 5605 N N . ASP B 1 102 ? -8.633 -31.969 -33.625 1 27.5 102 ASP B N 1
ATOM 5606 C CA . ASP B 1 102 ? -8.062 -32.031 -34.969 1 27.5 102 ASP B CA 1
ATOM 5607 C C . ASP B 1 102 ? -7.215 -33.312 -35.125 1 27.5 102 ASP B C 1
ATOM 5609 O O . ASP B 1 102 ? -6.402 -33.375 -36.062 1 27.5 102 ASP B O 1
ATOM 5613 N N . ASP B 1 103 ? -6.828 -34.188 -34.156 1 24.23 103 ASP B N 1
ATOM 5614 C CA . ASP B 1 103 ? -5.922 -35.156 -34.75 1 24.23 103 ASP B CA 1
ATOM 5615 C C . ASP B 1 103 ? -6.691 -36.188 -35.562 1 24.23 103 ASP B C 1
ATOM 5617 O O . ASP B 1 103 ? -7.551 -36.875 -35.062 1 24.23 103 ASP B O 1
ATOM 5621 N N . PRO B 1 104 ? -6.797 -36.312 -36.969 1 24.7 104 PRO B N 1
ATOM 5622 C CA . PRO B 1 104 ? -7.449 -37.156 -38 1 24.7 104 PRO B CA 1
ATOM 5623 C C . PRO B 1 104 ? -7.086 -38.625 -37.875 1 24.7 104 PRO B C 1
ATOM 5625 O O . PRO B 1 104 ? -7.547 -39.438 -38.688 1 24.7 104 PRO B O 1
ATOM 5628 N N . GLN B 1 105 ? -5.902 -39.031 -37.312 1 21.12 105 GLN B N 1
ATOM 5629 C CA . GLN B 1 105 ? -5.434 -40.25 -38 1 21.12 105 GLN B CA 1
ATOM 5630 C C . GLN B 1 105 ? -6.461 -41.375 -37.938 1 21.12 105 GLN B C 1
ATOM 5632 O O . GLN B 1 105 ? -6.832 -41.938 -38.938 1 21.12 105 GLN B O 1
ATOM 5637 N N . ALA B 1 106 ? -6.094 -42.531 -37.156 1 21.56 106 ALA B N 1
ATOM 5638 C CA . ALA B 1 106 ? -5.953 -43.938 -37.469 1 21.56 106 ALA B CA 1
ATOM 5639 C C . ALA B 1 106 ? -7.285 -44.688 -37.312 1 21.56 106 ALA B C 1
ATOM 5641 O O . ALA B 1 106 ? -7.852 -44.719 -36.219 1 21.56 106 ALA B O 1
ATOM 5642 N N . ASN B 1 107 ? -8.148 -44.875 -38.438 1 20.05 107 ASN B N 1
ATOM 5643 C CA . ASN B 1 107 ? -9.352 -45.625 -38.781 1 20.05 107 ASN B CA 1
ATOM 5644 C C . ASN B 1 107 ? -9.195 -47.125 -38.531 1 20.05 107 ASN B C 1
ATOM 5646 O O . ASN B 1 107 ? -9.891 -47.938 -39.125 1 20.05 107 ASN B O 1
ATOM 5650 N N . GLY B 1 108 ? -8.188 -47.562 -37.812 1 18.53 108 GLY B N 1
ATOM 5651 C CA . GLY B 1 108 ? -8.141 -49.031 -37.969 1 18.53 108 GLY B CA 1
ATOM 5652 C C . GLY B 1 108 ? -9.422 -49.719 -37.531 1 18.53 108 GLY B C 1
ATOM 5653 O O . GLY B 1 108 ? -10.219 -49.125 -36.781 1 18.53 108 GLY B O 1
ATOM 5654 N N . GLY B 1 109 ? -9.969 -50.781 -38.219 1 19.56 109 GLY B N 1
ATOM 5655 C CA . GLY B 1 109 ? -11.109 -51.625 -38.562 1 19.56 109 GLY B CA 1
ATOM 5656 C C . GLY B 1 109 ? -11.562 -52.5 -37.375 1 19.56 109 GLY B C 1
ATOM 5657 O O . GLY B 1 109 ? -12.648 -53.062 -37.406 1 19.56 109 GLY B O 1
ATOM 5658 N N . ARG B 1 110 ? -10.633 -53 -36.594 1 19.03 110 ARG B N 1
ATOM 5659 C CA . ARG B 1 110 ? -10.922 -54.438 -36.438 1 19.03 110 ARG B CA 1
ATOM 5660 C C . ARG B 1 110 ? -12.203 -54.656 -35.656 1 19.03 110 ARG B C 1
ATOM 5662 O O . ARG B 1 110 ? -13.102 -55.375 -36.094 1 19.03 110 ARG B O 1
ATOM 5669 N N . GLY B 1 111 ? -12.055 -54.906 -34.406 1 17.38 111 GLY B N 1
ATOM 5670 C CA . GLY B 1 111 ? -12.438 -56.188 -33.844 1 17.38 111 GLY B CA 1
ATOM 5671 C C . GLY B 1 111 ? -13.883 -56.219 -33.375 1 17.38 111 GLY B C 1
ATOM 5672 O O . GLY B 1 111 ? -14.633 -57.125 -33.75 1 17.38 111 GLY B O 1
ATOM 5673 N N . LYS B 1 112 ? -14.289 -55.562 -32.219 1 19.25 112 LYS B N 1
ATOM 5674 C CA . LYS B 1 112 ? -14.906 -56.438 -31.234 1 19.25 112 LYS B CA 1
ATOM 5675 C C . LYS B 1 112 ? -16.375 -56.688 -31.578 1 19.25 112 LYS B C 1
ATOM 5677 O O . LYS B 1 112 ? -17.047 -55.844 -32.156 1 19.25 112 LYS B O 1
ATOM 5682 N N . VAL B 1 113 ? -16.891 -57.875 -31.422 1 19.84 113 VAL B N 1
ATOM 5683 C CA . VAL B 1 113 ? -17.938 -58.875 -31.562 1 19.84 113 VAL B CA 1
ATOM 5684 C C . VAL B 1 113 ? -19.109 -58.531 -30.641 1 19.84 113 VAL B C 1
ATOM 5686 O O . VAL B 1 113 ? -20.047 -59.312 -30.5 1 19.84 113 VAL B O 1
ATOM 5689 N N . PRO B 1 114 ? -19.25 -57.188 -30.281 1 17.69 114 PRO B N 1
ATOM 5690 C CA . PRO B 1 114 ? -20.188 -57.312 -29.156 1 17.69 114 PRO B CA 1
ATOM 5691 C C . PRO B 1 114 ? -21.422 -58.125 -29.5 1 17.69 114 PRO B C 1
ATOM 5693 O O . PRO B 1 114 ? -21.797 -58.188 -30.672 1 17.69 114 PRO B O 1
ATOM 5696 N N . MET B 1 115 ? -21.891 -58.844 -28.5 1 17.48 115 MET B N 1
ATOM 5697 C CA . MET B 1 115 ? -22.828 -59.875 -28.094 1 17.48 115 MET B CA 1
ATOM 5698 C C . MET B 1 115 ? -24.281 -59.406 -28.297 1 17.48 115 MET B C 1
ATOM 5700 O O . MET B 1 115 ? -24.531 -58.219 -28.406 1 17.48 115 MET B O 1
ATOM 5704 N N . SER B 1 116 ? -25.219 -60.25 -28.156 1 17.89 116 SER B N 1
ATOM 5705 C CA . SER B 1 116 ? -26.562 -60.656 -28.516 1 17.89 116 SER B CA 1
ATOM 5706 C C . SER B 1 116 ? -27.609 -59.875 -27.703 1 17.89 116 SER B C 1
ATOM 5708 O O . SER B 1 116 ? -27.75 -60.094 -26.5 1 17.89 116 SER B O 1
ATOM 5710 N N . GLY B 1 117 ? -27.453 -58.594 -27.609 1 17.27 117 GLY B N 1
ATOM 5711 C CA . GLY B 1 117 ? -28.422 -58.062 -26.656 1 17.27 117 GLY B CA 1
ATOM 5712 C C . GLY B 1 117 ? -29.859 -58.469 -27 1 17.27 117 GLY B C 1
ATOM 5713 O O . GLY B 1 117 ? -30.25 -58.438 -28.156 1 17.27 117 GLY B O 1
ATOM 5714 N N . ALA B 1 118 ? -30.375 -59.406 -26.188 1 17.77 118 ALA B N 1
ATOM 5715 C CA . ALA B 1 118 ? -31.703 -59.969 -26.188 1 17.77 118 ALA B CA 1
ATOM 5716 C C . ALA B 1 118 ? -32.781 -58.906 -25.938 1 17.77 118 ALA B C 1
ATOM 5718 O O . ALA B 1 118 ? -32.688 -58.125 -24.969 1 17.77 118 ALA B O 1
ATOM 5719 N N . SER B 1 119 ? -33.344 -58.406 -26.906 1 17.56 119 SER B N 1
ATOM 5720 C CA . SER B 1 119 ? -34.375 -57.375 -27.094 1 17.56 119 SER B CA 1
ATOM 5721 C C . SER B 1 119 ? -35.656 -57.719 -26.328 1 17.56 119 SER B C 1
ATOM 5723 O O . SER B 1 119 ? -36.719 -57.188 -26.625 1 17.56 119 SER B O 1
ATOM 5725 N N . ASP B 1 120 ? -35.469 -58.25 -25 1 16.83 120 ASP B N 1
ATOM 5726 C CA . ASP B 1 120 ? -36.781 -58.781 -24.688 1 16.83 120 ASP B CA 1
ATOM 5727 C C . ASP B 1 120 ? -37.812 -57.656 -24.578 1 16.83 120 ASP B C 1
ATOM 5729 O O . ASP B 1 120 ? -37.531 -56.594 -23.984 1 16.83 120 ASP B O 1
ATOM 5733 N N . THR B 1 121 ? -38.844 -57.719 -25.297 1 17.03 121 THR B N 1
ATOM 5734 C CA . THR B 1 121 ? -39.969 -56.906 -25.75 1 17.03 121 THR B CA 1
ATOM 5735 C C . THR B 1 121 ? -41 -56.75 -24.641 1 17.03 121 THR B C 1
ATOM 5737 O O . THR B 1 121 ? -42 -56.031 -2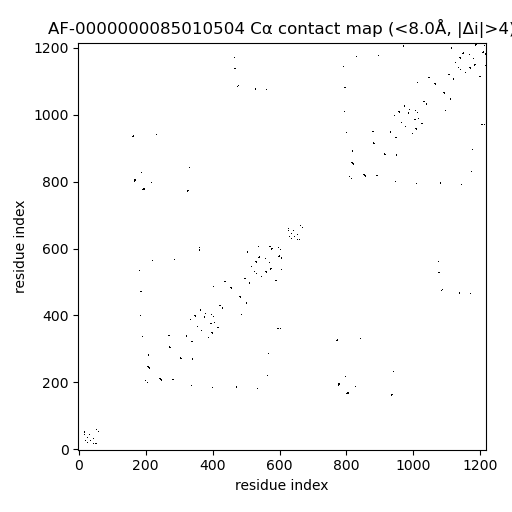4.797 1 17.03 121 THR B O 1
ATOM 5740 N N . ASP B 1 122 ? -40.781 -57.094 -23.281 1 17.8 122 ASP B N 1
ATOM 5741 C CA . ASP B 1 122 ? -42.125 -57.438 -22.859 1 17.8 122 ASP B CA 1
ATOM 5742 C C . ASP B 1 122 ? -42.969 -56.188 -22.688 1 17.8 122 ASP B C 1
ATOM 5744 O O . ASP B 1 122 ? -42.469 -55.125 -22.297 1 17.8 122 ASP B O 1
ATOM 5748 N N . PRO B 1 123 ? -44.344 -56.219 -22.969 1 17.77 123 PRO B N 1
ATOM 5749 C CA . PRO B 1 123 ? -45.406 -55.281 -23.359 1 17.77 123 PRO B CA 1
ATOM 5750 C C . PRO B 1 123 ? -46.031 -54.562 -22.172 1 17.77 123 PRO B C 1
ATOM 5752 O O . PRO B 1 123 ? -46.844 -53.656 -22.359 1 17.77 123 PRO B O 1
ATOM 5755 N N . SER B 1 124 ? -45.562 -54.688 -20.859 1 18.67 124 SER B N 1
ATOM 5756 C CA . SER B 1 124 ? -46.781 -54.719 -20.031 1 18.67 124 SER B CA 1
ATOM 5757 C C . SER B 1 124 ? -47.438 -53.344 -19.969 1 18.67 124 SER B C 1
ATOM 5759 O O . SER B 1 124 ? -46.75 -52.312 -19.875 1 18.67 124 SER B O 1
ATOM 5761 N N . PRO B 1 125 ? -48.812 -53.281 -20.078 1 18.55 125 PRO B N 1
ATOM 5762 C CA . PRO B 1 125 ? -49.812 -52.281 -20.391 1 18.55 125 PRO B CA 1
ATOM 5763 C C . PRO B 1 125 ? -50 -51.25 -19.266 1 18.55 125 PRO B C 1
ATOM 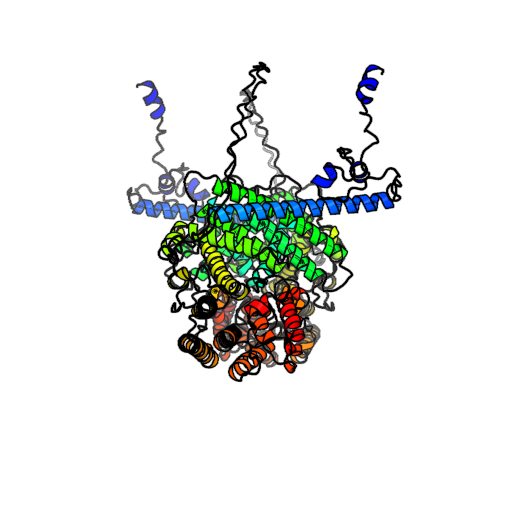5765 O O . PRO B 1 125 ? -49.656 -51.531 -18.125 1 18.55 125 PRO B O 1
ATOM 5768 N N . ARG B 1 126 ? -50.438 -49.969 -19.609 1 18.52 126 ARG B N 1
ATOM 5769 C CA . ARG B 1 126 ? -50.562 -48.594 -19.219 1 18.52 126 ARG B CA 1
ATOM 5770 C C . ARG B 1 126 ? -51.781 -48.406 -18.297 1 18.52 126 ARG B C 1
ATOM 5772 O O . ARG B 1 126 ? -52.906 -48.5 -18.734 1 18.52 126 ARG B O 1
ATOM 5779 N N . SER B 1 127 ? -51.75 -49.062 -17.078 1 18.12 127 SER B N 1
ATOM 5780 C CA . SER B 1 127 ? -53 -48.875 -16.359 1 18.12 127 SER B CA 1
ATOM 5781 C C . SER B 1 127 ? -53.281 -47.375 -16.125 1 18.12 127 SER B C 1
ATOM 5783 O O . SER B 1 127 ? -52.344 -46.594 -15.984 1 18.12 127 SER B O 1
ATOM 5785 N N . HIS B 1 128 ? -54.531 -46.844 -16.188 1 17.2 128 HIS B N 1
ATOM 5786 C CA . HIS B 1 128 ? -55.375 -45.719 -16.516 1 17.2 128 HIS B CA 1
ATOM 5787 C C . HIS B 1 128 ? -55.469 -44.719 -15.359 1 17.2 128 HIS B C 1
ATOM 5789 O O . HIS B 1 128 ? -55.469 -43.531 -15.57 1 17.2 128 HIS B O 1
ATOM 5795 N N . GLY B 1 129 ? -55.562 -45.094 -14.031 1 18.78 129 GLY B N 1
ATOM 5796 C CA . GLY B 1 129 ? -56.688 -44.438 -13.359 1 18.78 129 GLY B CA 1
ATOM 5797 C C . GLY B 1 129 ? -56.406 -42.969 -13.023 1 18.78 129 GLY B C 1
ATOM 5798 O O . GLY B 1 129 ? -55.25 -42.562 -12.859 1 18.78 129 GLY B O 1
ATOM 5799 N N . ILE B 1 130 ? -57.344 -42.031 -13.289 1 20.56 130 ILE B N 1
ATOM 5800 C CA . ILE B 1 130 ? -57.562 -40.625 -13.57 1 20.56 130 ILE B CA 1
ATOM 5801 C C . ILE B 1 130 ? -57.625 -39.844 -12.266 1 20.56 130 ILE B C 1
ATOM 5803 O O . ILE B 1 130 ? -57.781 -38.625 -12.281 1 20.56 130 ILE B O 1
ATOM 5807 N N . GLY B 1 131 ? -57.156 -40.312 -11.078 1 18.53 131 GLY B N 1
ATOM 5808 C CA . GLY B 1 131 ? -57.875 -39.625 -10 1 18.53 131 GLY B CA 1
ATOM 5809 C C . GLY B 1 131 ? -57.625 -38.125 -9.984 1 18.53 131 GLY B C 1
ATOM 5810 O O . GLY B 1 131 ? -56.594 -37.656 -10.477 1 18.53 131 GLY B O 1
ATOM 5811 N N . SER B 1 132 ? -58.656 -37.281 -9.883 1 20.58 132 SER B N 1
ATOM 5812 C CA . SER B 1 132 ? -59.062 -35.875 -10.062 1 20.58 132 SER B CA 1
ATOM 5813 C C . SER B 1 132 ? -58.438 -35 -8.984 1 20.58 132 SER B C 1
ATOM 5815 O O . SER B 1 132 ? -58.75 -33.812 -8.898 1 20.58 132 SER B O 1
ATOM 5817 N N . SER B 1 133 ? -57.219 -35.219 -8.5 1 19.72 133 SER B N 1
ATOM 5818 C CA . SER B 1 133 ? -57 -34.469 -7.254 1 19.72 133 SER B CA 1
ATOM 5819 C C . SER B 1 133 ? -57.219 -32.969 -7.449 1 19.72 133 SER B C 1
ATOM 5821 O O . SER B 1 133 ? -56.938 -32.438 -8.523 1 19.72 133 SER B O 1
ATOM 5823 N N . PRO B 1 134 ? -57.875 -32.281 -6.535 1 22.28 134 PRO B N 1
ATOM 5824 C CA . PRO B 1 134 ? -58.438 -30.938 -6.488 1 22.28 134 PRO B CA 1
ATOM 5825 C C . PRO B 1 134 ? -57.375 -29.859 -6.707 1 22.28 134 PRO B C 1
ATOM 5827 O O . PRO B 1 134 ? -56.156 -30.125 -6.527 1 22.28 134 PRO B O 1
ATOM 5830 N N . GLU B 1 135 ? -57.75 -28.625 -7.262 1 19.8 135 GLU B N 1
ATOM 5831 C CA . GLU B 1 135 ? -57.25 -27.406 -7.891 1 19.8 135 GLU B CA 1
ATOM 5832 C C . GLU B 1 135 ? -56.5 -26.531 -6.887 1 19.8 135 GLU B C 1
ATOM 5834 O O . GLU B 1 135 ? -57.125 -25.969 -5.977 1 19.8 135 GLU B O 1
ATOM 5839 N N . SER B 1 136 ? -55.531 -27.031 -6.086 1 19.61 136 SER B N 1
ATOM 5840 C CA . SER B 1 136 ? -55 -26.109 -5.082 1 19.61 136 SER B CA 1
ATOM 5841 C C . SER B 1 136 ? -54.562 -24.781 -5.707 1 19.61 136 SER B C 1
ATOM 5843 O O . SER B 1 136 ? -54.031 -24.766 -6.816 1 19.61 136 SER B O 1
ATOM 5845 N N . SER B 1 137 ? -55.188 -23.609 -5.332 1 21.02 137 SER B N 1
ATOM 5846 C CA . 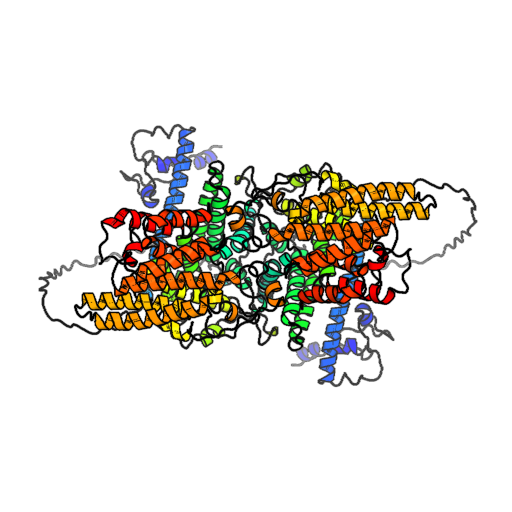SER B 1 137 ? -55.125 -22.203 -5.695 1 21.02 137 SER B CA 1
ATOM 5847 C C . SER B 1 137 ? -53.719 -21.656 -5.645 1 21.02 137 SER B C 1
ATOM 5849 O O . SER B 1 137 ? -53 -21.891 -4.676 1 21.02 137 SER B O 1
ATOM 5851 N N . ASN B 1 138 ? -53.062 -21.422 -6.836 1 20.05 138 ASN B N 1
ATOM 5852 C CA . ASN B 1 138 ? -51.75 -20.938 -7.293 1 20.05 138 ASN B CA 1
ATOM 5853 C C . ASN B 1 138 ? -51.469 -19.516 -6.816 1 20.05 138 ASN B C 1
ATOM 5855 O O . ASN B 1 138 ? -51.938 -18.547 -7.422 1 20.05 138 ASN B O 1
ATOM 5859 N N . THR B 1 139 ? -51.688 -19.188 -5.504 1 22.31 139 THR B N 1
ATOM 5860 C CA . THR B 1 139 ? -51.406 -17.781 -5.207 1 22.31 139 THR B CA 1
ATOM 5861 C C . THR B 1 139 ? -50.031 -17.359 -5.723 1 22.31 139 THR B C 1
ATOM 5863 O O . THR B 1 139 ? -49.031 -18.016 -5.434 1 22.31 139 THR B O 1
ATOM 5866 N N . ASN B 1 140 ? -49.969 -16.75 -6.941 1 21.41 140 ASN B N 1
ATOM 5867 C CA . ASN B 1 140 ? -48.938 -16.141 -7.781 1 21.41 140 ASN B CA 1
ATOM 5868 C C . ASN B 1 140 ? -48.094 -15.125 -7.004 1 21.41 140 ASN B C 1
ATOM 5870 O O . ASN B 1 140 ? -48.531 -14 -6.77 1 21.41 140 ASN B O 1
ATOM 5874 N N . GLY B 1 141 ? -47.656 -15.375 -5.816 1 21.77 141 GLY B N 1
ATOM 5875 C CA . GLY B 1 141 ? -46.875 -14.32 -5.184 1 21.77 141 GLY B CA 1
ATOM 5876 C C . GLY B 1 141 ? -45.75 -13.781 -6.066 1 21.77 141 GLY B C 1
ATOM 5877 O O . GLY B 1 141 ? -44.969 -14.547 -6.605 1 21.77 141 GLY B O 1
ATOM 5878 N N . ALA B 1 142 ? -46 -12.656 -6.84 1 24.31 142 ALA B N 1
ATOM 5879 C CA . ALA B 1 142 ? -45.125 -11.859 -7.691 1 24.31 142 ALA B CA 1
ATOM 5880 C C . ALA B 1 142 ? -43.781 -11.633 -7.027 1 24.31 142 ALA B C 1
ATOM 5882 O O . ALA B 1 142 ? -43.688 -11.07 -5.934 1 24.31 142 ALA B O 1
ATOM 5883 N N . SER B 1 143 ? -42.906 -12.594 -7.191 1 23.95 143 SER B N 1
ATOM 5884 C CA . SER B 1 143 ? -41.562 -12.461 -6.695 1 23.95 143 SER B CA 1
ATOM 5885 C C . SER B 1 143 ? -40.938 -11.133 -7.133 1 23.95 143 SER B C 1
ATOM 5887 O O . SER B 1 143 ? -41.062 -10.734 -8.289 1 23.95 143 SER B O 1
ATOM 5889 N N . PRO B 1 144 ? -40.812 -10.156 -6.266 1 28.45 144 PRO B N 1
ATOM 5890 C CA . PRO B 1 144 ? -40.281 -8.852 -6.672 1 28.45 144 PRO B CA 1
ATOM 5891 C C . PRO B 1 144 ? -39.156 -8.961 -7.676 1 28.45 144 PRO B C 1
ATOM 5893 O O . PRO B 1 144 ? -38.469 -9.984 -7.73 1 28.45 144 PRO B O 1
ATOM 5896 N N . PRO B 1 145 ? -39.312 -8.281 -8.828 1 27.67 145 PRO B N 1
ATOM 5897 C CA . PRO B 1 145 ? -38.312 -8.289 -9.906 1 27.67 145 PRO B CA 1
ATOM 5898 C C . PRO B 1 145 ? -36.875 -8.281 -9.391 1 27.67 145 PRO B C 1
ATOM 5900 O O . PRO B 1 145 ? -36.594 -7.613 -8.398 1 27.67 145 PRO B O 1
ATOM 5903 N N . GLU B 1 146 ? -36.219 -9.391 -9.531 1 28 146 GLU B N 1
ATOM 5904 C CA . GLU B 1 146 ? -34.812 -9.68 -9.219 1 28 146 GLU B CA 1
ATOM 5905 C C . GLU B 1 146 ? -33.875 -8.578 -9.734 1 28 146 GLU B C 1
ATOM 5907 O O . GLU B 1 146 ? -33.844 -8.32 -10.938 1 28 146 GLU B O 1
ATOM 5912 N N . VAL B 1 147 ? -33.781 -7.402 -9.086 1 31.7 147 VAL B N 1
ATOM 5913 C CA . VAL B 1 147 ? -32.781 -6.387 -9.406 1 31.7 147 VAL B CA 1
ATOM 5914 C C . VAL B 1 147 ? -31.469 -7.059 -9.797 1 31.7 147 VAL B C 1
ATOM 5916 O O . VAL B 1 147 ? -31.078 -8.055 -9.188 1 31.7 147 VAL B O 1
ATOM 5919 N N . PRO B 1 148 ? -31.094 -6.859 -11.039 1 30.09 148 PRO B N 1
ATOM 5920 C CA . PRO B 1 148 ? -29.875 -7.5 -11.523 1 30.09 148 PRO B CA 1
ATOM 5921 C C . PRO B 1 148 ? -28.75 -7.492 -10.484 1 30.09 148 PRO B C 1
ATOM 5923 O O . PRO B 1 148 ? -28.562 -6.492 -9.781 1 30.09 148 PRO B O 1
ATOM 5926 N N . TRP B 1 149 ? -28.422 -8.672 -10.164 1 30.81 149 TRP B N 1
ATOM 5927 C CA . TRP B 1 149 ? -27.5 -9.016 -9.078 1 30.81 149 TRP B CA 1
ATOM 5928 C C . TRP B 1 149 ? -26.25 -8.148 -9.117 1 30.81 149 TRP B C 1
ATOM 5930 O O . TRP B 1 149 ? -25.641 -7.891 -8.086 1 30.81 149 TRP B O 1
ATOM 5940 N N . HIS B 1 150 ? -25.875 -7.914 -10.344 1 32.75 150 HIS B N 1
ATOM 5941 C CA . HIS B 1 150 ? -24.625 -7.168 -10.461 1 32.75 150 HIS B CA 1
ATOM 5942 C C . HIS B 1 150 ? -24.797 -5.73 -9.984 1 32.75 150 HIS B C 1
ATOM 5944 O O . HIS B 1 150 ? -23.812 -4.977 -9.914 1 32.75 150 HIS B O 1
ATOM 5950 N N . SER B 1 151 ? -26.031 -5.375 -10.156 1 31.98 151 SER B N 1
ATOM 5951 C CA . SER B 1 151 ? -26.312 -3.982 -9.828 1 31.98 151 SER B CA 1
ATOM 5952 C C . SER B 1 151 ? -26.359 -3.773 -8.312 1 31.98 151 SER B C 1
ATOM 5954 O O . SER B 1 151 ? -26.703 -2.682 -7.848 1 31.98 151 SER B O 1
ATOM 5956 N N . GLN B 1 152 ? -26.516 -4.895 -7.652 1 30.39 152 GLN B N 1
ATOM 5957 C CA . GLN B 1 152 ? -26.672 -4.637 -6.227 1 30.39 152 GLN B CA 1
ATOM 5958 C C . GLN B 1 152 ? -25.344 -4.191 -5.602 1 30.39 152 GLN B C 1
ATOM 5960 O O . GLN B 1 152 ? -24.391 -4.969 -5.527 1 30.39 152 GLN B O 1
ATOM 5965 N N . VAL B 1 153 ? -25.062 -3.115 -5.84 1 34.16 153 VAL B N 1
ATOM 5966 C CA . VAL B 1 153 ? -24.047 -2.535 -4.984 1 34.16 153 VAL B CA 1
ATOM 5967 C C . VAL B 1 153 ? -24.219 -3.041 -3.553 1 34.16 153 VAL B C 1
ATOM 5969 O O . VAL B 1 153 ? -25.328 -3.266 -3.098 1 34.16 153 VAL B O 1
ATOM 5972 N N . PHE B 1 154 ? -23.266 -3.678 -3.02 1 32.94 154 PHE B N 1
ATOM 5973 C CA . PHE B 1 154 ? -23.375 -4.012 -1.604 1 32.94 154 PHE B CA 1
ATOM 5974 C C . PHE B 1 154 ? -24.281 -3.027 -0.882 1 32.94 154 PHE B C 1
ATOM 5976 O O . PHE B 1 154 ? -23.875 -1.915 -0.552 1 32.94 154 PHE B O 1
ATOM 5983 N N . VAL B 1 155 ? -25.562 -2.957 -1.342 1 32.59 155 VAL B N 1
ATOM 5984 C CA . VAL B 1 155 ? -26.469 -2.332 -0.387 1 32.59 155 VAL B CA 1
ATOM 5985 C C . VAL B 1 155 ? -26.344 -3.021 0.97 1 32.59 155 VAL B C 1
ATOM 5987 O O . VAL B 1 155 ? -26.578 -4.23 1.082 1 32.59 155 VAL B O 1
ATOM 5990 N N . ARG B 1 156 ? -25.656 -2.41 1.81 1 34.53 156 ARG B N 1
ATOM 5991 C CA . ARG B 1 156 ? -25.578 -2.768 3.223 1 34.53 156 ARG B CA 1
ATOM 5992 C C . ARG B 1 156 ? -26.969 -3.137 3.766 1 34.53 156 ARG B C 1
ATOM 5994 O O . ARG B 1 156 ? -27.828 -2.273 3.908 1 34.53 156 ARG B O 1
ATOM 6001 N N . GLN B 1 157 ? -27.578 -4.176 3.434 1 31.28 157 GLN B N 1
ATOM 6002 C CA . GLN B 1 157 ? -28.734 -4.527 4.258 1 31.28 157 GLN B CA 1
ATOM 6003 C C . GLN B 1 157 ? -28.422 -4.336 5.738 1 31.28 157 GLN B C 1
ATOM 6005 O O . GLN B 1 157 ? -27.281 -4.516 6.172 1 31.28 157 GLN B O 1
ATOM 6010 N N . GLU B 1 158 ? -29.266 -3.705 6.512 1 33.88 158 GLU B N 1
ATOM 6011 C CA . GLU B 1 158 ? -29.375 -3.541 7.957 1 33.88 158 GLU B CA 1
ATOM 6012 C C . GLU B 1 158 ? -28.906 -4.793 8.695 1 33.88 158 GLU B C 1
ATOM 6014 O O . GLU B 1 158 ? -29.188 -4.965 9.883 1 33.88 158 GLU B O 1
ATOM 6019 N N . ASP B 1 159 ? -28.641 -5.852 8.133 1 36.31 159 ASP B N 1
ATOM 6020 C CA . ASP B 1 159 ? -28.312 -6.863 9.133 1 36.31 159 ASP B CA 1
ATOM 6021 C C . ASP B 1 159 ? -27.172 -6.406 10.031 1 36.31 159 ASP B C 1
ATOM 6023 O O . ASP B 1 159 ? -26.5 -5.418 9.734 1 36.31 159 ASP B O 1
ATOM 6027 N N . ASN B 1 160 ? -26.422 -7.34 10.961 1 40.22 160 ASN B N 1
ATOM 6028 C CA . ASN B 1 160 ? -25.625 -6.992 12.141 1 40.22 160 ASN B CA 1
ATOM 6029 C C . ASN B 1 160 ? -24.375 -6.215 11.773 1 40.22 160 ASN B C 1
ATOM 6031 O O . ASN B 1 160 ? -23.516 -6.723 11.047 1 40.22 160 ASN B O 1
ATOM 6035 N N . ASP B 1 161 ? -24.359 -4.887 11.766 1 44.66 161 ASP B N 1
ATOM 6036 C CA . ASP B 1 161 ? -23.438 -3.766 11.68 1 44.66 161 ASP B CA 1
ATOM 6037 C C . ASP B 1 161 ? -22 -4.215 11.969 1 44.66 161 ASP B C 1
ATOM 6039 O O . ASP B 1 161 ? -21.062 -3.744 11.328 1 44.66 161 ASP B O 1
ATOM 6043 N N . SER B 1 162 ? -21.891 -5.148 12.836 1 49.88 162 SER B N 1
ATOM 6044 C CA . SER B 1 162 ? -20.578 -5.527 13.344 1 49.88 162 SER B CA 1
ATOM 6045 C C . SER B 1 162 ? -19.797 -6.32 12.312 1 49.88 162 SER B C 1
ATOM 6047 O O . SER B 1 162 ? -18.578 -6.125 12.156 1 49.88 162 SER B O 1
ATOM 6049 N N . LYS B 1 163 ? -20.5 -7.148 11.406 1 54.78 163 LYS B N 1
ATOM 6050 C CA . LYS B 1 163 ? -19.812 -8.023 10.469 1 54.78 163 LYS B CA 1
ATOM 6051 C C . LYS B 1 163 ? -19.234 -7.23 9.297 1 54.78 163 LYS B C 1
ATOM 6053 O O . LYS B 1 163 ? -18.141 -7.508 8.828 1 54.78 163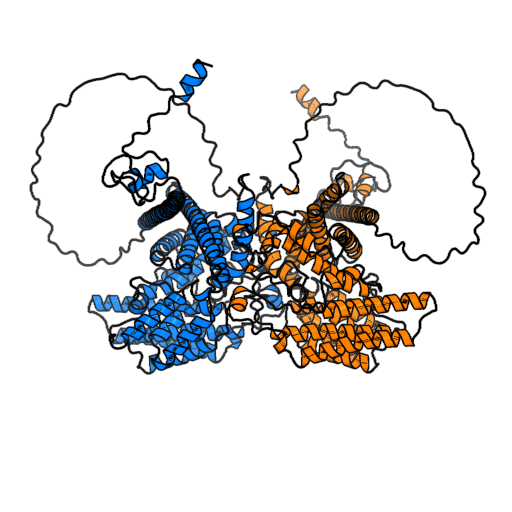 LYS B O 1
ATOM 6058 N N . LEU B 1 164 ? -19.938 -6.172 8.914 1 53 164 LEU B N 1
ATOM 6059 C CA . LEU B 1 164 ? -19.484 -5.355 7.793 1 53 164 LEU B CA 1
ATOM 6060 C C . LEU B 1 164 ? -18.203 -4.613 8.156 1 53 164 LEU B C 1
ATOM 6062 O O . LEU B 1 164 ? -17.281 -4.508 7.336 1 53 164 LEU B O 1
ATOM 6066 N N . ASP B 1 165 ? -18.188 -4.227 9.461 1 57.09 165 ASP B N 1
ATOM 6067 C CA . ASP B 1 165 ? -17 -3.477 9.883 1 57.09 165 ASP B CA 1
ATOM 6068 C C . ASP B 1 165 ? -15.766 -4.367 9.898 1 57.09 165 ASP B C 1
ATOM 6070 O O . ASP B 1 165 ? -14.68 -3.936 9.5 1 57.09 165 ASP B O 1
ATOM 6074 N N . ASN B 1 166 ? -16.016 -5.539 10.273 1 65.31 166 ASN B N 1
ATOM 6075 C CA . ASN B 1 166 ? -14.906 -6.484 10.273 1 65.31 166 ASN B CA 1
ATOM 6076 C C . ASN B 1 166 ? -14.391 -6.75 8.859 1 65.31 166 ASN B C 1
ATOM 6078 O O . ASN B 1 166 ? -13.18 -6.824 8.641 1 65.31 166 ASN B O 1
ATOM 6082 N N . ASP B 1 167 ? -15.32 -6.57 8.086 1 78.44 167 ASP B N 1
ATOM 6083 C CA . ASP B 1 167 ? -14.977 -6.91 6.707 1 78.44 167 ASP B CA 1
ATOM 6084 C C . ASP B 1 167 ? -14.133 -5.816 6.066 1 78.44 167 ASP B C 1
ATOM 6086 O O . ASP B 1 167 ? -13.211 -6.105 5.293 1 78.44 167 ASP B O 1
ATOM 6090 N N . LEU B 1 168 ? -14.312 -4.641 6.566 1 83.62 168 LEU B N 1
ATOM 6091 C CA . LEU B 1 168 ? -13.555 -3.545 5.98 1 83.62 168 LEU B CA 1
ATOM 6092 C C . LEU B 1 168 ? -12.086 -3.617 6.402 1 83.62 168 LEU B C 1
ATOM 6094 O O . LEU B 1 168 ? -11.195 -3.34 5.602 1 83.62 168 LEU B O 1
ATOM 6098 N N . HIS B 1 169 ? -11.891 -4.004 7.621 1 85.5 169 HIS B N 1
ATOM 6099 C CA . HIS B 1 169 ? -10.523 -4.121 8.125 1 85.5 169 HIS B CA 1
ATOM 6100 C C . HIS B 1 169 ? -9.773 -5.242 7.414 1 85.5 169 HIS B C 1
ATOM 6102 O O . HIS B 1 169 ? -8.609 -5.07 7.031 1 85.5 169 HIS B O 1
ATOM 6108 N N . PHE B 1 170 ? -10.453 -6.27 7.191 1 86.38 170 PHE B N 1
ATOM 6109 C CA . PHE B 1 170 ? -9.812 -7.379 6.496 1 86.38 170 PHE B CA 1
ATOM 6110 C C . PHE B 1 170 ? -9.602 -7.047 5.023 1 86.38 170 PHE B C 1
ATOM 6112 O O . PHE B 1 170 ? -8.625 -7.488 4.414 1 86.38 170 PHE B O 1
ATOM 6119 N N . LEU B 1 171 ? -10.508 -6.238 4.5 1 90 171 LEU B N 1
ATOM 6120 C CA . LEU B 1 171 ? -10.305 -5.785 3.127 1 90 171 LEU B CA 1
ATOM 6121 C C . LEU B 1 171 ? -9.023 -4.965 3.008 1 90 171 LEU B C 1
ATOM 6123 O O . LEU B 1 171 ? -8.289 -5.094 2.025 1 90 171 LEU B O 1
ATOM 6127 N N . MET B 1 172 ? -8.773 -4.168 3.99 1 89.56 172 MET B N 1
ATOM 6128 C CA . MET B 1 172 ? -7.555 -3.369 3.967 1 89.56 172 MET B CA 1
ATOM 6129 C C . MET B 1 172 ? -6.324 -4.246 4.156 1 89.56 172 MET B C 1
ATOM 6131 O O . MET B 1 172 ? -5.266 -3.973 3.59 1 89.56 172 MET B O 1
ATOM 6135 N N . ILE B 1 173 ? -6.445 -5.227 4.977 1 86.31 173 ILE B N 1
ATOM 6136 C CA . ILE B 1 173 ? -5.348 -6.176 5.133 1 86.31 173 ILE B CA 1
ATOM 6137 C C . ILE B 1 173 ? -5.078 -6.879 3.803 1 86.31 173 ILE B C 1
ATOM 6139 O O . ILE B 1 173 ? -3.922 -7.078 3.424 1 86.31 173 ILE B O 1
ATOM 6143 N N . TYR B 1 174 ? -6.133 -7.238 3.105 1 91.31 174 TYR B N 1
ATOM 6144 C CA . TYR B 1 174 ? -5.977 -7.848 1.791 1 91.31 174 TYR B CA 1
ATOM 6145 C C . TYR B 1 174 ? -5.238 -6.914 0.839 1 91.31 174 TYR B C 1
ATOM 6147 O O . TYR B 1 174 ? -4.293 -7.328 0.16 1 91.31 174 TYR B O 1
ATOM 6155 N N . LEU B 1 175 ? -5.621 -5.668 0.813 1 89 175 LEU B N 1
ATOM 6156 C CA . LEU B 1 175 ? -5.078 -4.707 -0.137 1 89 175 LEU B CA 1
ATOM 6157 C C . LEU B 1 175 ? -3.637 -4.348 0.219 1 89 175 LEU B C 1
ATOM 6159 O O . LEU B 1 175 ? -2.789 -4.215 -0.666 1 89 175 LEU B O 1
ATOM 6163 N N . ASP B 1 176 ? -3.346 -4.305 1.509 1 84.81 176 ASP B N 1
ATOM 6164 C CA . ASP B 1 176 ? -2.053 -3.779 1.941 1 84.81 176 ASP B CA 1
ATOM 6165 C C . ASP B 1 176 ? -1.009 -4.891 2.02 1 84.81 176 ASP B C 1
ATOM 6167 O O . ASP B 1 176 ? 0.18 -4.648 1.802 1 84.81 176 ASP B O 1
ATOM 6171 N N . TYR B 1 177 ? -1.505 -6.086 2.328 1 84.69 177 TYR B N 1
ATOM 6172 C CA . TYR B 1 177 ? -0.512 -7.098 2.672 1 84.69 177 TYR B CA 1
ATOM 6173 C C . TYR B 1 177 ? -0.664 -8.336 1.789 1 84.69 177 TYR B C 1
ATOM 6175 O O . TYR B 1 177 ? 0.317 -8.828 1.226 1 84.69 177 TYR B O 1
ATOM 6183 N N . VAL B 1 178 ? -1.837 -8.805 1.672 1 88.31 178 VAL B N 1
ATOM 6184 C CA . VAL B 1 178 ? -2.049 -10.07 0.979 1 88.31 178 VAL B CA 1
ATOM 6185 C C . VAL B 1 178 ? -1.799 -9.891 -0.517 1 88.31 178 VAL B C 1
ATOM 6187 O O . VAL B 1 178 ? -1.029 -10.641 -1.118 1 88.31 178 VAL B O 1
ATOM 6190 N N . PHE B 1 179 ? -2.459 -8.844 -1.123 1 90.38 179 PHE B N 1
ATOM 6191 C CA . PHE B 1 179 ? -2.361 -8.633 -2.562 1 90.38 179 PHE B CA 1
ATOM 6192 C C . PHE B 1 179 ? -0.918 -8.367 -2.975 1 90.38 179 PHE B C 1
ATOM 6194 O O . PHE B 1 179 ? -0.405 -8.992 -3.902 1 90.38 179 PHE B O 1
ATOM 6201 N N . PRO B 1 180 ? -0.196 -7.539 -2.246 1 85 180 PRO B N 1
ATOM 6202 C CA . PRO B 1 180 ? 1.2 -7.32 -2.633 1 85 180 PRO B CA 1
ATOM 6203 C C . PRO B 1 180 ? 2.074 -8.547 -2.404 1 85 180 PRO B C 1
ATOM 6205 O O . PRO B 1 180 ? 3.09 -8.727 -3.082 1 85 180 PRO B O 1
ATOM 6208 N N . TYR B 1 181 ? 1.706 -9.352 -1.484 1 84.94 181 TYR B N 1
ATOM 6209 C CA . TYR B 1 181 ? 2.447 -10.586 -1.25 1 84.94 181 TYR B CA 1
ATOM 6210 C C . TYR B 1 181 ? 2.252 -11.562 -2.4 1 84.94 181 TYR B C 1
ATOM 6212 O O . TYR B 1 181 ? 3.201 -12.219 -2.832 1 84.94 181 TYR B O 1
ATOM 6220 N N . LEU B 1 182 ? 1.028 -11.625 -2.842 1 89.06 182 LEU B N 1
ATOM 6221 C CA . LEU B 1 182 ? 0.7 -12.562 -3.908 1 89.06 182 LEU B CA 1
ATOM 6222 C C . LEU B 1 182 ? 1.167 -12.039 -5.262 1 89.06 182 LEU B C 1
ATOM 6224 O O . LEU B 1 182 ? 1.508 -12.82 -6.152 1 89.06 182 LEU B O 1
ATOM 6228 N N . PHE B 1 183 ? 1.133 -10.688 -5.391 1 89.81 183 PHE B N 1
ATOM 6229 C CA . PHE B 1 183 ? 1.513 -10.047 -6.645 1 89.81 183 PHE B CA 1
ATOM 6230 C C . PHE B 1 183 ? 2.539 -8.945 -6.398 1 89.81 183 PHE B C 1
ATOM 6232 O O . PHE B 1 183 ? 2.266 -7.77 -6.641 1 89.81 183 PHE B O 1
ATOM 6239 N N . PRO B 1 184 ? 3.77 -9.344 -6.09 1 83.94 184 PRO B N 1
ATOM 6240 C CA . PRO B 1 184 ? 4.766 -8.367 -5.629 1 83.94 184 PRO B CA 1
ATOM 6241 C C . PRO B 1 184 ? 5.203 -7.406 -6.73 1 83.94 184 PRO B C 1
ATOM 6243 O O . PRO B 1 184 ? 5.648 -6.293 -6.438 1 83.94 184 PRO B O 1
ATOM 6246 N N . HIS B 1 185 ? 5.039 -7.688 -7.984 1 84.31 185 HIS B N 1
ATOM 6247 C CA . HIS B 1 185 ? 5.535 -6.844 -9.07 1 84.31 185 HIS B CA 1
ATOM 6248 C C . HIS B 1 185 ? 4.426 -5.961 -9.633 1 84.31 185 HIS B C 1
ATOM 6250 O O . HIS B 1 185 ? 4.691 -5.055 -10.422 1 84.31 185 HIS B O 1
ATOM 6256 N N . TYR B 1 186 ? 3.166 -6.227 -9.25 1 87.06 186 TYR B N 1
ATOM 6257 C CA . TYR B 1 186 ? 2.045 -5.492 -9.82 1 87.06 186 TYR B CA 1
ATOM 6258 C C . TYR B 1 186 ? 1.819 -4.18 -9.086 1 87.06 186 TYR B C 1
ATOM 6260 O O . TYR B 1 186 ? 1.172 -4.152 -8.039 1 87.06 186 TYR B O 1
ATOM 6268 N N . ARG B 1 187 ? 2.252 -3.139 -9.695 1 79.69 187 ARG B N 1
ATOM 6269 C CA . ARG B 1 187 ? 2.115 -1.785 -9.172 1 79.69 187 ARG B CA 1
ATOM 6270 C C . ARG B 1 187 ? 1.696 -0.811 -10.266 1 79.69 187 ARG B C 1
ATOM 6272 O O . ARG B 1 187 ? 2.498 0.012 -10.711 1 79.69 187 ARG B O 1
ATOM 6279 N N . PRO B 1 188 ? 0.448 -0.814 -10.539 1 79.75 188 PRO B N 1
ATOM 6280 C CA . PRO B 1 188 ? 0.004 0.054 -11.633 1 79.75 188 PRO B CA 1
ATOM 6281 C C . PRO B 1 188 ? 0.159 1.538 -11.305 1 79.75 188 PRO B C 1
ATOM 6283 O O . PRO B 1 188 ? -0.139 1.964 -10.188 1 79.75 188 PRO B O 1
ATOM 6286 N N . PRO B 1 189 ? 0.632 2.26 -12.242 1 76.38 189 PRO B N 1
ATOM 6287 C CA . PRO B 1 189 ? 0.794 3.699 -12.023 1 76.38 189 PRO B CA 1
ATOM 6288 C C . PRO B 1 189 ? -0.538 4.418 -11.828 1 76.38 189 PRO B C 1
ATOM 6290 O O . PRO B 1 189 ? -1.575 3.949 -12.297 1 76.38 189 PRO B O 1
ATOM 6293 N N . VAL B 1 190 ? -0.475 5.527 -11.211 1 77.75 190 VAL B N 1
ATOM 6294 C CA . VAL B 1 190 ? -1.659 6.305 -10.859 1 77.75 190 VAL B CA 1
ATOM 6295 C C . VAL B 1 190 ? -2.404 6.711 -12.133 1 77.75 190 VAL B C 1
ATOM 6297 O O . VAL B 1 190 ? -3.637 6.75 -12.148 1 77.75 190 VAL B O 1
ATOM 6300 N N . LEU B 1 191 ? -1.719 7.012 -13.18 1 77.44 191 LEU B N 1
ATOM 6301 C CA . LEU B 1 191 ? -2.355 7.5 -14.398 1 77.44 191 LEU B CA 1
ATOM 6302 C C . LEU B 1 191 ? -3.041 6.363 -15.148 1 77.44 191 LEU B C 1
ATOM 6304 O O . LEU B 1 191 ? -3.883 6.602 -16.016 1 77.44 191 LEU B O 1
ATOM 6308 N N . ALA B 1 192 ? -2.615 5.164 -14.812 1 77 192 ALA B N 1
ATOM 6309 C CA . ALA B 1 192 ? -3.285 4.004 -15.398 1 77 192 ALA B CA 1
ATOM 6310 C C . ALA B 1 192 ? -4.477 3.57 -14.547 1 77 192 ALA B C 1
ATOM 6312 O O . ALA B 1 192 ? -5.188 2.625 -14.906 1 77 192 ALA B O 1
ATOM 6313 N N . GLY B 1 193 ? -4.688 4.301 -13.477 1 75.44 193 GLY B N 1
ATOM 6314 C CA . GLY B 1 193 ? -5.832 4.016 -12.633 1 75.44 193 GLY B CA 1
ATOM 6315 C C . GLY B 1 193 ? -5.449 3.402 -11.297 1 75.44 193 GLY B C 1
ATOM 6316 O O . GLY B 1 193 ? -6.285 3.27 -10.406 1 75.44 193 GLY B O 1
ATOM 6317 N N . GLY B 1 194 ? -4.203 3.008 -11.211 1 81.31 194 GLY B N 1
ATOM 6318 C CA . GLY B 1 194 ? -3.771 2.398 -9.961 1 81.31 194 GLY B CA 1
ATOM 6319 C C . GLY B 1 194 ? -4.535 1.131 -9.625 1 81.31 194 GLY B C 1
ATOM 6320 O O . GLY B 1 194 ? -4.871 0.347 -10.516 1 81.31 194 GLY B O 1
ATOM 6321 N N . ARG B 1 195 ? -4.828 0.921 -8.32 1 89.25 195 ARG B N 1
ATOM 6322 C CA . ARG B 1 195 ? -5.5 -0.293 -7.871 1 89.25 195 ARG B CA 1
ATOM 6323 C C . ARG B 1 195 ? -6.98 -0.036 -7.613 1 89.25 195 ARG B C 1
ATOM 6325 O O . ARG B 1 195 ? -7.648 -0.83 -6.949 1 89.25 195 ARG B O 1
ATOM 6332 N N . GLY B 1 196 ? -7.441 1.085 -8.125 1 89.06 196 GLY B N 1
ATOM 6333 C CA . GLY B 1 196 ? -8.844 1.407 -7.945 1 89.06 196 GLY B CA 1
ATOM 6334 C C . GLY B 1 196 ? -9.773 0.326 -8.461 1 89.06 196 GLY B C 1
ATOM 6335 O O . GLY B 1 196 ? -10.828 0.065 -7.871 1 89.06 196 GLY B O 1
ATOM 6336 N N . TRP B 1 197 ? -9.367 -0.301 -9.539 1 91.94 197 TRP B N 1
ATOM 6337 C CA . TRP B 1 197 ? -10.195 -1.353 -10.125 1 91.94 197 TRP B CA 1
ATOM 6338 C C . TRP B 1 197 ? -10.32 -2.539 -9.172 1 91.94 197 TRP B C 1
ATOM 6340 O O . TRP B 1 197 ? -11.359 -3.207 -9.141 1 91.94 197 TRP B O 1
ATOM 6350 N N . ILE B 1 198 ? -9.312 -2.824 -8.367 1 93.62 198 ILE B N 1
ATOM 6351 C CA . ILE B 1 198 ? -9.352 -3.926 -7.41 1 93.62 198 ILE B CA 1
ATOM 6352 C C . ILE B 1 198 ? -10.398 -3.637 -6.332 1 93.62 198 ILE B C 1
ATOM 6354 O O . ILE B 1 198 ? -11.219 -4.496 -6.008 1 93.62 198 ILE B O 1
ATOM 6358 N N . LEU B 1 199 ? -10.289 -2.432 -5.797 1 91.38 199 LEU B N 1
ATOM 6359 C CA . LEU B 1 199 ? -11.266 -2.057 -4.785 1 91.38 199 LEU B CA 1
ATOM 6360 C C . LEU B 1 199 ? -12.68 -2.094 -5.352 1 91.38 199 LEU B C 1
ATOM 6362 O O . LEU B 1 199 ? -13.617 -2.51 -4.668 1 91.38 199 LEU B O 1
ATOM 6366 N N . ASP B 1 200 ? -12.836 -1.663 -6.57 1 91.31 200 ASP B N 1
ATOM 6367 C CA . ASP B 1 200 ? -14.133 -1.688 -7.234 1 91.31 200 ASP B CA 1
ATOM 6368 C C . ASP B 1 200 ? -14.664 -3.115 -7.352 1 91.31 200 ASP B C 1
ATOM 6370 O O . ASP B 1 200 ? -15.836 -3.373 -7.074 1 91.31 200 ASP B O 1
ATOM 6374 N N . ILE B 1 201 ? -13.852 -4.043 -7.73 1 93.06 201 ILE B N 1
ATOM 6375 C CA . ILE B 1 201 ? -14.234 -5.441 -7.879 1 93.06 201 ILE B CA 1
ATOM 6376 C C . ILE B 1 201 ? -14.586 -6.027 -6.512 1 93.06 201 ILE B C 1
ATOM 6378 O O . ILE B 1 201 ? -15.562 -6.77 -6.379 1 93.06 201 ILE B O 1
ATOM 6382 N N . LEU B 1 202 ? -13.844 -5.656 -5.52 1 92.31 202 LEU B N 1
ATOM 6383 C CA . LEU B 1 202 ? -14.094 -6.152 -4.172 1 92.31 202 LEU B CA 1
ATOM 6384 C C . LEU B 1 202 ? -15.453 -5.676 -3.662 1 92.31 202 LEU B C 1
ATOM 6386 O O . LEU B 1 202 ? -16.078 -6.355 -2.848 1 92.31 202 LEU B O 1
ATOM 6390 N N . GLN B 1 203 ? -15.859 -4.594 -4.148 1 86.94 203 GLN B N 1
ATOM 6391 C CA . GLN B 1 203 ? -17.141 -4.051 -3.703 1 86.94 203 GLN B CA 1
ATOM 6392 C C . GLN B 1 203 ? -18.297 -4.621 -4.523 1 86.94 203 GLN B C 1
ATOM 6394 O O . GLN B 1 203 ? -19.406 -4.77 -4.016 1 86.94 203 GLN B O 1
ATOM 6399 N N . ARG B 1 204 ? -18 -5.008 -5.766 1 87.69 204 ARG B N 1
ATOM 6400 C CA . ARG B 1 204 ? -19.094 -5.355 -6.672 1 87.69 204 ARG B CA 1
ATOM 6401 C C . ARG B 1 204 ? -19.203 -6.867 -6.836 1 87.69 204 ARG B C 1
ATOM 6403 O O . ARG B 1 204 ? -20.281 -7.379 -7.184 1 87.69 204 ARG B O 1
ATOM 6410 N N . ASN B 1 205 ? -18.172 -7.543 -6.793 1 92.12 205 ASN B N 1
ATOM 6411 C CA . ASN B 1 205 ? -18.125 -8.992 -6.934 1 92.12 205 ASN B CA 1
ATOM 6412 C C . ASN B 1 20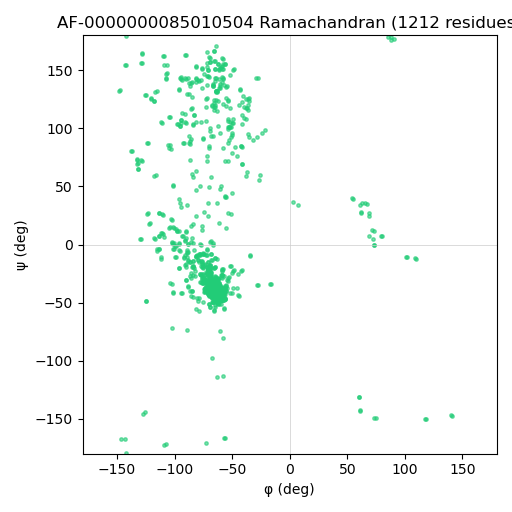5 ? -18.062 -9.688 -5.578 1 92.12 205 ASN B C 1
ATOM 6414 O O . ASN B 1 205 ? -16.984 -9.844 -5 1 92.12 205 ASN B O 1
ATOM 6418 N N . LYS B 1 206 ? -19.156 -10.227 -5.156 1 90.38 206 LYS B N 1
ATOM 6419 C CA . LYS B 1 206 ? -19.281 -10.766 -3.807 1 90.38 206 LYS B CA 1
ATOM 6420 C C . LYS B 1 206 ? -18.375 -11.977 -3.613 1 90.38 206 LYS B C 1
ATOM 6422 O O . LYS B 1 206 ? -17.828 -12.188 -2.525 1 90.38 206 LYS B O 1
ATOM 6427 N N . CYS B 1 207 ? -18.281 -12.773 -4.637 1 90.5 207 CYS B N 1
ATOM 6428 C CA . CYS B 1 207 ? -17.391 -13.922 -4.52 1 90.5 207 CYS B CA 1
ATOM 6429 C C . CYS B 1 207 ? -15.953 -13.477 -4.254 1 90.5 207 CYS B C 1
ATOM 6431 O O . CYS B 1 207 ? -15.297 -13.992 -3.348 1 90.5 207 CYS B O 1
ATOM 6433 N N . VAL B 1 208 ? -15.516 -12.484 -5.039 1 94.19 208 VAL B N 1
ATOM 6434 C CA . VAL B 1 208 ? -14.156 -11.977 -4.879 1 94.19 208 VAL B CA 1
ATOM 6435 C C . VAL B 1 208 ? -14.008 -11.328 -3.506 1 94.19 208 VAL B C 1
ATOM 6437 O O . VAL B 1 208 ? -12.969 -11.461 -2.857 1 94.19 208 VAL B O 1
ATOM 6440 N N . PHE B 1 209 ? -15.086 -10.695 -3.07 1 93.25 209 PHE B N 1
ATOM 6441 C CA . PHE B 1 209 ? -15.086 -10.062 -1.757 1 93.25 209 PHE B CA 1
ATOM 6442 C C . PHE B 1 209 ? -14.875 -11.102 -0.658 1 93.25 209 PHE B C 1
ATOM 6444 O O . PHE B 1 209 ? -13.953 -10.969 0.151 1 93.25 209 PHE B O 1
ATOM 6451 N N . HIS B 1 210 ? -15.594 -12.125 -0.644 1 89.44 210 HIS B N 1
ATOM 6452 C CA . HIS B 1 210 ? -15.539 -13.141 0.407 1 89.44 210 HIS B CA 1
ATOM 6453 C C . HIS B 1 210 ? -14.219 -13.906 0.361 1 89.44 210 HIS B C 1
ATOM 6455 O O . HIS B 1 210 ? -13.648 -14.234 1.405 1 89.44 210 HIS B O 1
ATOM 6461 N N . THR B 1 211 ? -13.781 -14.164 -0.76 1 90.94 211 THR B N 1
ATOM 6462 C CA . THR B 1 211 ? -12.516 -14.883 -0.882 1 90.94 211 THR B CA 1
ATOM 6463 C C . THR B 1 211 ? -11.352 -14.008 -0.416 1 90.94 211 THR B C 1
ATOM 6465 O O . THR B 1 211 ? -10.406 -14.508 0.204 1 90.94 211 THR B O 1
ATOM 6468 N N . ALA B 1 212 ? -11.43 -12.711 -0.785 1 93.81 212 ALA B N 1
ATOM 6469 C CA . ALA B 1 212 ? -10.398 -11.781 -0.329 1 93.81 212 ALA B CA 1
ATOM 6470 C C . ALA B 1 212 ? -10.367 -11.703 1.194 1 93.81 212 ALA B C 1
ATOM 6472 O O . ALA B 1 212 ? -9.297 -11.711 1.804 1 93.81 212 ALA B O 1
ATOM 6473 N N . VAL B 1 213 ? -11.523 -11.625 1.778 1 90.81 213 VAL B N 1
ATOM 6474 C CA . VAL B 1 213 ? -11.617 -11.57 3.232 1 90.81 213 VAL B CA 1
ATOM 6475 C C . VAL B 1 213 ? -11.094 -12.867 3.836 1 90.81 213 VAL B C 1
ATOM 6477 O O . VAL B 1 213 ? -10.391 -12.852 4.848 1 90.81 213 VAL B O 1
ATOM 6480 N N . SER B 1 214 ? -11.375 -13.969 3.182 1 88.44 214 SER B N 1
ATOM 6481 C CA . SER B 1 214 ? -10.891 -15.266 3.639 1 88.44 214 SER B CA 1
ATOM 6482 C C . SER B 1 214 ? -9.367 -15.336 3.584 1 88.44 214 SER B C 1
ATOM 6484 O O . SER B 1 214 ? -8.734 -15.844 4.512 1 88.44 214 SER B O 1
ATOM 6486 N N . LEU B 1 215 ? -8.836 -14.875 2.527 1 90.06 215 LEU B N 1
ATOM 6487 C CA . LEU B 1 215 ? -7.383 -14.844 2.377 1 90.06 215 LEU B CA 1
ATOM 6488 C C . LEU B 1 215 ? -6.746 -13.945 3.438 1 90.06 215 LEU B C 1
ATOM 6490 O O . LEU B 1 215 ? -5.715 -14.297 4.016 1 90.06 215 LEU B O 1
ATOM 6494 N N . ALA B 1 216 ? -7.387 -12.82 3.666 1 88.31 216 ALA B N 1
ATOM 6495 C CA . ALA B 1 216 ? -6.887 -11.883 4.668 1 88.31 216 ALA B CA 1
ATOM 6496 C C . ALA B 1 216 ? -6.93 -12.5 6.066 1 88.31 216 ALA B C 1
ATOM 6498 O O . ALA B 1 216 ? -6.004 -12.312 6.859 1 88.31 216 ALA B O 1
ATOM 6499 N N . ASN B 1 217 ? -8.008 -13.227 6.359 1 84.62 217 ASN B N 1
ATOM 6500 C CA . ASN B 1 217 ? -8.125 -13.922 7.633 1 84.62 217 ASN B CA 1
ATOM 6501 C C . ASN B 1 217 ? -7.016 -14.961 7.805 1 84.62 217 ASN B C 1
ATOM 6503 O O . ASN B 1 217 ? -6.426 -15.07 8.883 1 84.62 217 ASN B O 1
ATOM 6507 N N . ALA B 1 218 ? -6.785 -15.648 6.781 1 83.88 218 ALA B N 1
ATOM 6508 C CA . ALA B 1 218 ? -5.727 -16.656 6.824 1 83.88 218 ALA B CA 1
ATOM 6509 C C . ALA B 1 218 ? -4.367 -16 7.051 1 83.88 218 ALA B C 1
ATOM 6511 O O . ALA B 1 218 ? -3.582 -16.469 7.887 1 83.88 218 ALA B O 1
ATOM 6512 N N . PHE B 1 219 ? -4.117 -14.992 6.309 1 84.06 219 PHE B N 1
ATOM 6513 C CA . PHE B 1 219 ? -2.861 -14.266 6.426 1 84.06 219 PHE B CA 1
ATOM 6514 C C . PHE B 1 219 ? -2.674 -13.727 7.844 1 84.06 219 PHE B C 1
ATOM 6516 O O . PHE B 1 219 ? -1.6 -13.875 8.43 1 84.06 219 PHE B O 1
ATOM 6523 N N . PHE B 1 220 ? -3.711 -13.117 8.32 1 79.81 220 PHE B N 1
ATOM 6524 C CA . PHE B 1 220 ? -3.682 -12.531 9.656 1 79.81 220 PHE B CA 1
ATOM 6525 C C . PHE B 1 220 ? -3.426 -13.602 10.711 1 79.81 220 PHE B C 1
ATOM 6527 O O . PHE B 1 220 ? -2.656 -13.391 11.648 1 79.81 220 PHE B O 1
ATOM 6534 N N . ALA B 1 221 ? -4.035 -14.703 10.539 1 78.31 221 ALA B N 1
ATOM 6535 C CA . ALA B 1 221 ? -3.877 -15.812 11.469 1 78.31 221 ALA B CA 1
ATOM 6536 C C . ALA B 1 221 ? -2.439 -16.328 11.477 1 78.31 221 ALA B C 1
ATOM 6538 O O . ALA B 1 221 ? -1.894 -16.656 12.531 1 78.31 221 ALA B O 1
ATOM 6539 N N . ILE B 1 222 ? -1.885 -16.406 10.391 1 78.62 222 ILE B N 1
ATOM 6540 C CA . ILE B 1 222 ? -0.518 -16.906 10.258 1 78.62 222 ILE B CA 1
ATOM 6541 C C . ILE B 1 222 ? 0.449 -15.93 10.922 1 78.62 222 ILE B C 1
ATOM 6543 O O . ILE B 1 222 ? 1.359 -16.344 11.648 1 78.62 222 ILE B O 1
ATOM 6547 N N . VAL B 1 223 ? 0.23 -14.68 10.719 1 76.88 223 VAL B N 1
ATOM 6548 C CA . VAL B 1 223 ? 1.103 -13.664 11.289 1 76.88 223 VAL B CA 1
ATOM 6549 C C . VAL B 1 223 ? 0.956 -13.648 12.812 1 76.88 223 VAL B C 1
ATOM 6551 O O . VAL B 1 223 ? 1.939 -13.477 13.539 1 76.88 223 VAL B O 1
ATOM 6554 N N . LEU B 1 224 ? -0.271 -13.797 13.234 1 73.31 224 LEU B N 1
ATOM 6555 C CA . LEU B 1 224 ? -0.542 -13.812 14.672 1 73.31 224 LEU B CA 1
ATOM 6556 C C . LEU B 1 224 ? 0.136 -15.008 15.336 1 73.31 224 LEU B C 1
ATOM 6558 O O . LEU B 1 224 ? 0.673 -14.883 16.438 1 73.31 224 LEU B O 1
ATOM 6562 N N . ALA B 1 225 ? 0.015 -16.047 14.766 1 67.19 225 ALA B N 1
ATOM 6563 C CA . ALA B 1 225 ? 0.552 -17.266 15.344 1 67.19 225 ALA B CA 1
ATOM 6564 C C . ALA B 1 225 ? 2.076 -17.234 15.383 1 67.19 225 ALA B C 1
ATOM 6566 O O . ALA B 1 225 ? 2.697 -17.891 16.219 1 67.19 225 ALA B O 1
ATOM 6567 N N . ASP B 1 226 ? 2.568 -15.984 14.852 1 60.47 226 ASP B N 1
ATOM 6568 C CA . ASP B 1 226 ? 4.016 -15.82 14.758 1 60.47 226 ASP B CA 1
ATOM 6569 C C . ASP B 1 226 ? 4.742 -17.094 15.195 1 60.47 226 ASP B C 1
ATOM 6571 O O . ASP B 1 226 ? 5.734 -17.031 15.922 1 60.47 226 ASP B O 1
ATOM 6575 N N . GLY B 1 227 ? 4.273 -18.281 14.938 1 54.16 227 GLY B N 1
ATOM 6576 C CA . GLY B 1 227 ? 4.84 -19.547 15.336 1 54.16 227 GLY B CA 1
ATOM 6577 C C . GLY B 1 227 ? 4.664 -19.844 16.812 1 54.16 227 GLY B C 1
ATOM 6578 O O . GLY B 1 227 ? 5.129 -20.875 17.312 1 54.16 227 GLY B O 1
ATOM 6579 N N . LYS B 1 228 ? 3.977 -18.797 17.484 1 57.25 228 LYS B N 1
ATOM 6580 C CA . LYS B 1 228 ? 3.883 -19.031 18.922 1 57.25 228 LYS B CA 1
ATOM 6581 C C . LYS B 1 228 ? 2.543 -19.672 19.281 1 57.25 228 LYS B C 1
ATOM 6583 O O . LYS B 1 228 ? 1.511 -19.328 18.703 1 57.25 228 LYS B O 1
ATOM 6588 N N . GLN B 1 229 ? 2.527 -20.656 20.062 1 55.53 229 GLN B N 1
ATOM 6589 C CA . GLN B 1 229 ? 1.433 -21.516 20.516 1 55.53 229 GLN B CA 1
ATOM 6590 C C . GLN B 1 229 ? 0.349 -20.688 21.219 1 55.53 229 GLN B C 1
ATOM 6592 O O . GLN B 1 229 ? -0.824 -21.078 21.203 1 55.53 229 GLN B O 1
ATOM 6597 N N . GLU B 1 230 ? 0.676 -19.562 21.719 1 58.19 230 GLU B N 1
ATOM 6598 C CA . GLU B 1 230 ? -0.248 -18.797 22.547 1 58.19 230 GLU B CA 1
ATOM 6599 C C . GLU B 1 230 ? -1.428 -18.281 21.734 1 58.19 230 GLU B C 1
ATOM 6601 O O . GLU B 1 230 ? -2.496 -18 22.281 1 58.19 230 GLU B O 1
ATOM 6606 N N . HIS B 1 231 ? -1.252 -18.375 20.453 1 60.91 231 HIS B N 1
ATOM 6607 C CA . HIS B 1 231 ? -2.309 -17.781 19.641 1 60.91 231 HIS B CA 1
ATOM 6608 C C . HIS B 1 231 ? -3.121 -18.844 18.922 1 60.91 231 HIS B C 1
ATOM 6610 O O . HIS B 1 231 ? -3.742 -18.562 17.891 1 60.91 231 HIS B O 1
ATOM 6616 N N . GLU B 1 232 ? -3.104 -19.953 19.484 1 59.94 232 GLU B N 1
ATOM 6617 C CA . GLU B 1 232 ? -3.764 -21.078 18.828 1 59.94 232 GLU B CA 1
ATOM 6618 C C . GLU B 1 232 ? -5.273 -20.859 18.734 1 59.94 232 GLU B C 1
ATOM 6620 O O . GLU B 1 232 ? -5.891 -21.141 17.719 1 59.94 232 GLU B O 1
ATOM 6625 N N . GLN B 1 233 ? -5.816 -20.344 19.828 1 60.72 233 GLN B N 1
ATOM 6626 C CA . GLN B 1 233 ? -7.258 -20.125 19.828 1 60.72 233 GLN B CA 1
ATOM 6627 C C . GLN B 1 233 ? -7.648 -19.047 18.812 1 60.72 233 GLN B C 1
ATOM 6629 O O . GLN B 1 233 ? -8.633 -19.203 18.094 1 60.72 233 GLN B O 1
ATOM 6634 N N . CYS B 1 234 ? -6.891 -18 18.812 1 62.59 234 CYS B N 1
ATOM 6635 C CA . CYS B 1 234 ? -7.152 -16.922 17.844 1 62.59 234 CYS B CA 1
ATOM 6636 C C . CYS B 1 234 ? -6.992 -17.422 16.422 1 62.59 234 CYS B C 1
ATOM 6638 O O . CYS B 1 234 ? -7.809 -17.109 15.555 1 62.59 234 CYS B O 1
ATOM 6640 N N . ALA B 1 235 ? -6.074 -18.281 16.328 1 63.34 235 ALA B N 1
ATOM 6641 C CA . ALA B 1 235 ? -5.809 -18.828 15 1 63.34 235 ALA B CA 1
ATOM 6642 C C . ALA B 1 235 ? -6.953 -19.734 14.547 1 63.34 235 ALA B C 1
ATOM 6644 O O . ALA B 1 235 ? -7.355 -19.703 13.383 1 63.34 235 ALA B O 1
ATOM 6645 N N . MET B 1 236 ? -7.535 -20.406 15.477 1 62.94 236 MET B N 1
ATOM 6646 C CA . MET B 1 236 ? -8.633 -21.297 15.148 1 62.94 236 MET B CA 1
ATOM 6647 C C . MET B 1 236 ? -9.883 -20.516 14.758 1 62.94 236 MET B C 1
ATOM 6649 O O . MET B 1 236 ? -10.609 -20.922 13.852 1 62.94 236 MET B O 1
ATOM 6653 N N . ARG B 1 237 ? -10.102 -19.516 15.383 1 64.38 237 ARG B N 1
ATOM 6654 C CA . ARG B 1 237 ? -11.25 -18.672 15.062 1 64.38 237 ARG B CA 1
ATOM 6655 C C . ARG B 1 237 ? -11.102 -18.062 13.672 1 64.38 237 ARG B C 1
ATOM 6657 O O . ARG B 1 237 ? -12.078 -17.969 12.922 1 64.38 237 ARG B O 1
ATOM 6664 N N . MET B 1 238 ? -9.922 -17.688 13.484 1 67.69 238 MET B N 1
ATOM 6665 C CA . MET B 1 238 ? -9.672 -17.125 12.164 1 67.69 238 MET B CA 1
ATOM 6666 C C . MET B 1 238 ? -9.891 -18.156 11.07 1 67.69 238 MET B C 1
ATOM 6668 O O . MET B 1 238 ? -10.406 -17.844 9.992 1 67.69 238 MET B O 1
ATOM 6672 N N . VAL B 1 239 ? -9.602 -19.344 11.453 1 64.81 239 VAL B N 1
ATOM 6673 C CA . VAL B 1 239 ? -9.781 -20.438 10.492 1 64.81 239 VAL B CA 1
ATOM 6674 C C . VAL B 1 239 ? -11.266 -20.672 10.25 1 64.81 239 VAL B C 1
ATOM 6676 O O . VAL B 1 239 ? -11.688 -20.906 9.117 1 64.81 239 VAL B O 1
ATOM 6679 N N . HIS B 1 240 ? -12.023 -20.5 11.305 1 66.12 240 HIS B N 1
ATOM 6680 C CA . HIS B 1 240 ? -13.469 -20.625 11.156 1 66.12 240 HIS B CA 1
ATOM 6681 C C . HIS B 1 240 ? -14.039 -19.516 10.289 1 66.12 240 HIS B C 1
ATOM 6683 O O . HIS B 1 240 ? -14.898 -19.75 9.445 1 66.12 240 HIS B O 1
ATOM 6689 N N . SER B 1 241 ? -13.617 -18.391 10.547 1 71.69 241 SER B N 1
ATOM 6690 C CA . SER B 1 241 ? -14.062 -17.25 9.75 1 71.69 241 SER B CA 1
ATOM 6691 C C . SER B 1 241 ? -13.672 -17.406 8.289 1 71.69 241 SER B C 1
ATOM 6693 O O . SER B 1 241 ? -14.453 -17.078 7.391 1 71.69 241 SER B O 1
ATOM 6695 N N . LEU B 1 242 ? -12.547 -17.953 8.164 1 72.94 242 LEU B N 1
ATOM 6696 C CA . LEU B 1 242 ? -12.055 -18.234 6.82 1 72.94 242 LEU B CA 1
ATOM 6697 C C . LEU B 1 242 ? -13 -19.188 6.094 1 72.94 242 LEU B C 1
ATOM 6699 O O . LEU B 1 242 ? -13.359 -18.953 4.938 1 72.94 242 LEU B O 1
ATOM 6703 N N . GLU B 1 243 ? -13.438 -20.141 6.77 1 71.94 243 GLU B N 1
ATOM 6704 C CA . GLU B 1 243 ? -14.289 -21.156 6.16 1 71.94 243 GLU B CA 1
ATOM 6705 C C . GLU B 1 243 ? -15.672 -20.594 5.84 1 71.94 243 GLU B C 1
ATOM 6707 O O . GLU B 1 243 ? -16.234 -20.906 4.789 1 71.94 243 GLU B O 1
ATOM 6712 N N . SER B 1 244 ? -16.125 -19.797 6.758 1 76.56 244 SER B N 1
ATOM 6713 C CA . SER B 1 244 ? -17.438 -19.188 6.543 1 76.56 244 SER B CA 1
ATOM 6714 C C . SER B 1 244 ? -17.422 -18.25 5.34 1 76.56 244 SER B C 1
ATOM 6716 O O . SER B 1 244 ? -18.344 -18.266 4.523 1 76.56 244 SER B O 1
ATOM 6718 N N . GLN B 1 245 ? -16.422 -17.516 5.273 1 80.06 245 GLN B N 1
ATOM 6719 C CA . GLN B 1 245 ? -16.297 -16.594 4.16 1 80.06 245 GLN B CA 1
ATOM 6720 C C . GLN B 1 245 ? -16.125 -17.328 2.838 1 80.06 245 GLN B C 1
ATOM 6722 O O . GLN B 1 245 ? -16.672 -16.922 1.813 1 80.06 245 GLN B O 1
ATOM 6727 N N . LEU B 1 246 ? -15.422 -18.391 2.885 1 77.62 246 LEU B N 1
ATOM 6728 C CA . LEU B 1 246 ? -15.219 -19.188 1.678 1 77.62 246 LEU B CA 1
ATOM 6729 C C . LEU B 1 246 ? -16.531 -19.797 1.204 1 77.62 246 LEU B C 1
ATOM 6731 O O . LEU B 1 246 ? -16.812 -19.828 0.003 1 77.62 246 LEU B O 1
ATOM 6735 N N . GLU B 1 247 ? -17.328 -20.172 2.133 1 77.75 247 GLU B N 1
ATOM 6736 C CA . GLU B 1 247 ? -18.641 -20.75 1.794 1 77.75 247 GLU B CA 1
ATOM 6737 C C . GLU B 1 247 ? -19.531 -19.719 1.104 1 77.75 247 GLU B C 1
ATOM 6739 O O . GLU B 1 247 ? -20.203 -20.031 0.124 1 77.75 247 GLU B O 1
ATOM 6744 N N . LEU B 1 248 ? -19.531 -18.609 1.655 1 83 248 LEU B N 1
ATOM 6745 C CA . LEU B 1 248 ? -20.312 -17.547 1.058 1 83 248 LEU B CA 1
ATOM 6746 C C . LEU B 1 248 ? -19.797 -17.203 -0.342 1 83 248 LEU B C 1
ATOM 6748 O O . LEU B 1 248 ? -20.594 -16.984 -1.26 1 83 248 LEU B O 1
ATOM 6752 N N . GLY B 1 249 ? -18.516 -17.234 -0.489 1 83.69 249 GLY B N 1
ATOM 6753 C CA . GLY B 1 249 ? -17.938 -16.984 -1.797 1 83.69 249 GLY B CA 1
ATOM 6754 C C . GLY B 1 249 ? -18.312 -18.031 -2.828 1 83.69 249 GLY B C 1
ATOM 6755 O O . GLY B 1 249 ? -18.672 -17.688 -3.961 1 83.69 249 GLY B O 1
ATOM 6756 N N . LEU B 1 250 ? -18.328 -19.219 -2.402 1 82.06 250 LEU B N 1
ATOM 6757 C CA . LEU B 1 250 ? -18.672 -20.312 -3.297 1 82.06 250 LEU B CA 1
ATOM 6758 C C . LEU B 1 250 ? -20.156 -20.266 -3.684 1 82.06 250 LEU B C 1
ATOM 6760 O O . LEU B 1 250 ? -20.516 -20.562 -4.824 1 82.06 250 LEU B O 1
ATOM 6764 N N . LYS B 1 251 ? -20.953 -19.891 -2.701 1 81.25 251 LYS B N 1
ATOM 6765 C CA . LYS B 1 251 ? -22.375 -19.734 -2.977 1 81.25 251 LYS B CA 1
ATOM 6766 C C . LYS B 1 251 ? -22.609 -18.656 -4.039 1 81.25 251 LYS B C 1
ATOM 6768 O O . LYS B 1 251 ? -23.406 -18.859 -4.965 1 81.25 251 LYS B O 1
ATOM 6773 N N . GLU B 1 252 ? -21.891 -17.625 -3.887 1 85.81 252 GLU B N 1
ATOM 6774 C CA . GLU B 1 252 ? -22.031 -16.516 -4.84 1 85.81 252 GLU B CA 1
ATOM 6775 C C . GLU B 1 252 ? -21.516 -16.922 -6.219 1 85.81 252 GLU B C 1
ATOM 6777 O O . GLU B 1 252 ? -22.094 -16.562 -7.238 1 85.81 252 GLU B O 1
ATOM 6782 N N . LEU B 1 253 ? -20.422 -17.578 -6.266 1 84.88 253 LEU B N 1
ATOM 6783 C CA . LEU B 1 253 ? -19.875 -18.047 -7.531 1 84.88 253 LEU B CA 1
ATOM 6784 C C . LEU B 1 253 ? -20.828 -19 -8.234 1 84.88 253 LEU B C 1
ATOM 6786 O O . LEU B 1 253 ? -21.031 -18.906 -9.453 1 84.88 253 LEU B O 1
ATOM 6790 N N . SER B 1 254 ? -21.453 -19.859 -7.504 1 81.06 254 SER B N 1
ATOM 6791 C CA . SER B 1 254 ? -22.422 -20.812 -8.062 1 81.06 254 SER B CA 1
ATOM 6792 C C . SER B 1 254 ? -23.609 -20.094 -8.688 1 81.06 254 SER B C 1
ATOM 6794 O O . SER B 1 254 ? -24.094 -20.484 -9.75 1 81.06 254 SER B O 1
ATOM 6796 N N . LYS B 1 255 ? -24 -19.094 -7.961 1 81.88 255 LYS B N 1
ATOM 6797 C CA . LYS B 1 255 ? -25.094 -18.281 -8.469 1 81.88 255 LYS B CA 1
ATOM 6798 C C . LYS B 1 255 ? -24.734 -17.609 -9.789 1 81.88 255 LYS B C 1
ATOM 6800 O O . LYS B 1 255 ? -25.516 -17.609 -10.734 1 81.88 255 LYS B O 1
ATOM 6805 N N . GLU B 1 256 ? -23.547 -17.125 -9.852 1 82.94 256 GLU B N 1
ATOM 6806 C CA . GLU B 1 256 ? -23.078 -16.438 -11.047 1 82.94 256 GLU B CA 1
ATOM 6807 C C . GLU B 1 256 ? -22.922 -17.406 -12.211 1 82.94 256 GLU B C 1
ATOM 6809 O O . GLU B 1 256 ? -23.25 -17.078 -13.352 1 82.94 256 GLU B O 1
ATOM 6814 N N . MET B 1 257 ? -22.422 -18.5 -11.93 1 79.44 257 MET B N 1
ATOM 6815 C CA . MET B 1 257 ? -22.219 -19.531 -12.945 1 79.44 257 MET B CA 1
ATOM 6816 C C . MET B 1 257 ? -23.562 -19.984 -13.523 1 79.44 257 MET B C 1
ATOM 6818 O O . MET B 1 257 ? -23.672 -20.203 -14.734 1 79.44 257 MET B O 1
ATOM 6822 N N . CYS B 1 258 ? -24.547 -20.062 -12.656 1 76.81 258 CYS B N 1
ATOM 6823 C CA . CYS B 1 258 ? -25.875 -20.469 -13.102 1 76.81 258 CYS B CA 1
ATOM 6824 C C . CYS B 1 258 ? -26.5 -19.406 -14.016 1 76.81 258 CYS B C 1
ATOM 6826 O O . CYS B 1 258 ? -27.172 -19.75 -14.992 1 76.81 258 CYS B O 1
ATOM 6828 N N . LEU B 1 259 ? -26.172 -18.266 -13.727 1 77.75 259 LEU B N 1
ATOM 6829 C CA . LEU B 1 259 ? -26.719 -17.172 -14.516 1 77.75 259 LEU B CA 1
ATOM 6830 C C . LEU B 1 259 ? -26.109 -17.141 -15.906 1 77.75 259 LEU B C 1
ATOM 6832 O O . LEU B 1 259 ? -26.797 -16.891 -16.891 1 77.75 259 LEU B O 1
ATOM 6836 N N . ILE B 1 260 ? -24.844 -17.359 -16.031 1 79.25 260 ILE B N 1
ATOM 6837 C CA . ILE B 1 260 ? -24.172 -17.344 -17.328 1 79.25 260 ILE B CA 1
ATOM 6838 C C . ILE B 1 260 ? -24.672 -18.5 -18.172 1 79.25 260 ILE B C 1
ATOM 6840 O O . ILE B 1 260 ? -24.844 -18.359 -19.391 1 79.25 260 ILE B O 1
ATOM 6844 N N . ASN B 1 261 ? -24.938 -19.547 -17.547 1 75 261 ASN B N 1
ATOM 6845 C CA . ASN B 1 261 ? -25.34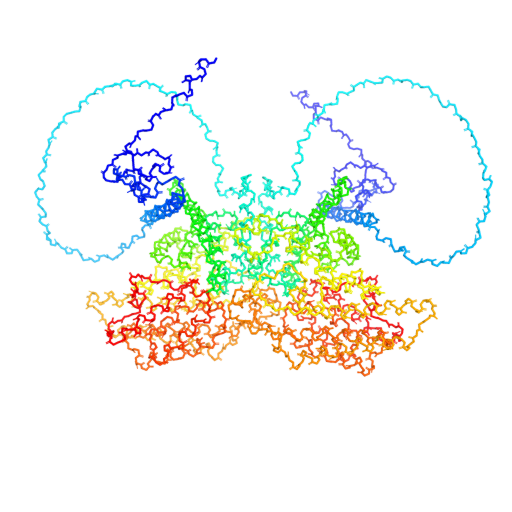4 -20.75 -18.25 1 75 261 ASN B CA 1
ATOM 6846 C C . ASN B 1 261 ? -26.812 -20.672 -18.688 1 75 261 ASN B C 1
ATOM 6848 O O . ASN B 1 261 ? -27.203 -21.312 -19.656 1 75 261 ASN B O 1
ATOM 6852 N N . ALA B 1 262 ? -27.562 -19.891 -17.984 1 71.62 262 ALA B N 1
ATOM 6853 C CA . ALA B 1 262 ? -29 -19.797 -18.25 1 71.62 262 ALA B CA 1
ATOM 6854 C C . ALA B 1 262 ? -29.281 -18.797 -19.375 1 71.62 262 ALA B C 1
ATOM 6856 O O . ALA B 1 262 ? -30.359 -18.812 -19.953 1 71.62 262 ALA B O 1
ATOM 6857 N N . SER B 1 263 ? -28.297 -17.969 -19.609 1 73.75 263 SER B N 1
ATOM 6858 C CA . SER B 1 263 ? -28.562 -16.922 -20.594 1 73.75 263 SER B CA 1
ATOM 6859 C C . SER B 1 263 ? -28.766 -17.516 -21.984 1 73.75 263 SER B C 1
ATOM 6861 O O . SER B 1 263 ? -27.953 -18.328 -22.453 1 73.75 263 SER B O 1
ATOM 6863 N N . LYS B 1 264 ? -30 -17.234 -22.594 1 69.56 264 LYS B N 1
ATOM 6864 C CA . LYS B 1 264 ? -30.375 -17.719 -23.906 1 69.56 264 LYS B CA 1
ATOM 6865 C C . LYS B 1 264 ? -29.859 -16.797 -25.016 1 69.56 264 LYS B C 1
ATOM 6867 O O . LYS B 1 264 ? -29.859 -17.156 -26.188 1 69.56 264 LYS B O 1
ATOM 6872 N N . THR B 1 265 ? -29.547 -15.586 -24.625 1 70.19 265 THR B N 1
ATOM 6873 C CA . THR B 1 265 ? -29.234 -14.547 -25.609 1 70.19 265 THR B CA 1
ATOM 6874 C C . THR B 1 265 ? -27.734 -14.453 -25.828 1 70.19 265 THR B C 1
ATOM 6876 O O . THR B 1 265 ? -27.188 -13.367 -26.047 1 70.19 265 THR B O 1
ATOM 6879 N N . GLY B 1 266 ? -27.047 -15.5 -25.797 1 80.94 266 GLY B N 1
ATOM 6880 C CA . GLY B 1 266 ? -25.625 -15.477 -26.156 1 80.94 266 GLY B CA 1
ATOM 6881 C C . GLY B 1 266 ? -24.719 -15.219 -24.969 1 80.94 266 GLY B C 1
ATOM 6882 O O . GLY B 1 266 ? -25.188 -14.922 -23.875 1 80.94 266 GLY B O 1
ATOM 6883 N N . PHE B 1 267 ? -23.422 -15.258 -25.219 1 85.19 267 PHE B N 1
ATOM 6884 C CA . PHE B 1 267 ? -22.438 -15.133 -24.156 1 85.19 267 PHE B CA 1
ATOM 6885 C C . PHE B 1 267 ? -22.141 -13.672 -23.859 1 85.19 267 PHE B C 1
ATOM 6887 O O . PHE B 1 267 ? -21.781 -12.906 -24.75 1 85.19 267 PHE B O 1
ATOM 6894 N N . ASP B 1 268 ? -22.438 -13.227 -22.672 1 88.81 268 ASP B N 1
ATOM 6895 C CA . ASP B 1 268 ? -22.141 -11.883 -22.203 1 88.81 268 ASP B CA 1
ATOM 6896 C C . ASP B 1 268 ? -20.703 -11.773 -21.703 1 88.81 268 ASP B C 1
ATOM 6898 O O . ASP B 1 268 ? -20.375 -12.297 -20.641 1 88.81 268 ASP B O 1
ATOM 6902 N N . LYS B 1 269 ? -19.906 -11.047 -22.406 1 91.81 269 LYS B N 1
ATOM 6903 C CA . LYS B 1 269 ? -18.469 -10.969 -22.109 1 91.81 269 LYS B CA 1
ATOM 6904 C C . LYS B 1 269 ? -18.234 -10.344 -20.734 1 91.81 269 LYS B C 1
ATOM 6906 O O . LYS B 1 269 ? -17.328 -10.75 -20.016 1 91.81 269 LYS B O 1
ATOM 6911 N N . GLU B 1 270 ? -19.016 -9.391 -20.359 1 91.38 270 GLU B N 1
ATOM 6912 C CA . GLU B 1 270 ? -18.844 -8.734 -19.062 1 91.38 270 GLU B CA 1
ATOM 6913 C C . GLU B 1 270 ? -19.156 -9.688 -17.906 1 91.38 270 GLU B C 1
ATOM 6915 O O . GLU B 1 270 ? -18.438 -9.734 -16.922 1 91.38 270 GLU B O 1
ATOM 6920 N N . LYS B 1 271 ? -20.25 -10.398 -18.078 1 89.62 271 LYS B N 1
ATOM 6921 C CA . LYS B 1 271 ? -20.609 -11.383 -17.062 1 89.62 271 LYS B CA 1
ATOM 6922 C C . LYS B 1 271 ? -19.578 -12.508 -17 1 89.62 271 LYS B C 1
ATOM 6924 O O . LYS B 1 271 ? -19.25 -12.992 -15.914 1 89.62 271 LYS B O 1
ATOM 6929 N N . GLY B 1 272 ? -19.156 -12.898 -18.188 1 92.06 272 GLY B N 1
ATOM 6930 C CA . GLY B 1 272 ? -18.094 -13.883 -18.234 1 92.06 272 GLY B CA 1
ATOM 6931 C C . GLY B 1 272 ? -16.828 -13.453 -17.5 1 92.06 272 GLY B C 1
ATOM 6932 O O . GLY B 1 272 ? -16.219 -14.25 -16.797 1 92.06 272 GLY B O 1
ATOM 6933 N N . LEU B 1 273 ? -16.516 -12.18 -17.688 1 95.12 273 LEU B N 1
ATOM 6934 C CA . LEU B 1 273 ? -15.344 -11.625 -17.016 1 95.12 273 LEU B CA 1
ATOM 6935 C C . LEU B 1 273 ? -15.516 -11.656 -15.508 1 95.12 273 LEU B C 1
ATOM 6937 O O . LEU B 1 273 ? -14.578 -11.992 -14.781 1 95.12 273 LEU B O 1
ATOM 6941 N N . VAL B 1 274 ? -16.688 -11.352 -15.008 1 92.94 274 VAL B N 1
ATOM 6942 C CA . VAL B 1 274 ? -16.969 -11.336 -13.578 1 92.94 274 VAL B CA 1
ATOM 6943 C C . VAL B 1 274 ? -16.797 -12.734 -13 1 92.94 274 VAL B C 1
ATOM 6945 O O . VAL B 1 274 ? -16.172 -12.898 -11.953 1 92.94 274 VAL B O 1
ATOM 6948 N N . VAL B 1 275 ? -17.266 -13.711 -13.711 1 92 275 VAL B N 1
ATOM 6949 C CA . VAL B 1 275 ? -17.156 -15.086 -13.25 1 92 275 VAL B CA 1
ATOM 6950 C C . VAL B 1 275 ? -15.703 -15.547 -13.32 1 92 275 VAL B C 1
ATOM 6952 O O . VAL B 1 275 ? -15.219 -16.25 -12.43 1 92 275 VAL B O 1
ATOM 6955 N N . MET B 1 276 ? -15.047 -15.219 -14.367 1 95.25 276 MET B N 1
ATOM 6956 C CA . MET B 1 276 ? -13.641 -15.57 -14.516 1 95.25 276 MET B CA 1
ATOM 6957 C C . MET B 1 276 ? -12.812 -15.016 -13.367 1 95.25 276 MET B C 1
ATOM 6959 O O . MET B 1 276 ? -11.93 -15.703 -12.836 1 95.25 276 MET B O 1
ATOM 6963 N N . GLN B 1 277 ? -13.125 -13.781 -12.969 1 95.88 277 GLN B N 1
ATOM 6964 C CA . GLN B 1 277 ? -12.469 -13.164 -11.828 1 95.88 277 GLN B CA 1
ATOM 6965 C C . GLN B 1 277 ? -12.633 -14.016 -10.57 1 95.88 277 GLN B C 1
ATOM 6967 O O . GLN B 1 277 ? -11.656 -14.281 -9.859 1 95.88 277 GLN B O 1
ATOM 6972 N N . SER B 1 278 ? -13.805 -14.406 -10.375 1 94.38 278 SER B N 1
ATOM 6973 C CA . SER B 1 278 ? -14.141 -15.195 -9.188 1 94.38 278 SER B CA 1
ATOM 6974 C C . SER B 1 278 ? -13.398 -16.531 -9.188 1 94.38 278 SER B C 1
ATOM 6976 O O . SER B 1 278 ? -12.867 -16.953 -8.164 1 94.38 278 SER B O 1
ATOM 6978 N N . ILE B 1 279 ? -13.344 -17.141 -10.32 1 93 279 ILE B N 1
ATOM 6979 C CA . ILE B 1 279 ? -12.727 -18.453 -10.43 1 93 279 ILE B CA 1
ATOM 6980 C C . ILE B 1 279 ? -11.219 -18.344 -10.211 1 93 279 ILE B C 1
ATOM 6982 O O . ILE B 1 279 ? -10.633 -19.141 -9.484 1 93 279 ILE B O 1
ATOM 6986 N N . VAL B 1 280 ? -10.625 -17.375 -10.812 1 96 280 VAL B N 1
ATOM 6987 C CA . VAL B 1 280 ? -9.18 -17.203 -10.664 1 96 280 VAL B CA 1
ATOM 6988 C C . VAL B 1 280 ? -8.852 -16.859 -9.219 1 96 280 VAL B C 1
ATOM 6990 O O . VAL B 1 280 ? -7.84 -17.312 -8.68 1 96 280 VAL B O 1
ATOM 6993 N N . GLN B 1 281 ? -9.695 -16.031 -8.609 1 93.75 281 GLN B N 1
ATOM 6994 C CA . GLN B 1 281 ? -9.508 -15.711 -7.199 1 93.75 281 GLN B CA 1
ATOM 6995 C C . GLN B 1 281 ? -9.57 -16.969 -6.332 1 93.75 281 GLN B C 1
ATOM 6997 O O . GLN B 1 281 ? -8.805 -17.109 -5.379 1 93.75 281 GLN B O 1
ATOM 7002 N N . MET B 1 282 ? -10.453 -17.859 -6.652 1 89.31 282 MET B N 1
ATOM 7003 C CA . MET B 1 282 ? -10.586 -19.109 -5.918 1 89.31 282 MET B CA 1
ATOM 7004 C C . MET B 1 282 ? -9.352 -20 -6.121 1 89.31 282 MET B C 1
ATOM 7006 O O . MET B 1 282 ? -8.914 -20.672 -5.195 1 89.31 282 MET B O 1
ATOM 7010 N N . LEU B 1 283 ? -8.906 -19.938 -7.293 1 92.44 283 LEU B N 1
ATOM 7011 C CA . LEU B 1 283 ? -7.684 -20.672 -7.594 1 92.44 283 LEU B CA 1
ATOM 7012 C C . LEU B 1 283 ? -6.531 -20.219 -6.715 1 92.44 283 LEU B C 1
ATOM 7014 O O . LEU B 1 283 ? -5.848 -21.031 -6.09 1 92.44 283 LEU B O 1
ATOM 7018 N N . PHE B 1 284 ? -6.371 -18.922 -6.574 1 92.81 284 PHE B N 1
ATOM 7019 C CA . PHE B 1 284 ? -5.312 -18.359 -5.742 1 92.81 284 PHE B CA 1
ATOM 7020 C C . PHE B 1 284 ? -5.543 -18.703 -4.273 1 92.81 284 PHE B C 1
ATOM 7022 O O . PHE B 1 284 ? -4.59 -18.953 -3.535 1 92.81 284 PHE B O 1
ATOM 7029 N N . PHE B 1 285 ? -6.754 -18.703 -3.881 1 89.75 285 PHE B N 1
ATOM 7030 C CA . PHE B 1 285 ? -7.078 -19.047 -2.502 1 89.75 285 PHE B CA 1
ATOM 7031 C C . PHE B 1 285 ? -6.637 -20.469 -2.182 1 89.75 285 PHE B C 1
ATOM 7033 O O . PHE B 1 285 ? -5.992 -20.703 -1.158 1 89.75 285 PHE B O 1
ATOM 7040 N N . GLU B 1 286 ? -6.914 -21.312 -3.068 1 85.06 286 GLU B N 1
ATOM 7041 C CA . GLU B 1 286 ? -6.613 -22.734 -2.854 1 85.06 286 GLU B CA 1
ATOM 7042 C C . GLU B 1 286 ? -5.105 -22.969 -2.846 1 85.06 286 GLU B C 1
ATOM 7044 O O . GLU B 1 286 ? -4.598 -23.703 -1.994 1 85.06 286 GLU B O 1
ATOM 7049 N N . VAL B 1 287 ? -4.496 -22.328 -3.721 1 89.12 287 VAL B N 1
ATOM 7050 C CA . VAL B 1 287 ? -3.055 -22.531 -3.84 1 89.12 287 VAL B CA 1
ATOM 7051 C C . VAL B 1 287 ? -2.344 -21.891 -2.65 1 89.12 287 VAL B C 1
ATOM 7053 O O . VAL B 1 287 ? -1.391 -22.469 -2.111 1 89.12 287 VAL B O 1
ATOM 7056 N N . ALA B 1 288 ? -2.838 -20.766 -2.215 1 86.62 288 ALA B N 1
ATOM 7057 C CA . ALA B 1 288 ? -2.195 -20.031 -1.127 1 86.62 288 ALA B CA 1
ATOM 7058 C C . ALA B 1 288 ? -2.439 -20.719 0.215 1 86.62 288 ALA B C 1
ATOM 7060 O O . ALA B 1 288 ? -1.61 -20.625 1.123 1 86.62 288 ALA B O 1
ATOM 7061 N N . THR B 1 289 ? -3.57 -21.375 0.317 1 78.44 289 THR B N 1
ATOM 7062 C CA . THR B 1 289 ? -3.918 -21.984 1.601 1 78.44 289 THR B CA 1
ATOM 7063 C C . THR B 1 289 ? -3.707 -23.484 1.569 1 78.44 289 THR B C 1
ATOM 7065 O O . THR B 1 289 ? -4.176 -24.203 2.455 1 78.44 289 THR B O 1
ATOM 7068 N N . SER B 1 290 ? -3.012 -23.969 0.601 1 63.88 290 SER B N 1
ATOM 7069 C CA . SER B 1 290 ? -2.535 -25.328 0.473 1 63.88 290 SER B CA 1
ATOM 7070 C C . SER B 1 290 ? -3.697 -26.328 0.416 1 63.88 290 SER B C 1
ATOM 7072 O O . SER B 1 290 ? -3.633 -27.391 1.013 1 63.88 290 SER B O 1
ATOM 7074 N N . LYS B 1 291 ? -4.871 -25.828 -0.072 1 61.91 291 LYS B N 1
ATOM 7075 C CA . LYS B 1 291 ? -5.914 -26.797 -0.408 1 61.91 291 LYS B CA 1
ATOM 7076 C C . LYS B 1 291 ? -5.75 -27.312 -1.834 1 61.91 291 LYS B C 1
ATOM 7078 O O . LYS B 1 291 ? -6.074 -26.609 -2.797 1 61.91 291 LYS B O 1
ATOM 7083 N N . LYS B 1 292 ? -4.98 -28.406 -2.07 1 62.47 292 LYS B N 1
ATOM 7084 C CA . LYS B 1 292 ? -3.979 -28.609 -3.113 1 62.47 292 LYS B CA 1
ATOM 7085 C C . LYS B 1 292 ? -4.605 -29.203 -4.367 1 62.47 292 LYS B C 1
ATOM 7087 O O . LYS B 1 292 ? -4.203 -28.875 -5.488 1 62.47 292 LYS B O 1
ATOM 7092 N N . GLU B 1 293 ? -5.809 -29.828 -4.293 1 65 293 GLU B N 1
ATOM 7093 C CA . GLU B 1 293 ? -6.012 -30.703 -5.449 1 65 293 GLU B CA 1
ATOM 7094 C C . GLU B 1 293 ? -6.922 -30.047 -6.48 1 65 293 GLU B C 1
ATOM 7096 O O . GLU B 1 293 ? -6.984 -30.484 -7.633 1 65 293 GLU B O 1
ATOM 7101 N N . ASN B 1 294 ? -7.371 -28.828 -6.215 1 78.38 294 ASN B N 1
ATOM 7102 C CA . ASN B 1 294 ? -8.492 -28.422 -7.062 1 78.38 294 ASN B CA 1
ATOM 7103 C C . ASN B 1 294 ? -8.102 -27.281 -7.984 1 78.38 294 ASN B C 1
ATOM 7105 O O . ASN B 1 294 ? -8.938 -26.75 -8.727 1 78.38 294 ASN B O 1
ATOM 7109 N N . TRP B 1 295 ? -6.844 -26.922 -8.016 1 89 295 TRP B N 1
ATOM 7110 C CA . TRP B 1 295 ? -6.465 -25.766 -8.812 1 89 295 TRP B CA 1
ATOM 7111 C C . TRP B 1 295 ? -6.664 -26.031 -10.297 1 89 295 TRP B C 1
ATOM 7113 O O . TRP B 1 295 ? -6.969 -25.109 -11.07 1 89 295 TRP B O 1
ATOM 7123 N N . ARG B 1 296 ? -6.523 -27.281 -10.711 1 89.19 296 ARG B N 1
ATOM 7124 C CA . ARG B 1 296 ? -6.652 -27.656 -12.117 1 89.19 296 ARG B CA 1
ATOM 7125 C C . ARG B 1 296 ? -8.07 -27.391 -12.625 1 89.19 296 ARG B C 1
ATOM 7127 O O . ARG B 1 296 ? -8.25 -26.875 -13.727 1 89.19 296 ARG B O 1
ATOM 7134 N N . LEU B 1 297 ? -9.031 -27.781 -11.773 1 86.94 297 LEU B N 1
ATOM 7135 C CA . LEU B 1 297 ? -10.422 -27.562 -12.141 1 86.94 297 LEU B CA 1
ATOM 7136 C C . LEU B 1 297 ? -10.719 -26.078 -12.312 1 86.94 297 LEU B C 1
ATOM 7138 O O . LEU B 1 297 ? -11.43 -25.688 -13.242 1 86.94 297 LEU B O 1
ATOM 7142 N N . HIS B 1 298 ? -10.234 -25.266 -11.414 1 90.25 298 HIS B N 1
ATOM 7143 C CA . HIS B 1 298 ? -10.422 -23.828 -11.508 1 90.25 298 HIS B CA 1
ATOM 7144 C C . HIS B 1 298 ? -9.742 -23.266 -12.75 1 90.25 298 HIS B C 1
ATOM 7146 O O . HIS B 1 298 ? -10.32 -22.422 -13.453 1 90.25 298 HIS B O 1
ATOM 7152 N N . LEU B 1 299 ? -8.5 -23.719 -13.023 1 94.44 299 LEU B N 1
ATOM 7153 C CA . LEU B 1 299 ? -7.77 -23.234 -14.195 1 94.44 299 LEU B CA 1
ATOM 7154 C C . LEU B 1 299 ? -8.5 -23.594 -15.484 1 94.44 299 LEU B C 1
ATOM 7156 O O . LEU B 1 299 ? -8.625 -22.766 -16.391 1 94.44 299 LEU B O 1
ATOM 7160 N N . ASP B 1 300 ? -9.008 -24.844 -15.531 1 92.25 300 ASP B N 1
ATOM 7161 C CA . ASP B 1 300 ? -9.742 -25.297 -16.703 1 92.25 300 ASP B CA 1
ATOM 7162 C C . ASP B 1 300 ? -10.969 -24.422 -16.953 1 92.25 300 ASP B C 1
ATOM 7164 O O . ASP B 1 300 ? -11.211 -23.984 -18.094 1 92.25 300 ASP B O 1
ATOM 7168 N N . ALA B 1 301 ? -11.68 -24.172 -15.906 1 90.31 301 ALA B N 1
ATOM 7169 C CA . ALA B 1 301 ? -12.883 -23.359 -16.016 1 90.31 301 ALA B CA 1
ATOM 7170 C C . ALA B 1 301 ? -12.547 -21.922 -16.422 1 90.31 301 ALA B C 1
ATOM 7172 O O . ALA B 1 301 ? -13.242 -21.328 -17.266 1 90.31 301 ALA B O 1
ATOM 7173 N N . ALA B 1 302 ? -11.547 -21.328 -15.859 1 95.38 302 ALA B N 1
ATOM 7174 C CA . ALA B 1 302 ? -11.148 -19.969 -16.172 1 95.38 302 ALA B CA 1
ATOM 7175 C C . ALA B 1 302 ? -10.695 -19.828 -17.609 1 95.38 302 ALA B C 1
ATOM 7177 O O . ALA B 1 302 ? -11.031 -18.859 -18.297 1 95.38 302 ALA B O 1
ATOM 7178 N N . ILE B 1 303 ? -9.883 -20.812 -18.109 1 95.88 303 ILE B N 1
ATOM 7179 C CA . ILE B 1 303 ? -9.398 -20.781 -19.484 1 95.88 303 ILE B CA 1
ATOM 7180 C C . ILE B 1 303 ? -10.57 -20.906 -20.453 1 95.88 303 ILE B C 1
ATOM 7182 O O . ILE B 1 303 ? -10.625 -20.234 -21.469 1 95.88 303 ILE B O 1
ATOM 7186 N N . ALA B 1 304 ? -11.555 -21.766 -20.094 1 92.25 304 ALA B N 1
ATOM 7187 C CA . ALA B 1 304 ? -12.734 -21.922 -20.938 1 92.25 304 ALA B CA 1
ATOM 7188 C C . ALA B 1 304 ? -13.492 -20.609 -21.078 1 92.25 304 ALA B C 1
ATOM 7190 O O . ALA B 1 304 ? -13.914 -20.25 -22.188 1 92.25 304 ALA B O 1
ATOM 7191 N N . LEU B 1 305 ? -13.656 -19.906 -20.016 1 92.19 305 LEU B N 1
ATOM 7192 C CA . LEU B 1 305 ? -14.336 -18.625 -20.031 1 92.19 305 LEU B CA 1
ATOM 7193 C C . LEU B 1 305 ? -13.531 -17.594 -20.828 1 92.19 305 LEU B C 1
ATOM 7195 O O . LEU B 1 305 ? -14.094 -16.812 -21.594 1 92.19 305 LEU B O 1
ATOM 7199 N N . PHE B 1 306 ? -12.25 -17.609 -20.688 1 97.31 306 PHE B N 1
ATOM 7200 C CA . PHE B 1 306 ? -11.367 -16.688 -21.391 1 97.31 306 PHE B CA 1
ATOM 7201 C C . PHE B 1 306 ? -11.5 -16.844 -22.906 1 97.31 306 PHE B C 1
ATOM 7203 O O . PHE B 1 306 ? -11.586 -15.852 -23.625 1 97.31 306 PHE B O 1
ATOM 7210 N N . VAL B 1 307 ? -11.484 -18.062 -23.312 1 95.62 307 VAL B N 1
ATOM 7211 C CA . VAL B 1 307 ? -11.578 -18.359 -24.734 1 95.62 307 VAL B CA 1
ATOM 7212 C C . VAL B 1 307 ? -12.922 -17.875 -25.281 1 95.62 307 VAL B C 1
ATOM 7214 O O . VAL B 1 307 ? -13.023 -17.438 -26.422 1 95.62 307 VAL B O 1
ATOM 7217 N N . GLN B 1 308 ? -13.953 -17.906 -24.438 1 91.81 308 GLN B N 1
ATOM 7218 C CA . GLN B 1 308 ? -15.25 -17.391 -24.844 1 91.81 308 GLN B CA 1
ATOM 7219 C C . GLN B 1 308 ? -15.242 -15.867 -24.906 1 91.81 308 GLN B C 1
ATOM 7221 O O . GLN B 1 308 ? -15.859 -15.266 -25.781 1 91.81 308 GLN B O 1
ATOM 7226 N N . ILE B 1 309 ? -14.562 -15.273 -23.953 1 95.56 309 ILE B N 1
ATOM 7227 C CA . ILE B 1 309 ? -14.461 -13.82 -23.922 1 95.56 309 ILE B CA 1
ATOM 7228 C C . ILE B 1 309 ? -13.633 -13.32 -25.094 1 95.56 309 ILE B C 1
ATOM 7230 O O . ILE B 1 309 ? -14 -12.344 -25.75 1 95.56 309 ILE B O 1
ATOM 7234 N N . LEU B 1 310 ? -12.531 -14.047 -25.359 1 96.75 310 LEU B N 1
ATOM 7235 C CA . LEU B 1 310 ? -11.641 -13.75 -26.469 1 96.75 310 LEU B CA 1
ATOM 7236 C C . LEU B 1 310 ? -11.484 -14.961 -27.375 1 96.75 310 LEU B C 1
ATOM 7238 O O . LEU B 1 310 ? -10.477 -15.672 -27.312 1 96.75 310 LEU B O 1
ATOM 7242 N N . SER B 1 311 ? -12.359 -15.086 -28.297 1 93.38 311 SER B N 1
ATOM 7243 C CA . SER B 1 311 ? -12.398 -16.266 -29.156 1 93.38 311 SER B CA 1
ATOM 7244 C C . SER B 1 311 ? -11.234 -16.281 -30.125 1 93.38 311 SER B C 1
ATOM 7246 O O . SER B 1 311 ? -10.664 -17.344 -30.406 1 93.38 311 SER B O 1
ATOM 7248 N N . GLU B 1 312 ? -10.898 -15.07 -30.547 1 95.75 312 GLU B N 1
ATOM 7249 C CA . GLU B 1 312 ? -9.773 -14.938 -31.469 1 95.75 312 GLU B CA 1
ATOM 7250 C C . GLU B 1 312 ? -8.734 -13.961 -30.922 1 95.75 312 GLU B C 1
ATOM 7252 O O . GLU B 1 312 ? -9.062 -12.836 -30.547 1 95.75 312 GLU B O 1
ATOM 7257 N N . PRO B 1 313 ? -7.473 -14.438 -30.906 1 95.81 313 PRO B N 1
ATOM 7258 C CA . PRO B 1 313 ? -6.418 -13.586 -30.344 1 95.81 313 PRO B CA 1
ATOM 7259 C C . PRO B 1 313 ? -6.363 -12.211 -31 1 95.81 313 PRO B C 1
ATOM 7261 O O . PRO B 1 313 ? -6.074 -11.219 -30.328 1 95.81 313 PRO B O 1
ATOM 7264 N N . GLU B 1 314 ? -6.711 -12.102 -32.25 1 94.75 314 GLU B N 1
ATOM 7265 C CA . GLU B 1 314 ? -6.602 -10.859 -33.031 1 94.75 314 GLU B CA 1
ATOM 7266 C C . GLU B 1 314 ? -7.621 -9.828 -32.531 1 94.75 314 GLU B C 1
ATOM 7268 O O . GLU B 1 314 ? -7.488 -8.641 -32.844 1 94.75 314 GLU B O 1
ATOM 7273 N N . GLN B 1 315 ? -8.586 -10.289 -31.812 1 95.62 315 GLN B N 1
ATOM 7274 C CA . GLN B 1 315 ? -9.641 -9.398 -31.344 1 95.62 315 GLN B CA 1
ATOM 7275 C C . GLN B 1 315 ? -9.297 -8.789 -29.984 1 95.62 315 GLN B C 1
ATOM 7277 O O . GLN B 1 315 ? -10.133 -8.133 -29.359 1 95.62 315 GLN B O 1
ATOM 7282 N N . TRP B 1 316 ? -8.117 -8.914 -29.531 1 95.69 316 TRP B N 1
ATOM 7283 C CA . TRP B 1 316 ? -7.711 -8.484 -28.188 1 95.69 316 TRP B CA 1
ATOM 7284 C C . TRP B 1 316 ? -7.996 -7.004 -27.984 1 95.69 316 TRP B C 1
ATOM 7286 O O . TRP B 1 316 ? -8.703 -6.625 -27.047 1 95.69 316 TRP B O 1
ATOM 7296 N N . THR B 1 317 ? -7.508 -6.18 -28.844 1 92.44 317 THR B N 1
ATOM 7297 C CA . THR B 1 317 ? -7.672 -4.734 -28.719 1 92.44 317 THR B CA 1
ATOM 7298 C C . THR B 1 317 ? -9.148 -4.352 -28.781 1 92.44 317 THR B C 1
ATOM 7300 O O . THR B 1 317 ? -9.602 -3.504 -28 1 92.44 317 THR B O 1
ATOM 7303 N N . GLY B 1 318 ? -9.836 -4.965 -29.703 1 93.19 318 GLY B N 1
ATOM 7304 C CA . GLY B 1 318 ? -11.266 -4.703 -29.812 1 93.19 318 GLY B CA 1
ATOM 7305 C C . GLY B 1 318 ? -12.047 -5.102 -28.578 1 93.19 318 GLY B C 1
ATOM 7306 O O . GLY B 1 318 ? -12.938 -4.379 -28.141 1 93.19 318 GLY B O 1
ATOM 7307 N N . THR B 1 319 ? -11.711 -6.238 -28.062 1 94.88 319 THR B N 1
ATOM 7308 C CA . THR B 1 319 ? -12.375 -6.711 -26.844 1 94.88 319 THR B CA 1
ATOM 7309 C C . THR B 1 319 ? -12.086 -5.789 -25.672 1 94.88 319 THR B C 1
ATOM 7311 O O . THR B 1 319 ? -12.977 -5.473 -24.891 1 94.88 319 THR B O 1
ATOM 7314 N N . LEU B 1 320 ? -10.867 -5.359 -25.531 1 92.62 320 LEU B N 1
ATOM 7315 C CA . LEU B 1 320 ? -10.477 -4.441 -24.469 1 92.62 320 LEU B CA 1
ATOM 7316 C C . LEU B 1 320 ? -11.25 -3.135 -24.562 1 92.62 320 LEU B C 1
ATOM 7318 O O . LEU B 1 320 ? -11.727 -2.615 -23.547 1 92.62 320 LEU B O 1
ATOM 7322 N N . HIS B 1 321 ? -11.438 -2.643 -25.703 1 89.56 321 HIS B N 1
ATOM 7323 C CA . HIS B 1 321 ? -12.164 -1.396 -25.906 1 89.56 321 HIS B CA 1
ATOM 7324 C C . HIS B 1 321 ? -13.648 -1.567 -25.609 1 89.56 321 HIS B C 1
ATOM 7326 O O . HIS B 1 321 ? -14.289 -0.659 -25.062 1 89.56 321 HIS B O 1
ATOM 7332 N N . SER B 1 322 ? -14.125 -2.676 -25.938 1 90.88 322 SER B N 1
ATOM 7333 C CA . SER B 1 322 ? -15.547 -2.916 -25.766 1 90.88 322 SER B CA 1
ATOM 7334 C C . SER B 1 322 ? -15.922 -3.01 -24.281 1 90.88 322 SER B C 1
ATOM 7336 O O . SER B 1 322 ? -17.078 -2.844 -23.922 1 90.88 322 SER B O 1
ATOM 7338 N N . LEU B 1 323 ? -14.992 -3.236 -23.469 1 91.56 323 LEU B N 1
ATOM 7339 C CA . LEU B 1 323 ? -15.25 -3.422 -22.047 1 91.56 323 LEU B CA 1
ATOM 7340 C C . LEU B 1 323 ? -15.117 -2.102 -21.281 1 91.56 323 LEU B C 1
ATOM 7342 O O . LEU B 1 323 ? -15.219 -2.072 -20.062 1 91.56 323 LEU B O 1
ATOM 7346 N N . TYR B 1 324 ? -14.953 -1.081 -21.984 1 86.75 324 TYR B N 1
ATOM 7347 C CA . TYR B 1 324 ? -14.898 0.238 -21.359 1 86.75 324 TYR B CA 1
ATOM 7348 C C . TYR B 1 324 ? -16.219 0.583 -20.703 1 86.75 324 TYR B C 1
ATOM 7350 O O . TYR B 1 324 ? -17.297 0.289 -21.234 1 86.75 324 TYR B O 1
ATOM 7358 N N . SER B 1 325 ? -16.125 1.032 -19.5 1 81.62 325 SER B N 1
ATOM 7359 C CA . SER B 1 325 ? -17.281 1.546 -18.781 1 81.62 325 SER B CA 1
ATOM 7360 C C . SER B 1 325 ? -17.141 3.031 -18.484 1 81.62 325 SER B C 1
ATOM 7362 O O . SER B 1 325 ? -16.094 3.467 -17.984 1 81.62 325 SER B O 1
ATOM 7364 N N . PRO B 1 326 ? -18.125 3.779 -18.75 1 74 326 PRO B N 1
ATOM 7365 C CA . PRO B 1 326 ? -18.047 5.227 -18.531 1 74 326 PRO B CA 1
ATOM 7366 C C . PRO B 1 326 ? -18.078 5.602 -17.062 1 74 326 PRO B C 1
ATOM 7368 O O . PRO B 1 326 ? -17.844 6.758 -16.703 1 74 326 PRO B O 1
ATOM 7371 N N . ARG B 1 327 ? -18.344 4.645 -16.25 1 71 327 ARG B N 1
ATOM 7372 C CA . ARG B 1 327 ? -18.359 4.93 -14.82 1 71 327 ARG B CA 1
ATOM 7373 C C . ARG B 1 327 ? -16.984 5.418 -14.352 1 71 327 ARG B C 1
ATOM 7375 O O . ARG B 1 327 ? -16.891 6.34 -13.539 1 71 327 ARG B O 1
ATOM 7382 N N . TRP B 1 328 ? -16.031 4.773 -14.766 1 77.44 328 TRP B N 1
ATOM 7383 C CA . TRP B 1 328 ? -14.641 5.168 -14.555 1 77.44 328 TRP B CA 1
ATOM 7384 C C . TRP B 1 328 ? -13.766 4.738 -15.727 1 77.44 328 TRP B C 1
ATOM 7386 O O . TRP B 1 328 ? -13.797 3.572 -16.141 1 77.44 328 TRP B O 1
ATOM 7396 N N . PRO B 1 329 ? -12.961 5.629 -16.203 1 72 329 PRO B N 1
ATOM 7397 C CA . PRO B 1 329 ? -12.805 7.059 -15.914 1 72 329 PRO B CA 1
ATOM 7398 C C . PRO B 1 329 ? -13.828 7.918 -16.656 1 72 329 PRO B C 1
ATOM 7400 O O . PRO B 1 329 ? -14.367 7.492 -17.688 1 72 329 PRO B O 1
ATOM 7403 N N . PRO B 1 330 ? -14.047 9.047 -15.992 1 65.69 330 PRO B N 1
ATOM 7404 C CA . PRO B 1 330 ? -14.953 9.922 -16.734 1 65.69 330 PRO B CA 1
ATOM 7405 C C . PRO B 1 330 ? -14.398 10.32 -18.109 1 65.69 330 PRO B C 1
ATOM 7407 O O . PRO B 1 330 ? -13.188 10.461 -18.266 1 65.69 330 PRO B O 1
ATOM 7410 N N . PRO B 1 331 ? -15.258 10.258 -19.016 1 63.94 331 PRO B N 1
ATOM 7411 C CA . PRO B 1 331 ? -14.828 10.531 -20.391 1 63.94 331 PRO B CA 1
ATOM 7412 C C . PRO B 1 331 ? -14.047 11.836 -20.516 1 63.94 331 PRO B C 1
ATOM 7414 O O . PRO B 1 331 ? -13.266 12.008 -21.453 1 63.94 331 PRO B O 1
ATOM 7417 N N . GLU B 1 332 ? -14.203 12.609 -19.562 1 61.97 332 GLU B N 1
ATOM 7418 C CA . GLU B 1 332 ? -13.609 13.938 -19.609 1 61.97 332 GLU B CA 1
ATOM 7419 C C . GLU B 1 332 ? -12.086 13.867 -19.5 1 61.97 332 GLU B C 1
ATOM 7421 O O . GLU B 1 332 ? -11.391 14.812 -19.875 1 61.97 332 GLU B O 1
ATOM 7426 N N . ILE B 1 333 ? -11.562 12.805 -18.938 1 64.38 333 ILE B N 1
ATOM 7427 C CA . ILE B 1 333 ? -10.125 12.703 -18.719 1 64.38 333 ILE B CA 1
ATOM 7428 C C . ILE B 1 333 ? -9.414 12.492 -20.047 1 64.38 333 ILE B C 1
ATOM 7430 O O . ILE B 1 333 ? -8.266 12.914 -20.219 1 64.38 333 ILE B O 1
ATOM 7434 N N . GLY B 1 334 ? -10.125 12.336 -21.281 1 57.66 334 GLY B N 1
ATOM 7435 C CA . GLY B 1 334 ? -9.555 12.32 -22.625 1 57.66 334 GLY B CA 1
ATOM 7436 C C . GLY B 1 334 ? -8.797 11.047 -22.938 1 57.66 334 GLY B C 1
ATOM 7437 O O . GLY B 1 334 ? -9.141 9.969 -22.438 1 57.66 334 GLY B O 1
ATOM 7438 N N . ALA B 1 335 ? -7.672 11.227 -23.891 1 52.25 335 ALA B N 1
ATOM 7439 C CA . ALA B 1 335 ? -6.949 10.148 -24.547 1 52.25 335 ALA B CA 1
ATOM 7440 C C . ALA B 1 335 ? -6.051 9.398 -23.562 1 52.25 335 ALA B C 1
ATOM 7442 O O . ALA B 1 335 ? -5.742 8.227 -23.75 1 52.25 335 ALA B O 1
ATOM 7443 N N . ARG B 1 336 ? -5.68 10.008 -22.547 1 62.44 336 ARG B N 1
ATOM 7444 C CA . ARG B 1 336 ? -4.797 9.359 -21.578 1 62.44 336 ARG B CA 1
ATOM 7445 C C . ARG B 1 336 ? -5.578 8.867 -20.359 1 62.44 336 ARG B C 1
ATOM 7447 O O . ARG B 1 336 ? -5.164 9.086 -19.219 1 62.44 336 ARG B O 1
ATOM 7454 N N . ARG B 1 337 ? -6.598 8.141 -20.828 1 70.94 337 ARG B N 1
ATOM 7455 C CA . ARG B 1 337 ? -7.523 7.75 -19.766 1 70.94 337 ARG B CA 1
ATOM 7456 C C . ARG B 1 337 ? -7.062 6.469 -19.078 1 70.94 337 ARG B C 1
ATOM 7458 O O . ARG B 1 337 ? -6.566 5.551 -19.734 1 70.94 337 ARG B O 1
ATOM 7465 N N . PRO B 1 338 ? -7.246 6.559 -17.766 1 77.56 338 PRO B N 1
ATOM 7466 C CA . PRO B 1 338 ? -6.996 5.309 -17.031 1 77.56 338 PRO B CA 1
ATOM 7467 C C . PRO B 1 338 ? -7.887 4.164 -17.516 1 77.56 338 PRO B C 1
ATOM 7469 O O . PRO B 1 338 ? -8.906 4.398 -18.172 1 77.56 338 PRO B O 1
ATOM 7472 N N . TRP B 1 339 ? -7.43 3.02 -17.344 1 85.94 339 TRP B N 1
ATOM 7473 C CA . TRP B 1 339 ? -8.25 1.85 -17.641 1 85.94 339 TRP B CA 1
ATOM 7474 C C . TRP B 1 339 ? -9.508 1.833 -16.797 1 85.94 339 TRP B C 1
ATOM 7476 O O . TRP B 1 339 ? -9.461 2.146 -15.602 1 85.94 339 TRP B O 1
ATOM 7486 N N . SER B 1 340 ? -10.602 1.544 -17.438 1 88.62 340 SER B N 1
ATOM 7487 C CA . SER B 1 340 ? -11.797 1.262 -16.656 1 88.62 340 SER B CA 1
ATOM 7488 C C . SER B 1 340 ? -11.633 -0.023 -15.844 1 88.62 340 SER B C 1
ATOM 7490 O O . SER B 1 340 ? -10.711 -0.804 -16.094 1 88.62 340 SER B O 1
ATOM 7492 N N . THR B 1 341 ? -12.516 -0.218 -14.93 1 90.88 341 THR B N 1
ATOM 7493 C CA . THR B 1 341 ? -12.43 -1.376 -14.047 1 90.88 341 THR B CA 1
ATOM 7494 C C . THR B 1 341 ? -12.414 -2.672 -14.859 1 90.88 341 THR B C 1
ATOM 7496 O O . THR B 1 341 ? -11.555 -3.533 -14.633 1 90.88 341 THR B O 1
ATOM 7499 N N . ASN B 1 342 ? -13.32 -2.791 -15.836 1 93 342 ASN B N 1
ATOM 7500 C CA . ASN B 1 342 ? -13.398 -4.016 -16.625 1 93 342 ASN B CA 1
ATOM 7501 C C . ASN B 1 342 ? -12.164 -4.191 -17.516 1 93 342 ASN B C 1
ATOM 7503 O O . ASN B 1 342 ? -11.695 -5.312 -17.719 1 93 342 ASN B O 1
ATOM 7507 N N . GLN B 1 343 ? -11.703 -3.107 -18 1 92.44 343 GLN B N 1
ATOM 7508 C CA . GLN B 1 343 ? -10.5 -3.176 -18.828 1 92.44 343 GLN B CA 1
ATOM 7509 C C . GLN B 1 343 ? -9.289 -3.607 -18.016 1 92.44 343 GLN B C 1
ATOM 7511 O O . GLN B 1 343 ? -8.547 -4.5 -18.422 1 92.44 343 GLN B O 1
ATOM 7516 N N . ALA B 1 344 ? -9.102 -2.926 -16.859 1 92.69 344 ALA B N 1
ATOM 7517 C CA . ALA B 1 344 ? -7.996 -3.281 -15.969 1 92.69 344 ALA B CA 1
ATOM 7518 C C . ALA B 1 344 ? -8.102 -4.734 -15.516 1 92.69 344 ALA B C 1
ATOM 7520 O O . ALA B 1 344 ? -7.094 -5.441 -15.445 1 92.69 344 ALA B O 1
ATOM 7521 N N . ALA B 1 345 ? -9.297 -5.191 -15.273 1 94.88 345 ALA B N 1
ATOM 7522 C CA . ALA B 1 345 ? -9.531 -6.57 -14.844 1 94.88 345 ALA B CA 1
ATOM 7523 C C . ALA B 1 345 ? -9.164 -7.555 -15.953 1 94.88 345 ALA B C 1
ATOM 7525 O O . ALA B 1 345 ? -8.484 -8.555 -15.703 1 94.88 345 ALA B O 1
ATOM 7526 N N . LEU B 1 346 ? -9.656 -7.25 -17.141 1 96.56 346 LEU B N 1
ATOM 7527 C CA . LEU B 1 346 ? -9.336 -8.148 -18.25 1 96.56 346 LEU B CA 1
ATOM 7528 C C . LEU B 1 346 ? -7.828 -8.266 -18.438 1 96.56 346 LEU B C 1
ATOM 7530 O O . LEU B 1 346 ? -7.312 -9.359 -18.672 1 96.56 346 LEU B O 1
ATOM 7534 N N . ARG B 1 347 ? -7.18 -7.172 -18.375 1 95 347 ARG B N 1
ATOM 7535 C CA . ARG B 1 347 ? -5.727 -7.164 -18.531 1 95 347 ARG B CA 1
ATOM 7536 C C . ARG B 1 347 ? -5.055 -8.008 -17.469 1 95 347 ARG B C 1
ATOM 7538 O O . ARG B 1 347 ? -4.227 -8.867 -17.766 1 95 347 ARG B O 1
ATOM 7545 N N . PHE B 1 348 ? -5.391 -7.781 -16.266 1 96.5 348 PHE B N 1
ATOM 7546 C CA . PHE B 1 348 ? -4.762 -8.453 -15.133 1 96.5 348 PHE B CA 1
ATOM 7547 C C . PHE B 1 348 ? -5.047 -9.953 -15.172 1 96.5 348 PHE B C 1
ATOM 7549 O O . PHE B 1 348 ? -4.133 -10.766 -15.008 1 96.5 348 PHE B O 1
ATOM 7556 N N . PHE B 1 349 ? -6.238 -10.359 -15.359 1 97.69 349 PHE B N 1
ATOM 7557 C CA . PHE B 1 349 ? -6.609 -11.766 -15.258 1 97.69 349 PHE B CA 1
ATOM 7558 C C . PHE B 1 349 ? -6.156 -12.531 -16.5 1 97.69 349 PHE B C 1
ATOM 7560 O O . PHE B 1 349 ? -5.848 -13.719 -16.422 1 97.69 349 PHE B O 1
ATOM 7567 N N . THR B 1 350 ? -6.094 -11.82 -17.641 1 97.81 350 THR B N 1
ATOM 7568 C CA . THR B 1 350 ? -5.5 -12.469 -18.797 1 97.81 350 THR B CA 1
ATOM 7569 C C . THR B 1 350 ? -4.02 -12.75 -18.562 1 97.81 350 THR B C 1
ATOM 7571 O O . THR B 1 350 ? -3.543 -13.859 -18.812 1 97.81 350 THR B O 1
ATOM 7574 N N . ALA B 1 351 ? -3.344 -11.734 -18.062 1 97.62 351 ALA B N 1
ATOM 7575 C CA . ALA B 1 351 ? -1.936 -11.93 -17.719 1 97.62 351 ALA B CA 1
ATOM 7576 C C . ALA B 1 351 ? -1.762 -13.086 -16.75 1 97.62 351 ALA B C 1
ATOM 7578 O O . ALA B 1 351 ? -0.867 -13.914 -16.906 1 97.62 351 ALA B O 1
ATOM 7579 N N . THR B 1 352 ? -2.605 -13.156 -15.805 1 98.25 352 THR B N 1
ATOM 7580 C CA . THR B 1 352 ? -2.562 -14.18 -14.773 1 98.25 352 THR B CA 1
ATOM 7581 C C . THR B 1 352 ? -2.805 -15.57 -15.367 1 98.25 352 THR B C 1
ATOM 7583 O O . THR B 1 352 ? -2.09 -16.516 -15.047 1 98.25 352 THR B O 1
ATOM 7586 N N . LEU B 1 353 ? -3.729 -15.656 -16.234 1 98.19 353 LEU B N 1
ATOM 7587 C CA . LEU B 1 353 ? -4.066 -16.938 -16.844 1 98.19 353 LEU B CA 1
ATOM 7588 C C . LEU B 1 353 ? -2.926 -17.438 -17.719 1 98.19 353 LEU B C 1
ATOM 7590 O O . LEU B 1 353 ? -2.598 -18.641 -17.688 1 98.19 353 LEU B O 1
ATOM 7594 N N . ILE B 1 354 ? -2.395 -16.547 -18.484 1 98.25 354 ILE B N 1
ATOM 7595 C CA . ILE B 1 354 ? -1.285 -16.938 -19.344 1 98.25 354 ILE B CA 1
ATOM 7596 C C . ILE B 1 354 ? -0.112 -17.406 -18.5 1 98.25 354 ILE B C 1
ATOM 7598 O O . ILE B 1 354 ? 0.494 -18.438 -18.781 1 98.25 354 ILE B O 1
ATOM 7602 N N . TYR B 1 355 ? 0.146 -16.703 -17.469 1 98.25 355 TYR B N 1
ATOM 7603 C CA . TYR B 1 355 ? 1.225 -17.031 -16.531 1 98.25 355 TYR B CA 1
ATOM 7604 C C . TYR B 1 355 ? 0.997 -18.391 -15.898 1 98.25 355 TYR B C 1
ATOM 7606 O O . TYR B 1 355 ? 1.889 -19.234 -15.906 1 98.25 355 TYR B O 1
ATOM 7614 N N . ILE B 1 356 ? -0.183 -18.641 -15.398 1 97.88 356 ILE B N 1
ATOM 7615 C CA . ILE B 1 356 ? -0.519 -19.875 -14.719 1 97.88 356 ILE B CA 1
ATOM 7616 C C . ILE B 1 356 ? -0.549 -21.031 -15.727 1 97.88 356 ILE B C 1
ATOM 7618 O O . ILE B 1 356 ? -0.153 -22.156 -15.406 1 97.88 356 ILE B O 1
ATOM 7622 N N . ASP B 1 357 ? -1.021 -20.734 -16.875 1 98.25 357 ASP B N 1
ATOM 7623 C CA . ASP B 1 357 ? -1.082 -21.75 -17.922 1 98.25 357 ASP B CA 1
ATOM 7624 C C . ASP B 1 357 ? 0.311 -22.281 -18.25 1 98.25 357 ASP B C 1
ATOM 7626 O O . ASP B 1 357 ? 0.506 -23.484 -18.391 1 98.25 357 ASP B O 1
ATOM 7630 N N . VAL B 1 358 ? 1.21 -21.391 -18.344 1 98.5 358 VAL B N 1
ATOM 7631 C CA . VAL B 1 358 ? 2.58 -21.781 -18.656 1 98.5 358 VAL B CA 1
ATOM 7632 C C . VAL B 1 358 ? 3.158 -22.609 -17.516 1 98.5 358 VAL B C 1
ATOM 7634 O O . VAL B 1 358 ? 3.715 -23.688 -17.734 1 98.5 358 VAL B O 1
ATOM 7637 N N . LEU B 1 359 ? 2.986 -22.234 -16.312 1 97.81 359 LEU B N 1
ATOM 7638 C CA . LEU B 1 359 ? 3.547 -22.938 -15.164 1 97.81 359 LEU B CA 1
ATOM 7639 C C . LEU B 1 359 ? 2.848 -24.281 -14.953 1 97.81 359 LEU B C 1
ATOM 7641 O O . LEU B 1 359 ? 3.492 -25.281 -14.617 1 97.81 359 LEU B O 1
ATOM 7645 N N . SER B 1 360 ? 1.563 -24.234 -15.141 1 96.75 360 SER B N 1
ATOM 7646 C CA . SER B 1 360 ? 0.819 -25.469 -14.977 1 96.75 360 SER B CA 1
ATOM 7647 C C . SER B 1 360 ? 1.21 -26.5 -16.031 1 96.75 360 SER B C 1
ATOM 7649 O O . SER B 1 360 ? 1.182 -27.703 -15.781 1 96.75 360 SER B O 1
ATOM 7651 N N . SER B 1 361 ? 1.596 -26.047 -17.203 1 97.69 361 SER B N 1
ATOM 7652 C CA . SER B 1 361 ? 1.994 -26.938 -18.281 1 97.69 361 SER B CA 1
ATOM 7653 C C . SER B 1 361 ? 3.24 -27.734 -17.906 1 97.69 361 SER B C 1
ATOM 7655 O O . SER B 1 361 ? 3.379 -28.906 -18.281 1 97.69 361 SER B O 1
ATOM 7657 N N . VAL B 1 362 ? 4.102 -27.125 -17.125 1 98 362 VAL B N 1
ATOM 7658 C CA . VAL B 1 362 ? 5.297 -27.828 -16.672 1 98 362 VAL B CA 1
ATOM 7659 C C . VAL B 1 362 ? 4.906 -28.922 -15.688 1 98 362 VAL B C 1
ATOM 7661 O O . VAL B 1 362 ? 5.41 -30.047 -15.773 1 98 362 VAL B O 1
ATOM 7664 N N . THR B 1 363 ? 4.023 -28.609 -14.781 1 96.56 363 THR B N 1
ATOM 7665 C CA . THR B 1 363 ? 3.561 -29.562 -13.789 1 96.56 363 THR B CA 1
ATOM 7666 C C . THR B 1 363 ? 2.812 -30.719 -14.445 1 96.56 363 THR B C 1
ATOM 7668 O O . THR B 1 363 ? 2.961 -31.875 -14.047 1 96.56 363 THR B O 1
ATOM 7671 N N . LEU B 1 364 ? 2.086 -30.391 -15.484 1 94.75 364 LEU B N 1
ATOM 7672 C CA . LEU B 1 364 ? 1.215 -31.391 -16.109 1 94.75 364 LEU B CA 1
ATOM 7673 C C . LEU B 1 364 ? 1.938 -32.125 -17.234 1 94.75 364 LEU B C 1
ATOM 7675 O O . LEU B 1 364 ? 1.477 -33.156 -17.703 1 94.75 364 LEU B O 1
ATOM 7679 N N . GLY B 1 365 ? 3.082 -31.625 -17.625 1 94.25 365 GLY B N 1
ATOM 7680 C CA . GLY B 1 365 ? 3.797 -32.219 -18.75 1 94.25 365 GLY B CA 1
ATOM 7681 C C . GLY B 1 365 ? 3.066 -32.094 -20.062 1 94.25 365 GLY B C 1
ATOM 7682 O O . GLY B 1 365 ? 3.027 -33 -20.875 1 94.25 365 GLY B O 1
ATOM 7683 N N . SER B 1 366 ? 2.391 -30.953 -20.219 1 95.69 366 SER B N 1
ATOM 7684 C CA . SER B 1 366 ? 1.637 -30.656 -21.438 1 95.69 366 SER B CA 1
ATOM 7685 C C . SER B 1 366 ? 2.016 -29.297 -22 1 95.69 366 SER B C 1
ATOM 7687 O O . SER B 1 366 ? 2.729 -28.531 -21.359 1 95.69 366 SER B O 1
ATOM 7689 N N . SER B 1 367 ? 1.642 -29.094 -23.266 1 97.38 367 SER B N 1
ATOM 7690 C CA . SER B 1 367 ? 1.837 -27.766 -23.859 1 97.38 367 SER B CA 1
ATOM 7691 C C . SER B 1 367 ? 0.872 -26.75 -23.266 1 97.38 367 SER B C 1
ATOM 7693 O O . SER B 1 367 ? -0.258 -27.078 -22.906 1 97.38 367 SER B O 1
ATOM 7695 N N . PRO B 1 368 ? 1.346 -25.484 -23.125 1 98 368 PRO B N 1
ATOM 7696 C CA . PRO B 1 368 ? 0.4 -24.469 -22.672 1 98 368 PRO B CA 1
ATOM 7697 C C . PRO B 1 368 ? -0.84 -24.375 -23.547 1 98 368 PRO B C 1
ATOM 7699 O O . PRO B 1 368 ? -0.726 -24.359 -24.781 1 98 368 PRO B O 1
ATOM 7702 N N . ARG B 1 369 ? -1.981 -24.281 -22.969 1 97.12 369 ARG B N 1
ATOM 7703 C CA . ARG B 1 369 ? -3.254 -24.297 -23.688 1 97.12 369 ARG B CA 1
ATOM 7704 C C . ARG B 1 369 ? -3.498 -22.953 -24.391 1 97.12 369 ARG B C 1
ATOM 7706 O O . ARG B 1 369 ? -4.219 -22.891 -25.391 1 97.12 369 ARG B O 1
ATOM 7713 N N . LEU B 1 370 ? -2.898 -21.906 -23.859 1 97.94 370 LEU B N 1
ATOM 7714 C CA . LEU B 1 370 ? -3.139 -20.578 -24.406 1 97.94 370 LEU B CA 1
ATOM 7715 C C . LEU B 1 370 ? -1.966 -20.141 -25.281 1 97.94 370 LEU B C 1
ATOM 7717 O O . LEU B 1 370 ? -1.758 -18.938 -25.484 1 97.94 370 LEU B O 1
ATOM 7721 N N . LEU B 1 371 ? -1.177 -21.078 -25.766 1 96.5 371 LEU B N 1
ATOM 7722 C CA . LEU B 1 371 ? 0.013 -20.797 -26.547 1 96.5 371 LEU B CA 1
ATOM 7723 C C . LEU B 1 371 ? -0.341 -19.953 -27.781 1 96.5 371 LEU B C 1
ATOM 7725 O O . LEU B 1 371 ? 0.42 -19.078 -28.172 1 96.5 371 LEU B O 1
ATOM 7729 N N . ARG B 1 372 ? -1.471 -20.172 -28.422 1 95.38 372 ARG B N 1
ATOM 7730 C CA . ARG B 1 372 ? -1.873 -19.484 -29.641 1 95.38 372 ARG B CA 1
ATOM 7731 C C . ARG B 1 372 ? -2.105 -18 -29.391 1 95.38 372 ARG B C 1
ATOM 7733 O O . ARG B 1 372 ? -2.1 -17.188 -30.312 1 95.38 372 ARG B O 1
ATOM 7740 N N . TYR B 1 373 ? -2.334 -17.609 -28.141 1 97.06 373 TYR B N 1
ATOM 7741 C CA . TYR B 1 373 ? -2.605 -16.219 -27.797 1 97.06 373 TYR B CA 1
ATOM 7742 C C . TYR B 1 373 ? -1.311 -15.461 -27.531 1 97.06 373 TYR B C 1
ATOM 7744 O O . TYR B 1 373 ? -1.309 -14.227 -27.469 1 97.06 373 TYR B O 1
ATOM 7752 N N . HIS B 1 374 ? -0.156 -16.156 -27.359 1 96.5 374 HIS B N 1
ATOM 7753 C CA . HIS B 1 374 ? 1.085 -15.547 -26.891 1 96.5 374 HIS B CA 1
ATOM 7754 C C . HIS B 1 374 ? 1.564 -14.477 -27.875 1 96.5 374 HIS B C 1
ATOM 7756 O O . HIS B 1 374 ? 1.845 -13.344 -27.469 1 96.5 374 HIS B O 1
ATOM 7762 N N . ASP B 1 375 ? 1.493 -14.703 -29.109 1 93.88 375 ASP B N 1
ATOM 7763 C CA . ASP B 1 375 ? 2.084 -13.805 -30.094 1 93.88 375 ASP B CA 1
ATOM 7764 C C . ASP B 1 375 ? 1.295 -12.5 -30.188 1 93.88 375 ASP B C 1
ATOM 7766 O O . ASP B 1 375 ? 1.865 -11.445 -30.469 1 93.88 375 ASP B O 1
ATOM 7770 N N . THR B 1 376 ? 0.033 -12.578 -29.953 1 94.06 376 THR B N 1
ATOM 7771 C CA . THR B 1 376 ? -0.82 -11.406 -30.125 1 94.06 376 THR B CA 1
ATOM 7772 C C . THR B 1 376 ? -0.997 -10.672 -28.797 1 94.06 376 THR B C 1
ATOM 7774 O O . THR B 1 376 ? -0.919 -9.445 -28.75 1 94.06 376 THR B O 1
ATOM 7777 N N . VAL B 1 377 ? -1.185 -11.391 -27.734 1 95.88 377 VAL B N 1
ATOM 7778 C CA . VAL B 1 377 ? -1.568 -10.797 -26.469 1 95.88 377 VAL B CA 1
ATOM 7779 C C . VAL B 1 377 ? -0.318 -10.406 -25.688 1 95.88 377 VAL B C 1
ATOM 7781 O O . VAL B 1 377 ? -0.311 -9.391 -24.984 1 95.88 377 VAL B O 1
ATOM 7784 N N . ILE B 1 378 ? 0.77 -11.234 -25.781 1 95.56 378 ILE B N 1
ATOM 7785 C CA . ILE B 1 378 ? 2.025 -10.922 -25.109 1 95.56 378 ILE B CA 1
ATOM 7786 C C . ILE B 1 378 ? 3.189 -11.094 -26.094 1 95.56 378 ILE B C 1
ATOM 7788 O O . ILE B 1 378 ? 4.07 -11.93 -25.875 1 95.56 378 ILE B O 1
ATOM 7792 N N . PRO B 1 379 ? 3.23 -10.219 -27.016 1 93.25 379 PRO B N 1
ATOM 7793 C CA . PRO B 1 379 ? 4.285 -10.367 -28.031 1 93.25 379 PRO B CA 1
ATOM 7794 C C . PRO B 1 379 ? 5.688 -10.203 -27.438 1 93.25 379 PRO B C 1
ATOM 7796 O O . PRO B 1 379 ? 5.895 -9.367 -26.547 1 93.25 379 PRO B O 1
ATOM 7799 N N . ALA B 1 380 ? 6.656 -10.992 -27.953 1 85.75 380 ALA B N 1
ATOM 7800 C CA . ALA B 1 380 ? 8.016 -11.055 -27.438 1 85.75 380 ALA B CA 1
ATOM 7801 C C . ALA B 1 380 ? 8.742 -9.727 -27.625 1 85.75 380 ALA B C 1
ATOM 7803 O O . ALA B 1 380 ? 9.508 -9.305 -26.75 1 85.75 380 ALA B O 1
ATOM 7804 N N . CYS B 1 381 ? 8.555 -9.078 -28.688 1 72.25 381 CYS B N 1
ATOM 7805 C CA . CYS B 1 381 ? 9.344 -7.906 -29.062 1 72.25 381 CYS B CA 1
ATOM 7806 C C . CYS B 1 381 ? 8.695 -6.629 -28.531 1 72.25 381 CYS B C 1
ATOM 7808 O O . CYS B 1 381 ? 9.156 -5.527 -28.844 1 72.25 381 CYS B O 1
ATOM 7810 N N . ALA B 1 382 ? 7.781 -6.762 -27.859 1 59.28 382 ALA B N 1
ATOM 7811 C CA . ALA B 1 382 ? 7.133 -5.512 -27.469 1 59.28 382 ALA B CA 1
ATOM 7812 C C . ALA B 1 382 ? 8.016 -4.707 -26.516 1 59.28 382 ALA B C 1
ATOM 7814 O O . ALA B 1 382 ? 8.523 -5.246 -25.531 1 59.28 382 ALA B O 1
ATOM 7815 N N . GLU B 1 383 ? 8.789 -3.668 -27.094 1 56 383 GLU B N 1
ATOM 7816 C CA . GLU B 1 383 ? 9.57 -2.746 -26.266 1 56 383 GLU B CA 1
ATOM 7817 C C . GLU B 1 383 ? 8.664 -1.804 -25.484 1 56 383 GLU B C 1
ATOM 7819 O O . GLU B 1 383 ? 7.863 -1.073 -26.078 1 56 383 GLU B O 1
ATOM 7824 N N . PHE B 1 384 ? 8.258 -2.348 -24.438 1 53.97 384 PHE B N 1
ATOM 7825 C CA . PHE B 1 384 ? 7.375 -1.405 -23.766 1 53.97 384 PHE B CA 1
ATOM 7826 C C . PHE B 1 384 ? 8.156 -0.536 -22.781 1 53.97 384 PHE B C 1
ATOM 7828 O O . PHE B 1 384 ? 8.93 -1.047 -21.969 1 53.97 384 PHE B O 1
ATOM 7835 N N . GLN B 1 385 ? 8.336 0.617 -23.172 1 52.16 385 GLN B N 1
ATOM 7836 C CA . GLN B 1 385 ? 8.906 1.587 -22.25 1 52.16 385 GLN B CA 1
ATOM 7837 C C . GLN B 1 385 ? 7.98 1.823 -21.062 1 52.16 385 GLN B C 1
ATOM 7839 O O . GLN B 1 385 ? 6.781 2.035 -21.234 1 52.16 385 GLN B O 1
ATOM 7844 N N . ARG B 1 386 ? 8.477 1.433 -19.938 1 55.47 386 ARG B N 1
ATOM 7845 C CA . ARG B 1 386 ? 7.73 1.763 -18.734 1 55.47 386 ARG B CA 1
ATOM 7846 C C . ARG B 1 386 ? 7.391 3.248 -18.688 1 55.47 386 ARG B C 1
ATOM 7848 O O . ARG B 1 386 ? 8.266 4.098 -18.859 1 55.47 386 ARG B O 1
ATOM 7855 N N . SER B 1 387 ? 6.195 3.553 -19.031 1 59.12 387 SER B N 1
ATOM 7856 C CA . SER B 1 387 ? 5.699 4.926 -18.969 1 59.12 387 SER B CA 1
ATOM 7857 C C . SER B 1 387 ? 4.711 5.094 -17.812 1 59.12 387 SER B C 1
ATOM 7859 O O . SER B 1 387 ? 4.086 4.125 -17.375 1 59.12 387 SER B O 1
ATOM 7861 N N . ILE B 1 388 ? 4.812 6.23 -17.219 1 60.34 388 ILE B N 1
ATOM 7862 C CA . ILE B 1 388 ? 3.824 6.574 -16.203 1 60.34 388 ILE B CA 1
ATOM 7863 C C . ILE B 1 388 ? 2.445 6.703 -16.844 1 60.34 388 ILE B C 1
ATOM 7865 O O . ILE B 1 388 ? 1.425 6.656 -16.141 1 60.34 388 ILE B O 1
ATOM 7869 N N . GLU B 1 389 ? 2.453 6.719 -18.188 1 62.06 389 GLU B N 1
ATOM 7870 C CA . GLU B 1 389 ? 1.196 6.895 -18.906 1 62.06 389 GLU B CA 1
ATOM 7871 C C . GLU B 1 389 ? 0.544 5.547 -19.219 1 62.06 389 GLU B C 1
ATOM 7873 O O . GLU B 1 389 ? 1.234 4.535 -19.344 1 62.06 389 GLU B O 1
ATOM 7878 N N . PRO B 1 390 ? -0.816 5.641 -19.109 1 61.56 390 PRO B N 1
ATOM 7879 C CA . PRO B 1 390 ? -1.494 4.406 -19.516 1 61.56 390 PRO B CA 1
ATOM 7880 C C . PRO B 1 390 ? -1.094 3.949 -20.906 1 61.56 390 PRO B C 1
ATOM 7882 O O . PRO B 1 390 ? -0.928 4.777 -21.812 1 61.56 390 PRO B O 1
ATOM 7885 N N . THR B 1 391 ? -0.659 2.793 -20.922 1 62.47 391 THR B N 1
ATOM 7886 C CA . THR B 1 391 ? -0.34 2.207 -22.219 1 62.47 391 THR B CA 1
ATOM 7887 C C . THR B 1 391 ? -1.599 2.062 -23.078 1 62.47 391 THR B C 1
ATOM 7889 O O . THR B 1 391 ? -2.68 1.787 -22.547 1 62.47 391 THR B O 1
ATOM 7892 N N . PRO B 1 392 ? -1.481 2.506 -24.266 1 65.62 392 PRO B N 1
ATOM 7893 C CA . PRO B 1 392 ? -2.627 2.279 -25.156 1 65.62 392 PRO B CA 1
ATOM 7894 C C . PRO B 1 392 ? -3.119 0.835 -25.125 1 65.62 392 PRO B C 1
ATOM 7896 O O . PRO B 1 392 ? -2.387 -0.062 -24.703 1 65.62 392 PRO B O 1
ATOM 7899 N N . ALA B 1 393 ? -4.43 0.812 -25.391 1 69.38 393 ALA B N 1
ATOM 7900 C CA . ALA B 1 393 ? -5.016 -0.524 -25.469 1 69.38 393 ALA B CA 1
ATOM 7901 C C . ALA B 1 393 ? -4.23 -1.409 -26.438 1 69.38 393 ALA B C 1
ATOM 7903 O O . ALA B 1 393 ? -4.301 -1.221 -27.656 1 69.38 393 ALA B O 1
ATOM 7904 N N . GLY B 1 394 ? -3.285 -2.062 -25.938 1 80.88 394 GLY B N 1
ATOM 7905 C CA . GLY B 1 394 ? -2.422 -2.936 -26.719 1 80.88 394 GLY B CA 1
ATOM 7906 C C . GLY B 1 394 ? -2.014 -4.191 -25.969 1 80.88 394 GLY B C 1
ATOM 7907 O O . GLY B 1 394 ? -2.705 -4.625 -25.047 1 80.88 394 GLY B O 1
ATOM 7908 N N . PRO B 1 395 ? -1.046 -4.84 -26.547 1 89.38 395 PRO B N 1
ATOM 7909 C CA . PRO B 1 395 ? -0.557 -6.078 -25.938 1 89.38 395 PRO B CA 1
ATOM 7910 C C . PRO B 1 395 ? -0.093 -5.883 -24.5 1 89.38 395 PRO B C 1
ATOM 7912 O O . PRO B 1 395 ? 0.198 -4.758 -24.094 1 89.38 395 PRO B O 1
ATOM 7915 N N . LEU B 1 396 ? -0.152 -6.977 -23.797 1 92.5 396 LEU B N 1
ATOM 7916 C CA . LEU B 1 396 ? 0.236 -6.945 -22.391 1 92.5 396 LEU B CA 1
ATOM 7917 C C . LEU B 1 396 ? 1.751 -7.035 -22.25 1 92.5 396 LEU B C 1
ATOM 7919 O O . LEU B 1 396 ? 2.422 -7.672 -23.062 1 92.5 396 LEU B O 1
ATOM 7923 N N . THR B 1 397 ? 2.238 -6.348 -21.344 1 90 397 THR B N 1
ATOM 7924 C CA . THR B 1 397 ? 3.617 -6.488 -20.891 1 90 397 THR B CA 1
ATOM 7925 C C . THR B 1 397 ? 3.678 -7.23 -19.562 1 90 397 THR B C 1
ATOM 7927 O O . THR B 1 397 ? 3.439 -6.637 -18.5 1 90 397 THR B O 1
ATOM 7930 N N . MET B 1 398 ? 4.164 -8.406 -19.594 1 92.88 398 MET B N 1
ATOM 7931 C CA . MET B 1 398 ? 4.051 -9.312 -18.453 1 92.88 398 MET B CA 1
ATOM 7932 C C . MET B 1 398 ? 4.965 -8.867 -17.328 1 92.88 398 MET B C 1
ATOM 7934 O O . MET B 1 398 ? 4.758 -9.258 -16.172 1 92.88 398 MET B O 1
ATOM 7938 N N . ASP B 1 399 ? 5.945 -8.062 -17.625 1 88.06 399 ASP B N 1
ATOM 7939 C CA . ASP B 1 399 ? 6.844 -7.527 -16.594 1 88.06 399 ASP B CA 1
ATOM 7940 C C . ASP B 1 399 ? 6.082 -6.672 -15.594 1 88.06 399 ASP B C 1
ATOM 7942 O O . ASP B 1 399 ? 6.453 -6.609 -14.414 1 88.06 399 ASP B O 1
ATOM 7946 N N . GLU B 1 400 ? 5.027 -6.059 -15.992 1 85 400 GLU B N 1
ATOM 7947 C CA . GLU B 1 400 ? 4.203 -5.211 -15.141 1 85 400 GLU B CA 1
ATOM 7948 C C . GLU B 1 400 ? 3.439 -6.043 -14.109 1 85 400 GLU B C 1
ATOM 7950 O O . GLU B 1 400 ? 3.141 -5.562 -13.016 1 85 400 GLU B O 1
ATOM 7955 N N . PHE B 1 401 ? 3.211 -7.234 -14.531 1 91.5 401 PHE B N 1
ATOM 7956 C CA . PHE B 1 401 ? 2.324 -8.039 -13.703 1 91.5 401 PHE B CA 1
ATOM 7957 C C . PHE B 1 401 ? 3.125 -9.016 -12.844 1 91.5 401 PHE B C 1
ATOM 7959 O O . PHE B 1 401 ? 2.816 -9.211 -11.672 1 91.5 401 PHE B O 1
ATOM 7966 N N . PHE B 1 402 ? 4.172 -9.633 -13.445 1 92.56 402 PHE B N 1
ATOM 7967 C CA . PHE B 1 402 ? 4.848 -10.719 -12.742 1 92.56 402 PHE B CA 1
ATOM 7968 C C . PHE B 1 402 ? 6.355 -10.492 -12.734 1 92.56 402 PHE B C 1
ATOM 7970 O O . PHE B 1 402 ? 7.113 -11.367 -12.297 1 92.56 402 PHE B O 1
ATOM 7977 N N . GLY B 1 403 ? 6.832 -9.383 -13.234 1 88.19 403 GLY B N 1
ATOM 7978 C CA . GLY B 1 403 ? 8.242 -9.047 -13.211 1 88.19 403 GLY B CA 1
ATOM 7979 C C . GLY B 1 403 ? 9.047 -9.75 -14.281 1 88.19 403 GLY B C 1
ATOM 7980 O O . GLY B 1 403 ? 10.281 -9.656 -14.305 1 88.19 403 GLY B O 1
ATOM 7981 N N . LEU B 1 404 ? 8.367 -10.445 -15.164 1 93.38 404 LEU B N 1
ATOM 7982 C CA . LEU B 1 404 ? 9.023 -11.172 -16.25 1 93.38 404 LEU B CA 1
ATOM 7983 C C . LEU B 1 404 ? 8.594 -10.633 -17.609 1 93.38 404 LEU B C 1
ATOM 7985 O O . LEU B 1 404 ? 7.402 -10.562 -17.906 1 93.38 404 LEU B O 1
ATOM 7989 N N . PRO B 1 405 ? 9.57 -10.211 -18.406 1 91.19 405 PRO B N 1
ATOM 7990 C CA . PRO B 1 405 ? 9.211 -9.797 -19.766 1 91.19 405 PRO B CA 1
ATOM 7991 C C . PRO B 1 405 ? 8.523 -10.914 -20.562 1 91.19 405 PRO B C 1
ATOM 7993 O O . PRO B 1 405 ? 8.711 -12.094 -20.266 1 91.19 405 PRO B O 1
ATOM 7996 N N . ASN B 1 406 ? 7.797 -10.508 -21.609 1 94.5 406 ASN B N 1
ATOM 7997 C CA . ASN B 1 406 ? 7.016 -11.445 -22.406 1 94.5 406 ASN B CA 1
ATOM 7998 C C . ASN B 1 406 ? 7.887 -12.578 -22.953 1 94.5 406 ASN B C 1
ATOM 8000 O O . ASN B 1 406 ? 7.48 -13.742 -22.938 1 94.5 406 ASN B O 1
ATOM 8004 N N . TRP B 1 407 ? 9.094 -12.242 -23.391 1 94.31 407 TRP B N 1
ATOM 8005 C CA . TRP B 1 407 ? 9.945 -13.219 -24.047 1 94.31 407 TRP B CA 1
ATOM 8006 C C . TRP B 1 407 ? 10.391 -14.305 -23.062 1 94.31 407 TRP B C 1
ATOM 8008 O O . TRP B 1 407 ? 10.578 -15.461 -23.453 1 94.31 407 TRP B O 1
ATOM 8018 N N . ILE B 1 408 ? 10.555 -14.008 -21.828 1 96.06 408 ILE B N 1
ATOM 8019 C CA . ILE B 1 408 ? 10.945 -15.008 -20.859 1 96.06 408 ILE B CA 1
ATOM 8020 C C . ILE B 1 408 ? 9.797 -15.992 -20.625 1 96.06 408 ILE B C 1
ATOM 8022 O O . ILE B 1 408 ? 10.016 -17.203 -20.562 1 96.06 408 ILE B O 1
ATOM 8026 N N . ILE B 1 409 ? 8.562 -15.484 -20.516 1 97.06 409 ILE B N 1
ATOM 8027 C CA . ILE B 1 409 ? 7.387 -16.328 -20.344 1 97.06 409 ILE B CA 1
ATOM 8028 C C . ILE B 1 409 ? 7.199 -17.219 -21.578 1 97.06 409 ILE B C 1
ATOM 8030 O O . ILE B 1 409 ? 6.887 -18.406 -21.453 1 97.06 409 ILE B O 1
ATOM 8034 N N . GLN B 1 410 ? 7.449 -16.641 -22.703 1 97.06 410 GLN B N 1
ATOM 8035 C CA . GLN B 1 410 ? 7.324 -17.391 -23.938 1 97.06 410 GLN B CA 1
ATOM 8036 C C . GLN B 1 410 ? 8.383 -18.484 -24.031 1 97.06 410 GLN B C 1
ATOM 8038 O O . GLN B 1 410 ? 8.094 -19.594 -24.484 1 97.06 410 GLN B O 1
ATOM 8043 N N . LEU B 1 411 ? 9.586 -18.172 -23.641 1 97.31 411 LEU B N 1
ATOM 8044 C CA . LEU B 1 411 ? 10.648 -19.188 -23.656 1 97.31 411 LEU B CA 1
ATOM 8045 C C . LEU B 1 411 ? 10.297 -20.359 -22.75 1 97.31 411 LEU B C 1
ATOM 8047 O O . LEU B 1 411 ? 10.469 -21.516 -23.141 1 97.31 411 LEU B O 1
ATOM 8051 N N . LEU B 1 412 ? 9.805 -20.047 -21.578 1 98.38 412 LEU B N 1
ATOM 8052 C CA . LEU B 1 412 ? 9.398 -21.109 -20.672 1 98.38 412 LEU B CA 1
ATOM 8053 C C . LEU B 1 412 ? 8.258 -21.922 -21.25 1 98.38 412 LEU B C 1
ATOM 8055 O O . LEU B 1 412 ? 8.266 -23.156 -21.188 1 98.38 412 LEU B O 1
ATOM 8059 N N . GLY B 1 413 ? 7.285 -21.203 -21.828 1 98.06 413 GLY B N 1
ATOM 8060 C CA . GLY B 1 413 ? 6.191 -21.891 -22.5 1 98.06 413 GLY B CA 1
ATOM 8061 C C . GLY B 1 413 ? 6.652 -22.766 -23.641 1 98.06 413 GLY B C 1
ATOM 8062 O O . GLY B 1 413 ? 6.137 -23.875 -23.828 1 98.06 413 GLY B O 1
ATOM 8063 N N . ASN B 1 414 ? 7.633 -22.328 -24.375 1 98 414 ASN B N 1
ATOM 8064 C CA . ASN B 1 414 ? 8.172 -23.094 -25.5 1 98 414 ASN B CA 1
ATOM 8065 C C . ASN B 1 414 ? 8.914 -24.344 -25.031 1 98 414 ASN B C 1
ATOM 8067 O O . ASN B 1 414 ? 8.891 -25.375 -25.703 1 98 414 ASN B O 1
ATOM 8071 N N . VAL B 1 415 ? 9.602 -24.219 -23.938 1 98.62 415 VAL B N 1
ATOM 8072 C CA . VAL B 1 415 ? 10.266 -25.406 -23.391 1 98.62 415 VAL B CA 1
ATOM 8073 C C . VAL B 1 415 ? 9.227 -26.438 -22.969 1 98.62 415 VAL B C 1
ATOM 8075 O O . VAL B 1 415 ? 9.383 -27.625 -23.25 1 98.62 415 VAL B O 1
ATOM 8078 N N . ALA B 1 416 ? 8.156 -25.984 -22.312 1 98.5 416 ALA B N 1
ATOM 8079 C CA . ALA B 1 416 ? 7.074 -26.891 -21.938 1 98.5 416 ALA B CA 1
ATOM 8080 C C . ALA B 1 416 ? 6.449 -27.531 -23.172 1 98.5 416 ALA B C 1
ATOM 8082 O O . ALA B 1 416 ? 6.137 -28.734 -23.156 1 98.5 416 ALA B O 1
ATOM 8083 N N . ALA B 1 417 ? 6.293 -26.766 -24.188 1 98.06 417 ALA B N 1
ATOM 8084 C CA . ALA B 1 417 ? 5.754 -27.297 -25.438 1 98.06 417 ALA B CA 1
ATOM 8085 C C . ALA B 1 417 ? 6.691 -28.328 -26.047 1 98.06 417 ALA B C 1
ATOM 8087 O O . ALA B 1 417 ? 6.238 -29.328 -26.625 1 98.06 417 ALA B O 1
ATOM 8088 N N . LEU B 1 418 ? 7.984 -28.062 -26 1 98.19 418 LEU B N 1
ATOM 8089 C CA . LEU B 1 418 ? 8.969 -29 -26.516 1 98.19 418 LEU B CA 1
ATOM 8090 C C . LEU B 1 418 ? 8.906 -30.328 -25.766 1 98.19 418 LEU B C 1
ATOM 8092 O O . LEU B 1 418 ? 9.016 -31.391 -26.359 1 98.19 418 LEU B O 1
ATOM 8096 N N . GLU B 1 419 ? 8.758 -30.234 -24.469 1 97.81 419 GLU B N 1
ATOM 8097 C CA . GLU B 1 419 ? 8.617 -31.453 -23.672 1 97.81 419 GLU B CA 1
ATOM 8098 C C . GLU B 1 419 ? 7.387 -32.25 -24.109 1 97.81 419 GLU B C 1
ATOM 8100 O O . GLU B 1 419 ? 7.445 -33.469 -24.219 1 97.81 419 GLU B O 1
ATOM 8105 N N . SER B 1 420 ? 6.293 -31.578 -24.234 1 96.94 420 SER B N 1
ATOM 8106 C CA . SER B 1 420 ? 5.062 -32.219 -24.688 1 96.94 420 SER B CA 1
ATOM 8107 C C . SER B 1 420 ? 5.25 -32.875 -26.047 1 96.94 420 SER B C 1
ATOM 8109 O O . SER B 1 420 ? 4.805 -34.031 -26.25 1 96.94 420 SER B O 1
ATOM 8111 N N . TRP B 1 421 ? 5.883 -32.188 -26.953 1 97.06 421 TRP B N 1
ATOM 8112 C CA . TRP B 1 421 ? 6.191 -32.75 -28.266 1 97.06 421 TRP B CA 1
ATOM 8113 C C . TRP B 1 421 ? 7.043 -34 -28.156 1 97.06 421 TRP B C 1
ATOM 8115 O O . TRP B 1 421 ? 6.781 -35 -28.844 1 97.06 421 TRP B O 1
ATOM 8125 N N . LYS B 1 422 ? 8.047 -33.938 -27.359 1 97.19 422 LYS B N 1
ATOM 8126 C CA . LYS B 1 422 ? 8.914 -35.094 -27.125 1 97.19 422 LYS B CA 1
ATOM 8127 C C . LYS B 1 422 ? 8.102 -36.281 -26.641 1 97.19 422 LYS B C 1
ATOM 8129 O O . LYS B 1 422 ? 8.281 -37.406 -27.141 1 97.19 422 LYS B O 1
ATOM 8134 N N . ARG B 1 423 ? 7.254 -36.062 -25.719 1 94.94 423 ARG B N 1
ATOM 8135 C CA . ARG B 1 423 ? 6.426 -37.125 -25.172 1 94.94 423 ARG B CA 1
ATOM 8136 C C . ARG B 1 423 ? 5.527 -37.75 -26.234 1 94.94 423 ARG B C 1
ATOM 8138 O O . ARG B 1 423 ? 5.359 -38.969 -26.297 1 94.94 423 ARG B O 1
ATOM 8145 N N . GLU B 1 424 ? 4.961 -36.938 -27.031 1 95.06 424 GLU B N 1
ATOM 8146 C CA . GLU B 1 424 ? 4.098 -37.375 -28.109 1 95.06 424 GLU B CA 1
ATOM 8147 C C . GLU B 1 424 ? 4.883 -38.219 -29.125 1 95.06 424 GLU B C 1
ATOM 8149 O O . GLU B 1 424 ? 4.406 -39.25 -29.594 1 95.06 424 GLU B O 1
ATOM 8154 N N . GLN B 1 425 ? 6.078 -37.719 -29.469 1 95.94 425 GLN B N 1
ATOM 8155 C CA . GLN B 1 425 ? 6.926 -38.438 -30.422 1 95.94 425 GLN B CA 1
ATOM 8156 C C . GLN B 1 425 ? 7.379 -39.781 -29.859 1 95.94 425 GLN B C 1
ATOM 8158 O O . GLN B 1 425 ? 7.461 -40.781 -30.594 1 95.94 425 GLN B O 1
ATOM 8163 N N . GLN B 1 426 ? 7.676 -39.781 -28.594 1 94.31 426 GLN B N 1
ATOM 8164 C CA . GLN B 1 426 ? 8.078 -41 -27.938 1 94.31 426 GLN B CA 1
ATOM 8165 C C . GLN B 1 426 ? 6.941 -42.031 -27.938 1 94.31 426 GLN B C 1
ATOM 8167 O O . GLN B 1 426 ? 7.168 -43.219 -28.188 1 94.31 426 GLN B O 1
ATOM 8172 N N . GLN B 1 427 ? 5.766 -41.594 -27.672 1 93.12 427 GLN B N 1
ATOM 8173 C CA . GLN B 1 427 ? 4.598 -42.469 -27.641 1 93.12 427 GLN B CA 1
ATOM 8174 C C . GLN B 1 427 ? 4.316 -43.031 -29.031 1 93.12 427 GLN B C 1
ATOM 8176 O O . GLN B 1 427 ? 3.879 -44.188 -29.156 1 93.12 427 GLN B O 1
ATOM 8181 N N . MET B 1 428 ? 4.664 -42.281 -30.016 1 94.75 428 MET B N 1
ATOM 8182 C CA . MET B 1 428 ? 4.438 -42.688 -31.391 1 94.75 428 MET B CA 1
ATOM 8183 C C . MET B 1 428 ? 5.625 -43.5 -31.922 1 94.75 428 MET B C 1
ATOM 8185 O O . MET B 1 428 ? 5.57 -44.031 -33.031 1 94.75 428 MET B O 1
ATOM 8189 N N . GLY B 1 429 ? 6.68 -43.594 -31.156 1 92.88 429 GLY B N 1
ATOM 8190 C CA . GLY B 1 429 ? 7.883 -44.281 -31.578 1 92.88 429 GLY B CA 1
ATOM 8191 C C . GLY B 1 429 ? 8.625 -43.562 -32.688 1 92.88 429 GLY B C 1
ATOM 8192 O O . GLY B 1 429 ? 9.344 -44.219 -33.469 1 92.88 429 GLY B O 1
ATOM 8193 N N . SER B 1 430 ? 8.453 -42.25 -32.812 1 94.5 430 SER B N 1
ATOM 8194 C CA . SER B 1 430 ? 9.008 -41.5 -33.938 1 94.5 430 SER B CA 1
ATOM 8195 C C . SER B 1 430 ? 9.953 -40.406 -33.438 1 94.5 430 SER B C 1
ATOM 8197 O O . SER B 1 430 ? 10.281 -39.5 -34.188 1 94.5 430 SER B O 1
ATOM 8199 N N . LEU B 1 431 ? 10.43 -40.5 -32.219 1 94.25 431 LEU B N 1
ATOM 8200 C CA . LEU B 1 431 ? 11.273 -39.438 -31.688 1 94.25 431 LEU B CA 1
ATOM 8201 C C . LEU B 1 431 ? 12.609 -39.375 -32.406 1 94.25 431 LEU B C 1
ATOM 8203 O O . LEU B 1 431 ? 13.32 -40.375 -32.5 1 94.25 431 LEU B O 1
ATOM 8207 N N . SER B 1 432 ? 12.891 -38.25 -33.031 1 95.5 432 SER B N 1
ATOM 8208 C CA . SER B 1 432 ? 14.203 -37.938 -33.594 1 95.5 432 SER B CA 1
ATOM 8209 C C . SER B 1 432 ? 15.078 -37.219 -32.594 1 95.5 432 SER B C 1
ATOM 8211 O O . SER B 1 432 ? 14.82 -36.031 -32.281 1 95.5 432 SER B O 1
ATOM 8213 N N . THR B 1 433 ? 16.094 -37.844 -32.156 1 94.25 433 THR B N 1
ATOM 8214 C CA . THR B 1 433 ? 17 -37.219 -31.188 1 94.25 433 THR B CA 1
ATOM 8215 C C . THR B 1 433 ? 17.672 -36 -31.797 1 94.25 433 THR B C 1
ATOM 8217 O O . THR B 1 433 ? 17.953 -35.031 -31.078 1 94.25 433 THR B O 1
ATOM 8220 N N . ASN B 1 434 ? 17.891 -36.062 -33.094 1 95 434 ASN B N 1
ATOM 8221 C CA . ASN B 1 434 ? 18.5 -34.938 -33.781 1 95 434 ASN B CA 1
ATOM 8222 C C . ASN B 1 434 ? 17.547 -33.75 -33.812 1 95 434 ASN B C 1
ATOM 8224 O O . ASN B 1 434 ? 17.984 -32.594 -33.625 1 95 434 ASN B O 1
ATOM 8228 N N . GLU B 1 435 ? 16.297 -34.031 -34.062 1 96.19 435 GLU B N 1
ATOM 8229 C CA . GLU B 1 435 ? 15.328 -32.938 -34.094 1 96.19 435 GLU B CA 1
ATOM 8230 C C . GLU B 1 435 ? 15.141 -32.344 -32.719 1 96.19 435 GLU B C 1
ATOM 8232 O O . GLU B 1 435 ? 15.039 -31.109 -32.562 1 96.19 435 GLU B O 1
ATOM 8237 N N . LEU B 1 436 ? 15.07 -33.25 -31.734 1 97.25 436 LEU B N 1
ATOM 8238 C CA . LEU B 1 436 ? 14.961 -32.781 -30.359 1 97.25 436 LEU B CA 1
ATOM 8239 C C . LEU B 1 436 ? 16.141 -31.906 -29.984 1 97.25 436 LEU B C 1
ATOM 8241 O O . LEU B 1 436 ? 15.953 -30.828 -29.406 1 97.25 436 LEU B O 1
ATOM 8245 N N . ALA B 1 437 ? 17.328 -32.281 -30.344 1 96.5 437 ALA B N 1
ATOM 8246 C CA . ALA B 1 437 ? 18.547 -31.531 -30.047 1 96.5 437 ALA B CA 1
ATOM 8247 C C . ALA B 1 437 ? 18.547 -30.188 -30.766 1 96.5 437 ALA B C 1
ATOM 8249 O O . ALA B 1 437 ? 19 -29.188 -30.219 1 96.5 437 ALA B O 1
ATOM 8250 N N . SER B 1 438 ? 18.094 -30.203 -32.031 1 97.12 438 SER B N 1
ATOM 8251 C CA . SER B 1 438 ? 18.062 -28.984 -32.812 1 97.12 438 SER B CA 1
ATOM 8252 C C . SER B 1 438 ? 17.078 -27.969 -32.25 1 97.12 438 SER B C 1
ATOM 8254 O O . SER B 1 438 ? 17.406 -26.797 -32.125 1 97.12 438 SER B O 1
ATOM 8256 N N . ARG B 1 439 ? 15.891 -28.406 -31.922 1 97 439 ARG B N 1
ATOM 8257 C CA . ARG B 1 439 ? 14.898 -27.531 -31.312 1 97 439 ARG B CA 1
ATOM 8258 C C . ARG B 1 439 ? 15.367 -27.031 -29.953 1 97 439 ARG B C 1
ATOM 8260 O O . ARG B 1 439 ? 15.156 -25.859 -29.609 1 97 439 ARG B O 1
ATOM 8267 N N . GLY B 1 440 ? 15.969 -27.906 -29.203 1 98.12 440 GLY B N 1
ATOM 8268 C CA . GLY B 1 440 ? 16.531 -27.531 -27.906 1 98.12 440 GLY B CA 1
ATOM 8269 C C . GLY B 1 440 ? 17.609 -26.469 -28.016 1 98.12 440 GLY B C 1
ATOM 8270 O O . GLY B 1 440 ? 17.703 -25.578 -27.156 1 98.12 440 GLY B O 1
ATOM 8271 N N . LYS B 1 441 ? 18.422 -26.594 -29.031 1 97.38 441 LYS B N 1
ATOM 8272 C CA . LYS B 1 441 ? 19.531 -25.656 -29.219 1 97.38 441 LYS B CA 1
ATOM 8273 C C . LYS B 1 441 ? 19.016 -24.25 -29.5 1 97.38 441 LYS B C 1
ATOM 8275 O O . LYS B 1 441 ? 19.562 -23.266 -29 1 97.38 441 LYS B O 1
ATOM 8280 N N . VAL B 1 442 ? 17.984 -24.125 -30.281 1 97.19 442 VAL B N 1
ATOM 8281 C CA . VAL B 1 442 ? 17.375 -22.844 -30.578 1 97.19 442 VAL B CA 1
ATOM 8282 C C . VAL B 1 442 ? 16.922 -22.172 -29.297 1 97.19 442 VAL B C 1
ATOM 8284 O O . VAL B 1 442 ? 17.172 -20.984 -29.078 1 97.19 442 VAL B O 1
ATOM 8287 N N . LEU B 1 443 ? 16.25 -22.906 -28.438 1 97.69 443 LEU B N 1
ATOM 8288 C CA . LEU B 1 443 ? 15.75 -22.391 -27.172 1 97.69 443 LEU B CA 1
ATOM 8289 C C . LEU B 1 443 ? 16.891 -22.047 -26.234 1 97.69 443 LEU B C 1
ATOM 8291 O O . LEU B 1 443 ? 16.891 -21 -25.578 1 97.69 443 LEU B O 1
ATOM 8295 N N . SER B 1 444 ? 17.906 -22.938 -26.172 1 98.19 444 SER B N 1
ATOM 8296 C CA . SER B 1 444 ? 19.062 -22.719 -25.312 1 98.19 444 SER B CA 1
ATOM 8297 C C . SER B 1 444 ? 19.812 -21.438 -25.703 1 98.19 444 SER B C 1
ATOM 8299 O O . SER B 1 444 ? 20.219 -20.672 -24.828 1 98.19 444 SER B O 1
ATOM 8301 N N . ASP B 1 445 ? 19.922 -21.234 -27.016 1 97.06 445 ASP B N 1
ATOM 8302 C CA . ASP B 1 445 ? 20.594 -20.031 -27.5 1 97.06 445 ASP B CA 1
ATOM 8303 C C . ASP B 1 445 ? 19.828 -18.781 -27.109 1 97.06 445 ASP B C 1
ATOM 8305 O O . ASP B 1 445 ? 20.422 -17.766 -26.75 1 97.06 445 ASP B O 1
ATOM 8309 N N . GLY B 1 446 ? 18.516 -18.891 -27.25 1 95.44 446 GLY B N 1
ATOM 8310 C CA . GLY B 1 446 ? 17.703 -17.766 -26.828 1 95.44 446 GLY B CA 1
ATOM 8311 C C . GLY B 1 446 ? 17.844 -17.438 -25.344 1 95.44 446 GLY B C 1
ATOM 8312 O O . GLY B 1 446 ? 17.969 -16.266 -24.969 1 95.44 446 GLY B O 1
ATOM 8313 N N . ILE B 1 447 ? 17.859 -18.422 -24.484 1 97.56 447 ILE B N 1
ATOM 8314 C CA . ILE B 1 447 ? 17.969 -18.25 -23.047 1 97.56 447 ILE B CA 1
ATOM 8315 C C . ILE B 1 447 ? 19.344 -17.672 -22.688 1 97.56 447 ILE B C 1
ATOM 8317 O O . ILE B 1 447 ? 19.438 -16.719 -21.906 1 97.56 447 ILE B O 1
ATOM 8321 N N . LYS B 1 448 ? 20.359 -18.25 -23.281 1 96.88 448 LYS B N 1
ATOM 8322 C CA . LYS B 1 448 ? 21.719 -17.812 -23 1 96.88 448 LYS B CA 1
ATOM 8323 C C . LYS B 1 448 ? 21.938 -16.375 -23.469 1 96.88 448 LYS B C 1
ATOM 8325 O O . LYS B 1 448 ? 22.641 -15.602 -22.797 1 96.88 448 LYS B O 1
ATOM 8330 N N . THR B 1 449 ? 21.359 -16.031 -24.594 1 94.56 449 THR B N 1
ATOM 8331 C CA . THR B 1 449 ? 21.438 -14.648 -25.062 1 94.56 449 THR B CA 1
ATOM 8332 C C . THR B 1 449 ? 20.75 -13.711 -24.078 1 94.56 449 THR B C 1
ATOM 8334 O O . THR B 1 449 ? 21.266 -12.625 -23.781 1 94.56 449 THR B O 1
ATOM 8337 N N . GLY B 1 450 ? 19.578 -14.125 -23.609 1 93 450 GLY B N 1
ATOM 8338 C CA . GLY B 1 450 ? 18.891 -13.344 -22.609 1 93 450 GLY B CA 1
ATOM 8339 C C . GLY B 1 450 ? 19.688 -13.156 -21.328 1 93 450 GLY B C 1
ATOM 8340 O O . GLY B 1 450 ? 19.734 -12.062 -20.766 1 93 450 GLY B O 1
ATOM 8341 N N . LEU B 1 451 ? 20.359 -14.203 -20.875 1 95.25 451 LEU B N 1
ATOM 8342 C CA . LEU B 1 451 ? 21.203 -14.148 -19.688 1 95.25 451 LEU B CA 1
ATOM 8343 C C . LEU B 1 451 ? 22.359 -13.172 -19.875 1 95.25 451 LEU B C 1
ATOM 8345 O O . LEU B 1 451 ? 22.672 -12.383 -18.984 1 95.25 451 LEU B O 1
ATOM 8349 N N . ASP B 1 452 ? 22.922 -13.234 -21.047 1 93.5 452 ASP B N 1
ATOM 8350 C CA . ASP B 1 452 ? 24.031 -12.352 -21.359 1 93.5 452 ASP B CA 1
ATOM 8351 C C . ASP B 1 452 ? 23.609 -10.891 -21.359 1 93.5 452 ASP B C 1
ATOM 8353 O O . ASP B 1 452 ? 24.328 -10.023 -20.859 1 93.5 452 ASP B O 1
ATOM 8357 N N . LEU B 1 453 ? 22.5 -10.641 -21.875 1 88 453 LEU B N 1
ATOM 8358 C CA . LEU B 1 453 ? 21.969 -9.281 -21.938 1 88 453 LEU B CA 1
ATOM 8359 C C . LEU B 1 453 ? 21.688 -8.75 -20.531 1 88 453 LEU B C 1
ATOM 8361 O O . LEU B 1 453 ? 21.984 -7.59 -20.234 1 88 453 LEU B O 1
ATOM 8365 N N . LEU B 1 454 ? 21.062 -9.531 -19.688 1 88.88 454 LEU B N 1
ATOM 8366 C CA . LEU B 1 454 ? 20.688 -9.117 -18.344 1 88.88 454 LEU B CA 1
ATOM 8367 C C . LEU B 1 454 ? 21.938 -8.914 -17.484 1 88.88 454 LEU B C 1
ATOM 8369 O O . LEU B 1 454 ? 21.953 -8.031 -16.625 1 88.88 454 LEU B O 1
ATOM 8373 N N . GLU B 1 455 ? 22.875 -9.703 -17.656 1 87.81 455 GLU B N 1
ATOM 8374 C CA . GLU B 1 455 ? 24.094 -9.648 -16.844 1 87.81 455 GLU B CA 1
ATOM 8375 C C . GLU B 1 455 ? 24.953 -8.445 -17.234 1 87.81 455 GLU B C 1
ATOM 8377 O O . GLU B 1 455 ? 25.578 -7.82 -16.359 1 87.81 455 GLU B O 1
ATOM 8382 N N . ASN B 1 456 ? 25.031 -8.195 -18.469 1 84.12 456 ASN B N 1
ATOM 8383 C CA . ASN B 1 456 ? 25.984 -7.207 -18.953 1 84.12 456 ASN B CA 1
ATOM 8384 C C . ASN B 1 456 ? 25.328 -5.844 -19.141 1 84.12 456 ASN B C 1
ATOM 8386 O O . ASN B 1 456 ? 26.016 -4.82 -19.203 1 84.12 456 ASN B O 1
ATOM 8390 N N . HIS B 1 457 ? 24.031 -5.797 -19.266 1 75.12 457 HIS B N 1
ATOM 8391 C CA . HIS B 1 457 ? 23.328 -4.535 -19.484 1 75.12 457 HIS B CA 1
ATOM 8392 C C . HIS B 1 457 ? 22.141 -4.391 -18.531 1 75.12 457 HIS B C 1
ATOM 8394 O O . HIS B 1 457 ? 21.016 -4.223 -18.984 1 75.12 457 HIS B O 1
ATOM 8400 N N . PRO B 1 458 ? 22.547 -4.316 -17.219 1 64.19 458 PRO B N 1
ATOM 8401 C CA . PRO B 1 458 ? 21.438 -4.25 -16.266 1 64.19 458 PRO B CA 1
ATOM 8402 C C . PRO B 1 458 ? 20.672 -2.928 -16.344 1 64.19 458 PRO B C 1
ATOM 8404 O O . PRO B 1 458 ? 19.5 -2.865 -15.969 1 64.19 458 PRO B O 1
ATOM 8407 N N . GLU B 1 459 ? 21.391 -1.856 -16.828 1 59.03 459 GLU B N 1
ATOM 8408 C CA . GLU B 1 459 ? 20.844 -0.507 -16.875 1 59.03 459 GLU B CA 1
ATOM 8409 C C . GLU B 1 459 ? 19.812 -0.376 -18.016 1 59.03 459 GLU B C 1
ATOM 8411 O O . GLU B 1 459 ? 18.969 0.512 -17.984 1 59.03 459 GLU B O 1
ATOM 8416 N N . LEU B 1 460 ? 20.125 -0.958 -19.094 1 50.03 460 LEU B N 1
ATOM 8417 C CA . LEU B 1 460 ? 19.344 -0.795 -20.312 1 50.03 460 LEU B CA 1
ATOM 8418 C C . LEU B 1 460 ? 17.859 -0.994 -20.016 1 50.03 460 LEU B C 1
ATOM 8420 O O . LEU B 1 460 ? 17 -0.56 -20.797 1 50.03 460 LEU B O 1
ATOM 8424 N N . ARG B 1 461 ? 17.5 -1.572 -19.109 1 48.81 461 ARG B N 1
ATOM 8425 C CA . ARG B 1 461 ? 16.062 -1.845 -19.141 1 48.81 461 ARG B CA 1
ATOM 8426 C C . ARG B 1 461 ? 15.344 -1.14 -18 1 48.81 461 ARG B C 1
ATOM 8428 O O . ARG B 1 461 ? 14.125 -1.252 -17.859 1 48.81 461 ARG B O 1
ATOM 8435 N N . TYR B 1 462 ? 16.172 -0.515 -17.141 1 48.66 462 TYR B N 1
ATOM 8436 C CA . TYR B 1 462 ? 15.344 0.287 -16.25 1 48.66 462 TYR B CA 1
ATOM 8437 C C . TYR B 1 462 ? 15.414 1.764 -16.625 1 48.66 462 TYR B C 1
ATOM 8439 O O . TYR B 1 462 ? 16.484 2.365 -16.609 1 48.66 462 TYR B O 1
ATOM 8447 N N . PRO B 1 463 ? 14.602 2.195 -17.547 1 43.44 463 PRO B N 1
ATOM 8448 C CA . PRO B 1 463 ? 14.742 3.637 -17.766 1 43.44 463 PRO B CA 1
ATOM 8449 C C . PRO B 1 463 ? 15.039 4.406 -16.469 1 43.44 463 PRO B C 1
ATOM 8451 O O . PRO B 1 463 ? 14.602 3.994 -15.398 1 43.44 463 PRO B O 1
ATOM 8454 N N . PRO B 1 464 ? 16.109 5.164 -16.547 1 42.28 464 PRO B N 1
ATOM 8455 C CA . PRO B 1 464 ? 16.25 6.082 -15.414 1 42.28 464 PRO B CA 1
ATOM 8456 C C . PRO B 1 464 ? 14.922 6.664 -14.945 1 42.28 464 PRO B C 1
ATOM 8458 O O . PRO B 1 464 ? 14.273 7.414 -15.688 1 42.28 464 PRO B O 1
ATOM 8461 N N . GLN B 1 465 ? 14.055 5.895 -14.578 1 43.91 465 GLN B N 1
ATOM 8462 C CA . GLN B 1 465 ? 12.742 6.438 -14.25 1 43.91 465 GLN B CA 1
ATOM 8463 C C . GLN B 1 465 ? 12.859 7.805 -13.578 1 43.91 465 GLN B C 1
ATOM 8465 O O . GLN B 1 465 ? 13.648 7.98 -12.648 1 43.91 465 GLN B O 1
ATOM 8470 N N . GLY B 1 466 ? 12.758 8.742 -14.328 1 42.56 466 GLY B N 1
ATOM 8471 C CA . GLY B 1 466 ? 12.617 10.07 -13.742 1 42.56 466 GLY B CA 1
ATOM 8472 C C . GLY B 1 466 ? 11.938 10.047 -12.391 1 42.56 466 GLY B C 1
ATOM 8473 O O . GLY B 1 466 ? 11.266 9.078 -12.039 1 42.56 466 GLY B O 1
ATOM 8474 N N . VAL B 1 467 ? 12.383 10.914 -11.477 1 44.12 467 VAL B N 1
ATOM 8475 C CA . VAL B 1 467 ? 12.141 11.102 -10.047 1 44.12 467 VAL B CA 1
ATOM 8476 C C . VAL B 1 467 ? 10.648 10.992 -9.758 1 44.12 467 VAL B C 1
ATOM 8478 O O . VAL B 1 467 ? 10.242 10.352 -8.781 1 44.12 467 VAL B O 1
ATOM 8481 N N . PHE B 1 468 ? 9.93 11.695 -10.719 1 43.94 468 PHE B N 1
ATOM 8482 C CA . PHE B 1 468 ? 8.516 11.867 -10.391 1 43.94 468 PHE B CA 1
ATOM 8483 C C . PHE B 1 468 ? 7.801 10.516 -10.352 1 43.94 468 PHE B C 1
ATOM 8485 O O . PHE B 1 468 ? 7.023 10.25 -9.438 1 43.94 468 PHE B O 1
ATOM 8492 N N . PRO B 1 469 ? 7.988 9.781 -11.453 1 47.88 469 PRO B N 1
ATOM 8493 C CA . PRO B 1 469 ? 7.281 8.5 -11.508 1 47.88 469 PRO B CA 1
ATOM 8494 C C . PRO B 1 469 ? 7.582 7.609 -10.305 1 47.88 469 PRO B C 1
ATOM 8496 O O . PRO B 1 469 ? 6.703 6.879 -9.836 1 47.88 469 PRO B O 1
ATOM 8499 N N . LEU B 1 470 ? 8.797 7.762 -9.938 1 47.12 470 LEU B N 1
ATOM 8500 C CA . LEU B 1 470 ? 9.242 6.953 -8.805 1 47.12 470 LEU B CA 1
ATOM 8501 C C . LEU B 1 470 ? 8.492 7.34 -7.535 1 47.12 470 LEU B C 1
ATOM 8503 O O . LEU B 1 470 ? 8.203 6.484 -6.695 1 47.12 470 LEU B O 1
ATOM 8507 N N . LEU B 1 471 ? 8.453 8.758 -7.496 1 47.59 471 LEU B N 1
ATOM 8508 C CA . LEU B 1 471 ? 7.871 9.336 -6.293 1 47.59 471 LEU B CA 1
ATOM 8509 C C . LEU B 1 471 ? 6.422 8.898 -6.125 1 47.59 471 LEU B C 1
ATOM 8511 O O . LEU B 1 471 ? 5.969 8.641 -5.008 1 47.59 471 LEU B O 1
ATOM 8515 N N . VAL B 1 472 ? 5.691 8.977 -7.371 1 48.41 472 VAL B N 1
ATOM 8516 C CA . VAL B 1 472 ? 4.266 8.672 -7.363 1 48.41 472 VAL B CA 1
ATOM 8517 C C . VAL B 1 472 ? 4.062 7.164 -7.52 1 48.41 472 VAL B C 1
ATOM 8519 O O . VAL B 1 472 ? 3.053 6.617 -7.07 1 48.41 472 VAL B O 1
ATOM 8522 N N . ALA B 1 473 ? 4.723 6.574 -8.352 1 43.31 473 ALA B N 1
ATOM 8523 C CA . ALA B 1 473 ? 4.434 5.188 -8.695 1 43.31 473 ALA B CA 1
ATOM 8524 C C . ALA B 1 473 ? 4.574 4.277 -7.477 1 43.31 473 ALA B C 1
ATOM 8526 O O . ALA B 1 473 ? 3.734 3.402 -7.246 1 43.31 473 ALA B O 1
ATOM 8527 N N . ASP B 1 474 ? 5.852 3.994 -7.059 1 44.59 474 ASP B N 1
ATOM 8528 C CA . ASP B 1 474 ? 5.988 2.902 -6.098 1 44.59 474 ASP B CA 1
ATOM 8529 C C . ASP B 1 474 ? 6.562 3.404 -4.777 1 44.59 474 ASP B C 1
ATOM 8531 O O . ASP B 1 474 ? 7.781 3.453 -4.602 1 44.59 474 ASP B O 1
ATOM 8535 N N . PRO B 1 475 ? 5.715 4.445 -4.16 1 42.12 475 PRO B N 1
ATOM 8536 C CA . PRO B 1 475 ? 6.367 4.809 -2.904 1 42.12 475 PRO B CA 1
ATOM 8537 C C . PRO B 1 475 ? 7.172 3.66 -2.303 1 42.12 475 PRO B C 1
ATOM 8539 O O . PRO B 1 475 ? 8.078 3.893 -1.499 1 42.12 475 PRO B O 1
ATOM 8542 N N . VAL B 1 476 ? 6.688 2.488 -2.484 1 40.38 476 VAL B N 1
ATOM 8543 C CA . VAL B 1 476 ? 7.242 1.286 -1.871 1 40.38 476 VAL B CA 1
ATOM 8544 C C . VAL B 1 476 ? 8.445 0.8 -2.68 1 40.38 476 VAL B C 1
ATOM 8546 O O . VAL B 1 476 ? 9.453 0.388 -2.111 1 40.38 476 VAL B O 1
ATOM 8549 N N . THR B 1 477 ? 8.258 0.559 -3.992 1 43.41 477 THR B N 1
ATOM 8550 C CA . THR B 1 477 ? 9.109 -0.303 -4.805 1 43.41 477 THR B CA 1
ATOM 8551 C C . THR B 1 477 ? 10.352 0.448 -5.277 1 43.41 477 THR B C 1
ATOM 8553 O O . THR B 1 477 ? 11.25 -0.141 -5.887 1 43.41 477 THR B O 1
ATOM 8556 N N . GLY B 1 478 ? 10.383 1.771 -5.352 1 45 478 GLY B N 1
ATOM 8557 C CA . GLY B 1 478 ? 11.547 2.322 -6.027 1 45 478 GLY B CA 1
ATOM 8558 C C . GLY B 1 478 ? 12.836 1.618 -5.656 1 45 478 GLY B C 1
ATOM 8559 O O . GLY B 1 478 ? 13.828 1.706 -6.383 1 45 478 GLY B O 1
ATOM 8560 N N . ALA B 1 479 ? 12.852 0.958 -4.504 1 47.25 479 ALA B N 1
ATOM 8561 C CA . ALA B 1 479 ? 14.117 0.515 -3.912 1 47.25 479 ALA B CA 1
ATOM 8562 C C . ALA B 1 479 ? 14.625 -0.749 -4.598 1 47.25 479 ALA B C 1
ATOM 8564 O O . ALA B 1 479 ? 15.789 -1.13 -4.426 1 47.25 479 ALA B O 1
ATOM 8565 N N . HIS B 1 480 ? 13.805 -1.384 -5.512 1 56.31 480 HIS B N 1
ATOM 8566 C CA . HIS B 1 480 ? 14.406 -2.666 -5.855 1 56.31 480 HIS B CA 1
ATOM 8567 C C . HIS B 1 480 ? 14.625 -2.787 -7.359 1 56.31 480 HIS B C 1
ATOM 8569 O O . HIS B 1 480 ? 14.617 -3.893 -7.906 1 56.31 480 HIS B O 1
ATOM 8575 N N . ALA B 1 481 ? 14.773 -1.636 -7.949 1 61.41 481 ALA B N 1
ATOM 8576 C CA . ALA B 1 481 ? 15.016 -1.675 -9.383 1 61.41 481 ALA B CA 1
ATOM 8577 C C . ALA B 1 481 ? 16.281 -2.463 -9.703 1 61.41 481 ALA B C 1
ATOM 8579 O O . ALA B 1 481 ? 16.359 -3.162 -10.719 1 61.41 481 ALA B O 1
ATOM 8580 N N . GLU B 1 482 ? 17.156 -2.49 -8.781 1 65.25 482 GLU B N 1
ATOM 8581 C CA . GLU B 1 482 ? 18.422 -3.164 -8.992 1 65.25 482 GLU B CA 1
ATOM 8582 C C . GLU B 1 482 ? 18.281 -4.68 -8.891 1 65.25 482 GLU B C 1
ATOM 8584 O O . GLU B 1 482 ? 19.109 -5.426 -9.406 1 65.25 482 GLU B O 1
ATOM 8589 N N . ALA B 1 483 ? 17.188 -5.035 -8.367 1 75.19 483 ALA B N 1
ATOM 8590 C CA . ALA B 1 483 ? 17.016 -6.465 -8.133 1 75.19 483 ALA B CA 1
ATOM 8591 C C . ALA B 1 483 ? 16.25 -7.121 -9.281 1 75.19 483 ALA B C 1
ATOM 8593 O O . ALA B 1 483 ? 16.25 -8.344 -9.414 1 75.19 483 ALA B O 1
ATOM 8594 N N . GLN B 1 484 ? 15.75 -6.355 -10.25 1 81.88 484 GLN B N 1
ATOM 8595 C CA . GLN B 1 484 ? 14.867 -6.883 -11.289 1 81.88 484 GLN B CA 1
ATOM 8596 C C . GLN B 1 484 ? 15.633 -7.762 -12.273 1 81.88 484 GLN B C 1
ATOM 8598 O O . GLN B 1 484 ? 15.18 -8.852 -12.625 1 81.88 484 GLN B O 1
ATOM 8603 N N . PRO B 1 485 ? 16.875 -7.379 -12.656 1 86.56 485 PRO B N 1
ATOM 8604 C CA . PRO B 1 485 ? 17.625 -8.258 -13.562 1 86.56 485 PRO B CA 1
ATOM 8605 C C . PRO B 1 485 ? 17.984 -9.594 -12.922 1 86.56 485 PRO B C 1
ATOM 8607 O O . PRO B 1 485 ? 17.938 -10.633 -13.578 1 86.56 485 PRO B O 1
ATOM 8610 N N . ARG B 1 486 ? 18.375 -9.539 -11.695 1 88.81 486 ARG B N 1
ATOM 8611 C CA . ARG B 1 486 ? 18.703 -10.773 -10.984 1 88.81 486 ARG B CA 1
ATOM 8612 C C . ARG B 1 486 ? 17.5 -11.695 -10.883 1 88.81 486 ARG B C 1
ATOM 8614 O O . ARG B 1 486 ? 17.625 -12.906 -11.031 1 88.81 486 ARG B O 1
ATOM 8621 N N . PHE B 1 487 ? 16.375 -11.094 -10.641 1 91.5 487 PHE B N 1
ATOM 8622 C CA . PHE B 1 487 ? 15.125 -11.828 -10.578 1 91.5 487 PHE B CA 1
ATOM 8623 C C . PHE B 1 487 ? 14.852 -12.555 -11.891 1 91.5 487 PHE B C 1
ATOM 8625 O O . PHE B 1 487 ? 14.547 -13.75 -11.898 1 91.5 487 PHE B O 1
ATOM 8632 N N . GLN B 1 488 ? 15 -11.883 -13.008 1 93.44 488 GLN B N 1
ATOM 8633 C CA . GLN B 1 488 ? 14.758 -12.43 -14.336 1 93.44 488 GLN B CA 1
ATOM 8634 C C . GLN B 1 488 ? 15.781 -13.508 -14.688 1 93.44 488 GLN B C 1
ATOM 8636 O O . GLN B 1 488 ? 15.438 -14.516 -15.305 1 93.44 488 GLN B O 1
ATOM 8641 N N . MET B 1 489 ? 17.016 -13.297 -14.234 1 95.69 489 MET B N 1
ATOM 8642 C CA . MET B 1 489 ? 18.078 -14.273 -14.484 1 95.69 489 MET B CA 1
ATOM 8643 C C . MET B 1 489 ? 17.766 -15.594 -13.789 1 95.69 489 MET B C 1
ATOM 8645 O O . MET B 1 489 ? 18.016 -16.672 -14.336 1 95.69 489 MET B O 1
ATOM 8649 N N . ILE B 1 490 ? 17.281 -15.523 -12.633 1 96.81 490 ILE B N 1
ATOM 8650 C CA . ILE B 1 490 ? 16.938 -16.719 -11.883 1 96.81 490 ILE B CA 1
ATOM 8651 C C . ILE B 1 490 ? 15.906 -17.547 -12.664 1 96.81 490 ILE B C 1
ATOM 8653 O O . ILE B 1 490 ? 16.047 -18.766 -12.789 1 96.81 490 ILE B O 1
ATOM 8657 N N . TRP B 1 491 ? 14.922 -16.906 -13.219 1 97.81 491 TRP B N 1
ATOM 8658 C CA . TRP B 1 491 ? 13.891 -17.578 -14 1 97.81 491 TRP B CA 1
ATOM 8659 C C . TRP B 1 491 ? 14.477 -18.188 -15.273 1 97.81 491 TRP B C 1
ATOM 8661 O O . TRP B 1 491 ? 14.133 -19.312 -15.641 1 97.81 491 TRP B O 1
ATOM 8671 N N . LEU B 1 492 ? 15.375 -17.469 -15.875 1 98.19 492 LEU B N 1
ATOM 8672 C CA . LEU B 1 492 ? 16 -17.969 -17.094 1 98.19 492 LEU B CA 1
ATOM 8673 C C . LEU B 1 492 ? 16.875 -19.188 -16.797 1 98.19 492 LEU B C 1
ATOM 8675 O O . LEU B 1 492 ? 16.891 -20.156 -17.562 1 98.19 492 LEU B O 1
ATOM 8679 N N . LEU B 1 493 ? 17.594 -19.094 -15.742 1 98.69 493 LEU B N 1
ATOM 8680 C CA . LEU B 1 493 ? 18.484 -20.188 -15.367 1 98.69 493 LEU B CA 1
ATOM 8681 C C . LEU B 1 493 ? 17.688 -21.438 -15.023 1 98.69 493 LEU B C 1
ATOM 8683 O O . LEU B 1 493 ? 18.078 -22.547 -15.398 1 98.69 493 LEU B O 1
ATOM 8687 N N . ALA B 1 494 ? 16.609 -21.25 -14.32 1 98.81 494 ALA B N 1
ATOM 8688 C CA . ALA B 1 494 ? 15.742 -22.391 -14.039 1 98.81 494 ALA B CA 1
ATOM 8689 C C . ALA B 1 494 ? 15.148 -22.969 -15.328 1 98.81 494 ALA B C 1
ATOM 8691 O O . ALA B 1 494 ? 15.047 -24.188 -15.484 1 98.81 494 ALA B O 1
ATOM 8692 N N . THR B 1 495 ? 14.75 -22.078 -16.234 1 98.81 495 THR B N 1
ATOM 8693 C CA . THR B 1 495 ? 14.211 -22.5 -17.516 1 98.81 495 THR B CA 1
ATOM 8694 C C . THR B 1 495 ? 15.258 -23.25 -18.328 1 98.81 495 THR B C 1
ATOM 8696 O O . THR B 1 495 ? 14.945 -24.25 -18.969 1 98.81 495 THR B O 1
ATOM 8699 N N . LEU B 1 496 ? 16.469 -22.781 -18.234 1 98.81 496 LEU B N 1
ATOM 8700 C CA . LEU B 1 496 ? 17.562 -23.453 -18.922 1 98.81 496 LEU B CA 1
ATOM 8701 C C . LEU B 1 496 ? 17.797 -24.844 -18.344 1 98.81 496 LEU B C 1
ATOM 8703 O O . LEU B 1 496 ? 18.016 -25.797 -19.094 1 98.81 496 LEU B O 1
ATOM 8707 N N . SER B 1 497 ? 17.797 -24.922 -17.062 1 98.75 497 SER B N 1
ATOM 8708 C CA . SER B 1 497 ? 17.953 -26.219 -16.406 1 98.75 497 SER B CA 1
ATOM 8709 C C . SER B 1 497 ? 16.828 -27.172 -16.797 1 98.75 497 SER B C 1
ATOM 8711 O O . SER B 1 497 ? 17.078 -28.359 -17.047 1 98.75 497 SER B O 1
ATOM 8713 N N . TYR B 1 498 ? 15.648 -26.656 -16.812 1 98.75 498 TYR B N 1
ATOM 8714 C CA . TYR B 1 498 ? 14.492 -27.422 -17.25 1 98.75 498 TYR B CA 1
ATOM 8715 C C . TYR B 1 498 ? 14.672 -27.906 -18.688 1 98.75 498 TYR B C 1
ATOM 8717 O O . TYR B 1 498 ? 14.445 -29.078 -18.984 1 98.75 498 TYR B O 1
ATOM 8725 N N . LEU B 1 499 ? 15.141 -27.031 -19.531 1 98.75 499 LEU B N 1
ATOM 8726 C CA . LEU B 1 499 ? 15.375 -27.375 -20.922 1 98.75 499 LEU B CA 1
ATOM 8727 C C . LEU B 1 499 ? 16.406 -28.5 -21.047 1 98.75 499 LEU B C 1
ATOM 8729 O O . LEU B 1 499 ? 16.219 -29.422 -21.828 1 98.75 499 LEU B O 1
ATOM 8733 N N . HIS B 1 500 ? 17.453 -28.422 -20.297 1 98.38 500 HIS B N 1
ATOM 8734 C CA . HIS B 1 500 ? 18.484 -29.453 -20.344 1 98.38 500 HIS B CA 1
ATOM 8735 C C . HIS B 1 500 ? 17.938 -30.812 -19.906 1 98.38 500 HIS B C 1
ATOM 8737 O O . HIS B 1 500 ? 18.312 -31.844 -20.453 1 98.38 500 HIS B O 1
ATOM 8743 N N . VAL B 1 501 ? 17.078 -30.797 -18.922 1 98.25 501 VAL B N 1
ATOM 8744 C CA . VAL B 1 501 ? 16.453 -32.062 -18.5 1 98.25 501 VAL B CA 1
ATOM 8745 C C . VAL B 1 501 ? 15.586 -32.594 -19.641 1 98.25 501 VAL B C 1
ATOM 8747 O O . VAL B 1 501 ? 15.555 -33.812 -19.875 1 98.25 501 VAL B O 1
ATOM 8750 N N . VAL B 1 502 ? 14.867 -31.719 -20.344 1 98 502 VAL B N 1
ATOM 8751 C CA . VAL B 1 502 ? 14 -32.125 -21.453 1 98 502 VAL B CA 1
ATOM 8752 C C . VAL B 1 502 ? 14.828 -32.75 -22.562 1 98 502 VAL B C 1
ATOM 8754 O O . VAL B 1 502 ? 14.461 -33.781 -23.109 1 98 502 VAL B O 1
ATOM 8757 N N . VAL B 1 503 ? 15.977 -32.188 -22.844 1 97.38 503 VAL B N 1
ATOM 8758 C CA . VAL B 1 503 ? 16.766 -32.594 -24.016 1 97.38 503 VAL B CA 1
ATOM 8759 C C . VAL B 1 503 ? 17.656 -33.781 -23.656 1 97.38 503 VAL B C 1
ATOM 8761 O O . VAL B 1 503 ? 17.781 -34.719 -24.438 1 97.38 503 VAL B O 1
ATOM 8764 N N . SER B 1 504 ? 18.25 -33.781 -22.438 1 95.44 504 SER B N 1
ATOM 8765 C CA . SER B 1 504 ? 19.297 -34.75 -22.109 1 95.44 504 SER B CA 1
ATOM 8766 C C . SER B 1 504 ? 18.828 -35.719 -21.031 1 95.44 504 SER B C 1
ATOM 8768 O O . SER B 1 504 ? 19.547 -36.656 -20.703 1 95.44 504 SER B O 1
ATOM 8770 N N . GLY B 1 505 ? 17.656 -35.5 -20.531 1 95.5 505 GLY B N 1
ATOM 8771 C CA . GLY B 1 505 ? 17.203 -36.344 -19.422 1 95.5 505 GLY B CA 1
ATOM 8772 C C . GLY B 1 505 ? 17.672 -35.844 -18.078 1 95.5 505 GLY B C 1
ATOM 8773 O O . GLY B 1 505 ? 18.375 -34.812 -17.984 1 95.5 505 GLY B O 1
ATOM 8774 N N . TRP B 1 506 ? 17.266 -36.562 -17 1 97.06 506 TRP B N 1
ATOM 8775 C CA . TRP B 1 506 ? 17.578 -36.188 -15.625 1 97.06 506 TRP B CA 1
ATOM 8776 C C . TRP B 1 506 ? 19.031 -36.5 -15.289 1 97.06 506 TRP B C 1
ATOM 8778 O O . TRP B 1 506 ? 19.344 -37.625 -14.836 1 97.06 506 TRP B O 1
ATOM 8788 N N . GLN B 1 507 ? 19.953 -35.5 -15.5 1 95.81 507 GLN B N 1
ATOM 8789 C CA . GLN B 1 507 ? 21.375 -35.625 -15.242 1 95.81 507 GLN B CA 1
ATOM 8790 C C . GLN B 1 507 ? 21.922 -34.438 -14.461 1 95.81 507 GLN B C 1
ATOM 8792 O O . GLN B 1 507 ? 22.688 -33.656 -15 1 95.81 507 GLN B O 1
ATOM 8797 N N . PRO B 1 508 ? 21.578 -34.375 -13.148 1 95.62 508 PRO B N 1
ATOM 8798 C CA . PRO B 1 508 ? 21.953 -33.219 -12.344 1 95.62 508 PRO B CA 1
ATOM 8799 C C . PRO B 1 508 ? 23.469 -33 -12.312 1 95.62 508 PRO B C 1
ATOM 8801 O O . PRO B 1 508 ? 23.922 -31.875 -12.078 1 95.62 508 PRO B O 1
ATOM 8804 N N . SER B 1 509 ? 24.25 -34 -12.594 1 94.38 509 SER B N 1
ATOM 8805 C CA . SER B 1 509 ? 25.703 -33.906 -12.516 1 94.38 509 SER B CA 1
ATOM 8806 C C . SER B 1 509 ? 26.297 -33.438 -13.844 1 94.38 509 SER B C 1
ATOM 8808 O O . SER B 1 509 ? 27.5 -33.188 -13.938 1 94.38 509 SER B O 1
ATOM 8810 N N . SER B 1 510 ? 25.453 -33.406 -14.898 1 96.19 510 SER B N 1
ATOM 8811 C CA . SER B 1 510 ? 25.969 -32.906 -16.172 1 96.19 510 SER B CA 1
ATOM 8812 C C . SER B 1 510 ? 26.484 -31.484 -16.047 1 96.19 510 SER B C 1
ATOM 8814 O O . SER B 1 510 ? 25.906 -30.672 -15.328 1 96.19 510 SER B O 1
ATOM 8816 N N . PRO B 1 511 ? 27.531 -31.109 -16.719 1 96.75 511 PRO B N 1
ATOM 8817 C CA . PRO B 1 511 ? 28.141 -29.766 -16.594 1 96.75 511 PRO B CA 1
ATOM 8818 C C . PRO B 1 511 ? 27.172 -28.656 -16.953 1 96.75 511 PRO B C 1
ATOM 8820 O O . PRO B 1 511 ? 27.203 -27.578 -16.344 1 96.75 511 PRO B O 1
ATOM 8823 N N . GLU B 1 512 ? 26.344 -28.891 -17.938 1 95.62 512 GLU B N 1
ATOM 8824 C CA . GLU B 1 512 ? 25.391 -27.859 -18.375 1 95.62 512 GLU B CA 1
ATOM 8825 C C . GLU B 1 512 ? 24.391 -27.531 -17.266 1 95.62 512 GLU B C 1
ATOM 8827 O O . GLU B 1 512 ? 24.141 -26.359 -16.969 1 95.62 512 GLU B O 1
ATOM 8832 N N . ILE B 1 513 ? 23.844 -28.578 -16.656 1 97.38 513 ILE B N 1
ATOM 8833 C CA . ILE B 1 513 ? 22.859 -28.391 -15.594 1 97.38 513 ILE B CA 1
ATOM 8834 C C . ILE B 1 513 ? 23.547 -27.844 -14.352 1 97.38 513 ILE B C 1
ATOM 8836 O O . ILE B 1 513 ? 23.016 -26.938 -13.688 1 97.38 513 ILE B O 1
ATOM 8840 N N . ARG B 1 514 ? 24.734 -28.312 -14.055 1 97.62 514 ARG B N 1
ATOM 8841 C CA . ARG B 1 514 ? 25.484 -27.828 -12.891 1 97.62 514 ARG B CA 1
ATOM 8842 C C . ARG B 1 514 ? 25.766 -26.344 -12.992 1 97.62 514 ARG B C 1
ATOM 8844 O O . ARG B 1 514 ? 25.75 -25.625 -11.992 1 97.62 514 ARG B O 1
ATOM 8851 N N . TRP B 1 515 ? 26.047 -25.906 -14.164 1 97.75 515 TRP B N 1
ATOM 8852 C CA . TRP B 1 515 ? 26.359 -24.5 -14.359 1 97.75 515 TRP B CA 1
ATOM 8853 C C . TRP B 1 515 ? 25.141 -23.625 -14.07 1 97.75 515 TRP B C 1
ATOM 8855 O O . TRP B 1 515 ? 25.219 -22.656 -13.312 1 97.75 515 TRP B O 1
ATOM 8865 N N . SER B 1 516 ? 24.047 -23.891 -14.758 1 98.12 516 SER B N 1
ATOM 8866 C CA . SER B 1 516 ? 22.828 -23.094 -14.594 1 98.12 516 SER B CA 1
ATOM 8867 C C . SER B 1 516 ? 22.312 -23.156 -13.164 1 98.12 516 SER B C 1
ATOM 8869 O O . SER B 1 516 ? 21.891 -22.141 -12.602 1 98.12 516 SER B O 1
ATOM 8871 N N . VAL B 1 517 ? 22.391 -24.344 -12.516 1 98.56 517 VAL B N 1
ATOM 8872 C CA . VAL B 1 517 ? 21.891 -24.531 -11.156 1 98.56 517 VAL B CA 1
ATOM 8873 C C . VAL B 1 517 ? 22.781 -23.781 -10.164 1 98.56 517 VAL B C 1
ATOM 8875 O O . VAL B 1 517 ? 22.281 -23.141 -9.242 1 98.56 517 VAL B O 1
ATOM 8878 N N . SER B 1 518 ? 24.078 -23.875 -10.336 1 98.25 518 SER B N 1
ATOM 8879 C CA . SER B 1 518 ? 25.016 -23.203 -9.438 1 98.25 518 SER B CA 1
ATOM 8880 C C . SER B 1 518 ? 24.828 -21.688 -9.5 1 98.25 518 SER B C 1
ATOM 8882 O O . SER B 1 518 ? 24.812 -21.016 -8.461 1 98.25 518 SER B O 1
ATOM 8884 N N . LYS B 1 519 ? 24.75 -21.219 -10.695 1 97.62 519 LYS B N 1
ATOM 8885 C CA . LYS B 1 519 ? 24.547 -19.781 -10.867 1 97.62 519 LYS B CA 1
ATOM 8886 C C . LYS B 1 519 ? 23.219 -19.328 -10.266 1 97.62 519 LYS B C 1
ATOM 8888 O O . LYS B 1 519 ? 23.141 -18.281 -9.625 1 97.62 519 LYS B O 1
ATOM 8893 N N . ALA B 1 520 ? 22.172 -20.062 -10.492 1 98 520 ALA B N 1
ATOM 8894 C CA . ALA B 1 520 ? 20.859 -19.75 -9.906 1 98 520 ALA B CA 1
ATOM 8895 C C . ALA B 1 520 ? 20.922 -19.781 -8.383 1 98 520 ALA B C 1
ATOM 8897 O O . ALA B 1 520 ? 20.344 -18.922 -7.715 1 98 520 ALA B O 1
ATOM 8898 N N . THR B 1 521 ? 21.625 -20.766 -7.82 1 98.06 521 THR B N 1
ATOM 8899 C CA . THR B 1 521 ? 21.766 -20.906 -6.375 1 98.06 521 THR B CA 1
ATOM 8900 C C . THR B 1 521 ? 22.438 -19.672 -5.777 1 98.06 521 THR B C 1
ATOM 8902 O O . THR B 1 521 ? 22 -19.156 -4.738 1 98.06 521 THR B O 1
ATOM 8905 N N . GLU B 1 522 ? 23.391 -19.172 -6.418 1 96.31 522 GLU B N 1
ATOM 8906 C CA . GLU B 1 522 ? 24.094 -17.984 -5.957 1 96.31 522 GLU B CA 1
ATOM 8907 C C . GLU B 1 522 ? 23.172 -16.766 -5.965 1 96.31 522 GLU B C 1
ATOM 8909 O O . GLU B 1 522 ? 23.141 -15.992 -5.008 1 96.31 522 GLU B O 1
ATOM 8914 N N . LEU B 1 523 ? 22.484 -16.609 -7.012 1 93.75 523 LEU B N 1
ATOM 8915 C CA . LEU B 1 523 ? 21.578 -15.477 -7.137 1 93.75 523 LEU B CA 1
ATOM 8916 C C . LEU B 1 523 ? 20.453 -15.57 -6.121 1 93.75 523 LEU B C 1
ATOM 8918 O O . LEU B 1 523 ? 20.062 -14.562 -5.523 1 93.75 523 LEU B O 1
ATOM 8922 N N . LEU B 1 524 ? 19.906 -16.75 -5.91 1 93.81 524 LEU B N 1
ATOM 8923 C CA . LEU B 1 524 ? 18.828 -16.969 -4.957 1 93.81 524 LEU B CA 1
ATOM 8924 C C . LEU B 1 524 ? 19.281 -16.641 -3.537 1 93.81 524 LEU B C 1
ATOM 8926 O O . LEU B 1 524 ? 18.516 -16.078 -2.752 1 93.81 524 LEU B O 1
ATOM 8930 N N . THR B 1 525 ? 20.469 -16.969 -3.223 1 91.06 525 THR B N 1
ATOM 8931 C CA . THR B 1 525 ? 21 -16.75 -1.887 1 91.06 525 THR B CA 1
ATOM 8932 C C . THR B 1 525 ? 21.188 -15.25 -1.623 1 91.06 525 THR B C 1
ATOM 8934 O O . THR B 1 525 ? 21.078 -14.805 -0.481 1 91.06 525 THR B O 1
ATOM 8937 N N . SER B 1 526 ? 21.312 -14.484 -2.656 1 84.06 526 SER B N 1
ATOM 8938 C CA . SER B 1 526 ? 21.594 -13.062 -2.504 1 84.06 526 SER B CA 1
ATOM 8939 C C . SER B 1 526 ? 20.328 -12.227 -2.678 1 84.06 526 SER B C 1
ATOM 8941 O O . SER B 1 526 ? 20.359 -11 -2.543 1 84.06 526 SER B O 1
ATOM 8943 N N . LEU B 1 527 ? 19.266 -12.836 -2.996 1 79.56 527 LEU B N 1
ATOM 8944 C CA . LEU B 1 527 ? 18.031 -12.086 -3.186 1 79.56 527 LEU B CA 1
ATOM 8945 C C . LEU B 1 527 ? 17.594 -11.422 -1.888 1 79.56 527 LEU B C 1
ATOM 8947 O O . LEU B 1 527 ? 17.703 -12.016 -0.813 1 79.56 527 LEU B O 1
ATOM 8951 N N . PRO B 1 528 ? 17.297 -10.078 -2.107 1 67 528 PRO B N 1
ATOM 8952 C CA . PRO B 1 528 ? 16.844 -9.414 -0.889 1 67 528 PRO B CA 1
ATOM 8953 C C . PRO B 1 528 ? 15.602 -10.078 -0.291 1 67 528 PRO B C 1
ATOM 8955 O O . PRO B 1 528 ? 14.867 -10.773 -0.997 1 67 528 PRO B O 1
ATOM 8958 N N . THR B 1 529 ? 15.531 -9.945 1.051 1 59.66 529 THR B N 1
ATOM 8959 C CA . THR B 1 529 ? 14.43 -10.539 1.791 1 59.66 529 THR B CA 1
ATOM 8960 C C . THR B 1 529 ? 13.109 -9.852 1.435 1 59.66 529 THR B C 1
ATOM 8962 O O . THR B 1 529 ? 13.102 -8.711 0.979 1 59.66 529 THR B O 1
ATOM 8965 N N . GLY B 1 530 ? 12 -10.766 1.253 1 62.53 530 GLY B N 1
ATOM 8966 C CA . GLY B 1 530 ? 10.672 -10.18 1.129 1 62.53 530 GLY B CA 1
ATOM 8967 C C . GLY B 1 530 ? 9.805 -10.883 0.104 1 62.53 530 GLY B C 1
ATOM 8968 O O . GLY B 1 530 ? 9.906 -12.094 -0.079 1 62.53 530 GLY B O 1
ATOM 8969 N N . ALA B 1 531 ? 8.992 -10.07 -0.488 1 63.59 531 ALA B N 1
ATOM 8970 C CA . ALA B 1 531 ? 7.91 -10.539 -1.349 1 63.59 531 ALA B CA 1
ATOM 8971 C C . ALA B 1 531 ? 8.461 -11.164 -2.627 1 63.59 531 ALA B C 1
ATOM 8973 O O . ALA B 1 531 ? 7.793 -11.992 -3.252 1 63.59 531 ALA B O 1
ATOM 8974 N N . TRP B 1 532 ? 9.758 -11.062 -2.885 1 75.38 532 TRP B N 1
ATOM 8975 C CA . TRP B 1 532 ? 10.312 -11.586 -4.125 1 75.38 532 TRP B CA 1
ATOM 8976 C C . TRP B 1 532 ? 10.602 -13.086 -4.004 1 75.38 532 TRP B C 1
ATOM 8978 O O . TRP B 1 532 ? 10.609 -13.805 -5.004 1 75.38 532 TRP B O 1
ATOM 8988 N N . LEU B 1 533 ? 10.828 -13.5 -2.781 1 79.75 533 LEU B N 1
ATOM 8989 C CA . LEU B 1 533 ? 11.125 -14.906 -2.566 1 79.75 533 LEU B CA 1
ATOM 8990 C C . LEU B 1 533 ? 9.93 -15.781 -2.93 1 79.75 533 LEU B C 1
ATOM 8992 O O . LEU B 1 533 ? 10.094 -16.875 -3.482 1 79.75 533 LEU B O 1
ATOM 8996 N N . ARG B 1 534 ? 8.797 -15.266 -2.617 1 83.88 534 ARG B N 1
ATOM 8997 C CA . ARG B 1 534 ? 7.586 -15.992 -2.982 1 83.88 534 ARG B CA 1
ATOM 8998 C C . ARG B 1 534 ? 7.461 -16.125 -4.496 1 83.88 534 ARG B C 1
ATOM 9000 O O . ARG B 1 534 ? 7 -17.141 -5 1 83.88 534 ARG B O 1
ATOM 9007 N N . ALA B 1 535 ? 7.883 -15.078 -5.191 1 89.19 535 ALA B N 1
ATOM 9008 C CA . ALA B 1 535 ? 7.715 -15.008 -6.641 1 89.19 535 ALA B CA 1
ATOM 9009 C C . ALA B 1 535 ? 8.719 -15.906 -7.352 1 89.19 535 ALA B C 1
ATOM 9011 O O . ALA B 1 535 ? 8.609 -16.141 -8.555 1 89.19 535 ALA B O 1
ATOM 9012 N N . VAL B 1 536 ? 9.695 -16.484 -6.598 1 93.62 536 VAL B N 1
ATOM 9013 C CA . VAL B 1 536 ? 10.68 -17.359 -7.23 1 93.62 536 VAL B CA 1
ATOM 9014 C C . VAL B 1 536 ? 10.5 -18.797 -6.73 1 93.62 536 VAL B C 1
ATOM 9016 O O . VAL B 1 536 ? 11.438 -19.594 -6.754 1 93.62 536 VAL B O 1
ATOM 9019 N N . ALA B 1 537 ? 9.305 -19.125 -6.336 1 93.69 537 ALA B N 1
ATOM 9020 C CA . ALA B 1 537 ? 9.039 -20.469 -5.824 1 93.69 537 ALA B CA 1
ATOM 9021 C C . ALA B 1 537 ? 9.312 -21.531 -6.895 1 93.69 537 ALA B C 1
ATOM 9023 O O . ALA B 1 537 ? 9.922 -22.562 -6.609 1 93.69 537 ALA B O 1
ATOM 9024 N N . TRP B 1 538 ? 8.906 -21.25 -8.094 1 97.44 538 TRP B N 1
ATOM 9025 C CA . TRP B 1 538 ? 9.062 -22.234 -9.164 1 97.44 538 TRP B CA 1
ATOM 9026 C C . TRP B 1 538 ? 10.531 -22.422 -9.523 1 97.44 538 TRP B C 1
ATOM 9028 O O . TRP B 1 538 ? 11.039 -23.547 -9.516 1 97.44 538 TRP B O 1
ATOM 9038 N N . PRO B 1 539 ? 11.273 -21.344 -9.844 1 98.12 539 PRO B N 1
ATOM 9039 C CA . PRO B 1 539 ? 12.688 -21.531 -10.156 1 98.12 539 PRO B CA 1
ATOM 9040 C C . PRO B 1 539 ? 13.477 -22.109 -8.984 1 98.12 539 PRO B C 1
ATOM 9042 O O . PRO B 1 539 ? 14.398 -22.906 -9.188 1 98.12 539 PRO B O 1
ATOM 9045 N N . MET B 1 540 ? 13.109 -21.734 -7.785 1 97.12 540 MET B N 1
ATOM 9046 C CA . MET B 1 540 ? 13.773 -22.297 -6.609 1 97.12 540 MET B CA 1
ATOM 9047 C C . MET B 1 540 ? 13.562 -23.812 -6.535 1 97.12 540 MET B C 1
ATOM 9049 O O . MET B 1 540 ? 14.508 -24.562 -6.277 1 97.12 540 MET B O 1
ATOM 9053 N N . CYS B 1 541 ? 12.422 -24.219 -6.809 1 98.06 541 CYS B N 1
ATOM 9054 C CA . CYS B 1 541 ? 12.086 -25.625 -6.727 1 98.06 541 CYS B CA 1
ATOM 9055 C C . CYS B 1 541 ? 12.812 -26.422 -7.805 1 98.06 541 CYS B C 1
ATOM 9057 O O . CYS B 1 541 ? 13.375 -27.484 -7.523 1 98.06 541 CYS B O 1
ATOM 9059 N N . ILE B 1 542 ? 12.828 -25.922 -9.016 1 98.62 542 ILE B N 1
ATOM 9060 C CA . ILE B 1 542 ? 13.469 -26.609 -10.125 1 98.62 542 ILE B CA 1
ATOM 9061 C C . ILE B 1 542 ? 14.969 -26.719 -9.875 1 98.62 542 ILE B C 1
ATOM 9063 O O . ILE B 1 542 ? 15.539 -27.812 -9.953 1 98.62 542 ILE B O 1
ATOM 9067 N N . CYS B 1 543 ? 15.555 -25.625 -9.539 1 98.56 543 CYS B N 1
ATOM 9068 C CA . CYS B 1 543 ? 17 -25.625 -9.289 1 98.56 543 CYS B CA 1
ATOM 9069 C C . CYS B 1 543 ? 17.328 -26.406 -8.031 1 98.56 543 CYS B C 1
ATOM 9071 O O . CYS B 1 543 ? 18.359 -27.094 -7.977 1 98.56 543 CYS B O 1
ATOM 9073 N N . GLY B 1 544 ? 16.484 -26.312 -7.035 1 98.56 544 GLY B N 1
ATOM 9074 C CA . GLY B 1 544 ? 16.688 -27.094 -5.824 1 98.56 544 GLY B CA 1
ATOM 9075 C C . GLY B 1 544 ? 16.656 -28.594 -6.066 1 98.56 544 GLY B C 1
ATOM 9076 O O . GLY B 1 544 ? 17.5 -29.328 -5.543 1 98.56 544 GLY B O 1
ATOM 9077 N N . CYS B 1 545 ? 15.773 -29.047 -6.867 1 98.44 545 CYS B N 1
ATOM 9078 C CA . CYS B 1 545 ? 15.664 -30.469 -7.184 1 98.44 545 CYS B CA 1
ATOM 9079 C C . CYS B 1 545 ? 16.922 -30.953 -7.898 1 98.44 545 CYS B C 1
ATOM 9081 O O . CYS B 1 545 ? 17.312 -32.125 -7.746 1 98.44 545 CYS B O 1
ATOM 9083 N N . LEU B 1 546 ? 17.516 -30.062 -8.664 1 98.31 546 LEU B N 1
ATOM 9084 C CA . LEU B 1 546 ? 18.656 -30.438 -9.484 1 98.31 546 LEU B CA 1
ATOM 9085 C C . LEU B 1 546 ? 19.969 -30.094 -8.781 1 98.31 546 LEU B C 1
ATOM 9087 O O . LEU B 1 546 ? 21.047 -30.391 -9.297 1 98.31 546 LEU B O 1
ATOM 9091 N N . SER B 1 547 ? 19.875 -29.547 -7.551 1 98.25 547 SER B N 1
ATOM 9092 C CA . SER B 1 547 ? 21.062 -29.094 -6.836 1 98.25 547 SER B CA 1
ATOM 9093 C C . SER B 1 547 ? 21.844 -30.266 -6.254 1 98.25 547 SER B C 1
ATOM 9095 O O . SER B 1 547 ? 21.266 -31.344 -6.004 1 98.25 547 SER B O 1
ATOM 9097 N N . PRO B 1 548 ? 23.156 -30.094 -6.113 1 97.12 548 PRO B N 1
ATOM 9098 C CA . PRO B 1 548 ? 23.922 -31.125 -5.418 1 97.12 548 PRO B CA 1
ATOM 9099 C C . PRO B 1 548 ? 23.625 -31.188 -3.926 1 97.12 548 PRO B C 1
ATOM 9101 O O . PRO B 1 548 ? 23.078 -30.234 -3.361 1 97.12 548 PRO B O 1
ATOM 9104 N N . PRO B 1 549 ? 23.891 -32.375 -3.309 1 96.56 549 PRO B N 1
ATOM 9105 C CA . PRO B 1 549 ? 23.594 -32.531 -1.887 1 96.56 549 PRO B CA 1
ATOM 9106 C C . PRO B 1 549 ? 24.203 -31.453 -1.016 1 96.56 549 PRO B C 1
ATOM 9108 O O . PRO B 1 549 ? 23.625 -31.062 -0.001 1 96.56 549 PRO B O 1
ATOM 9111 N N . GLU B 1 550 ? 25.281 -30.859 -1.368 1 96.56 550 GLU B N 1
ATOM 9112 C CA . GLU B 1 550 ? 25.984 -29.859 -0.564 1 96.56 550 GLU B CA 1
ATOM 9113 C C . GLU B 1 550 ? 25.203 -28.547 -0.504 1 96.56 550 GLU B C 1
ATOM 9115 O O . GLU B 1 550 ? 25.422 -27.734 0.398 1 96.56 550 GLU B O 1
ATOM 9120 N N . ASP B 1 551 ? 24.328 -28.391 -1.468 1 97.62 551 ASP B N 1
ATOM 9121 C CA . ASP B 1 551 ? 23.609 -27.125 -1.535 1 97.62 551 ASP B CA 1
ATOM 9122 C C . ASP B 1 551 ? 22.219 -27.25 -0.922 1 97.62 551 ASP B C 1
ATOM 9124 O O . ASP B 1 551 ? 21.484 -26.266 -0.843 1 97.62 551 ASP B O 1
ATOM 9128 N N . GLU B 1 552 ? 21.828 -28.406 -0.453 1 97.81 552 GLU B N 1
ATOM 9129 C CA . GLU B 1 552 ? 20.484 -28.625 0.089 1 97.81 552 GLU B CA 1
ATOM 9130 C C . GLU B 1 552 ? 20.188 -27.656 1.225 1 97.81 552 GLU B C 1
ATOM 9132 O O . GLU B 1 552 ? 19.094 -27.078 1.286 1 97.81 552 GLU B O 1
ATOM 9137 N N . ASP B 1 553 ? 21.141 -27.391 2.047 1 97.31 553 ASP B N 1
ATOM 9138 C CA . ASP B 1 553 ? 20.922 -26.531 3.199 1 97.31 553 ASP B CA 1
ATOM 9139 C C . ASP B 1 553 ? 20.75 -25.078 2.766 1 97.31 553 ASP B C 1
ATOM 9141 O O . ASP B 1 553 ? 20.047 -24.297 3.43 1 97.31 553 ASP B O 1
ATOM 9145 N N . LYS B 1 554 ? 21.422 -24.672 1.706 1 96.94 554 LYS B N 1
ATOM 9146 C CA . LYS B 1 554 ? 21.234 -23.328 1.185 1 96.94 554 LYS B CA 1
ATOM 9147 C C . LYS B 1 554 ? 19.766 -23.094 0.817 1 96.94 554 LYS B C 1
ATOM 9149 O O . LYS B 1 554 ? 19.219 -22.031 1.11 1 96.94 554 LYS B O 1
ATOM 9154 N N . TYR B 1 555 ? 19.156 -24.047 0.209 1 96.88 555 TYR B N 1
ATOM 9155 C CA . TYR B 1 555 ? 17.766 -23.922 -0.204 1 96.88 555 TYR B CA 1
ATOM 9156 C C . TYR B 1 555 ? 16.844 -23.906 1.004 1 96.88 555 TYR B C 1
ATOM 9158 O O . TYR B 1 555 ? 15.844 -23.188 1.025 1 96.88 555 TYR B O 1
ATOM 9166 N N . ARG B 1 556 ? 17.172 -24.719 2.031 1 95.5 556 ARG B N 1
ATOM 9167 C CA . ARG B 1 556 ? 16.406 -24.688 3.271 1 95.5 556 ARG B CA 1
ATOM 9168 C C . ARG B 1 556 ? 16.469 -23.297 3.92 1 95.5 556 ARG B C 1
ATOM 9170 O O . ARG B 1 556 ? 15.461 -22.797 4.41 1 95.5 556 ARG B O 1
ATOM 9177 N N . GLN B 1 557 ? 17.641 -22.734 3.852 1 91.56 557 GLN B N 1
ATOM 9178 C CA . GLN B 1 557 ? 17.828 -21.422 4.445 1 91.56 557 GLN B CA 1
ATOM 9179 C C . GLN B 1 557 ? 17.078 -20.344 3.674 1 91.56 557 GLN B C 1
ATOM 9181 O O . GLN B 1 557 ? 16.531 -19.406 4.27 1 91.56 557 GLN B O 1
ATOM 9186 N N . ILE B 1 558 ? 17.062 -20.469 2.4 1 90.31 558 ILE B N 1
ATOM 9187 C CA . ILE B 1 558 ? 16.328 -19.531 1.571 1 90.31 558 ILE B CA 1
ATOM 9188 C C . ILE B 1 558 ? 14.852 -19.547 1.952 1 90.31 558 ILE B C 1
ATOM 9190 O O . ILE B 1 558 ? 14.234 -18.5 2.146 1 90.31 558 ILE B O 1
ATOM 9194 N N . ALA B 1 559 ? 14.258 -20.688 2.078 1 88.62 559 ALA B N 1
ATOM 9195 C CA . ALA B 1 559 ? 12.844 -20.828 2.424 1 88.62 559 ALA B CA 1
ATOM 9196 C C . ALA B 1 559 ? 12.562 -20.281 3.82 1 88.62 559 ALA B C 1
ATOM 9198 O O . ALA B 1 559 ? 11.516 -19.672 4.055 1 88.62 559 ALA B O 1
ATOM 9199 N N . ARG B 1 560 ? 13.508 -20.406 4.691 1 84.25 560 ARG B N 1
ATOM 9200 C CA . ARG B 1 560 ? 13.336 -19.984 6.078 1 84.25 560 ARG B CA 1
ATOM 9201 C C . ARG B 1 560 ? 13.297 -18.469 6.195 1 84.25 560 ARG B C 1
ATOM 9203 O O . ARG B 1 560 ? 12.75 -17.938 7.16 1 84.25 560 ARG B O 1
ATOM 9210 N N . ARG B 1 561 ? 13.812 -17.828 5.23 1 81.25 561 ARG B N 1
ATOM 9211 C CA . ARG B 1 561 ? 13.836 -16.375 5.254 1 81.25 561 ARG B CA 1
ATOM 9212 C C . ARG B 1 561 ? 12.422 -15.805 5.207 1 81.25 561 ARG B C 1
ATOM 9214 O O . ARG B 1 561 ? 12.195 -14.664 5.602 1 81.25 561 ARG B O 1
ATOM 9221 N N . LEU B 1 562 ? 11.422 -16.594 4.754 1 79.69 562 LEU B N 1
ATOM 9222 C CA . LEU B 1 562 ? 10.039 -16.141 4.703 1 79.69 562 LEU B CA 1
ATOM 9223 C C . LEU B 1 562 ? 9.367 -16.25 6.07 1 79.69 562 LEU B C 1
ATOM 9225 O O . LEU B 1 562 ? 8.273 -15.734 6.277 1 79.69 562 LEU B O 1
ATOM 9229 N N . GLY B 1 563 ? 10.008 -16.875 7.004 1 78.06 563 GLY B N 1
ATOM 9230 C CA . GLY B 1 563 ? 9.445 -17.047 8.328 1 78.06 563 GLY B CA 1
ATOM 9231 C C . GLY B 1 563 ? 8.125 -17.812 8.32 1 78.06 563 GLY B C 1
ATOM 9232 O O . GLY B 1 563 ? 7.996 -18.828 7.641 1 78.06 563 GLY B O 1
ATOM 9233 N N . ALA B 1 564 ? 7.152 -17.234 9.031 1 74.31 564 ALA B N 1
ATOM 9234 C CA . ALA B 1 564 ? 5.852 -17.891 9.172 1 74.31 564 ALA B CA 1
ATOM 9235 C C . ALA B 1 564 ? 5.09 -17.875 7.852 1 74.31 564 ALA B C 1
ATOM 9237 O O . ALA B 1 564 ? 4.242 -18.75 7.613 1 74.31 564 ALA B O 1
ATOM 9238 N N . LEU B 1 565 ? 5.41 -17.031 6.98 1 79.69 565 LEU B N 1
ATOM 9239 C CA . LEU B 1 565 ? 4.664 -16.891 5.738 1 79.69 565 LEU B CA 1
ATOM 9240 C C . LEU B 1 565 ? 5.023 -18.016 4.758 1 79.69 565 LEU B C 1
ATOM 9242 O O . LEU B 1 565 ? 4.402 -18.141 3.699 1 79.69 565 LEU B O 1
ATOM 9246 N N . GLN B 1 566 ? 5.914 -18.875 5.168 1 79.06 566 GLN B N 1
ATOM 9247 C CA . GLN B 1 566 ? 6.266 -20.016 4.332 1 79.06 566 GLN B CA 1
ATOM 9248 C C . GLN B 1 566 ? 5.043 -20.875 4.039 1 79.06 566 GLN B C 1
ATOM 9250 O O . GLN B 1 566 ? 4.973 -21.531 2.994 1 79.06 566 GLN B O 1
ATOM 9255 N N . ILE B 1 567 ? 4.164 -20.797 4.996 1 78.44 567 ILE B N 1
ATOM 9256 C CA . ILE B 1 567 ? 3.006 -21.672 4.867 1 78.44 567 ILE B CA 1
ATOM 9257 C C . ILE B 1 567 ? 1.929 -20.984 4.031 1 78.44 567 ILE B C 1
ATOM 9259 O O . ILE B 1 567 ? 0.964 -21.625 3.604 1 78.44 567 ILE B O 1
ATOM 9263 N N . PHE B 1 568 ? 2.082 -19.734 3.861 1 78.69 568 PHE B N 1
ATOM 9264 C CA . PHE B 1 568 ? 1.159 -18.984 3.016 1 78.69 568 PHE B CA 1
ATOM 9265 C C . PHE B 1 568 ? 1.712 -18.844 1.603 1 78.69 568 PHE B C 1
ATOM 9267 O O . PHE B 1 568 ? 2.572 -18 1.347 1 78.69 568 PHE B O 1
ATOM 9274 N N . GLY B 1 569 ? 1.255 -19.594 0.717 1 79.88 569 GLY B N 1
ATOM 9275 C CA . GLY B 1 569 ? 1.769 -19.641 -0.642 1 79.88 569 GLY B CA 1
ATOM 9276 C C . GLY B 1 569 ? 2.326 -21 -1.021 1 79.88 569 GLY B C 1
ATOM 9277 O O . GLY B 1 569 ? 1.831 -22.031 -0.557 1 79.88 569 GLY B O 1
ATOM 9278 N N . THR B 1 570 ? 3.318 -20.906 -1.932 1 87.75 570 THR B N 1
ATOM 9279 C CA . THR B 1 570 ? 3.678 -22.188 -2.527 1 87.75 570 THR B CA 1
ATOM 9280 C C . THR B 1 570 ? 5.125 -22.547 -2.199 1 87.75 570 THR B C 1
ATOM 9282 O O . THR B 1 570 ? 5.613 -23.594 -2.609 1 87.75 570 THR B O 1
ATOM 9285 N N . VAL B 1 571 ? 5.785 -21.734 -1.377 1 89.75 571 VAL B N 1
ATOM 9286 C CA . VAL B 1 571 ? 7.195 -21.984 -1.087 1 89.75 571 VAL B CA 1
ATOM 9287 C C . VAL B 1 571 ? 7.34 -23.234 -0.238 1 89.75 571 VAL B C 1
ATOM 9289 O O . VAL B 1 571 ? 8.242 -24.047 -0.472 1 89.75 571 VAL B O 1
ATOM 9292 N N . LYS B 1 572 ? 6.496 -23.391 0.684 1 89.5 572 LYS B N 1
ATOM 9293 C CA . LYS B 1 572 ? 6.555 -24.594 1.518 1 89.5 572 LYS B CA 1
ATOM 9294 C C . LYS B 1 572 ? 6.375 -25.859 0.681 1 89.5 572 LYS B C 1
ATOM 9296 O O . LYS B 1 572 ? 7.105 -26.828 0.86 1 89.5 572 LYS B O 1
ATOM 9301 N N . GLU B 1 573 ? 5.441 -25.781 -0.178 1 90.88 573 GLU B N 1
ATOM 9302 C CA . GLU B 1 573 ? 5.215 -26.922 -1.057 1 90.88 573 GLU B CA 1
ATOM 9303 C C . GLU B 1 573 ? 6.422 -27.172 -1.951 1 90.88 573 GLU B C 1
ATOM 9305 O O . GLU B 1 573 ? 6.785 -28.328 -2.199 1 90.88 573 GLU B O 1
ATOM 9310 N N . GLY B 1 574 ? 6.969 -26.125 -2.477 1 94.56 574 GLY B N 1
ATOM 9311 C CA . GLY B 1 574 ? 8.203 -26.266 -3.238 1 94.56 574 GLY B CA 1
ATOM 9312 C C . GLY B 1 574 ? 9.312 -26.922 -2.455 1 94.56 574 GLY B C 1
ATOM 9313 O O . GLY B 1 574 ? 10.031 -27.781 -2.988 1 94.56 574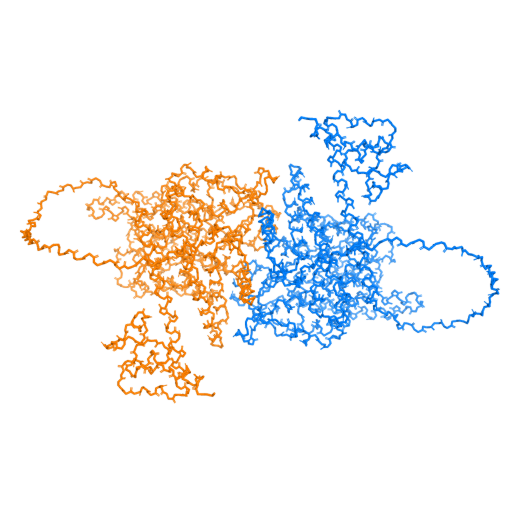 GLY B O 1
ATOM 9314 N N . MET B 1 575 ? 9.375 -26.594 -1.185 1 95.25 575 MET B N 1
ATOM 9315 C CA . MET B 1 575 ? 10.383 -27.203 -0.318 1 95.25 575 MET B CA 1
ATOM 9316 C C . MET B 1 575 ? 10.094 -28.688 -0.089 1 95.25 575 MET B C 1
ATOM 9318 O O . MET B 1 575 ? 11.016 -29.5 -0.048 1 95.25 575 MET B O 1
ATOM 9322 N N . GLU B 1 576 ? 8.867 -28.984 0.048 1 94.62 576 GLU B N 1
ATOM 9323 C CA . GLU B 1 576 ? 8.477 -30.391 0.242 1 94.62 576 GLU B CA 1
ATOM 9324 C C . GLU B 1 576 ? 8.844 -31.234 -0.976 1 94.62 576 GLU B C 1
ATOM 9326 O O . GLU B 1 576 ? 9.273 -32.375 -0.835 1 94.62 576 GLU B O 1
ATOM 9331 N N . VAL B 1 577 ? 8.664 -30.688 -2.096 1 96.81 577 VAL B N 1
ATOM 9332 C CA . VAL B 1 577 ? 9.047 -31.375 -3.328 1 96.81 577 VAL B CA 1
ATOM 9333 C C . VAL B 1 577 ? 10.555 -31.609 -3.348 1 96.81 577 VAL B C 1
ATOM 9335 O O . VAL B 1 577 ? 11.008 -32.719 -3.605 1 96.81 577 VAL B O 1
ATOM 9338 N N . MET B 1 578 ? 11.305 -30.578 -3.035 1 98 578 MET B N 1
ATOM 9339 C CA . MET B 1 578 ? 12.758 -30.688 -3.037 1 98 578 MET B CA 1
ATOM 9340 C C . MET B 1 578 ? 13.227 -31.734 -2.037 1 98 578 MET B C 1
ATOM 9342 O O . MET B 1 578 ? 14.078 -32.562 -2.359 1 98 578 MET B O 1
ATOM 9346 N N . GLU B 1 579 ? 12.617 -31.719 -0.877 1 98 579 GLU B N 1
ATOM 9347 C CA . GLU B 1 579 ? 12.984 -32.688 0.157 1 98 579 GLU B CA 1
ATOM 9348 C C . GLU B 1 579 ? 12.727 -34.094 -0.301 1 98 579 GLU B C 1
ATOM 9350 O O . GLU B 1 579 ? 13.539 -35 -0.062 1 98 579 GLU B O 1
ATOM 9355 N N . LYS B 1 580 ? 11.609 -34.281 -0.942 1 97.38 580 LYS B N 1
ATOM 9356 C CA . LYS B 1 580 ? 11.258 -35.625 -1.421 1 97.38 580 LYS B CA 1
ATOM 9357 C C . LYS B 1 580 ? 12.195 -36.062 -2.543 1 97.38 580 LYS B C 1
ATOM 9359 O O . LYS B 1 580 ? 12.625 -37.219 -2.584 1 97.38 580 LYS B O 1
ATOM 9364 N N . VAL B 1 581 ? 12.539 -35.219 -3.441 1 98 581 VAL B N 1
ATOM 9365 C CA . VAL B 1 581 ? 13.461 -35.531 -4.531 1 98 581 VAL B CA 1
ATOM 9366 C C . VAL B 1 581 ? 14.844 -35.844 -3.965 1 98 581 VAL B C 1
ATOM 9368 O O . VAL B 1 581 ? 15.492 -36.812 -4.402 1 98 581 VAL B O 1
ATOM 9371 N N . TRP B 1 582 ? 15.281 -35.031 -2.979 1 97.75 582 TRP B N 1
ATOM 9372 C CA . TRP B 1 582 ? 16.578 -35.25 -2.33 1 97.75 582 TRP B CA 1
ATOM 9373 C C . TRP B 1 582 ? 16.609 -36.625 -1.652 1 97.75 582 TRP B C 1
ATOM 9375 O O . TRP B 1 582 ? 17.625 -37.312 -1.702 1 97.75 582 TRP B O 1
ATOM 9385 N N . SER B 1 583 ? 15.516 -37.031 -1.123 1 96.75 583 SER B N 1
ATOM 9386 C CA . SER B 1 583 ? 15.453 -38.281 -0.419 1 96.75 583 SER B CA 1
ATOM 9387 C C . SER B 1 583 ? 15.5 -39.469 -1.394 1 96.75 583 SER B C 1
ATOM 9389 O O . SER B 1 583 ? 15.883 -40.594 -1.019 1 96.75 583 SER B O 1
ATOM 9391 N N . MET B 1 584 ? 15.227 -39.188 -2.678 1 95.19 584 MET B N 1
ATOM 9392 C CA . MET B 1 584 ? 15.164 -40.25 -3.684 1 95.19 584 MET B CA 1
ATOM 9393 C C . MET B 1 584 ? 16.344 -40.156 -4.645 1 95.19 584 MET B C 1
ATOM 9395 O O . MET B 1 584 ? 16.359 -40.812 -5.684 1 95.19 584 MET B O 1
ATOM 9399 N N . ARG B 1 585 ? 17.281 -39.375 -4.41 1 91.94 585 ARG B N 1
ATOM 9400 C CA . ARG B 1 585 ? 18.359 -39.094 -5.332 1 91.94 585 ARG B CA 1
ATOM 9401 C C . ARG B 1 585 ? 19.016 -40.375 -5.848 1 91.94 585 ARG B C 1
ATOM 9403 O O . ARG B 1 585 ? 19.375 -40.469 -7.023 1 91.94 585 ARG B O 1
ATOM 9410 N N . GLY B 1 586 ? 19.234 -41.312 -5.055 1 88 586 GLY B N 1
ATOM 9411 C CA . GLY B 1 586 ? 19.859 -42.562 -5.449 1 88 586 GLY B CA 1
ATOM 9412 C C . GLY B 1 586 ? 18.953 -43.5 -6.234 1 88 586 GLY B C 1
ATOM 9413 O O . GLY B 1 586 ? 19.406 -44.406 -6.914 1 88 586 GLY B O 1
ATOM 9414 N N . GLN B 1 587 ? 17.656 -43.125 -6.34 1 92.38 587 GLN B N 1
ATOM 9415 C CA . GLN B 1 587 ? 16.656 -44 -6.957 1 92.38 587 GLN B CA 1
ATOM 9416 C C . GLN B 1 587 ? 16.172 -43.406 -8.281 1 92.38 587 GLN B C 1
ATOM 9418 O O . GLN B 1 587 ? 15.555 -44.125 -9.078 1 92.38 587 GLN B O 1
ATOM 9423 N N . ILE B 1 588 ? 16.469 -42.188 -8.57 1 93.19 588 ILE B N 1
ATOM 9424 C CA . ILE B 1 588 ? 16 -41.5 -9.773 1 93.19 588 ILE B CA 1
ATOM 9425 C C . ILE B 1 588 ? 16.969 -41.75 -10.93 1 93.19 588 ILE B C 1
ATOM 9427 O O . ILE B 1 588 ? 18.188 -41.688 -10.75 1 93.19 588 ILE B O 1
ATOM 9431 N N . ASP B 1 589 ? 16.406 -42.156 -12.008 1 91.94 589 ASP B N 1
ATOM 9432 C CA . ASP B 1 589 ? 17.266 -42.438 -13.164 1 91.94 589 ASP B CA 1
ATOM 9433 C C . ASP B 1 589 ? 17.062 -41.375 -14.242 1 91.94 589 ASP B C 1
ATOM 9435 O O . ASP B 1 589 ? 16.406 -40.344 -14.008 1 91.94 589 ASP B O 1
ATOM 9439 N N . GLU B 1 590 ? 17.641 -41.562 -15.391 1 92.12 590 GLU B N 1
ATOM 9440 C CA . GLU B 1 590 ? 17.703 -40.531 -16.453 1 92.12 590 GLU B CA 1
ATOM 9441 C C . GLU B 1 590 ? 16.328 -40.312 -17.078 1 92.12 590 GLU B C 1
ATOM 9443 O O . GLU B 1 590 ? 16.109 -39.281 -17.719 1 92.12 590 GLU B O 1
ATOM 9448 N N . SER B 1 591 ? 15.391 -41.156 -16.891 1 91.75 591 SER B N 1
ATOM 9449 C CA . SER B 1 591 ? 14.062 -41.031 -17.469 1 91.75 591 SER B CA 1
ATOM 9450 C C . SER B 1 591 ? 13.188 -40.094 -16.656 1 91.75 591 SER B C 1
ATOM 9452 O O . SER B 1 591 ? 12.094 -39.719 -17.078 1 91.75 591 SER B O 1
ATOM 9454 N N . TRP B 1 592 ? 13.727 -39.75 -15.469 1 95.25 592 TRP B N 1
ATOM 9455 C CA . TRP B 1 592 ? 13.016 -38.812 -14.602 1 95.25 592 TRP B CA 1
ATOM 9456 C C . TRP B 1 592 ? 12.93 -37.438 -15.242 1 95.25 592 TRP B C 1
ATOM 9458 O O . TRP B 1 592 ? 13.672 -37.156 -16.188 1 95.25 592 TRP B O 1
ATOM 9468 N N . ASP B 1 593 ? 11.852 -36.688 -14.898 1 95.94 593 ASP B N 1
ATOM 9469 C CA . ASP B 1 593 ? 11.695 -35.375 -15.484 1 95.94 593 ASP B CA 1
ATOM 9470 C C . ASP B 1 593 ? 11.125 -34.375 -14.461 1 95.94 593 ASP B C 1
ATOM 9472 O O . ASP B 1 593 ? 10.906 -34.75 -13.305 1 95.94 593 ASP B O 1
ATOM 9476 N N . VAL B 1 594 ? 10.961 -33.156 -14.883 1 97.69 594 VAL B N 1
ATOM 9477 C CA . VAL B 1 594 ? 10.539 -32.094 -14 1 97.69 594 VAL B CA 1
ATOM 9478 C C . VAL B 1 594 ? 9.078 -32.281 -13.617 1 97.69 594 VAL B C 1
ATOM 9480 O O . VAL B 1 594 ? 8.688 -31.984 -12.484 1 97.69 594 VAL B O 1
ATOM 9483 N N . ALA B 1 595 ? 8.234 -32.719 -14.539 1 97.38 595 ALA B N 1
ATOM 9484 C CA . ALA B 1 595 ? 6.824 -32.969 -14.25 1 97.38 595 ALA B CA 1
ATOM 9485 C C . ALA B 1 595 ? 6.668 -33.969 -13.125 1 97.38 595 ALA B C 1
ATOM 9487 O O . ALA B 1 595 ? 5.801 -33.844 -12.258 1 97.38 595 ALA B O 1
ATOM 9488 N N . ARG B 1 596 ? 7.484 -35.031 -13.156 1 96.31 596 ARG B N 1
ATOM 9489 C CA . ARG B 1 596 ? 7.449 -36.031 -12.102 1 96.31 596 ARG B CA 1
ATOM 9490 C C . ARG B 1 596 ? 7.883 -35.438 -10.766 1 96.31 596 ARG B C 1
ATOM 9492 O O . ARG B 1 596 ? 7.348 -35.812 -9.711 1 96.31 596 ARG B O 1
ATOM 9499 N N . CYS B 1 597 ? 8.883 -34.531 -10.789 1 97.19 597 CYS B N 1
ATOM 9500 C CA . CYS B 1 597 ? 9.266 -33.844 -9.562 1 97.19 597 CYS B CA 1
ATOM 9501 C C . CYS B 1 597 ? 8.078 -33.094 -8.969 1 97.19 597 CYS B C 1
ATOM 9503 O O . CYS B 1 597 ? 7.785 -33.219 -7.777 1 97.19 597 CYS B O 1
ATOM 9505 N N . LEU B 1 598 ? 7.344 -32.375 -9.805 1 96.62 598 LEU B N 1
ATOM 9506 C CA . LEU B 1 598 ? 6.273 -31.484 -9.352 1 96.62 598 LEU B CA 1
ATOM 9507 C C . LEU B 1 598 ? 5.023 -32.281 -8.992 1 96.62 598 LEU B C 1
ATOM 9509 O O . LEU B 1 598 ? 4.09 -31.734 -8.391 1 96.62 598 LEU B O 1
ATOM 9513 N N . ASN B 1 599 ? 5.023 -33.594 -9.289 1 94.38 599 ASN B N 1
ATOM 9514 C CA . ASN B 1 599 ? 3.92 -34.5 -8.938 1 94.38 599 ASN B CA 1
ATOM 9515 C C . ASN B 1 599 ? 4.328 -35.5 -7.871 1 94.38 599 ASN B C 1
ATOM 9517 O O . ASN B 1 599 ? 3.59 -36.438 -7.594 1 94.38 599 ASN B O 1
ATOM 9521 N N . ILE B 1 600 ? 5.457 -35.312 -7.297 1 95 600 ILE B N 1
ATOM 9522 C CA . ILE B 1 600 ? 6.066 -36.344 -6.457 1 95 600 ILE B CA 1
ATOM 9523 C C . ILE B 1 600 ? 5.281 -36.469 -5.152 1 95 600 ILE B C 1
ATOM 9525 O O . ILE B 1 600 ? 5.363 -37.5 -4.473 1 95 600 ILE B O 1
ATOM 9529 N N . LEU B 1 601 ? 4.512 -35.469 -4.73 1 91.31 601 LEU B N 1
ATOM 9530 C CA . LEU B 1 601 ? 3.779 -35.469 -3.469 1 91.31 601 LEU B CA 1
ATOM 9531 C C . LEU B 1 601 ? 2.434 -36.188 -3.615 1 91.31 601 LEU B C 1
ATOM 9533 O O . LEU B 1 601 ? 1.644 -36.219 -2.67 1 91.31 601 LEU B O 1
ATOM 9537 N N . GLY B 1 602 ? 2.129 -36.719 -4.797 1 88.5 602 GLY B N 1
ATOM 9538 C CA . GLY B 1 602 ? 0.882 -37.438 -5.035 1 88.5 602 GLY B CA 1
ATOM 9539 C C . GLY B 1 602 ? -0.156 -36.594 -5.754 1 88.5 602 GLY B C 1
ATOM 9540 O O . GLY B 1 602 ? -1.227 -37.094 -6.109 1 88.5 602 GLY B O 1
ATOM 9541 N N . TYR B 1 603 ? 0.129 -35.344 -5.855 1 87.75 603 TYR B N 1
ATOM 9542 C CA . TYR B 1 603 ? -0.701 -34.438 -6.621 1 87.75 603 TYR B CA 1
ATOM 9543 C C . TYR B 1 603 ? 0.156 -33.406 -7.34 1 87.75 603 TYR B C 1
ATOM 9545 O O . TYR B 1 603 ? 1.296 -33.125 -6.945 1 87.75 603 TYR B O 1
ATOM 9553 N N . GLY B 1 604 ? -0.346 -32.875 -8.414 1 91.81 604 GLY B N 1
ATOM 9554 C CA . GLY B 1 604 ? 0.383 -31.844 -9.117 1 91.81 604 GLY B CA 1
ATOM 9555 C C . GLY B 1 604 ? 0.396 -30.516 -8.383 1 91.81 604 GLY B C 1
ATOM 9556 O O . GLY B 1 604 ? -0.654 -30.016 -7.977 1 91.81 604 GLY B O 1
ATOM 9557 N N . ILE B 1 605 ? 1.562 -30.031 -8.156 1 92.44 605 ILE B N 1
ATOM 9558 C CA . ILE B 1 605 ? 1.641 -28.766 -7.438 1 92.44 605 ILE B CA 1
ATOM 9559 C C . ILE B 1 605 ? 1.719 -27.609 -8.43 1 92.44 605 ILE B C 1
ATOM 9561 O O . ILE B 1 605 ? 2.225 -27.781 -9.547 1 92.44 605 ILE B O 1
ATOM 9565 N N . LEU B 1 606 ? 1.124 -26.516 -8.133 1 94.56 606 LEU B N 1
ATOM 9566 C CA . LEU B 1 606 ? 1.184 -25.281 -8.914 1 94.56 606 LEU B CA 1
ATOM 9567 C C . LEU B 1 606 ? 1.942 -24.203 -8.148 1 94.56 606 LEU B C 1
ATOM 9569 O O . LEU B 1 606 ? 1.422 -23.625 -7.191 1 94.56 606 LEU B O 1
ATOM 9573 N N . LEU B 1 607 ? 3.182 -23.938 -8.57 1 94.12 607 LEU B N 1
ATOM 9574 C CA . LEU B 1 607 ? 4.051 -23 -7.863 1 94.12 607 LEU B CA 1
ATOM 9575 C C . LEU B 1 607 ? 3.92 -21.594 -8.445 1 94.12 607 LEU B C 1
ATOM 9577 O O . LEU B 1 607 ? 4.668 -21.219 -9.352 1 94.12 607 LEU B O 1
ATOM 9581 N N . ILE B 1 608 ? 2.961 -20.891 -7.918 1 91.88 608 ILE B N 1
ATOM 9582 C CA . ILE B 1 608 ? 2.713 -19.531 -8.398 1 91.88 608 ILE B CA 1
ATOM 9583 C C . ILE B 1 608 ? 2.895 -18.531 -7.254 1 91.88 608 ILE B C 1
ATOM 9585 O O . ILE B 1 608 ? 2.764 -18.891 -6.082 1 91.88 608 ILE B O 1
#

Organism: Metarhizium robertsii (strain ARSEF 23 / ATCC MYA-3075) (NCBI:txid655844)